Protein 3KNU (pdb70)

Organism: Anaplasma phagocytophilum (strain HZ) (NCBI:txid21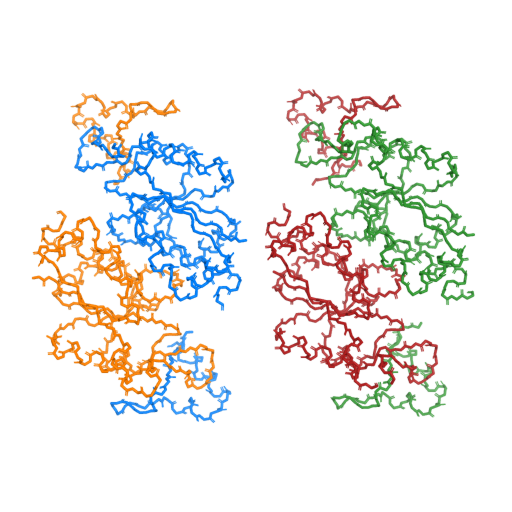2042)

Nearest PDB structures (foldseek):
  3knu-assembly2_C  TM=1.005E+00  e=4.799E-45  Anaplasma phagocytophilum str. HZ
  3knu-assembly1_B  TM=9.982E-01  e=2.956E-42  Anaplasma phagocytophilum str. HZ
  4ig6-assembly1_A  TM=9.854E-01  e=6.870E-42  Anaplasma phagocytophilum str. HZ
  3knu-assembly2_D  TM=1.002E+00  e=2.209E-41  Anaplasma phagocytophilum str. HZ
  3knu-assembly1_A  TM=9.985E-01  e=3.158E-40  Anaplasma phagocytophilum str. HZ

Radius of gyration: 34.2 Å; Cα contacts (8 Å, |Δi|>4): 1507; chains: 4; bounding box: 65×71×97 Å

B-factor: mean 25.53, std 8.5, range [3.76, 59.46]

Secondary structure (DSSP, 8-state):
-EEEEEEES-GGG-SGGGGSHHHHHHHHHTSEEEEEEEGGGG---EEPPTT--SS-EE-HHHHHHHHHHHHHH-TT-EEEEEEEEEEEP-HHHHHHHHT-SEEEEEEP-TT-B-HHHHHHHTPEEEESSSS--SSSHHHHHHHHHHHHTTSTTT-------S-SEETTEEPPGGGGTT-HHHHHHHHHHH--/-EEEEEEES-GGG-SGGGGSHHHHHHHHTTSEEEEEEEGGGG--SGGG-SEEPPTT--SS-EE-HHHHHHHHHHHHHH-TT-EEEEEEEEEEEP-HHHHHHHTT-SEEEEEPP-TT-B-HHHHHHHTPEEEESSSS--SSSHHHHHHHHHHHHTTSTTT-------S-SEETTEE--GGGGTT-HHHHHHHHHHHH-/-EEEEEEES-GGG-SGGGGSHHHHHHHHHTSEEEEEEEGGGG--SGGG--EEPPTT--SS-EE-HHHHHHHHHHHHHH-TT-EEEEEEEEEEEP-HHHHHHHTT-SEEEEEE--TT-B-HHHHHHHTPEEEESSSS--SSSHHHHHHHHHHHHTTSTTTS---------S-SEETTEEPPGGGGTT-HHHHHHHHHHH-/-EEEEEES-GGG-SGGGGSHHHHHHHHTTSSEEEEEEGGGG------SEEPPTTS-SS-EE-HHHHHHHHHHHHHH-TT-EEEEEEEEEEEP-HHHHHHHHT-SEEEEEE--TT-B-HHHHHHHT-EEEESSSS--SSSHHHHHHHHHHHHTTSTTT--------S-SEETTEE--GGGGTT-HHHHHHHHHHHTT-

CATH classification: 3.40.1280.10 (+1 more: 1.10.1270.20)

Foldseek 3Di:
DFEEEEEELCLVCPPPVCCDDLSVVCQVVPLYDYHYHNLVVQDVQWDADPPDDDKIAGEPNSVVSRVVVVCVVPVPEQAAEEDLVADADDLVVLVVNLVDSHYYYYKAAMPYHDVVNCVVVVHHYYYPDNDDDRMCPVVSNVSCVSNSCPRPPSHDADDDDDDQADPRDGDDCVVVPPPVVVVVVVRVVRVD/DQEEEEEDLCLVCPPPVCCDDLSVVCCVVPLYDYHYHNLLVQQPDVVSDQWAADPPDDDKIAGEPNSVVSRVVVVCVVVVPEQAAEEDQPAAADDLVNLVVNLVDSHYYYYKAAMPYYDCCNCVVVVHHYYYPDNDDDRMCPVVVSVSCVSNVCPRPPRHAADDDDDDQADPNDGDDCVVVPPPVVVVVVVRVVRRD/DFEEEEEDLCQVCPPPVCCDDLSVVCCVVPLYDYHYHNLLVQQPDVVSDQWDADPPDDDKIAGEPNSVVSRVVVVCVVPVPEQAAEEDLPFAADDLVVLVVVLVDSHYYYYKAAMPGHDVVNCVVVVHHYYYPDNDDDRMCPVVSSVSCVSNVCPRCPRVHVADFDDDDDDQADPRDGDDCVVVPPPVVVVVVVRVVRD/DEEEEEDLCLVCPPPVCCDDLSNVCCVVPLYDYHYHNLLVQQPDVSDQWACDPPDDDKIAGEPNSVVSRVVVVCVVPVPEQAAEEDLPAAADDLVNLVVNLVDRHYYYYKAAMPGYDCVNCVVVVHHYYYPDNDDDRMCPVVVSVSCVSNVCPRPPSHLPADDDDDDQADPNDGDDCVVVPPPVVVVVVVSVVRSVD

Solvent-accessible surface area: 34156 Å² total; per-residue (Å²): 73,15,42,0,0,0,0,0,13,35,31,120,12,17,60,31,6,0,35,20,57,70,6,12,60,3,44,97,149,38,58,2,45,29,53,48,31,34,0,119,82,50,62,133,14,25,30,69,7,32,22,40,42,106,40,64,0,1,40,0,26,2,0,1,110,0,1,54,72,0,46,84,102,34,101,137,15,58,21,1,13,9,18,112,90,15,85,76,5,34,32,73,32,0,125,98,8,50,122,86,96,13,0,2,0,2,1,8,20,97,88,18,11,0,45,5,0,16,76,87,19,171,14,61,46,2,12,9,23,108,15,72,27,20,14,7,0,7,8,0,0,0,0,0,4,0,0,0,64,60,18,119,64,5,116,132,77,32,36,18,0,69,33,43,53,21,94,71,53,118,5,36,134,31,6,83,80,71,69,149,45,83,7,26,114,64,31,159,98,38,48,188,92,15,42,0,0,0,1,0,12,33,32,120,9,18,60,32,5,0,34,23,57,74,5,13,70,6,46,94,82,40,69,1,48,31,46,49,31,36,0,109,74,41,0,111,51,78,177,97,52,12,20,33,65,7,32,24,41,46,109,37,65,0,0,36,0,25,0,0,1,87,0,0,54,69,0,50,83,98,35,99,137,14,55,21,2,14,9,20,120,87,17,75,73,5,38,35,76,32,0,122,95,6,52,129,86,106,16,0,1,1,2,1,7,22,103,83,19,11,0,43,5,0,17,79,90,19,171,14,64,42,1,11,9,17,106,16,82,26,20,14,6,0,6,7,0,0,0,0,0,4,0,0,0,65,59,14,117,64,9,116,131,70,30,34,18,0,72,36,45,57,17,92,72,53,114,4,36,134,32,6,81,80,70,70,152,49,87,7,54,133,67,29,67,106,38,56,126,92,14,42,0,0,0,0,0,11,32,32,119,9,18,59,32,5,0,35,23,60,68,5,12,61,3,46,94,148,40,57,1,44,30,47,49,31,36,0,101,66,39,0,104,67,95,103,69,62,11,23,33,68,8,32,22,42,39,111,40,62,0,0,36,0,25,0,0,1,92,0,0,55,70,0,47,83,99,32,100,137,14,55,18,4,13,8,19,90,78,19,73,74,6,38,30,72,35,0,130,101,8,51,129,87,104,17,0,1,0,1,0,8,22,103,86,18,10,0,43,5,0,16,69,83,19,162,14,66,49,2,7,8,16,104,9,68,27,18,13,6,0,7,6,0,0,0,0,0,5,0,0,0,62,59,16,101,42,6,80,38,193,125,137,50,31,27,17,0,73,37,44,58,21,93,68,51,119,6,35,136,31,6,83,78,69,70,151,50,83,8,30,116,67,27,171,120,52,86,40,54,0,0,0,0,0,11,42,32,118,12,15,58,32,4,0,35,21,56,73,5,10,70,5,44,96,75,51,62,2,57,29,47,48,32,35,0,103,74,42,0,110,86,116,98,58,11,21,36,67,6,32,23,41,44,110,34,63,0,0,35,0,23,0,0,1,87,0,0,52,68,0,52,83,100,36,103,139,14,56,19,2,8,11,12,111,121,18,76,74,5,37,33,79,27,0,133,90,6,55,129,82,111,14,0,1,0,1,0,7,19,101,86,17,7,0,18,4,0,13,87,96,19,80,15,50,24,1,10,8,21,104,15,80,28,20,16,6,0,6,6,0,0,0,0,0,3,0,0,0,59,58,19,120,52,10,114,126,134,57,30,34,19,0,72,40,46,56,19,96,69,54,126,8,35,135,30,7,86,80,71,71,154,47,75,7,53,123,66,32,61,92,16,35,156,132

InterPro domains:
  IPR002649 tRNA (guanine-N1-)-methyltransferase TrmD [MF_00605] (1-232)
  IPR002649 tRNA (guanine-N1-)-methyltransferase TrmD [PIRSF000386] (1-227)
  IPR002649 tRNA (guanine-N1-)-methyltransferase TrmD [PTHR46417] (1-225)
  IPR002649 tRNA (guanine-N1-)-methyltransferase TrmD [TIGR00088] (1-225)
  IPR002649 tRNA (guanine-N1-)-methyltransferase TrmD [cd18080] (3-219)
  IPR016009 tRNA methyltransferase TRMD/TRM10-type domain [PF01746] (1-223)
  IPR023148 tRNA (guanine-N(1)-)-methyltransferase, C-terminal domain superfamily [G3DSA:1.10.1270.20] (174-232)
  IPR029026 tRNA (guanine-N1-)-methyltransferase, N-terminal [G3DSA:3.40.1280.10] (1-173)
  IPR029028 Alpha/beta knot methyltransferases [SSF75217] (1-226)

Sequence (785 aa):
SMIFNVLTIFPQMFPGPLGVSNLGSALKKGLWTLNVFDIRRAFATVDDTPYGGGPGMLLRADVLGRCIDEVLSLHPNTKLMFTSPRGVSFTQDIARQTMNFDNITLLCGRFEGIDERVVDFYKLQEVSIGDYVLSGGELAAMVIIDTCVRMVPGVIEYPQYTRPASWKGMEVPEVLLTGNHGEIEKWRRNASLSMIFNVLTIFPQMFPGPLGVSNLGSALKKGLWTLNVFDIRRAFANNKHNTVDDTPYGGGPGMLLRADVLGRCIDEVLSLHPNTKLMFTSPRGVSFTQDIARQTMNFDNITLLCGRFEGIDERVVDFYKLQEVSIGDYVLSGGELAAMVIIDTCVRMVPGVIEYPQYTRPASWKGMEVPEVLLTGNHGEIEKWRRNASLSMIFNVLTIFPQMFPGPLGVSNLGSALKKGLWTLNVFDIRRAFANNKHNTVDDTPYGGGPGMLLRADVLGRCIDEVLSLHPNTKLMFTSPRGVSFTQDIARRQTMNFDNITLLCGRFEGIDERVVDFYKLQEVSIGDYVLSGGELAAMVIIDTCVRMVPGVIGNLEYPQYTRPASWKGMEVPEVLLTGNHGEIEKWRRNASMIFNVLTIFPQMFPGPLGVSNLGSALKKGLWTLNVFDIRRAFANNHNTVDDTPYGGGPGMLLRADVLGRCIDEVLSLHPNTKLMFTSPRGVSFTQDIARQTMNFDNITLLCGRFEGIDERVVDFYKLQEVSIGDYVLSGGELAAMVIIDTCVRMVPGVILEYPQYTRPASWKGMEVPEVLLTGNHGEIEKWRRNASLS

Structure (mmCIF, N/CA/C/O backbone):
data_3KNU
#
_entry.id   3KNU
#
_cell.length_a   104.291
_cell.length_b   104.304
_cell.length_c   99.105
_cell.angle_alpha   90.000
_cell.angle_beta   90.000
_cell.angle_gamma   90.000
#
_symmetry.space_group_name_H-M   'P 21 21 2'
#
loop_
_entity.id
_entity.type
_entity.pdbx_description
1 polymer 'tRNA (guanine-N(1)-)-methyltransferase'
2 water water
#
loop_
_atom_site.group_PDB
_atom_site.id
_atom_site.type_symbol
_atom_site.label_atom_id
_atom_site.label_alt_id
_atom_site.label_comp_id
_atom_site.label_asym_id
_atom_site.label_entity_id
_atom_site.label_seq_id
_atom_site.pdbx_PDB_ins_code
_atom_site.Cartn_x
_atom_site.Cartn_y
_atom_site.Cartn_z
_atom_site.occupancy
_atom_site.B_iso_or_equiv
_atom_site.auth_seq_id
_atom_site.auth_comp_id
_atom_site.auth_asym_id
_atom_site.auth_atom_id
_atom_site.pdbx_PDB_model_num
ATOM 1 N N . SER A 1 21 ? 27.375 32.286 35.690 1.00 37.37 0 SER A N 1
ATOM 2 C CA . SER A 1 21 ? 27.433 31.872 34.264 1.00 37.16 0 SER A CA 1
ATOM 3 C C . SER A 1 21 ? 27.547 33.081 33.324 1.00 36.37 0 SER A C 1
ATOM 4 O O . SER A 1 21 ? 26.847 34.093 33.503 1.00 37.11 0 SER A O 1
ATOM 7 N N . MET A 1 22 ? 28.423 32.969 32.324 1.00 33.41 1 MET A N 1
ATOM 8 C CA . MET A 1 22 ? 28.549 34.016 31.339 1.00 31.40 1 MET A CA 1
ATOM 9 C C . MET A 1 22 ? 27.521 33.814 30.229 1.00 28.70 1 MET A C 1
ATOM 10 O O . MET A 1 22 ? 27.386 32.717 29.670 1.00 27.29 1 MET A O 1
ATOM 15 N N . ILE A 1 23 ? 26.797 34.883 29.929 1.00 25.85 2 ILE A N 1
ATOM 16 C CA . ILE A 1 23 ? 25.707 34.810 28.990 1.00 23.84 2 ILE A CA 1
ATOM 17 C C . ILE A 1 23 ? 26.059 35.463 27.642 1.00 22.51 2 ILE A C 1
ATOM 18 O O . ILE A 1 23 ? 26.485 36.606 27.616 1.00 22.00 2 ILE A O 1
ATOM 23 N N . PHE A 1 24 ? 25.898 34.719 26.539 1.00 21.29 3 PHE A N 1
ATOM 24 C CA . PHE A 1 24 ? 25.949 35.297 25.186 1.00 19.97 3 PHE A CA 1
ATOM 25 C C . PHE A 1 24 ? 24.610 35.211 24.497 1.00 19.56 3 PHE A C 1
ATOM 26 O O . PHE A 1 24 ? 24.005 34.127 24.436 1.00 20.04 3 PHE A O 1
ATOM 34 N N . ASN A 1 25 ? 24.145 36.348 23.986 1.00 18.57 4 ASN A N 1
ATOM 35 C CA . ASN A 1 25 ? 22.939 36.411 23.169 1.00 18.73 4 ASN A CA 1
ATOM 36 C C . ASN A 1 25 ? 23.298 36.729 21.715 1.00 19.32 4 ASN A C 1
ATOM 37 O O . ASN A 1 25 ? 23.824 37.824 21.426 1.00 19.57 4 ASN A O 1
ATOM 42 N N . VAL A 1 26 ? 22.981 35.804 20.810 1.00 17.98 5 VAL A N 1
ATOM 43 C CA . VAL A 1 26 ? 23.298 35.970 19.399 1.00 17.57 5 VAL A CA 1
ATOM 44 C C . VAL A 1 26 ? 22.006 36.302 18.657 1.00 17.11 5 VAL A C 1
ATOM 45 O O . VAL A 1 26 ? 20.991 35.627 18.850 1.00 16.67 5 VAL A O 1
ATOM 49 N N . LEU A 1 27 ? 22.033 37.356 17.838 1.00 16.39 6 LEU A N 1
ATOM 50 C CA . LEU A 1 27 ? 20.855 37.735 17.065 1.00 15.96 6 LEU A CA 1
ATOM 51 C C . LEU A 1 27 ? 21.184 37.490 15.608 1.00 15.78 6 LEU A C 1
ATOM 52 O O . LEU A 1 27 ? 22.129 38.045 15.078 1.00 15.23 6 LEU A O 1
ATOM 57 N N . THR A 1 28 ? 20.430 36.604 14.971 1.00 16.29 7 THR A N 1
ATOM 58 C CA . THR A 1 28 ? 20.762 36.119 13.639 1.00 16.27 7 THR A CA 1
ATOM 59 C C . THR A 1 28 ? 19.472 35.754 12.914 1.00 16.91 7 THR A C 1
ATOM 60 O O . THR A 1 28 ? 18.477 35.431 13.565 1.00 16.66 7 THR A O 1
ATOM 64 N N . ILE A 1 29 ? 19.485 35.840 11.575 1.00 16.84 8 ILE A N 1
ATOM 65 C CA . ILE A 1 29 ? 18.412 35.299 10.727 1.00 16.67 8 ILE A CA 1
ATOM 66 C C . ILE A 1 29 ? 18.714 33.850 10.351 1.00 17.42 8 ILE A C 1
ATOM 67 O O . ILE A 1 29 ? 17.934 33.224 9.638 1.00 17.85 8 ILE A O 1
ATOM 72 N N . PHE A 1 30 ? 19.840 33.314 10.839 1.00 17.23 9 PHE A N 1
ATOM 73 C CA . PHE A 1 30 ? 20.197 31.921 10.625 1.00 17.66 9 PHE A CA 1
ATOM 74 C C . PHE A 1 30 ? 20.420 31.171 11.956 1.00 17.46 9 PHE A C 1
ATOM 75 O O . PHE A 1 30 ? 21.520 30.648 12.194 1.00 16.19 9 PHE A O 1
ATOM 83 N N . PRO A 1 31 ? 19.380 31.099 12.814 1.00 17.99 10 PRO A N 1
ATOM 84 C CA . PRO A 1 31 ? 19.513 30.427 14.127 1.00 18.54 10 PRO A CA 1
ATOM 85 C C . PRO A 1 31 ? 19.946 28.969 13.980 1.00 19.84 10 PRO A C 1
ATOM 86 O O . PRO A 1 31 ? 20.596 28.424 14.867 1.00 19.84 10 PRO A O 1
ATOM 90 N N . GLN A 1 32 ? 19.605 28.344 12.856 1.00 20.94 11 GLN A N 1
ATOM 91 C CA . GLN A 1 32 ? 19.912 26.924 12.677 1.00 23.16 11 GLN A CA 1
ATOM 92 C C . GLN A 1 32 ? 21.423 26.607 12.609 1.00 22.67 11 GLN A C 1
ATOM 93 O O . GLN A 1 32 ? 21.805 25.462 12.800 1.00 22.96 11 GLN A O 1
ATOM 99 N N . MET A 1 33 ? 22.263 27.628 12.400 1.00 21.98 12 MET A N 1
ATOM 100 C CA . MET A 1 33 ? 23.737 27.507 12.408 1.00 21.72 12 MET A CA 1
ATOM 101 C C . MET A 1 33 ? 24.345 27.308 13.789 1.00 20.84 12 MET A C 1
ATOM 102 O O . MET A 1 33 ? 25.530 26.973 13.908 1.00 19.99 12 MET A O 1
ATOM 107 N N . PHE A 1 34 ? 23.574 27.646 14.821 1.00 19.43 13 PHE A N 1
ATOM 108 C CA . PHE A 1 34 ? 24.052 27.615 16.190 1.00 18.00 13 PHE A CA 1
ATOM 109 C C . PHE A 1 34 ? 23.436 26.426 16.886 1.00 17.96 13 PHE A C 1
ATOM 110 O O . PHE A 1 34 ? 22.338 26.052 16.546 1.00 17.27 13 PHE A O 1
ATOM 118 N N . PRO A 1 35 ? 24.149 25.819 17.853 1.00 18.35 14 PRO A N 1
ATOM 119 C CA . PRO A 1 35 ? 25.485 26.239 18.328 1.00 18.50 14 PRO A CA 1
ATOM 120 C C . PRO A 1 35 ? 26.649 25.952 17.340 1.00 19.12 14 PRO A C 1
ATOM 121 O O . PRO A 1 35 ? 27.683 26.655 17.353 1.00 18.95 14 PRO A O 1
ATOM 125 N N . GLY A 1 36 ? 26.474 24.943 16.488 1.00 19.28 15 GLY A N 1
ATOM 126 C CA . GLY A 1 36 ? 27.479 24.587 15.490 1.00 19.15 15 GLY A CA 1
ATOM 127 C C . GLY A 1 36 ? 28.812 24.294 16.141 1.00 19.81 15 GLY A C 1
ATOM 128 O O . GLY A 1 36 ? 28.889 23.509 17.084 1.00 19.47 15 GLY A O 1
ATOM 129 N N . PRO A 1 37 ? 29.877 24.976 15.691 1.00 20.30 16 PRO A N 1
ATOM 130 C CA . PRO A 1 37 ? 31.199 24.733 16.284 1.00 20.83 16 PRO A CA 1
ATOM 131 C C . PRO A 1 37 ? 31.246 24.961 17.790 1.00 21.66 16 PRO A C 1
ATOM 132 O O . PRO A 1 37 ? 32.079 24.352 18.441 1.00 22.97 16 PRO A O 1
ATOM 136 N N . LEU A 1 38 ? 30.346 25.791 18.339 1.00 22.14 17 LEU A N 1
ATOM 137 C CA . LEU A 1 38 ? 30.302 26.066 19.790 1.00 21.94 17 LEU A CA 1
ATOM 138 C C . LEU A 1 38 ? 29.662 24.912 20.584 1.00 22.71 17 LEU A C 1
ATOM 139 O O . LEU A 1 38 ? 29.640 24.938 21.809 1.00 23.04 17 LEU A O 1
ATOM 144 N N . GLY A 1 39 ? 29.121 23.908 19.893 1.00 23.47 18 GLY A N 1
ATOM 145 C CA . GLY A 1 39 ? 28.429 22.811 20.573 1.00 23.72 18 GLY A CA 1
ATOM 146 C C . GLY A 1 39 ? 29.303 21.577 20.670 1.00 25.00 18 GLY A C 1
ATOM 147 O O . GLY A 1 39 ? 28.823 20.509 21.012 1.00 25.47 18 GLY A O 1
ATOM 148 N N . VAL A 1 40 ? 30.595 21.736 20.391 1.00 25.01 19 VAL A N 1
ATOM 149 C CA . VAL A 1 40 ? 31.518 20.624 20.286 1.00 25.86 19 VAL A CA 1
ATOM 150 C C . VAL A 1 40 ? 32.609 20.690 21.379 1.00 25.54 19 VAL A C 1
ATOM 151 O O . VAL A 1 40 ? 32.997 21.781 21.814 1.00 24.39 19 VAL A O 1
ATOM 155 N N . SER A 1 41 ? 33.071 19.524 21.838 1.00 25.69 20 SER A N 1
ATOM 156 C CA . SER A 1 41 ? 34.216 19.427 22.763 1.00 26.37 20 SER A CA 1
ATOM 157 C C . SER A 1 41 ? 33.971 20.248 24.051 1.00 26.28 20 SER A C 1
ATOM 158 O O . SER A 1 41 ? 32.834 20.291 24.536 1.00 25.79 20 SER A O 1
ATOM 161 N N . ASN A 1 42 ? 35.008 20.906 24.580 1.00 26.88 21 ASN A N 1
ATOM 162 C CA . ASN A 1 42 ? 34.915 21.678 25.835 1.00 27.81 21 ASN A CA 1
ATOM 163 C C . ASN A 1 42 ? 33.821 22.757 25.839 1.00 27.95 21 ASN A C 1
ATOM 164 O O . ASN A 1 42 ? 33.123 22.924 26.848 1.00 28.49 21 ASN A O 1
ATOM 169 N N . LEU A 1 43 ? 33.671 23.483 24.727 1.00 27.26 22 LEU A N 1
ATOM 170 C CA . LEU A 1 43 ? 32.609 24.496 24.622 1.00 27.06 22 LEU A CA 1
ATOM 171 C C . LEU A 1 43 ? 31.257 23.830 24.778 1.00 26.25 22 LEU A C 1
ATOM 172 O O . LEU A 1 43 ? 30.410 24.286 25.543 1.00 25.95 22 LEU A O 1
ATOM 177 N N . GLY A 1 44 ? 31.062 22.743 24.047 1.00 26.17 23 GLY A N 1
ATOM 178 C CA . GLY A 1 44 ? 29.803 22.000 24.108 1.00 26.22 23 GLY A CA 1
ATOM 179 C C . GLY A 1 44 ? 29.524 21.457 25.497 1.00 26.19 23 GLY A C 1
ATOM 180 O O . GLY A 1 44 ? 28.416 21.611 26.033 1.00 26.72 23 GLY A O 1
ATOM 181 N N . SER A 1 45 ? 30.523 20.844 26.122 1.00 26.53 24 SER A N 1
ATOM 182 C CA . SER A 1 45 ? 30.260 20.273 27.441 1.00 26.58 24 SER A CA 1
ATOM 183 C C . SER A 1 45 ? 30.096 21.345 28.508 1.00 25.63 24 SER A C 1
ATOM 184 O O . SER A 1 45 ? 29.260 21.192 29.388 1.00 25.77 24 SER A O 1
ATOM 187 N N . ALA A 1 46 ? 30.832 22.458 28.403 1.00 25.30 25 ALA A N 1
ATOM 188 C CA . ALA A 1 46 ? 30.636 23.573 29.347 1.00 24.82 25 ALA A CA 1
ATOM 189 C C . ALA A 1 46 ? 29.237 24.199 29.206 1.00 25.15 25 ALA A C 1
ATOM 190 O O . ALA A 1 46 ? 28.611 24.625 30.191 1.00 24.31 25 ALA A O 1
ATOM 192 N N . LEU A 1 47 ? 28.744 24.215 27.969 1.00 25.90 26 LEU A N 1
ATOM 193 C CA . LEU A 1 47 ? 27.408 24.713 27.660 1.00 26.55 26 LEU A CA 1
ATOM 194 C C . LEU A 1 47 ? 26.362 23.815 28.319 1.00 27.39 26 LEU A C 1
ATOM 195 O O . LEU A 1 47 ? 25.455 24.310 28.979 1.00 27.90 26 LEU A O 1
ATOM 200 N N . LYS A 1 48 ? 26.516 22.499 28.182 1.00 28.13 27 LYS A N 1
ATOM 201 C CA . LYS A 1 48 ? 25.546 21.558 28.735 1.00 28.47 27 LYS A CA 1
ATOM 202 C C . LYS A 1 48 ? 25.575 21.589 30.260 1.00 28.98 27 LYS A C 1
ATOM 203 O O . LYS A 1 48 ? 24.534 21.514 30.895 1.00 29.42 27 LYS A O 1
ATOM 205 N N . LYS A 1 49 ? 26.749 21.728 30.867 1.00 29.15 28 LYS A N 1
ATOM 206 C CA . LYS A 1 49 ? 26.744 21.849 32.323 1.00 29.51 28 LYS A CA 1
ATOM 207 C C . LYS A 1 49 ? 26.479 23.247 32.880 1.00 28.79 28 LYS A C 1
ATOM 208 O O . LYS A 1 49 ? 26.414 23.425 34.095 1.00 29.23 28 LYS A O 1
ATOM 214 N N . GLY A 1 50 ? 26.291 24.235 32.004 1.00 27.68 29 GLY A N 1
ATOM 215 C CA . GLY A 1 50 ? 25.855 25.548 32.452 1.00 26.42 29 GLY A CA 1
ATOM 216 C C . GLY A 1 50 ? 26.963 26.503 32.874 1.00 25.89 29 GLY A C 1
ATOM 217 O O . GLY A 1 50 ? 26.680 27.486 33.559 1.00 25.78 29 GLY A O 1
ATOM 218 N N . LEU A 1 51 ? 28.213 26.256 32.461 1.00 24.92 30 LEU A N 1
ATOM 219 C CA . LEU A 1 51 ? 29.288 27.214 32.780 1.00 24.29 30 LEU A CA 1
ATOM 220 C C . LEU A 1 51 ? 29.121 28.495 31.957 1.00 23.56 30 LEU A C 1
ATOM 221 O O . LEU A 1 51 ? 29.577 29.573 32.348 1.00 23.42 30 LEU A O 1
ATOM 226 N N . TRP A 1 52 ? 28.455 28.362 30.811 1.00 22.52 31 TRP A N 1
ATOM 227 C CA . TRP A 1 52 ? 28.063 29.506 30.006 1.00 20.93 31 TRP A CA 1
ATOM 228 C C . TRP A 1 52 ? 26.713 29.215 29.355 1.00 20.84 31 TRP A C 1
ATOM 229 O O . TRP A 1 52 ? 26.201 28.077 29.436 1.00 21.13 31 TRP A O 1
ATOM 240 N N . THR A 1 53 ? 26.127 30.250 28.760 1.00 20.04 32 THR A N 1
ATOM 241 C CA . THR A 1 53 ? 24.760 30.214 28.256 1.00 19.71 32 THR A CA 1
ATOM 242 C C . THR A 1 53 ? 24.724 30.854 26.870 1.00 19.59 32 THR A C 1
ATOM 243 O O . THR A 1 53 ? 25.348 31.904 26.637 1.00 19.65 32 THR A O 1
ATOM 247 N N . LEU A 1 54 ? 24.027 30.202 25.944 1.00 18.65 33 LEU A N 1
ATOM 248 C CA . LEU A 1 54 ? 23.916 30.678 24.595 1.00 17.85 33 LEU A CA 1
ATOM 249 C C . LEU A 1 54 ? 22.454 30.861 24.288 1.00 18.31 33 LEU A C 1
ATOM 250 O O . LEU A 1 54 ? 21.737 29.862 24.164 1.00 18.94 33 LEU A O 1
ATOM 255 N N . ASN A 1 55 ? 21.994 32.117 24.196 1.00 17.55 34 ASN A N 1
ATOM 256 C CA . ASN A 1 55 ? 20.632 32.388 23.737 1.00 17.61 34 ASN A CA 1
ATOM 257 C C . ASN A 1 55 ? 20.705 32.873 22.292 1.00 17.90 34 ASN A C 1
ATOM 258 O O . ASN A 1 55 ? 21.346 33.881 22.001 1.00 17.94 34 ASN A O 1
ATOM 263 N N . VAL A 1 56 ? 20.032 32.164 21.395 1.00 18.13 35 VAL A N 1
ATOM 264 C CA . VAL A 1 56 ? 20.058 32.514 19.980 1.00 17.48 35 VAL A CA 1
ATOM 265 C C . VAL A 1 56 ? 18.690 33.020 19.553 1.00 17.80 35 VAL A C 1
ATOM 266 O O . VAL A 1 56 ? 17.731 32.239 19.429 1.00 18.19 35 VAL A O 1
ATOM 270 N N . PHE A 1 57 ? 18.620 34.326 19.321 1.00 17.47 36 PHE A N 1
ATOM 271 C CA . PHE A 1 57 ? 17.402 35.007 18.977 1.00 17.25 36 PHE A CA 1
ATOM 272 C C . PHE A 1 57 ? 17.244 35.024 17.460 1.00 18.29 36 PHE A C 1
ATOM 273 O O . PHE A 1 57 ? 18.141 35.465 16.725 1.00 18.56 36 PHE A O 1
ATOM 281 N N . ASP A 1 58 ? 16.101 34.566 16.979 1.00 18.23 37 ASP A N 1
ATOM 282 C CA . ASP A 1 58 ? 15.834 34.590 15.537 1.00 18.27 37 ASP A CA 1
ATOM 283 C C . ASP A 1 58 ? 15.249 35.935 15.163 1.00 18.36 37 ASP A C 1
ATOM 284 O O . ASP A 1 58 ? 14.071 36.220 15.441 1.00 18.39 37 ASP A O 1
ATOM 289 N N . ILE A 1 59 ? 16.053 36.751 14.498 1.00 18.94 38 ILE A N 1
ATOM 290 C CA . ILE A 1 59 ? 15.617 38.086 14.087 1.00 19.62 38 ILE A CA 1
ATOM 291 C C . ILE A 1 59 ? 14.286 38.036 13.284 1.00 20.76 38 ILE A C 1
ATOM 292 O O . ILE A 1 59 ? 13.441 38.920 13.444 1.00 20.87 38 ILE A O 1
ATOM 297 N N . ARG A 1 60 ? 14.098 36.991 12.482 1.00 20.89 39 ARG A N 1
ATOM 298 C CA A ARG A 1 60 ? 12.931 36.874 11.601 0.50 22.21 39 ARG A CA 1
ATOM 299 C CA B ARG A 1 60 ? 12.926 36.894 11.604 0.50 22.62 39 ARG A CA 1
ATOM 300 C C . ARG A 1 60 ? 11.617 36.776 12.380 1.00 23.18 39 ARG A C 1
ATOM 301 O O . ARG A 1 60 ? 10.561 37.086 11.848 1.00 23.48 39 ARG A O 1
ATOM 316 N N . ALA A 1 61 ? 11.694 36.320 13.636 1.00 23.53 40 ALA A N 1
ATOM 317 C CA . ALA A 1 61 ? 10.499 36.173 14.453 1.00 24.38 40 ALA A CA 1
ATOM 318 C C . ALA A 1 61 ? 9.944 37.503 14.940 1.00 24.68 40 ALA A C 1
ATOM 319 O O . ALA A 1 61 ? 8.813 37.564 15.397 1.00 25.27 40 ALA A O 1
ATOM 321 N N . PHE A 1 62 ? 10.738 38.558 14.867 1.00 25.60 41 PHE A N 1
ATOM 322 C CA . PHE A 1 62 ? 10.343 39.853 15.409 1.00 26.60 41 PHE A CA 1
ATOM 323 C C . PHE A 1 62 ? 9.863 40.808 14.328 1.00 28.12 41 PHE A C 1
ATOM 324 O O . PHE A 1 62 ? 9.606 41.974 14.603 1.00 28.87 41 PHE A O 1
ATOM 332 N N . ALA A 1 63 ? 9.733 40.306 13.104 1.00 29.88 42 ALA A N 1
ATOM 333 C CA . ALA A 1 63 ? 9.158 41.090 12.015 1.00 32.36 42 ALA A CA 1
ATOM 334 C C . ALA A 1 63 ? 7.632 41.196 12.142 1.00 33.34 42 ALA A C 1
ATOM 335 O O . ALA A 1 63 ? 7.113 42.300 12.392 1.00 35.93 42 ALA A O 1
ATOM 337 N N . THR A 1 69 ? 8.896 40.379 6.628 1.00 36.29 48 THR A N 1
ATOM 338 C CA . THR A 1 69 ? 10.220 40.654 6.021 1.00 35.79 48 THR A CA 1
ATOM 339 C C . THR A 1 69 ? 11.141 41.427 6.951 1.00 33.68 48 THR A C 1
ATOM 340 O O . THR A 1 69 ? 10.745 42.447 7.509 1.00 33.34 48 THR A O 1
ATOM 344 N N . VAL A 1 70 ? 12.373 40.936 7.078 1.00 31.85 49 VAL A N 1
ATOM 345 C CA . VAL A 1 70 ? 13.390 41.548 7.923 1.00 29.96 49 VAL A CA 1
ATOM 346 C C . VAL A 1 70 ? 14.277 42.550 7.180 1.00 29.26 49 VAL A C 1
ATOM 347 O O . VAL A 1 70 ? 14.885 43.404 7.800 1.00 28.01 49 VAL A O 1
ATOM 351 N N . ASP A 1 71 ? 14.361 42.411 5.857 1.00 28.86 50 ASP A N 1
ATOM 352 C CA . ASP A 1 71 ? 15.249 43.222 5.027 1.00 28.20 50 ASP A CA 1
ATOM 353 C C . ASP A 1 71 ? 14.484 43.945 3.930 1.00 27.53 50 ASP A C 1
ATOM 354 O O . ASP A 1 71 ? 13.446 43.478 3.462 1.00 27.27 50 ASP A O 1
ATOM 359 N N . ASP A 1 72 ? 15.023 45.078 3.498 1.00 26.91 51 ASP A N 1
ATOM 360 C CA . ASP A 1 72 ? 14.377 45.887 2.487 1.00 26.10 51 ASP A CA 1
ATOM 361 C C . ASP A 1 72 ? 15.418 46.607 1.641 1.00 24.73 51 ASP A C 1
ATOM 362 O O . ASP A 1 72 ? 16.579 46.658 2.016 1.00 24.16 51 ASP A O 1
ATOM 367 N N . THR A 1 73 ? 15.023 47.133 0.486 1.00 24.30 52 THR A N 1
ATOM 368 C CA . THR A 1 73 ? 15.969 47.853 -0.391 1.00 23.51 52 THR A CA 1
ATOM 369 C C . THR A 1 73 ? 16.342 49.203 0.239 1.00 22.46 52 THR A C 1
ATOM 370 O O . THR A 1 73 ? 15.500 49.866 0.845 1.00 21.35 52 THR A O 1
ATOM 374 N N . PRO A 1 74 ? 17.618 49.594 0.111 1.00 22.18 53 PRO A N 1
ATOM 375 C CA . PRO A 1 74 ? 18.105 50.823 0.737 1.00 21.78 53 PRO A CA 1
ATOM 376 C C . PRO A 1 74 ? 17.563 52.100 0.114 1.00 21.16 53 PRO A C 1
ATOM 377 O O . PRO A 1 74 ? 17.451 52.218 -1.109 1.00 21.32 53 PRO A O 1
ATOM 381 N N . TYR A 1 75 ? 17.216 53.059 0.964 1.00 20.32 54 TYR A N 1
ATOM 382 C CA . TYR A 1 75 ? 16.890 54.386 0.465 1.00 20.24 54 TYR A CA 1
ATOM 383 C C . TYR A 1 75 ? 18.060 54.918 -0.324 1.00 19.93 54 TYR A C 1
ATOM 384 O O . TYR A 1 75 ? 19.215 54.700 0.061 1.00 18.79 54 TYR A O 1
ATOM 393 N N . GLY A 1 76 ? 17.762 55.576 -1.437 1.00 20.21 55 GLY A N 1
ATOM 394 C CA . GLY A 1 76 ? 18.792 56.268 -2.214 1.00 22.19 55 GLY A CA 1
ATOM 395 C C . GLY A 1 76 ? 19.443 55.419 -3.281 1.00 23.78 55 GLY A C 1
ATOM 396 O O . GLY A 1 76 ? 20.365 55.867 -3.983 1.00 24.26 55 GLY A O 1
ATOM 397 N N . GLY A 1 77 ? 18.968 54.184 -3.408 1.00 25.14 56 GLY A N 1
ATOM 398 C CA . GLY A 1 77 ? 19.558 53.237 -4.346 1.00 27.19 56 GLY A CA 1
ATOM 399 C C . GLY A 1 77 ? 20.739 52.491 -3.745 1.00 28.35 56 GLY A C 1
ATOM 400 O O . GLY A 1 77 ? 21.094 52.666 -2.560 1.00 28.52 56 GLY A O 1
ATOM 401 N N . GLY A 1 78 ? 21.347 51.657 -4.574 1.00 29.45 57 GLY A N 1
ATOM 402 C CA . GLY A 1 78 ? 22.395 50.743 -4.120 1.00 30.83 57 GLY A CA 1
ATOM 403 C C . GLY A 1 78 ? 21.938 49.311 -4.311 1.00 31.48 57 GLY A C 1
ATOM 404 O O . GLY A 1 78 ? 20.727 49.050 -4.313 1.00 32.10 57 GLY A O 1
ATOM 405 N N . PRO A 1 79 ? 22.891 48.386 -4.504 1.00 31.70 58 PRO A N 1
ATOM 406 C CA . PRO A 1 79 ? 22.602 46.960 -4.629 1.00 31.79 58 PRO A CA 1
ATOM 407 C C . PRO A 1 79 ? 22.141 46.397 -3.303 1.00 31.80 58 PRO A C 1
ATOM 408 O O . PRO A 1 79 ? 22.360 47.016 -2.244 1.00 32.21 58 PRO A O 1
ATOM 412 N N . GLY A 1 80 ? 21.514 45.227 -3.356 1.00 31.19 59 GLY A N 1
ATOM 413 C CA . GLY A 1 80 ? 21.291 44.436 -2.157 1.00 29.64 59 GLY A CA 1
ATOM 414 C C . GLY A 1 80 ? 20.257 44.987 -1.206 1.00 29.09 59 GLY A C 1
ATOM 415 O O . GLY A 1 80 ? 19.577 45.964 -1.487 1.00 29.53 59 GLY A O 1
ATOM 416 N N . MET A 1 81 ? 20.132 44.319 -0.079 1.00 27.98 60 MET A N 1
ATOM 417 C CA . MET A 1 81 ? 19.094 44.601 0.887 1.00 27.04 60 MET A CA 1
ATOM 418 C C . MET A 1 81 ? 19.769 44.921 2.215 1.00 25.70 60 MET A C 1
ATOM 419 O O . MET A 1 81 ? 20.992 44.784 2.353 1.00 24.84 60 MET A O 1
ATOM 424 N N . LEU A 1 82 ? 18.957 45.338 3.179 1.00 24.21 61 LEU A N 1
ATOM 425 C CA . LEU A 1 82 ? 19.430 45.891 4.428 1.00 22.97 61 LEU A CA 1
ATOM 426 C C . LEU A 1 82 ? 18.446 45.472 5.499 1.00 22.57 61 LEU A C 1
ATOM 427 O O . LEU A 1 82 ? 17.230 45.559 5.283 1.00 22.18 61 LEU A O 1
ATOM 432 N N . LEU A 1 83 ? 18.939 44.996 6.637 1.00 21.63 62 LEU A N 1
ATOM 433 C CA . LEU A 1 83 ? 18.031 44.641 7.728 1.00 21.21 62 LEU A CA 1
ATOM 434 C C . LEU A 1 83 ? 17.357 45.907 8.278 1.00 21.04 62 LEU A C 1
ATOM 435 O O . LEU A 1 83 ? 18.023 46.930 8.500 1.00 19.48 62 LEU A O 1
ATOM 440 N N . ARG A 1 84 ? 16.041 45.824 8.487 1.00 20.96 63 ARG A N 1
ATOM 441 C CA . ARG A 1 84 ? 15.237 46.971 8.919 1.00 20.78 63 ARG A CA 1
ATOM 442 C C . ARG A 1 84 ? 15.419 47.295 10.384 1.00 21.02 63 ARG A C 1
ATOM 443 O O . ARG A 1 84 ? 15.515 46.398 11.243 1.00 21.13 63 ARG A O 1
ATOM 451 N N . ALA A 1 85 ? 15.445 48.596 10.662 1.00 20.59 64 ALA A N 1
ATOM 452 C CA . ALA A 1 85 ? 15.494 49.131 12.011 1.00 19.66 64 ALA A CA 1
ATOM 453 C C . ALA A 1 85 ? 14.351 48.661 12.899 1.00 20.24 64 ALA A C 1
ATOM 454 O O . ALA A 1 85 ? 14.559 48.380 14.093 1.00 18.75 64 ALA A O 1
ATOM 456 N N . ASP A 1 86 ? 13.140 48.595 12.335 1.00 21.06 65 ASP A N 1
ATOM 457 C CA . ASP A 1 86 ? 11.962 48.329 13.179 1.00 22.15 65 ASP A CA 1
ATOM 458 C C . ASP A 1 86 ? 12.022 46.894 13.667 1.00 21.32 65 ASP A C 1
ATOM 459 O O . ASP A 1 86 ? 11.753 46.608 14.837 1.00 22.81 65 ASP A O 1
ATOM 464 N N . VAL A 1 87 ? 12.407 46.000 12.776 1.00 21.33 66 VAL A N 1
ATOM 465 C CA . VAL A 1 87 ? 12.576 44.582 13.125 1.00 20.63 66 VAL A CA 1
ATOM 466 C C . VAL A 1 87 ? 13.710 44.383 14.117 1.00 20.50 66 VAL A C 1
ATOM 467 O O . VAL A 1 87 ? 13.538 43.709 15.124 1.00 20.54 66 VAL A O 1
ATOM 471 N N . LEU A 1 88 ? 14.870 44.965 13.835 1.00 20.54 67 LEU A N 1
ATOM 472 C CA . LEU A 1 88 ? 16.025 44.848 14.741 1.00 20.07 67 LEU A CA 1
ATOM 473 C C . LEU A 1 88 ? 15.706 45.446 16.117 1.00 20.10 67 LEU A C 1
ATOM 474 O O . LEU A 1 88 ? 16.045 44.886 17.158 1.00 20.55 67 LEU A O 1
ATOM 479 N N . GLY A 1 89 ? 15.049 46.591 16.120 1.00 20.00 68 GLY A N 1
ATOM 480 C CA . GLY A 1 89 ? 14.616 47.216 17.352 1.00 20.46 68 GLY A CA 1
ATOM 481 C C . GLY A 1 89 ? 13.724 46.340 18.213 1.00 20.72 68 GLY A C 1
ATOM 482 O O . GLY A 1 89 ? 13.891 46.287 19.439 1.00 22.08 68 GLY A O 1
ATOM 483 N N . ARG A 1 90 ? 12.779 45.640 17.608 1.00 20.29 69 ARG A N 1
ATOM 484 C CA . ARG A 1 90 ? 11.919 44.770 18.412 1.00 20.74 69 ARG A CA 1
ATOM 485 C C . ARG A 1 90 ? 12.737 43.639 19.054 1.00 19.65 69 ARG A C 1
ATOM 486 O O . ARG A 1 90 ? 12.539 43.306 20.223 1.00 19.26 69 ARG A O 1
ATOM 494 N N . CYS A 1 91 ? 13.663 43.070 18.282 1.00 19.40 70 CYS A N 1
ATOM 495 C CA . CYS A 1 91 ? 14.528 41.998 18.763 1.00 19.04 70 CYS A CA 1
ATOM 496 C C . CYS A 1 91 ? 15.441 42.520 19.877 1.00 18.90 70 CYS A C 1
ATOM 497 O O . CYS A 1 91 ? 15.473 41.963 20.987 1.00 18.99 70 CYS A O 1
ATOM 500 N N . ILE A 1 92 ? 16.146 43.621 19.610 1.00 18.42 71 ILE A N 1
ATOM 501 C CA . ILE A 1 92 ? 17.035 44.193 20.621 1.00 18.17 71 ILE A CA 1
ATOM 502 C C . ILE A 1 92 ? 16.304 44.658 21.894 1.00 18.05 71 ILE A C 1
ATOM 503 O O . ILE A 1 92 ? 16.799 44.449 23.033 1.00 17.02 71 ILE A O 1
ATOM 508 N N . ASP A 1 93 ? 15.126 45.274 21.715 1.00 18.18 72 ASP A N 1
ATOM 509 C CA . ASP A 1 93 ? 14.350 45.722 22.879 1.00 18.45 72 ASP A CA 1
ATOM 510 C C . ASP A 1 93 ? 13.939 44.515 23.715 1.00 18.37 72 ASP A C 1
ATOM 511 O O . ASP A 1 93 ? 13.951 44.572 24.963 1.00 18.62 72 ASP A O 1
ATOM 516 N N . GLU A 1 94 ? 13.583 43.416 23.047 1.00 18.20 73 GLU A N 1
ATOM 517 C CA . GLU A 1 94 ? 13.275 42.196 23.795 1.00 18.40 73 GLU A CA 1
ATOM 518 C C . GLU A 1 94 ? 14.501 41.710 24.570 1.00 17.81 73 GLU A C 1
ATOM 519 O O . GLU A 1 94 ? 14.387 41.352 25.727 1.00 18.85 73 GLU A O 1
ATOM 525 N N . VAL A 1 95 ? 15.672 41.703 23.944 1.00 17.84 74 VAL A N 1
ATOM 526 C CA . VAL A 1 95 ? 16.884 41.295 24.647 1.00 17.63 74 VAL A CA 1
ATOM 527 C C . VAL A 1 95 ? 17.154 42.211 25.828 1.00 18.31 74 VAL A C 1
ATOM 528 O O . VAL A 1 95 ? 17.457 41.745 26.927 1.00 18.79 74 VAL A O 1
ATOM 532 N N . LEU A 1 96 ? 17.009 43.516 25.612 1.00 19.02 75 LEU A N 1
ATOM 533 C CA . LEU A 1 96 ? 17.181 44.480 26.700 1.00 19.72 75 LEU A CA 1
ATOM 534 C C . LEU A 1 96 ? 16.188 44.329 27.842 1.00 19.96 75 LEU A C 1
ATOM 535 O O . LEU A 1 96 ? 16.560 44.567 28.978 1.00 20.62 75 LEU A O 1
ATOM 540 N N . SER A 1 97 ? 14.942 43.949 27.575 1.00 20.13 76 SER A N 1
ATOM 541 C CA . SER A 1 97 ? 14.005 43.799 28.704 1.00 20.80 76 SER A CA 1
ATOM 542 C C . SER A 1 97 ? 14.406 42.624 29.571 1.00 20.80 76 SER A C 1
ATOM 543 O O . SER A 1 97 ? 14.069 42.596 30.738 1.00 21.22 76 SER A O 1
ATOM 546 N N . LEU A 1 98 ? 15.111 41.652 28.982 1.00 20.96 77 LEU A N 1
ATOM 547 C CA . LEU A 1 98 ? 15.568 40.457 29.688 1.00 20.63 77 LEU A CA 1
ATOM 548 C C . LEU A 1 98 ? 16.932 40.669 30.332 1.00 20.98 77 LEU A C 1
ATOM 549 O O . LEU A 1 98 ? 17.203 40.128 31.394 1.00 21.16 77 LEU A O 1
ATOM 554 N N . HIS A 1 99 ? 17.805 41.413 29.655 1.00 20.92 78 HIS A N 1
ATOM 555 C CA . HIS A 1 99 ? 19.148 41.701 30.153 1.00 20.80 78 HIS A CA 1
ATOM 556 C C . HIS A 1 99 ? 19.424 43.204 29.989 1.00 20.86 78 HIS A C 1
ATOM 557 O O . HIS A 1 99 ? 20.105 43.611 29.043 1.00 20.63 78 HIS A O 1
ATOM 564 N N . PRO A 1 100 ? 18.919 44.030 30.915 1.00 21.00 79 PRO A N 1
ATOM 565 C CA . PRO A 1 100 ? 19.064 45.492 30.759 1.00 20.98 79 PRO A CA 1
ATOM 566 C C . PRO A 1 100 ? 20.526 45.973 30.698 1.00 20.93 79 PRO A C 1
ATOM 567 O O . PRO A 1 100 ? 20.799 47.010 30.100 1.00 21.40 79 PRO A O 1
ATOM 571 N N . ASN A 1 101 ? 21.457 45.219 31.278 1.00 21.20 80 ASN A N 1
ATOM 572 C CA . ASN A 1 101 ? 22.855 45.645 31.321 1.00 21.18 80 ASN A CA 1
ATOM 573 C C . ASN A 1 101 ? 23.755 44.925 30.294 1.00 20.64 80 ASN A C 1
ATOM 574 O O . ASN A 1 101 ? 24.986 44.914 30.401 1.00 20.55 80 ASN A O 1
ATOM 579 N N . THR A 1 102 ? 23.145 44.332 29.277 1.00 19.88 81 THR A N 1
ATOM 580 C CA . THR A 1 102 ? 23.940 43.631 28.282 1.00 19.23 81 THR A CA 1
ATOM 581 C C . THR A 1 102 ? 24.827 44.619 27.489 1.00 19.33 81 THR A C 1
ATOM 582 O O . THR A 1 102 ? 24.467 45.795 27.285 1.00 18.63 81 THR A O 1
ATOM 586 N N . LYS A 1 103 ? 25.992 44.132 27.083 1.00 19.15 82 LYS A N 1
ATOM 587 C CA . LYS A 1 103 ? 26.923 44.872 26.251 1.00 19.48 82 LYS A CA 1
ATOM 588 C C . LYS A 1 103 ? 26.546 44.601 24.785 1.00 18.81 82 LYS A C 1
ATOM 589 O O . LYS A 1 103 ? 26.692 43.487 24.307 1.00 18.05 82 LYS A O 1
ATOM 595 N N . LEU A 1 104 ? 26.025 45.607 24.097 1.00 18.22 83 LEU A N 1
ATOM 596 C CA . LEU A 1 104 ? 25.538 45.426 22.730 1.00 18.64 83 LEU A CA 1
ATOM 597 C C . LEU A 1 104 ? 26.668 45.524 21.725 1.00 18.78 83 LEU A C 1
ATOM 598 O O . LEU A 1 104 ? 27.323 46.561 21.625 1.00 18.18 83 LEU A O 1
ATOM 603 N N . MET A 1 105 ? 26.914 44.428 20.996 1.00 19.42 84 MET A N 1
ATOM 604 C CA . MET A 1 105 ? 27.966 44.403 19.966 1.00 20.16 84 MET A CA 1
ATOM 605 C C . MET A 1 105 ? 27.424 44.028 18.590 1.00 20.66 84 MET A C 1
ATOM 606 O O . MET A 1 105 ? 26.413 43.341 18.470 1.00 20.62 84 MET A O 1
ATOM 611 N N . PHE A 1 106 ? 28.115 44.474 17.548 1.00 21.04 85 PHE A N 1
ATOM 612 C CA . PHE A 1 106 ? 27.709 44.203 16.184 1.00 22.24 85 PHE A CA 1
ATOM 613 C C . PHE A 1 106 ? 28.983 43.858 15.409 1.00 23.09 85 PHE A C 1
ATOM 614 O O . PHE A 1 106 ? 29.977 44.554 15.515 1.00 23.03 85 PHE A O 1
ATOM 622 N N . THR A 1 107 ? 28.974 42.749 14.690 1.00 24.48 86 THR A N 1
ATOM 623 C CA . THR A 1 107 ? 30.137 42.367 13.905 1.00 28.19 86 THR A CA 1
ATOM 624 C C . THR A 1 107 ? 30.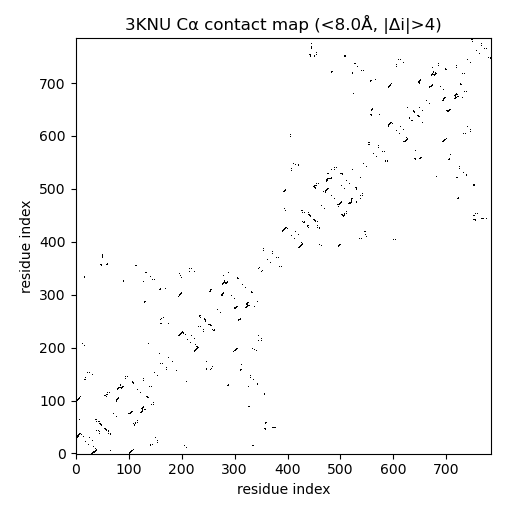116 43.131 12.589 1.00 30.02 86 THR A C 1
ATOM 625 O O . THR A 1 107 ? 29.117 43.101 11.887 1.00 30.41 86 THR A O 1
ATOM 629 N N . SER A 1 108 ? 31.181 43.859 12.280 1.00 32.78 87 SER A N 1
ATOM 630 C CA . SER A 1 108 ? 31.231 44.656 11.051 1.00 35.83 87 SER A CA 1
ATOM 631 C C . SER A 1 108 ? 32.665 45.010 10.670 1.00 37.50 87 SER A C 1
ATOM 632 O O . SER A 1 108 ? 33.505 45.217 11.546 1.00 37.79 87 SER A O 1
ATOM 635 N N . PRO A 1 109 ? 32.936 45.140 9.355 1.00 39.01 88 PRO A N 1
ATOM 636 C CA . PRO A 1 109 ? 34.281 45.432 8.853 1.00 39.35 88 PRO A CA 1
ATOM 637 C C . PRO A 1 109 ? 34.933 46.690 9.431 1.00 39.52 88 PRO A C 1
ATOM 638 O O . PRO A 1 109 ? 36.165 46.749 9.499 1.00 40.17 88 PRO A O 1
ATOM 642 N N . ARG A 1 110 ? 34.124 47.672 9.835 1.00 39.20 89 ARG A N 1
ATOM 643 C CA . ARG A 1 110 ? 34.623 48.953 10.343 1.00 38.44 89 ARG A CA 1
ATOM 644 C C . ARG A 1 110 ? 34.935 48.914 11.835 1.00 37.78 89 ARG A C 1
ATOM 645 O O . ARG A 1 110 ? 35.399 49.906 12.405 1.00 38.12 89 ARG A O 1
ATOM 647 N N . GLY A 1 111 ? 34.677 47.775 12.471 1.00 36.58 90 GLY A N 1
ATOM 648 C CA . GLY A 1 111 ? 34.812 47.668 13.917 1.00 35.10 90 GLY A CA 1
ATOM 649 C C . GLY A 1 111 ? 36.240 47.709 14.438 1.00 34.24 90 GLY A C 1
ATOM 650 O O . GLY A 1 111 ? 37.201 47.624 13.671 1.00 33.40 90 GLY A O 1
ATOM 651 N N . VAL A 1 112 ? 36.360 47.863 15.752 1.00 33.35 91 VAL A N 1
ATOM 652 C CA . VAL A 1 112 ? 37.611 47.629 16.460 1.00 33.79 91 VAL A CA 1
ATOM 653 C C . VAL A 1 112 ? 38.127 46.219 16.090 1.00 33.22 91 VAL A C 1
ATOM 654 O O . VAL A 1 112 ? 37.334 45.293 15.881 1.00 32.42 91 VAL A O 1
ATOM 658 N N . SER A 1 113 ? 39.445 46.087 15.948 1.00 32.34 92 SER A N 1
ATOM 659 C CA . SER A 1 113 ? 40.067 44.798 15.669 1.00 32.11 92 SER A CA 1
ATOM 660 C C . SER A 1 113 ? 39.981 43.872 16.879 1.00 30.60 92 SER A C 1
ATOM 661 O O . SER A 1 113 ? 40.474 44.203 17.957 1.00 30.92 92 SER A O 1
ATOM 664 N N . PHE A 1 114 ? 39.349 42.719 16.707 1.00 29.31 93 PHE A N 1
ATOM 665 C CA . PHE A 1 114 ? 39.239 41.750 17.805 1.00 27.87 93 PHE A CA 1
ATOM 666 C C . PHE A 1 114 ? 40.600 41.134 18.031 1.00 27.51 93 PHE A C 1
ATOM 667 O O . PHE A 1 114 ? 41.253 40.725 17.074 1.00 27.28 93 PHE A O 1
ATOM 675 N N . THR A 1 115 ? 41.036 41.114 19.291 1.00 27.18 94 THR A N 1
ATOM 676 C CA . THR A 1 115 ? 42.329 40.519 19.694 1.00 27.33 94 THR A CA 1
ATOM 677 C C . THR A 1 115 ? 42.123 39.852 21.058 1.00 27.42 94 THR A C 1
ATOM 678 O O . THR A 1 115 ? 41.117 40.086 21.712 1.00 26.98 94 THR A O 1
ATOM 682 N N . GLN A 1 116 ? 43.063 39.017 21.488 1.00 28.77 95 GLN A N 1
ATOM 683 C CA . GLN A 1 116 ? 43.005 38.427 22.835 1.00 29.99 95 GLN A CA 1
ATOM 684 C C . GLN A 1 116 ? 42.742 39.472 23.931 1.00 31.16 95 GLN A C 1
ATOM 685 O O . GLN A 1 116 ? 41.944 39.232 24.861 1.00 30.99 95 GLN A O 1
ATOM 691 N N . ASP A 1 117 ? 43.397 40.630 23.816 1.00 32.32 96 ASP A N 1
ATOM 692 C CA . ASP A 1 117 ? 43.166 41.722 24.768 1.00 33.94 96 ASP A CA 1
ATOM 693 C C . ASP A 1 117 ? 41.719 42.193 24.768 1.00 33.77 96 ASP A C 1
ATOM 694 O O . ASP A 1 117 ? 41.118 42.347 25.840 1.00 33.76 96 ASP A O 1
ATOM 699 N N . ILE A 1 118 ? 41.160 42.429 23.580 1.00 33.59 97 ILE A N 1
ATOM 700 C CA . ILE A 1 118 ? 39.764 42.879 23.494 1.00 33.35 97 ILE A CA 1
ATOM 701 C C . ILE A 1 118 ? 38.835 41.822 24.078 1.00 32.66 97 ILE A C 1
ATOM 702 O O . ILE A 1 118 ? 37.837 42.167 24.726 1.00 32.93 97 ILE A O 1
ATOM 707 N N . ALA A 1 119 ? 39.165 40.549 23.861 1.00 31.81 98 ALA A N 1
ATOM 708 C CA . ALA A 1 119 ? 38.427 39.448 24.485 1.00 32.00 98 ALA A CA 1
ATOM 709 C C . ALA A 1 119 ? 38.468 39.523 26.028 1.00 32.35 98 ALA A C 1
ATOM 710 O O . ALA A 1 119 ? 37.434 39.354 26.676 1.00 31.14 98 ALA A O 1
ATOM 712 N N . ARG A 1 120 ? 39.649 39.774 26.600 1.00 33.13 99 ARG A N 1
ATOM 713 C CA . ARG A 1 120 ? 39.751 39.990 28.058 1.00 34.67 99 ARG A CA 1
ATOM 714 C C . ARG A 1 120 ? 38.892 41.168 28.513 1.00 34.94 99 ARG A C 1
ATOM 715 O O . ARG A 1 120 ? 38.158 41.036 29.480 1.00 34.97 99 ARG A O 1
ATOM 723 N N . GLN A 1 121 ? 38.924 42.290 27.790 1.00 35.67 100 GLN A N 1
ATOM 724 C CA . GLN A 1 121 ? 38.045 43.438 28.123 1.00 36.77 100 GLN A CA 1
ATOM 725 C C . GLN A 1 121 ? 36.547 43.096 28.042 1.00 36.74 100 GLN A C 1
ATOM 726 O O . GLN A 1 121 ? 35.773 43.498 28.908 1.00 37.01 100 GLN A O 1
ATOM 732 N N . THR A 1 122 ? 36.158 42.337 27.018 1.00 36.55 101 THR A N 1
ATOM 733 C CA . THR A 1 122 ? 34.778 41.859 26.853 1.00 36.19 101 THR A CA 1
ATOM 734 C C . THR A 1 122 ? 34.300 41.003 28.040 1.00 36.27 101 THR A C 1
ATOM 735 O O . THR A 1 122 ? 33.119 41.028 28.399 1.00 35.89 101 THR A O 1
ATOM 739 N N . MET A 1 123 ? 35.236 40.269 28.638 1.00 36.99 102 MET A N 1
ATOM 740 C CA . MET A 1 123 ? 35.028 39.475 29.859 1.00 38.08 102 MET A CA 1
ATOM 741 C C . MET A 1 123 ? 34.602 40.285 31.077 1.00 37.68 102 MET A C 1
ATOM 742 O O . MET A 1 123 ? 33.973 39.746 31.982 1.00 37.92 102 MET A O 1
ATOM 747 N N . ASN A 1 124 ? 34.980 41.559 31.122 1.00 37.58 103 ASN A N 1
ATOM 748 C CA . ASN A 1 124 ? 34.539 42.450 32.207 1.00 37.56 103 ASN A CA 1
ATOM 749 C C . ASN A 1 124 ? 33.023 42.589 32.246 1.00 36.82 103 ASN A C 1
ATOM 750 O O . ASN A 1 124 ? 32.469 43.158 33.191 1.00 36.79 103 ASN A O 1
ATOM 755 N N . PHE A 1 125 ? 32.352 42.122 31.193 1.00 35.80 104 PHE A N 1
ATOM 756 C CA . PHE A 1 125 ? 30.893 42.090 31.212 1.00 35.18 104 PHE A CA 1
ATOM 757 C C . PHE A 1 125 ? 30.445 40.649 31.351 1.00 34.05 104 PHE A C 1
ATOM 758 O O . PHE A 1 125 ? 31.019 39.765 30.733 1.00 34.19 104 PHE A O 1
ATOM 766 N N . ASP A 1 126 ? 29.424 40.412 32.169 1.00 33.19 105 ASP A N 1
ATOM 767 C CA . ASP A 1 126 ? 28.921 39.054 32.366 1.00 31.89 105 ASP A CA 1
ATOM 768 C C . ASP A 1 126 ? 27.845 38.707 31.322 1.00 30.08 105 ASP A C 1
ATOM 769 O O . ASP A 1 126 ? 27.352 37.566 31.279 1.00 29.94 105 ASP A O 1
ATOM 774 N N . ASN A 1 127 ? 27.489 39.690 30.480 1.00 27.26 106 ASN A N 1
ATOM 775 C CA . ASN A 1 127 ? 26.370 39.552 29.544 1.00 24.44 106 ASN A CA 1
ATOM 776 C C . ASN A 1 127 ? 26.606 40.316 28.234 1.00 23.41 106 ASN A C 1
ATOM 777 O O . ASN A 1 127 ? 26.631 41.563 28.228 1.00 22.93 106 ASN A O 1
ATOM 782 N N . ILE A 1 128 ? 26.766 39.558 27.142 1.00 21.49 107 ILE A N 1
ATOM 783 C CA . ILE A 1 128 ? 27.184 40.076 25.836 1.00 20.26 107 ILE A CA 1
ATOM 784 C C . ILE A 1 128 ? 26.152 39.706 24.756 1.00 20.05 107 ILE A C 1
ATOM 785 O O . ILE A 1 128 ? 25.667 38.559 24.690 1.00 19.70 107 ILE A O 1
ATOM 790 N N . THR A 1 129 ? 25.833 40.681 23.907 1.00 18.98 108 THR A N 1
ATOM 791 C CA . THR A 1 129 ? 24.900 40.490 22.806 1.00 18.66 108 THR A CA 1
ATOM 792 C C . THR A 1 129 ? 25.579 40.775 21.474 1.00 18.65 108 THR A C 1
ATOM 793 O O . THR A 1 129 ? 26.109 41.884 21.264 1.00 19.03 108 THR A O 1
ATOM 797 N N . LEU A 1 130 ? 25.555 39.790 20.576 1.00 17.47 109 LEU A N 1
ATOM 798 C CA . LEU A 1 130 ? 26.182 39.938 19.279 1.00 17.83 109 LEU A CA 1
ATOM 799 C C . LEU A 1 130 ? 25.150 39.935 18.166 1.00 17.47 109 LEU A C 1
ATOM 800 O O . LEU A 1 130 ? 24.558 38.912 17.842 1.00 17.42 109 LEU A O 1
ATOM 805 N N . LEU A 1 131 ? 24.936 41.098 17.582 1.00 17.64 110 LEU A N 1
ATOM 806 C CA . LEU A 1 131 ? 24.075 41.225 16.429 1.00 18.32 110 LEU A CA 1
ATOM 807 C C . LEU A 1 131 ? 24.903 40.816 15.210 1.00 19.44 110 LEU A C 1
ATOM 808 O O . LEU A 1 131 ? 26.013 41.375 14.988 1.00 19.61 110 LEU A O 1
ATOM 813 N N . CYS A 1 132 ? 24.390 39.852 14.434 1.00 19.21 111 CYS A N 1
ATOM 814 C CA . CYS A 1 132 ? 25.078 39.415 13.217 1.00 20.09 111 CYS A CA 1
ATOM 815 C C . CYS A 1 132 ? 24.448 40.036 11.968 1.00 21.04 111 CYS A C 1
ATOM 816 O O . CYS A 1 132 ? 23.276 39.794 11.669 1.00 21.19 111 CYS A O 1
ATOM 819 N N . GLY A 1 133 ? 25.221 40.831 11.248 1.00 22.10 112 GLY A N 1
ATOM 820 C CA . GLY A 1 133 ? 24.751 41.416 9.991 1.00 24.12 112 GLY A CA 1
ATOM 821 C C . GLY A 1 133 ? 24.654 40.373 8.890 1.00 25.49 112 GLY A C 1
ATOM 822 O O . GLY A 1 133 ? 25.361 39.349 8.922 1.00 26.03 112 GLY A O 1
ATOM 823 N N . ARG A 1 134 ? 23.730 40.611 7.963 1.00 26.06 113 ARG A N 1
ATOM 824 C CA . ARG A 1 134 ? 23.577 39.854 6.715 1.00 26.77 113 ARG A CA 1
ATOM 825 C C . ARG A 1 134 ? 23.169 40.848 5.635 1.00 27.83 113 ARG A C 1
ATOM 826 O O . ARG A 1 134 ? 23.025 42.060 5.926 1.00 26.79 113 ARG A O 1
ATOM 834 N N . PHE A 1 135 ? 23.012 40.329 4.409 1.00 28.93 114 PHE A N 1
ATOM 835 C CA . PHE A 1 135 ? 22.830 41.123 3.179 1.00 29.66 114 PHE A CA 1
ATOM 836 C C . PHE A 1 135 ? 23.899 42.241 3.086 1.00 29.89 114 PHE A C 1
ATOM 837 O O . PHE A 1 135 ? 25.077 41.974 3.261 1.00 30.46 114 PHE A O 1
ATOM 845 N N . GLU A 1 136 ? 23.490 43.491 2.864 1.00 29.35 115 GLU A N 1
ATOM 846 C CA . GLU A 1 136 ? 24.428 44.619 2.798 1.00 28.97 115 GLU A CA 1
ATOM 847 C C . GLU A 1 136 ? 24.652 45.335 4.138 1.00 27.66 115 GLU A C 1
ATOM 848 O O . GLU A 1 136 ? 25.338 46.355 4.192 1.00 28.58 115 GLU A O 1
ATOM 854 N N . GLY A 1 137 ? 24.087 44.801 5.215 1.00 26.03 116 GLY A N 1
ATOM 855 C CA . GLY A 1 137 ? 24.293 45.342 6.551 1.00 23.44 116 GLY A CA 1
ATOM 856 C C . GLY A 1 137 ? 22.981 45.727 7.229 1.00 21.93 116 GLY A C 1
ATOM 857 O O . GLY A 1 137 ? 21.931 45.147 6.969 1.00 20.77 116 GLY A O 1
ATOM 858 N N . ILE A 1 138 ? 23.047 46.717 8.111 1.00 20.51 117 ILE A N 1
ATOM 859 C CA . ILE A 1 138 ? 21.882 47.107 8.878 1.00 19.37 117 ILE A CA 1
ATOM 860 C C . ILE A 1 138 ? 21.647 48.602 8.758 1.00 19.73 117 ILE A C 1
ATOM 861 O O . ILE A 1 138 ? 22.563 49.387 8.444 1.00 18.21 117 ILE A O 1
ATOM 866 N N . ASP A 1 139 ? 20.404 48.993 9.014 1.00 20.01 118 ASP A N 1
ATOM 867 C CA . ASP A 1 139 ? 20.056 50.400 9.051 1.00 19.64 118 ASP A CA 1
ATOM 868 C C . ASP A 1 139 ? 20.894 51.141 10.115 1.00 19.98 118 ASP A C 1
ATOM 869 O O . ASP A 1 139 ? 20.952 50.718 11.277 1.00 19.39 118 ASP A O 1
ATOM 874 N N . GLU A 1 140 ? 21.552 52.226 9.705 1.00 19.94 119 GLU A N 1
ATOM 875 C CA . GLU A 1 140 ? 22.506 52.938 10.575 1.00 20.28 119 GLU A CA 1
ATOM 876 C C . GLU A 1 140 ? 21.910 53.508 11.865 1.00 19.83 119 GLU A C 1
ATOM 877 O O . GLU A 1 140 ? 22.626 53.663 12.836 1.00 20.17 119 GLU A O 1
ATOM 883 N N . ARG A 1 141 ? 20.616 53.818 11.877 1.00 19.01 120 ARG A N 1
ATOM 884 C CA . ARG A 1 141 ? 19.976 54.302 13.102 1.00 18.52 120 ARG A CA 1
ATOM 885 C C . ARG A 1 141 ? 20.031 53.269 14.241 1.00 19.10 120 ARG A C 1
ATOM 886 O O . ARG A 1 141 ? 20.066 53.641 15.400 1.00 19.17 120 ARG A O 1
ATOM 894 N N . VAL A 1 142 ? 20.057 51.978 13.907 1.00 19.21 121 VAL A N 1
ATOM 895 C CA . VAL A 1 142 ? 20.202 50.939 14.926 1.00 19.48 121 VAL A CA 1
ATOM 896 C C . VAL A 1 142 ? 21.558 51.053 15.642 1.00 19.68 121 VAL A C 1
ATOM 897 O O . VAL A 1 142 ? 21.618 50.961 16.874 1.00 19.72 121 VAL A O 1
ATOM 901 N N . VAL A 1 143 ? 22.623 51.261 14.869 1.00 19.76 122 VAL A N 1
ATOM 902 C CA . VAL A 1 143 ? 23.975 51.419 15.412 1.00 20.24 122 VAL A CA 1
ATOM 903 C C . VAL A 1 143 ? 24.038 52.633 16.347 1.00 20.83 122 VAL A C 1
ATOM 904 O O . VAL A 1 143 ? 24.581 52.540 17.439 1.00 20.00 122 VAL A O 1
ATOM 908 N N . ASP A 1 144 ? 23.489 53.761 15.898 1.00 21.18 123 ASP A N 1
ATOM 909 C CA . ASP A 1 144 ? 23.510 54.998 16.680 1.00 22.17 123 ASP A CA 1
ATOM 910 C C . ASP A 1 144 ? 22.569 54.990 17.892 1.00 21.71 123 ASP A C 1
ATOM 911 O O . ASP A 1 144 ? 22.995 55.334 18.982 1.00 22.04 123 ASP A O 1
ATOM 916 N N . PHE A 1 145 ? 21.307 54.588 17.718 1.00 21.38 124 PHE A N 1
ATOM 917 C CA . PHE A 1 145 ? 20.367 54.571 18.841 1.00 21.29 124 PHE A CA 1
ATOM 918 C C . PHE A 1 145 ? 20.880 53.714 20.010 1.00 20.85 124 PHE A C 1
ATOM 919 O O . PHE A 1 145 ? 20.766 54.097 21.165 1.00 20.28 124 PHE A O 1
ATOM 927 N N . TYR A 1 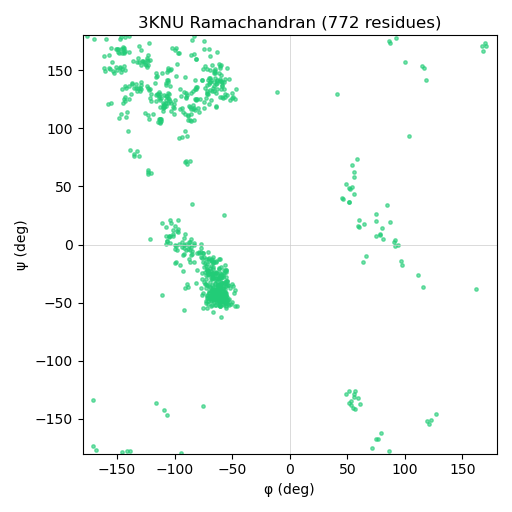146 ? 21.447 52.556 19.690 1.00 20.29 125 TYR A N 1
ATOM 928 C CA . TYR A 1 146 ? 21.855 51.605 20.704 1.00 20.38 125 TYR A CA 1
ATOM 929 C C . TYR A 1 146 ? 23.340 51.707 21.029 1.00 20.30 125 TYR A C 1
ATOM 930 O O . TYR A 1 146 ? 23.808 51.006 21.902 1.00 19.87 125 TYR A O 1
ATOM 939 N N . LYS A 1 147 ? 24.072 52.555 20.305 1.00 20.73 126 LYS A N 1
ATOM 940 C CA . LYS A 1 147 ? 25.531 52.693 20.483 1.00 21.80 126 LYS A CA 1
ATOM 941 C C . LYS A 1 147 ? 26.228 51.328 20.419 1.00 21.83 126 LYS A C 1
ATOM 942 O O . LYS A 1 147 ? 27.038 50.964 21.284 1.00 22.48 126 LYS A O 1
ATOM 948 N N . LEU A 1 148 ? 25.894 50.560 19.393 1.00 21.61 127 LEU A N 1
ATOM 949 C CA . LEU A 1 148 ? 26.491 49.231 19.226 1.00 22.55 127 LEU A CA 1
ATOM 950 C C . LEU A 1 148 ? 28.015 49.340 19.159 1.00 22.55 127 LEU A C 1
ATOM 951 O O . LEU A 1 148 ? 28.542 50.208 18.485 1.00 22.50 127 LEU A O 1
ATOM 956 N N . GLN A 1 149 ? 28.719 48.495 19.896 1.00 23.23 128 GLN A N 1
ATOM 957 C CA . GLN A 1 149 ? 30.155 48.426 19.720 1.00 24.36 128 GLN A CA 1
ATOM 958 C C . GLN A 1 149 ? 30.412 47.567 18.484 1.00 24.24 128 GLN A C 1
ATOM 959 O O . GLN A 1 149 ? 30.034 46.405 18.430 1.00 24.21 128 GLN A O 1
ATOM 965 N N . GLU A 1 150 ? 31.020 48.161 17.478 1.00 25.01 129 GLU A N 1
ATOM 966 C CA . GLU A 1 150 ? 31.353 47.433 16.269 1.00 26.00 129 GLU A CA 1
ATOM 967 C C . GLU A 1 150 ? 32.682 46.697 16.463 1.00 25.42 129 GLU A C 1
ATOM 968 O O . GLU A 1 150 ? 33.654 47.257 16.989 1.00 25.29 129 GLU A O 1
ATOM 974 N N . VAL A 1 151 ? 32.702 45.428 16.092 1.00 25.48 130 VAL A N 1
ATOM 975 C CA . VAL A 1 151 ? 33.916 44.610 16.221 1.00 26.41 130 VAL A CA 1
ATOM 976 C C . VAL A 1 151 ? 34.205 43.899 14.902 1.00 26.86 130 VAL A C 1
ATOM 977 O O . VAL A 1 151 ? 33.301 43.349 14.250 1.00 26.89 130 VAL A O 1
ATOM 981 N N . SER A 1 152 ? 35.466 43.934 14.501 1.00 26.85 131 SER A N 1
ATOM 982 C CA . SER A 1 152 ? 35.907 43.182 13.338 1.00 27.54 131 SER A CA 1
ATOM 983 C C . SER A 1 152 ? 36.932 42.105 13.736 1.00 26.83 131 SER A C 1
ATOM 984 O O . SER A 1 152 ? 37.940 42.417 14.393 1.00 27.24 131 SER A O 1
ATOM 987 N N . ILE A 1 153 ? 36.702 40.859 13.317 1.00 25.84 132 ILE A N 1
ATOM 988 C CA . ILE A 1 153 ? 37.662 39.766 13.599 1.00 24.51 132 ILE A CA 1
ATOM 989 C C . ILE A 1 153 ? 38.905 39.738 12.679 1.00 24.53 132 ILE A C 1
ATOM 990 O O . ILE A 1 153 ? 39.835 38.956 12.895 1.00 24.43 132 ILE A O 1
ATOM 995 N N . GLY A 1 154 ? 38.915 40.582 11.664 1.00 23.74 133 GLY A N 1
ATOM 996 C CA . GLY A 1 154 ? 40.024 40.603 10.729 1.00 24.95 133 GLY A CA 1
ATOM 997 C C . GLY A 1 154 ? 39.677 41.424 9.493 1.00 25.43 133 GLY A C 1
ATOM 998 O O . GLY A 1 154 ? 38.521 41.752 9.264 1.00 25.08 133 GLY A O 1
ATOM 999 N N . ASP A 1 155 ? 40.696 41.743 8.703 1.00 26.18 134 ASP A N 1
ATOM 1000 C CA . ASP A 1 155 ? 40.558 42.519 7.474 1.00 26.94 134 ASP A CA 1
ATOM 1001 C C . ASP A 1 155 ? 40.215 41.592 6.279 1.00 26.02 134 ASP A C 1
ATOM 1002 O O . ASP A 1 155 ? 41.047 41.337 5.391 1.00 25.70 134 ASP A O 1
ATOM 1007 N N . TYR A 1 156 ? 38.981 41.098 6.272 1.00 24.50 135 TYR A N 1
ATOM 1008 C CA . TYR A 1 156 ? 38.501 40.247 5.191 1.00 23.55 135 TYR A CA 1
ATOM 1009 C C . TYR A 1 156 ? 36.976 40.337 5.168 1.00 23.18 135 TYR A C 1
ATOM 1010 O O . TYR A 1 156 ? 36.374 40.599 6.189 1.00 22.57 135 TYR A O 1
ATOM 1019 N N . VAL A 1 157 ? 36.352 40.143 4.010 1.00 22.53 136 VAL A N 1
ATOM 1020 C CA . VAL A 1 157 ? 34.897 40.208 3.948 1.00 21.51 136 VAL A CA 1
ATOM 1021 C C . VAL A 1 157 ? 34.286 38.808 3.957 1.00 20.69 136 VAL A C 1
ATOM 1022 O O . VAL A 1 157 ? 34.588 37.966 3.120 1.00 19.73 136 VAL A O 1
ATOM 1026 N N . LEU A 1 158 ? 33.410 38.608 4.922 1.00 19.65 137 LEU A N 1
ATOM 1027 C CA . LEU A 1 158 ? 32.673 37.400 5.132 1.00 19.73 137 LEU A CA 1
ATOM 1028 C C . LEU A 1 158 ? 31.238 37.572 4.621 1.00 19.76 137 LEU A C 1
ATOM 1029 O O . LEU A 1 158 ? 30.807 38.690 4.348 1.00 19.34 137 LEU A O 1
ATOM 1034 N N . SER A 1 159 ? 30.496 36.470 4.532 1.00 19.62 138 SER A N 1
ATOM 1035 C CA . SER A 1 159 ? 29.097 36.506 4.066 1.00 20.37 138 SER A CA 1
ATOM 1036 C C . SER A 1 159 ? 28.095 37.033 5.079 1.00 20.74 138 SER A C 1
ATOM 1037 O O . SER A 1 159 ? 27.014 37.489 4.704 1.00 21.86 138 SER A O 1
ATOM 1040 N N . GLY A 1 160 ? 28.424 36.938 6.357 1.00 20.38 139 GLY A N 1
ATOM 1041 C CA . GLY A 1 160 ? 27.644 37.648 7.362 1.00 20.86 139 GLY A CA 1
ATOM 1042 C C . GLY A 1 160 ? 28.374 37.612 8.687 1.00 20.63 139 GLY A C 1
ATOM 1043 O O . GLY A 1 160 ? 29.471 37.068 8.764 1.00 21.94 139 GLY A O 1
ATOM 1044 N N . GLY A 1 161 ? 27.765 38.164 9.730 1.00 19.51 140 GLY A N 1
ATOM 1045 C CA . GLY A 1 161 ? 28.409 38.230 11.035 1.00 18.58 140 GLY A CA 1
ATOM 1046 C C . GLY A 1 161 ? 28.448 36.955 11.888 1.00 18.45 140 GLY A C 1
ATOM 1047 O O . GLY A 1 161 ? 29.057 36.956 12.964 1.00 17.99 140 GLY A O 1
ATOM 1048 N N . GLU A 1 162 ? 27.836 35.862 11.424 1.00 18.17 141 GLU A N 1
ATOM 1049 C CA . GLU A 1 162 ? 27.710 34.649 12.268 1.00 17.82 141 GLU A CA 1
ATOM 1050 C C . GLU A 1 162 ? 29.050 33.993 12.635 1.00 18.48 141 GLU A C 1
ATOM 1051 O O . GLU A 1 162 ? 29.276 33.601 13.799 1.00 18.87 141 GLU A O 1
ATOM 1057 N N . LEU A 1 163 ? 29.940 33.856 11.656 1.00 18.33 142 LEU A N 1
ATOM 1058 C CA . LEU A 1 163 ? 31.241 33.248 11.928 1.00 19.20 142 LEU A CA 1
ATOM 1059 C C . LEU A 1 163 ? 32.038 34.155 12.851 1.00 18.81 142 LEU A C 1
ATOM 1060 O O . LEU A 1 163 ? 32.802 33.673 13.710 1.00 19.30 142 LEU A O 1
ATOM 1065 N N . ALA A 1 164 ? 31.893 35.469 12.657 1.00 17.84 143 ALA A N 1
ATOM 1066 C CA . ALA A 1 164 ? 32.557 36.425 13.552 1.00 18.21 143 ALA A CA 1
ATOM 1067 C C . ALA A 1 164 ? 32.026 36.278 14.980 1.00 18.90 143 ALA A C 1
ATOM 1068 O O . ALA A 1 164 ? 32.802 36.291 15.942 1.00 20.13 143 ALA A O 1
ATOM 1070 N N . ALA A 1 165 ? 30.701 36.156 15.133 1.00 18.85 144 ALA A N 1
ATOM 1071 C CA . ALA A 1 165 ? 30.127 35.889 16.470 1.00 18.83 144 ALA A CA 1
ATOM 1072 C C . ALA A 1 165 ? 30.722 34.604 17.076 1.00 18.30 144 ALA A C 1
ATOM 1073 O O . ALA A 1 165 ? 31.123 34.602 18.227 1.00 18.02 144 ALA A O 1
ATOM 1075 N N . MET A 1 166 ? 30.804 33.528 16.288 1.00 17.94 145 MET A N 1
ATOM 1076 C CA . MET A 1 166 ? 31.413 32.254 16.776 1.00 17.37 145 MET A CA 1
ATOM 1077 C C . MET A 1 166 ? 32.856 32.404 17.264 1.00 16.91 145 MET A C 1
ATOM 1078 O O . MET A 1 166 ? 33.199 31.920 18.320 1.00 16.81 145 MET A O 1
ATOM 1083 N N . VAL A 1 167 ? 33.683 33.080 16.479 1.00 17.74 146 VAL A N 1
ATOM 1084 C CA . VAL A 1 167 ? 35.085 33.357 16.837 1.00 17.89 146 VAL A CA 1
ATOM 1085 C C . VAL A 1 167 ? 35.168 34.104 18.176 1.00 18.71 146 VAL A C 1
ATOM 1086 O O . VAL A 1 167 ? 35.951 33.741 19.049 1.00 19.09 146 VAL A O 1
ATOM 1090 N N . ILE A 1 168 ? 34.337 35.134 18.333 1.00 18.89 147 ILE A N 1
ATOM 1091 C CA . ILE A 1 168 ? 34.352 35.962 19.526 1.00 18.31 147 ILE A CA 1
ATOM 1092 C C . ILE A 1 168 ? 33.933 35.131 20.731 1.00 19.04 147 ILE A C 1
ATOM 1093 O O . ILE A 1 168 ? 34.602 35.148 21.771 1.00 19.16 147 ILE A O 1
ATOM 1098 N N . ILE A 1 169 ? 32.859 34.371 20.579 1.00 18.43 148 ILE A N 1
ATOM 1099 C CA . ILE A 1 169 ? 32.365 33.514 21.656 1.00 18.83 148 ILE A CA 1
ATOM 1100 C C . ILE A 1 169 ? 33.340 32.392 22.069 1.00 19.65 148 ILE A C 1
ATOM 1101 O O . ILE A 1 169 ? 33.623 32.213 23.234 1.00 18.36 148 ILE A O 1
ATOM 1106 N N . ASP A 1 170 ? 33.870 31.662 21.094 1.00 20.90 149 ASP A N 1
ATOM 1107 C CA . ASP A 1 170 ? 34.866 30.647 21.387 1.00 21.56 149 ASP A CA 1
ATOM 1108 C C . ASP A 1 170 ? 36.026 31.303 22.152 1.00 22.08 149 ASP A C 1
ATOM 1109 O O . ASP A 1 170 ? 36.402 30.854 23.239 1.00 22.18 149 ASP A O 1
ATOM 1114 N N . THR A 1 171 ? 36.572 32.381 21.590 1.00 22.13 150 THR A N 1
ATOM 1115 C CA . THR A 1 171 ? 37.692 33.082 22.223 1.00 22.24 150 THR A CA 1
ATOM 1116 C C . THR A 1 171 ? 37.407 33.408 23.690 1.00 23.02 150 THR A C 1
ATOM 1117 O O . THR A 1 171 ? 38.236 33.117 24.567 1.00 23.83 150 THR A O 1
ATOM 1121 N N . CYS A 1 172 ? 36.253 34.028 23.951 1.00 22.66 151 CYS A N 1
ATOM 1122 C CA . CYS A 1 172 ? 35.868 34.443 25.298 1.00 23.26 151 CYS A CA 1
ATOM 1123 C C . CYS A 1 172 ? 35.573 33.301 26.259 1.00 23.19 151 CYS A C 1
ATOM 1124 O O . CYS A 1 172 ? 36.038 33.332 27.414 1.00 23.73 151 CYS A O 1
ATOM 1127 N N . VAL A 1 173 ? 34.772 32.334 25.800 1.00 22.52 152 VAL A N 1
ATOM 1128 C CA . VAL A 1 173 ? 34.305 31.222 26.639 1.00 22.61 152 VAL A CA 1
ATOM 1129 C C . VAL A 1 173 ? 35.464 30.372 27.168 1.00 23.27 152 VAL A C 1
ATOM 1130 O O . VAL A 1 173 ? 35.394 29.857 28.289 1.00 23.51 152 VAL A O 1
ATOM 1134 N N . ARG A 1 174 ? 36.518 30.241 26.356 1.00 23.72 153 ARG A N 1
ATOM 1135 C CA . ARG A 1 174 ? 37.759 29.558 26.730 1.00 24.69 153 ARG A CA 1
ATOM 1136 C C . ARG A 1 174 ? 38.402 30.119 28.000 1.00 25.12 153 ARG A C 1
ATOM 1137 O O . ARG A 1 174 ? 39.196 29.455 28.642 1.00 25.37 153 ARG A O 1
ATOM 1145 N N . MET A 1 175 ? 38.069 31.348 28.329 1.00 25.70 154 MET A N 1
ATOM 1146 C CA . MET A 1 175 ? 38.640 32.014 29.485 1.00 27.23 154 MET A CA 1
ATOM 1147 C C . MET A 1 175 ? 37.718 31.977 30.699 1.00 27.20 154 MET A C 1
ATOM 1148 O O . MET A 1 175 ? 38.097 32.443 31.778 1.00 28.65 154 MET A O 1
ATOM 1153 N N . VAL A 1 176 ? 36.514 31.433 30.539 1.00 27.33 155 VAL A N 1
ATOM 1154 C CA . VAL A 1 176 ? 35.659 31.157 31.703 1.00 26.75 155 VAL A CA 1
ATOM 1155 C C . VAL A 1 176 ? 36.265 30.010 32.555 1.00 27.13 155 VAL A C 1
ATOM 1156 O O . VAL A 1 176 ? 36.521 28.917 32.032 1.00 26.98 155 VAL A O 1
ATOM 1160 N N . PRO A 1 177 ? 36.502 30.257 33.870 1.00 27.21 156 PRO A N 1
ATOM 1161 C CA . PRO A 1 177 ? 37.067 29.173 34.690 1.00 27.69 156 PRO A CA 1
ATOM 1162 C C . PRO A 1 177 ? 36.195 27.922 34.630 1.00 28.00 156 PRO A C 1
ATOM 1163 O O . PRO A 1 177 ? 34.979 28.008 34.845 1.00 27.89 156 PRO A O 1
ATOM 1167 N N . GLY A 1 178 ? 36.818 26.780 34.340 1.00 28.43 157 GLY A N 1
ATOM 1168 C CA . GLY A 1 178 ? 36.129 25.499 34.335 1.00 28.46 157 GLY A CA 1
ATOM 1169 C C . GLY A 1 178 ? 36.032 24.957 32.927 1.00 29.38 157 GLY A C 1
ATOM 1170 O O . GLY A 1 178 ? 35.944 23.736 32.737 1.00 29.50 157 GLY A O 1
ATOM 1171 N N . VAL A 1 179 ? 36.042 25.858 31.933 1.00 29.35 158 VAL A N 1
ATOM 1172 C CA . VAL A 1 179 ? 35.836 25.461 30.540 1.00 29.82 158 VAL A CA 1
ATOM 1173 C C . VAL A 1 179 ? 37.040 24.685 30.003 1.00 31.30 158 VAL A C 1
ATOM 1174 O O . VAL A 1 179 ? 36.898 23.587 29.416 1.00 31.13 158 VAL A O 1
ATOM 1178 N N . ILE A 1 180 ? 38.213 25.295 30.192 1.00 32.54 159 ILE A N 1
ATOM 1179 C CA . ILE A 1 180 ? 39.492 24.697 29.886 1.00 34.07 159 ILE A CA 1
ATOM 1180 C C . ILE A 1 180 ? 40.180 24.393 31.214 1.00 34.70 159 ILE A C 1
ATOM 1181 O O . ILE A 1 180 ? 41.013 23.492 31.280 1.00 36.53 159 ILE A O 1
ATOM 1186 N N . GLU A 1 196 ? 56.264 29.496 23.028 1.00 43.20 175 GLU A N 1
ATOM 1187 C CA . GLU A 1 196 ? 55.761 28.826 21.823 1.00 43.19 175 GLU A CA 1
ATOM 1188 C C . GLU A 1 196 ? 56.893 28.061 21.120 1.00 42.54 175 GLU A C 1
ATOM 1189 O O . GLU A 1 196 ? 57.702 28.650 20.367 1.00 43.47 175 GLU A O 1
ATOM 1191 N N . TYR A 1 197 ? 56.958 26.755 21.382 1.00 40.00 176 TYR A N 1
ATOM 1192 C CA . TYR A 1 197 ? 58.051 25.917 20.877 1.00 37.23 176 TYR A CA 1
ATOM 1193 C C . TYR A 1 197 ? 57.424 24.787 20.089 1.00 34.69 176 TYR A C 1
ATOM 1194 O O . TYR A 1 197 ? 56.253 24.502 20.283 1.00 35.10 176 TYR A O 1
ATOM 1203 N N . PRO A 1 198 ? 58.185 24.145 19.192 1.00 32.32 177 PRO A N 1
ATOM 1204 C CA . PRO A 1 198 ? 57.572 23.007 18.501 1.00 30.72 177 PRO A CA 1
ATOM 1205 C C . PRO A 1 198 ? 57.296 21.814 19.455 1.00 29.56 177 PRO A C 1
ATOM 1206 O O . PRO A 1 198 ? 57.949 21.670 20.490 1.00 28.29 177 PRO A O 1
ATOM 1210 N N . GLN A 1 199 ? 56.322 20.981 19.099 1.00 27.78 178 GLN A N 1
ATOM 1211 C CA . GLN A 1 199 ? 55.954 19.830 19.918 1.00 26.65 178 GLN A CA 1
ATOM 1212 C C . GLN A 1 199 ? 55.972 18.549 19.108 1.00 25.09 178 GLN A C 1
ATOM 1213 O O . GLN A 1 199 ? 55.842 18.583 17.888 1.00 24.76 178 GLN A O 1
ATOM 1219 N N . TYR A 1 200 ? 56.116 17.424 19.797 1.00 23.99 179 TYR A N 1
ATOM 1220 C CA . TYR A 1 200 ? 56.237 16.129 19.141 1.00 23.58 179 TYR A CA 1
ATOM 1221 C C . TYR A 1 200 ? 55.597 15.074 20.004 1.00 23.32 179 TYR A C 1
ATOM 1222 O O . TYR A 1 200 ? 55.637 15.171 21.216 1.00 23.72 179 TYR A O 1
ATOM 1231 N N . THR A 1 201 ? 55.037 14.049 19.376 1.00 23.20 180 THR A N 1
ATOM 1232 C CA . THR A 1 201 ? 54.536 12.892 20.102 1.00 23.21 180 THR A CA 1
ATOM 1233 C C . THR A 1 201 ? 54.871 11.661 19.279 1.00 23.92 180 THR A C 1
ATOM 1234 O O . THR A 1 201 ? 55.545 11.778 18.240 1.00 23.76 180 THR A O 1
ATOM 1238 N N . ARG A 1 202 ? 54.453 10.485 19.734 1.00 24.43 181 ARG A N 1
ATOM 1239 C CA . ARG A 1 202 ? 54.787 9.253 19.012 1.00 25.95 181 ARG A CA 1
ATOM 1240 C C . ARG A 1 202 ? 54.226 9.241 17.582 1.00 25.64 181 ARG A C 1
ATOM 1241 O O . ARG A 1 202 ? 53.188 9.873 17.322 1.00 25.01 181 ARG A O 1
ATOM 1249 N N . PRO A 1 203 ? 54.899 8.524 16.653 1.00 25.45 182 PRO A N 1
ATOM 1250 C CA . PRO A 1 203 ? 56.060 7.632 16.835 1.00 25.42 182 PRO A CA 1
ATOM 1251 C C . PRO A 1 203 ? 57.379 8.392 16.899 1.00 25.37 182 PRO A C 1
ATOM 1252 O O . PRO A 1 203 ? 57.453 9.549 16.434 1.00 24.68 182 PRO A O 1
ATOM 1256 N N . ALA A 1 204 ? 58.409 7.755 17.467 1.00 24.82 183 ALA A N 1
ATOM 1257 C CA . ALA A 1 204 ? 59.712 8.418 17.645 1.00 24.43 183 ALA A CA 1
ATOM 1258 C C . ALA A 1 204 ? 60.373 8.708 16.309 1.00 24.02 183 ALA A C 1
ATOM 1259 O O . ALA A 1 204 ? 61.170 9.647 16.186 1.00 23.56 183 ALA A O 1
ATOM 1261 N N . SER A 1 205 ? 60.012 7.901 15.314 1.00 23.96 184 SER A N 1
ATOM 1262 C CA . SER A 1 205 ? 60.474 8.063 13.943 1.00 24.24 184 SER A CA 1
ATOM 1263 C C . SER A 1 205 ? 59.318 7.863 12.961 1.00 23.75 184 SER A C 1
ATOM 1264 O O . SER A 1 205 ? 58.494 6.958 13.125 1.00 23.97 184 SER A O 1
ATOM 1267 N N . TRP A 1 206 ? 59.271 8.722 11.949 1.00 23.19 185 TRP A N 1
ATOM 1268 C CA . TRP A 1 206 ? 58.140 8.840 11.023 1.00 22.37 185 TRP A CA 1
ATOM 1269 C C . TRP A 1 206 ? 58.706 9.418 9.740 1.00 22.52 185 TRP A C 1
ATOM 1270 O O . TRP A 1 206 ? 59.298 10.504 9.757 1.00 22.34 185 TRP A O 1
ATOM 1281 N N . LYS A 1 207 ? 58.528 8.693 8.641 1.00 23.06 186 LYS A N 1
ATOM 1282 C CA . LYS A 1 207 ? 59.131 9.030 7.344 1.00 23.75 186 LYS A CA 1
ATOM 1283 C C . LYS A 1 207 ? 60.618 9.414 7.471 1.00 23.68 186 LYS A C 1
ATOM 1284 O O . LYS A 1 207 ? 61.091 10.344 6.832 1.00 23.61 186 LYS A O 1
ATOM 1290 N N . GLY A 1 208 ? 61.335 8.691 8.322 1.00 24.03 187 GLY A N 1
ATOM 1291 C CA . GLY A 1 208 ? 62.775 8.918 8.527 1.00 24.72 187 GLY A CA 1
ATOM 1292 C C . GLY A 1 208 ? 63.127 10.147 9.354 1.00 25.37 187 GLY A C 1
ATOM 1293 O O . GLY A 1 208 ? 64.308 10.509 9.459 1.00 25.36 187 GLY A O 1
ATOM 1294 N N . MET A 1 209 ? 62.109 10.798 9.927 1.00 25.14 188 MET A N 1
ATOM 1295 C CA . MET A 1 209 ? 62.312 12.001 10.725 1.00 25.70 188 MET A CA 1
ATOM 1296 C C . MET A 1 209 ? 62.193 11.683 12.208 1.00 25.51 188 MET A C 1
ATOM 1297 O O . MET A 1 209 ? 61.166 11.164 12.668 1.00 25.15 188 MET A O 1
ATOM 1302 N N . GLU A 1 210 ? 63.252 12.005 12.938 1.00 25.29 189 GLU A N 1
ATOM 1303 C CA . GLU A 1 210 ? 63.371 11.635 14.333 1.00 26.17 189 GLU A CA 1
ATOM 1304 C C . GLU A 1 210 ? 62.987 12.811 15.186 1.00 24.66 189 GLU A C 1
ATOM 1305 O O . GLU A 1 210 ? 63.259 13.947 14.840 1.00 24.78 189 GLU A O 1
ATOM 1311 N N . VAL A 1 211 ? 62.371 12.524 16.316 1.00 23.09 190 VAL A N 1
ATOM 1312 C CA . VAL A 1 211 ? 62.096 13.549 17.290 1.00 21.96 190 VAL A CA 1
ATOM 1313 C C . VAL A 1 211 ? 63.419 13.998 17.915 1.00 20.75 190 VAL A C 1
ATOM 1314 O O . VAL A 1 211 ? 64.302 13.178 18.157 1.00 19.50 190 VAL A O 1
ATOM 1318 N N . PRO A 1 212 ? 63.572 15.309 18.154 1.00 20.52 191 PRO A N 1
ATOM 1319 C CA . PRO A 1 212 ? 64.811 15.765 18.793 1.00 19.57 191 PRO A CA 1
ATOM 1320 C C . PRO A 1 212 ? 65.084 14.926 20.045 1.00 19.18 191 PRO A C 1
ATOM 1321 O O . PRO A 1 212 ? 64.213 14.788 20.925 1.00 18.61 191 PRO A O 1
ATOM 1325 N N . GLU A 1 213 ? 66.275 14.346 20.103 1.00 18.27 192 GLU A N 1
ATOM 1326 C CA . GLU A 1 213 ? 66.583 13.359 21.124 1.00 17.86 192 GLU A CA 1
ATOM 1327 C C . GLU A 1 213 ? 66.456 13.867 22.574 1.00 17.27 192 GLU A C 1
ATOM 1328 O O . GLU A 1 213 ? 66.020 13.121 23.461 1.00 16.56 192 GLU A O 1
ATOM 1334 N N . VAL A 1 214 ? 66.813 15.131 22.813 1.00 16.69 193 VAL A N 1
ATOM 1335 C CA . VAL A 1 214 ? 66.695 15.682 24.176 1.00 16.85 193 VAL A CA 1
ATOM 1336 C C . VAL A 1 214 ? 65.296 15.399 24.807 1.00 16.82 193 VAL A C 1
ATOM 1337 O O . VAL A 1 214 ? 65.201 15.104 26.008 1.00 16.11 193 VAL A O 1
ATOM 1341 N N . LEU A 1 215 ? 64.239 15.432 23.988 1.00 16.53 194 LEU A N 1
ATOM 1342 C CA . LEU A 1 215 ? 62.868 15.210 24.488 1.00 16.86 194 LEU A CA 1
ATOM 1343 C C . LEU A 1 215 ? 62.588 13.785 25.005 1.00 16.95 194 LEU A C 1
ATOM 1344 O O . LEU A 1 215 ? 61.575 13.550 25.639 1.00 17.13 194 LEU A O 1
ATOM 1349 N N . LEU A 1 216 ? 63.510 12.854 24.747 1.00 16.60 195 LEU A N 1
ATOM 1350 C CA . LEU A 1 216 ? 63.349 11.461 25.107 1.00 16.16 195 LEU A CA 1
ATOM 1351 C C . LEU A 1 216 ? 64.262 11.099 26.272 1.00 15.78 195 LEU A C 1
ATOM 1352 O O . LEU A 1 216 ? 64.271 9.946 26.707 1.00 14.87 195 LEU A O 1
ATOM 1357 N N . THR A 1 217 ? 65.032 12.074 26.769 1.00 14.93 196 THR A N 1
ATOM 1358 C CA . THR A 1 217 ? 66.011 11.785 27.830 1.00 14.16 196 THR A CA 1
ATOM 1359 C C . THR A 1 217 ? 65.463 11.824 29.258 1.00 14.26 196 THR A C 1
ATOM 1360 O O . THR A 1 217 ? 66.181 11.457 30.200 1.00 13.56 196 THR A O 1
ATOM 1364 N N . GLY A 1 218 ? 64.224 12.297 29.437 1.00 14.73 197 GLY A N 1
ATOM 1365 C CA . GLY A 1 218 ? 63.701 12.646 30.791 1.00 14.47 197 GLY A CA 1
ATOM 1366 C C . GLY A 1 218 ? 64.487 13.747 31.531 1.00 14.95 197 GLY A C 1
ATOM 1367 O O . GLY A 1 218 ? 64.349 13.914 32.765 1.00 14.88 197 GLY A O 1
ATOM 1368 N N . ASN A 1 219 ? 65.336 14.483 30.802 1.00 15.08 198 ASN A N 1
ATOM 1369 C CA . ASN A 1 219 ? 66.240 15.458 31.423 1.00 15.53 198 ASN A CA 1
ATOM 1370 C C . ASN A 1 219 ? 65.556 16.828 31.410 1.00 16.72 198 ASN A C 1
ATOM 1371 O O . ASN A 1 219 ? 65.663 17.576 30.435 1.00 16.33 198 ASN A O 1
ATOM 1376 N N . HIS A 1 220 ? 64.862 17.137 32.500 1.00 17.95 199 HIS A N 1
ATOM 1377 C CA . HIS A 1 220 ? 63.961 18.291 32.576 1.00 19.70 199 HIS A CA 1
ATOM 1378 C C . HIS A 1 220 ? 64.690 19.620 32.271 1.00 19.43 199 HIS A C 1
ATOM 1379 O O . HIS A 1 220 ? 64.200 20.419 31.475 1.00 19.03 199 HIS A O 1
ATOM 1386 N N . GLY A 1 22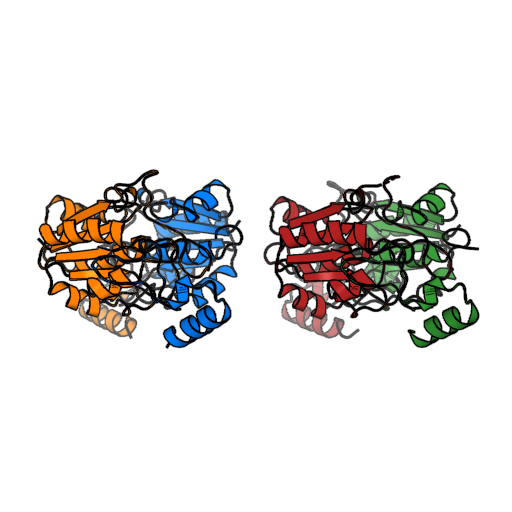1 ? 65.865 19.824 32.878 1.00 19.15 200 GLY A N 1
ATOM 1387 C CA . GLY A 1 221 ? 66.727 20.981 32.578 1.00 19.63 200 GLY A CA 1
ATOM 1388 C C . GLY A 1 221 ? 67.085 21.174 31.106 1.00 19.93 200 GLY A C 1
ATOM 1389 O O . GLY A 1 221 ? 66.874 22.256 30.545 1.00 20.73 200 GLY A O 1
ATOM 1390 N N . GLU A 1 222 ? 67.585 20.130 30.451 1.00 19.99 201 GLU A N 1
ATOM 1391 C CA . GLU A 1 222 ? 67.952 20.257 29.035 1.00 20.51 201 GLU A CA 1
ATOM 1392 C C . GLU A 1 222 ? 66.739 20.430 28.144 1.00 20.73 201 GLU A C 1
ATOM 1393 O O . GLU A 1 222 ? 66.831 21.060 27.083 1.00 21.19 201 GLU A O 1
ATOM 1399 N N . ILE A 1 223 ? 65.606 19.875 28.574 1.00 21.15 202 ILE A N 1
ATOM 1400 C CA . ILE A 1 223 ? 64.364 20.023 27.829 1.00 21.72 202 ILE A CA 1
ATOM 1401 C C . ILE A 1 223 ? 63.898 21.484 27.917 1.00 23.21 202 ILE A C 1
ATOM 1402 O O . ILE A 1 223 ? 63.558 22.089 26.901 1.00 23.57 202 ILE A O 1
ATOM 1407 N N . GLU A 1 224 ? 63.931 22.049 29.120 1.00 24.49 203 GLU A N 1
ATOM 1408 C CA . GLU A 1 224 ? 63.642 23.472 29.311 1.00 26.10 203 GLU A CA 1
ATOM 1409 C C . GLU A 1 224 ? 64.550 24.365 28.431 1.00 26.90 203 GLU A C 1
ATOM 1410 O O . GLU A 1 224 ? 64.041 25.163 27.660 1.00 27.22 203 GLU A O 1
ATOM 1412 N N . LYS A 1 225 ? 65.877 24.212 28.527 1.00 28.26 204 LYS A N 1
ATOM 1413 C CA . LYS A 1 225 ? 66.814 24.955 27.656 1.00 29.42 204 LYS A CA 1
ATOM 1414 C C . LYS A 1 225 ? 66.439 24.833 26.189 1.00 30.13 204 LYS A C 1
ATOM 1415 O O . LYS A 1 225 ? 66.379 25.841 25.481 1.00 29.96 204 LYS A O 1
ATOM 1421 N N . TRP A 1 226 ? 66.202 23.596 25.733 1.00 30.46 205 TRP A N 1
ATOM 1422 C CA . TRP A 1 226 ? 65.940 23.351 24.321 1.00 30.98 205 TRP A CA 1
ATOM 1423 C C . TRP A 1 226 ? 64.668 24.057 23.849 1.00 32.52 205 TRP A C 1
ATOM 1424 O O . TRP A 1 226 ? 64.630 24.612 22.740 1.00 32.03 205 TRP A O 1
ATOM 1435 N N . ARG A 1 227 ? 63.639 24.027 24.693 1.00 34.52 206 ARG A N 1
ATOM 1436 C CA . ARG A 1 227 ? 62.372 24.672 24.391 1.00 36.76 206 ARG A CA 1
ATOM 1437 C C . ARG A 1 227 ? 62.482 26.191 24.404 1.00 38.52 206 ARG A C 1
ATOM 1438 O O . ARG A 1 227 ? 61.848 26.862 23.592 1.00 38.30 206 ARG A O 1
ATOM 1446 N N . ARG A 1 228 ? 63.290 26.719 25.319 1.00 40.74 207 ARG A N 1
ATOM 1447 C CA . ARG A 1 228 ? 63.591 28.141 25.337 1.00 43.13 207 ARG A CA 1
ATOM 1448 C C . ARG A 1 228 ? 64.277 28.570 24.034 1.00 44.49 207 ARG A C 1
ATOM 1449 O O . ARG A 1 228 ? 63.798 29.493 23.370 1.00 44.79 207 ARG A O 1
ATOM 1457 N N . ASN A 1 229 ? 65.362 27.878 23.655 1.00 46.16 208 ASN A N 1
ATOM 1458 C CA . ASN A 1 229 ? 66.112 28.174 22.414 1.00 47.71 208 ASN A CA 1
ATOM 1459 C C . ASN A 1 229 ? 65.347 27.987 21.098 1.00 48.90 208 ASN A C 1
ATOM 1460 O O . ASN A 1 229 ? 65.649 28.649 20.109 1.00 49.53 208 ASN A O 1
ATOM 1465 N N . ALA A 1 230 ? 64.374 27.085 21.079 1.00 50.10 209 ALA A N 1
ATOM 1466 C CA . ALA A 1 230 ? 63.592 26.843 19.869 1.00 51.68 209 ALA A CA 1
ATOM 1467 C C . ALA A 1 230 ? 62.456 27.859 19.729 1.00 52.84 209 ALA A C 1
ATOM 1468 O O . ALA A 1 230 ? 61.858 27.987 18.658 1.00 53.05 209 ALA A O 1
ATOM 1470 N N . SER A 1 231 ? 62.163 28.563 20.825 1.00 54.17 210 SER A N 1
ATOM 1471 C CA . SER A 1 231 ? 61.206 29.670 20.834 1.00 55.57 210 SER A CA 1
ATOM 1472 C C . SER A 1 231 ? 61.872 30.984 20.417 1.00 56.50 210 SER A C 1
ATOM 1473 O O . SER A 1 231 ? 61.554 32.059 20.950 1.00 56.67 210 SER A O 1
ATOM 1476 N N . LEU A 1 232 ? 62.823 30.866 19.486 1.00 57.33 211 LEU A N 1
ATOM 1477 C CA . LEU A 1 232 ? 63.440 31.995 18.789 1.00 57.94 211 LEU A CA 1
ATOM 1478 C C . LEU A 1 232 ? 64.219 31.482 17.567 1.00 58.34 211 LEU A C 1
ATOM 1479 O O . LEU A 1 232 ? 63.668 30.763 16.718 1.00 58.12 211 LEU A O 1
ATOM 1484 N N . SER B 1 21 ? 36.120 24.472 -11.183 1.00 33.06 0 SER B N 1
ATOM 1485 C CA . SER B 1 21 ? 35.557 24.428 -9.793 1.00 33.95 0 SER B CA 1
ATOM 1486 C C . SER B 1 21 ? 36.706 24.536 -8.779 1.00 32.82 0 SER B C 1
ATOM 1487 O O . SER B 1 21 ? 37.620 23.686 -8.794 1.00 33.20 0 SER B O 1
ATOM 1490 N N . MET B 1 22 ? 36.682 25.586 -7.945 1.00 30.86 1 MET B N 1
ATOM 1491 C CA . MET B 1 22 ? 37.636 25.698 -6.852 1.00 29.16 1 MET B CA 1
ATOM 1492 C C . MET B 1 22 ? 37.341 24.676 -5.751 1.00 26.90 1 MET B C 1
ATOM 1493 O O . MET B 1 22 ? 36.215 24.559 -5.266 1.00 25.89 1 MET B O 1
ATOM 1498 N N . ILE B 1 23 ? 38.372 23.941 -5.364 1.00 24.67 2 ILE B N 1
ATOM 1499 C CA . ILE B 1 23 ? 38.205 22.824 -4.462 1.00 22.42 2 ILE B CA 1
ATOM 1500 C C . ILE B 1 23 ? 38.875 23.098 -3.100 1.00 21.56 2 ILE B C 1
ATOM 1501 O O . ILE B 1 23 ? 40.059 23.421 -3.038 1.00 22.43 2 ILE B O 1
ATOM 1506 N N . PHE B 1 24 ? 38.105 23.001 -2.024 1.00 19.90 3 PHE B N 1
ATOM 1507 C CA . PHE B 1 24 ? 38.651 23.018 -0.679 1.00 19.20 3 PHE B CA 1
ATOM 1508 C C . PHE B 1 24 ? 38.545 21.656 -0.019 1.00 18.18 3 PHE B C 1
ATOM 1509 O O . PHE B 1 24 ? 37.479 21.076 0.006 1.00 17.47 3 PHE B O 1
ATOM 1517 N N . ASN B 1 25 ? 39.663 21.169 0.515 1.00 17.95 4 ASN B N 1
ATOM 1518 C CA . ASN B 1 25 ? 39.720 19.953 1.327 1.00 17.71 4 ASN B CA 1
ATOM 1519 C C . ASN B 1 25 ? 40.023 20.333 2.782 1.00 18.18 4 ASN B C 1
ATOM 1520 O O . ASN B 1 25 ? 41.046 20.950 3.057 1.00 19.06 4 ASN B O 1
ATOM 1525 N N . VAL B 1 26 ? 39.147 19.964 3.712 1.00 17.54 5 VAL B N 1
ATOM 1526 C CA . VAL B 1 26 ? 39.305 20.334 5.101 1.00 17.18 5 VAL B CA 1
ATOM 1527 C C . VAL B 1 26 ? 39.576 19.038 5.865 1.00 17.18 5 VAL B C 1
ATOM 1528 O O . VAL B 1 26 ? 38.866 18.042 5.671 1.00 16.76 5 VAL B O 1
ATOM 1532 N N . LEU B 1 27 ? 40.633 19.054 6.679 1.00 16.00 6 LEU B N 1
ATOM 1533 C CA . LEU B 1 27 ? 41.048 17.891 7.447 1.00 16.14 6 LEU B CA 1
ATOM 1534 C C . LEU B 1 27 ? 40.751 18.188 8.903 1.00 15.88 6 LEU B C 1
ATOM 1535 O O . LEU B 1 27 ? 41.306 19.106 9.467 1.00 16.34 6 LEU B O 1
ATOM 1540 N N . THR B 1 28 ? 39.835 17.432 9.496 1.00 16.34 7 THR B N 1
ATOM 1541 C CA . THR B 1 28 ? 39.309 17.727 10.824 1.00 16.47 7 THR B CA 1
ATOM 1542 C C . THR B 1 28 ? 38.965 16.430 11.568 1.00 16.92 7 THR B C 1
ATOM 1543 O O . THR B 1 28 ? 38.668 15.411 10.944 1.00 17.08 7 THR B O 1
ATOM 1547 N N . ILE B 1 29 ? 39.012 16.472 12.899 1.00 16.54 8 ILE B N 1
ATOM 1548 C CA . ILE B 1 29 ? 38.478 15.399 13.702 1.00 15.69 8 ILE B CA 1
ATOM 1549 C C . ILE B 1 29 ? 37.017 15.699 14.046 1.00 16.09 8 ILE B C 1
ATOM 1550 O O . ILE B 1 29 ? 36.374 14.894 14.724 1.00 15.93 8 ILE B O 1
ATOM 1555 N N . PHE B 1 30 ? 36.482 16.841 13.586 1.00 15.88 9 PHE B N 1
ATOM 1556 C CA . PHE B 1 30 ? 35.060 17.167 13.797 1.00 16.17 9 PHE B CA 1
ATOM 1557 C C . PHE B 1 30 ? 34.298 17.365 12.481 1.00 16.73 9 PHE B C 1
ATOM 1558 O O . PHE B 1 30 ? 33.788 18.455 12.199 1.00 16.07 9 PHE B O 1
ATOM 1566 N N . PRO B 1 31 ? 34.236 16.307 11.656 1.00 17.68 10 PRO B N 1
ATOM 1567 C CA . PRO B 1 31 ? 33.637 16.443 10.330 1.00 18.52 10 PRO B CA 1
ATOM 1568 C C . PRO B 1 31 ? 32.191 16.937 10.381 1.00 19.68 10 PRO B C 1
ATOM 1569 O O . PRO B 1 31 ? 31.731 17.581 9.428 1.00 20.79 10 PRO B O 1
ATOM 1573 N N . GLN B 1 32 ? 31.503 16.675 11.491 1.00 20.48 11 GLN B N 1
ATOM 1574 C CA . GLN B 1 32 ? 30.072 16.986 11.648 1.00 21.40 11 GLN B CA 1
ATOM 1575 C C . GLN B 1 32 ? 29.762 18.492 11.788 1.00 21.32 11 GLN B C 1
ATOM 1576 O O . GLN B 1 32 ? 28.625 18.899 11.609 1.00 20.66 11 GLN B O 1
ATOM 1582 N N . MET B 1 33 ? 30.779 19.300 12.092 1.00 20.32 12 MET B N 1
ATOM 1583 C CA . MET B 1 33 ? 30.681 20.761 12.025 1.00 20.77 12 MET B CA 1
ATOM 1584 C C . MET B 1 33 ? 30.448 21.334 10.618 1.00 19.47 12 MET B C 1
ATOM 1585 O O . MET B 1 33 ? 29.989 22.463 10.489 1.00 18.42 12 MET B O 1
ATOM 1590 N N . PHE B 1 34 ? 30.833 20.587 9.580 1.00 18.39 13 PHE B N 1
ATOM 1591 C CA . PHE B 1 34 ? 30.785 21.105 8.209 1.00 18.14 13 PHE B CA 1
ATOM 1592 C C . PHE B 1 34 ? 29.586 20.485 7.500 1.00 18.43 13 PHE B C 1
ATOM 1593 O O . PHE B 1 34 ? 29.220 19.363 7.831 1.00 18.68 13 PHE B O 1
ATOM 1601 N N . PRO B 1 35 ? 28.980 21.205 6.534 1.00 18.29 14 PRO B N 1
ATOM 1602 C CA . PRO B 1 35 ? 29.393 22.554 6.075 1.00 18.38 14 PRO B CA 1
ATOM 1603 C C . PRO B 1 35 ? 29.089 23.671 7.082 1.00 18.65 14 PRO B C 1
ATOM 1604 O O . PRO B 1 35 ? 29.741 24.739 7.049 1.00 18.13 14 PRO B O 1
ATOM 1608 N N . GLY B 1 36 ? 28.138 23.436 7.992 1.00 18.83 15 GLY B N 1
ATOM 1609 C CA . GLY B 1 36 ? 27.779 24.468 8.964 1.00 19.00 15 GLY B CA 1
ATOM 1610 C C . GLY B 1 36 ? 27.482 25.786 8.252 1.00 20.25 15 GLY B C 1
ATOM 1611 O O . GLY B 1 36 ? 26.681 25.826 7.306 1.00 20.75 15 GLY B O 1
ATOM 1612 N N . PRO B 1 37 ? 28.149 26.875 8.660 1.00 20.89 16 PRO B N 1
ATOM 1613 C CA . PRO B 1 37 ? 27.857 28.167 8.048 1.00 21.47 16 PRO B CA 1
ATOM 1614 C C . PRO B 1 37 ? 28.146 28.209 6.550 1.00 22.64 16 PRO B C 1
ATOM 1615 O O . PRO B 1 37 ? 27.617 29.070 5.851 1.00 23.74 16 PRO B O 1
ATOM 1619 N N . LEU B 1 38 ? 28.980 27.299 6.053 1.00 22.59 17 LEU B N 1
ATOM 1620 C CA . LEU B 1 38 ? 29.272 27.247 4.610 1.00 22.10 17 LEU B CA 1
ATOM 1621 C C . LEU B 1 38 ? 28.132 26.671 3.764 1.00 22.68 17 LEU B C 1
ATOM 1622 O O . LEU B 1 38 ? 28.168 26.780 2.523 1.00 23.00 17 LEU B O 1
ATOM 1627 N N . GLY B 1 39 ? 27.124 26.081 4.409 1.00 22.70 18 GLY B N 1
ATOM 1628 C CA . GLY B 1 39 ? 26.030 25.443 3.659 1.00 23.55 18 GLY B CA 1
ATOM 1629 C C . GLY B 1 39 ? 24.808 26.339 3.501 1.00 24.72 18 GLY B C 1
ATOM 1630 O O . GLY B 1 39 ? 23.761 25.901 3.049 1.00 25.33 18 GLY B O 1
ATOM 1631 N N . VAL B 1 40 ? 24.961 27.610 3.837 1.00 24.99 19 VAL B N 1
ATOM 1632 C CA . VAL B 1 40 ? 23.849 28.538 3.935 1.00 25.77 19 VAL B CA 1
ATOM 1633 C C . VAL B 1 40 ? 23.970 29.650 2.897 1.00 25.50 19 VAL B C 1
ATOM 1634 O O . VAL B 1 40 ? 25.088 30.112 2.561 1.00 24.28 19 VAL B O 1
ATOM 1638 N N . SER B 1 41 ? 22.815 30.065 2.378 1.00 25.94 20 SER B N 1
ATOM 1639 C CA . SER B 1 41 ? 22.712 31.261 1.529 1.00 26.60 20 SER B CA 1
ATOM 1640 C C . SER B 1 41 ? 23.556 31.103 0.258 1.00 26.51 20 SER B C 1
ATOM 1641 O O . SER B 1 41 ? 23.539 30.031 -0.335 1.00 26.60 20 SER B O 1
ATOM 1644 N N . ASN B 1 42 ? 24.292 32.129 -0.160 1.00 26.80 21 ASN B N 1
ATOM 1645 C CA . ASN B 1 42 ? 25.014 32.046 -1.436 1.00 27.87 21 ASN B CA 1
ATOM 1646 C C . ASN B 1 42 ? 26.093 30.965 -1.480 1.00 27.58 21 ASN B C 1
ATOM 1647 O O . ASN B 1 42 ? 26.245 30.300 -2.518 1.00 27.22 21 ASN B O 1
ATOM 1652 N N . LEU B 1 43 ? 26.850 30.805 -0.384 1.00 26.18 22 LEU B N 1
ATOM 1653 C CA . LEU B 1 43 ? 27.849 29.733 -0.310 1.00 25.79 22 LEU B CA 1
ATOM 1654 C C . LEU B 1 43 ? 27.173 28.383 -0.506 1.00 25.03 22 LEU B C 1
ATOM 1655 O O . LEU B 1 43 ? 27.637 27.542 -1.276 1.00 24.68 22 LEU B O 1
ATOM 1660 N N . GLY B 1 44 ? 26.069 28.176 0.203 1.00 25.08 23 GLY B N 1
ATOM 1661 C CA . GLY B 1 44 ? 25.399 26.884 0.184 1.00 25.18 23 GLY B CA 1
ATOM 1662 C C . GLY B 1 44 ? 24.794 26.565 -1.172 1.00 25.37 23 GLY B C 1
ATOM 1663 O O . GLY B 1 44 ? 24.824 25.419 -1.617 1.00 25.08 23 GLY B O 1
ATOM 1664 N N . SER B 1 45 ? 24.240 27.568 -1.844 1.00 25.67 24 SER B N 1
ATOM 1665 C CA . SER B 1 45 ? 23.651 27.285 -3.138 1.00 26.50 24 SER B CA 1
ATOM 1666 C C . SER B 1 45 ? 24.739 27.129 -4.210 1.00 25.68 24 SER B C 1
ATOM 1667 O O . SER B 1 45 ? 24.642 26.241 -5.057 1.00 25.77 24 SER B O 1
ATOM 1670 N N . ALA B 1 46 ? 25.806 27.926 -4.131 1.00 24.87 25 ALA B N 1
ATOM 1671 C CA . ALA B 1 46 ? 26.944 27.712 -5.029 1.00 24.63 25 ALA B CA 1
ATOM 1672 C C . ALA B 1 46 ? 27.589 26.336 -4.827 1.00 24.90 25 ALA B C 1
ATOM 1673 O O . ALA B 1 46 ? 28.128 25.741 -5.768 1.00 25.16 25 ALA B O 1
ATOM 1675 N N . LEU B 1 47 ? 27.498 25.820 -3.608 1.00 24.99 26 LEU B N 1
ATOM 1676 C CA . LEU B 1 47 ? 28.031 24.495 -3.282 1.00 25.58 26 LEU B CA 1
ATOM 1677 C C . LEU B 1 47 ? 27.181 23.414 -3.948 1.00 26.40 26 LEU B C 1
ATOM 1678 O O . LEU B 1 47 ? 27.722 22.425 -4.447 1.00 26.39 26 LEU B O 1
ATOM 1683 N N . LYS B 1 48 ? 25.857 23.611 -3.940 1.00 27.20 27 LYS B N 1
ATOM 1684 C CA . LYS B 1 48 ? 24.923 22.724 -4.640 1.00 27.93 27 LYS B CA 1
ATOM 1685 C C . LYS B 1 48 ? 25.061 22.789 -6.172 1.00 28.43 27 LYS B C 1
ATOM 1686 O O . LYS B 1 48 ? 25.059 21.742 -6.836 1.00 28.86 27 LYS B O 1
ATOM 1688 N N . LYS B 1 49 ? 25.209 23.994 -6.738 1.00 28.13 28 LYS B N 1
ATOM 1689 C CA . LYS B 1 49 ? 25.492 24.131 -8.188 1.00 27.61 28 LYS B CA 1
ATOM 1690 C C . LYS B 1 49 ? 26.909 23.689 -8.639 1.00 27.40 28 LYS B C 1
ATOM 1691 O O . LYS B 1 49 ? 27.203 23.657 -9.842 1.00 26.97 28 LYS B O 1
ATOM 1693 N N . GLY B 1 50 ? 27.785 23.353 -7.689 1.00 26.52 29 GLY B N 1
ATOM 1694 C CA . GLY B 1 50 ? 29.109 22.862 -8.046 1.00 25.29 29 GLY B CA 1
ATOM 1695 C C . GLY B 1 50 ? 30.052 23.959 -8.531 1.00 25.36 29 GLY B C 1
ATOM 1696 O O . GLY B 1 50 ? 31.059 23.656 -9.177 1.00 25.43 29 GLY B O 1
ATOM 1697 N N . LEU B 1 51 ? 29.762 25.227 -8.211 1.00 24.59 30 LEU B N 1
ATOM 1698 C CA . LEU B 1 51 ? 30.728 26.312 -8.474 1.00 24.00 30 LEU B CA 1
ATOM 1699 C C . LEU B 1 51 ? 31.946 26.184 -7.567 1.00 23.24 30 LEU B C 1
ATOM 1700 O O . LEU B 1 51 ? 33.034 26.701 -7.864 1.00 23.63 30 LEU B O 1
ATOM 1705 N N . TRP B 1 52 ? 31.772 25.502 -6.443 1.00 21.92 31 TRP B N 1
ATOM 1706 C CA . TRP B 1 52 ? 32.922 25.145 -5.605 1.00 20.73 31 TRP B CA 1
ATOM 1707 C C . TRP B 1 52 ? 32.644 23.803 -4.973 1.00 20.04 31 TRP B C 1
ATOM 1708 O O . TRP B 1 52 ? 31.506 23.320 -5.018 1.00 19.63 31 TRP B O 1
ATOM 1719 N N . THR B 1 53 ? 33.697 23.188 -4.450 1.00 19.58 32 THR B N 1
ATOM 1720 C CA . THR B 1 53 ? 33.637 21.823 -3.923 1.00 19.82 32 THR B CA 1
ATOM 1721 C C . THR B 1 53 ? 34.238 21.818 -2.511 1.00 19.71 32 THR B C 1
ATOM 1722 O O . THR B 1 53 ? 35.267 22.466 -2.244 1.00 19.47 32 THR B O 1
ATOM 1726 N N . LEU B 1 54 ? 33.576 21.106 -1.606 1.00 19.28 33 LEU B N 1
ATOM 1727 C CA . LEU B 1 54 ? 34.024 21.013 -0.223 1.00 18.26 33 LEU B CA 1
ATOM 1728 C C . LEU B 1 54 ? 34.204 19.531 0.099 1.00 18.36 33 LEU B C 1
ATOM 1729 O O . LEU B 1 54 ? 33.225 18.788 0.118 1.00 18.74 33 LEU B O 1
ATOM 1734 N N . ASN B 1 55 ? 35.449 19.107 0.296 1.00 17.15 34 ASN B N 1
ATOM 1735 C CA . ASN B 1 55 ? 35.732 17.750 0.716 1.00 17.60 34 ASN B CA 1
ATOM 1736 C C . ASN B 1 55 ? 36.192 17.778 2.189 1.00 17.32 34 ASN B C 1
ATOM 1737 O O . ASN B 1 55 ? 37.208 18.372 2.509 1.00 16.53 34 ASN B O 1
ATOM 1742 N N . VAL B 1 56 ? 35.458 17.100 3.061 1.00 17.19 35 VAL B N 1
ATOM 1743 C CA . VAL B 1 56 ? 35.757 17.145 4.490 1.00 16.47 35 VAL B CA 1
ATOM 1744 C C . VAL B 1 56 ? 36.229 15.764 4.909 1.00 16.47 35 VAL B C 1
ATOM 1745 O O . VAL B 1 56 ? 35.441 14.853 4.995 1.00 16.87 35 VAL B O 1
ATOM 1749 N N . PHE B 1 57 ? 37.527 15.630 5.124 1.00 16.51 36 PHE B N 1
ATOM 1750 C CA . PHE B 1 57 ? 38.159 14.374 5.461 1.00 16.66 36 PHE B CA 1
ATOM 1751 C C . PHE B 1 57 ? 38.156 14.242 6.972 1.00 17.47 36 PHE B C 1
ATOM 1752 O O . PHE B 1 57 ? 38.627 15.154 7.681 1.00 17.37 36 PHE B O 1
ATOM 1760 N N . ASP B 1 58 ? 37.701 13.094 7.456 1.00 17.46 37 ASP B N 1
ATOM 1761 C CA . ASP B 1 58 ? 37.717 12.797 8.889 1.00 18.46 37 ASP B CA 1
ATOM 1762 C C . ASP B 1 58 ? 39.060 12.212 9.262 1.00 18.49 37 ASP B C 1
ATOM 1763 O O . ASP B 1 58 ? 39.347 11.045 8.957 1.00 18.73 37 ASP B O 1
ATOM 1768 N N . ILE B 1 59 ? 39.878 13.013 9.933 1.00 19.09 38 ILE B N 1
ATOM 1769 C CA . ILE B 1 59 ? 41.199 12.571 10.364 1.00 19.43 38 ILE B CA 1
ATOM 1770 C C . ILE B 1 59 ? 41.178 11.236 11.149 1.00 20.06 38 ILE B C 1
ATOM 1771 O O . ILE B 1 59 ? 42.095 10.427 10.988 1.00 19.82 38 ILE B O 1
ATOM 1776 N N . ARG B 1 60 ? 40.150 11.032 11.980 1.00 20.69 39 ARG B N 1
ATOM 1777 C CA A ARG B 1 60 ? 40.038 9.845 12.830 0.50 21.61 39 ARG B CA 1
ATOM 1778 C CA B ARG B 1 60 ? 40.045 9.832 12.826 0.50 22.08 39 ARG B CA 1
ATOM 1779 C C . ARG B 1 60 ? 39.965 8.543 12.005 1.00 22.60 39 ARG B C 1
ATOM 1780 O O . ARG B 1 60 ? 40.350 7.482 12.486 1.00 23.19 39 ARG B O 1
ATOM 1795 N N . ALA B 1 61 ? 39.470 8.639 10.766 1.00 23.03 40 ALA B N 1
ATOM 1796 C CA . ALA B 1 61 ? 39.346 7.478 9.872 1.00 24.28 40 ALA B CA 1
ATOM 1797 C C . ALA B 1 61 ? 40.683 6.956 9.344 1.00 24.81 40 ALA B C 1
ATOM 1798 O O . ALA B 1 61 ? 40.739 5.875 8.781 1.00 25.39 40 ALA B O 1
ATOM 1800 N N . PHE B 1 62 ? 41.750 7.726 9.521 1.00 25.48 41 PHE B N 1
ATOM 1801 C CA . PHE B 1 62 ? 43.073 7.321 9.071 1.00 26.28 41 PHE B CA 1
ATOM 1802 C C . PHE B 1 62 ? 43.939 6.863 10.249 1.00 27.99 41 PHE B C 1
ATOM 1803 O O . PHE B 1 62 ? 45.132 6.603 10.080 1.00 27.77 41 PHE B O 1
ATOM 1811 N N . ALA B 1 63 ? 43.339 6.763 11.438 1.00 30.07 42 ALA B N 1
ATOM 1812 C CA . ALA B 1 63 ? 44.097 6.347 12.619 1.00 33.12 42 ALA B CA 1
ATOM 1813 C C . ALA B 1 63 ? 44.634 4.921 12.502 1.00 35.20 42 ALA B C 1
ATOM 1814 O O . ALA B 1 63 ? 45.818 4.690 12.772 1.00 35.86 42 ALA B O 1
ATOM 1816 N N . ASN B 1 64 ? 43.796 3.975 12.089 1.00 37.69 43 ASN B N 1
ATOM 1817 C CA . ASN B 1 64 ? 44.270 2.584 11.892 1.00 41.23 43 ASN B CA 1
ATOM 1818 C C . ASN B 1 64 ? 45.086 2.055 13.109 1.00 42.53 43 ASN B C 1
ATOM 1819 O O . ASN B 1 64 ? 46.228 1.591 12.949 1.00 43.24 43 ASN B O 1
ATOM 1824 N N . ASN B 1 65 ? 44.515 2.175 14.315 1.00 44.07 44 ASN B N 1
ATOM 1825 C CA . ASN B 1 65 ? 45.142 1.664 15.556 1.00 45.50 44 ASN B CA 1
ATOM 1826 C C . ASN B 1 65 ? 44.121 1.227 16.615 1.00 46.31 44 ASN B C 1
ATOM 1827 O O . ASN B 1 65 ? 42.928 1.546 16.503 1.00 46.62 44 ASN B O 1
ATOM 1832 N N . LYS B 1 66 ? 44.586 0.495 17.635 1.00 47.18 45 LYS B N 1
ATOM 1833 C CA . LYS B 1 66 ? 43.735 0.140 18.787 1.00 47.78 45 LYS B CA 1
ATOM 1834 C C . LYS B 1 66 ? 43.157 1.413 19.442 1.00 47.91 45 LYS B C 1
ATOM 1835 O O . LYS B 1 66 ? 43.826 2.462 19.505 1.00 48.30 45 LYS B O 1
ATOM 1837 N N . HIS B 1 67 ? 41.907 1.334 19.893 1.00 47.48 46 HIS B N 1
ATOM 1838 C CA . HIS B 1 67 ? 41.222 2.498 20.520 1.00 46.88 46 HIS B CA 1
ATOM 1839 C C . HIS B 1 67 ? 40.960 3.655 19.524 1.00 45.67 46 HIS B C 1
ATOM 1840 O O . HIS B 1 67 ? 40.229 4.604 19.843 1.00 45.48 46 HIS B O 1
ATOM 1847 N N . ASN B 1 68 ? 41.547 3.547 18.321 1.00 44.37 47 ASN B N 1
ATOM 1848 C CA . ASN B 1 68 ? 41.444 4.553 17.238 1.00 42.81 47 ASN B CA 1
ATOM 1849 C C . ASN B 1 68 ? 41.888 5.963 17.631 1.00 40.57 47 ASN B C 1
ATOM 1850 O O . ASN B 1 68 ? 41.119 6.914 17.510 1.00 39.83 47 ASN B O 1
ATOM 1855 N N . THR B 1 69 ? 43.136 6.100 18.074 1.00 38.31 48 THR B N 1
ATOM 1856 C CA . THR B 1 69 ? 43.604 7.393 18.595 1.00 36.21 48 THR B CA 1
ATOM 1857 C C . THR B 1 69 ? 44.344 8.273 17.570 1.00 33.47 48 THR B C 1
ATOM 1858 O O . THR B 1 69 ? 45.216 7.824 16.840 1.00 33.26 48 THR B O 1
ATOM 1862 N N . VAL B 1 70 ? 43.973 9.539 17.545 1.00 31.07 49 VAL B N 1
ATOM 1863 C CA . VAL B 1 70 ? 44.576 10.521 16.670 1.00 28.55 49 VAL B CA 1
ATOM 1864 C C . VAL B 1 70 ? 45.617 11.352 17.398 1.00 27.44 49 VAL B C 1
ATOM 1865 O O . VAL B 1 70 ? 46.394 12.059 16.777 1.00 26.78 49 VAL B O 1
ATOM 1869 N N . ASP B 1 71 ? 45.603 11.287 18.718 1.00 26.35 50 ASP B N 1
ATOM 1870 C CA . ASP B 1 71 ? 46.416 12.165 19.524 1.00 26.37 50 ASP B CA 1
ATOM 1871 C C . ASP B 1 71 ? 47.096 11.397 20.662 1.00 25.84 50 ASP B C 1
ATOM 1872 O O . ASP B 1 71 ? 46.631 10.328 21.065 1.00 25.12 50 ASP B O 1
ATOM 1877 N N . ASP B 1 72 ? 48.186 11.957 21.173 1.00 25.22 51 ASP B N 1
ATOM 1878 C CA . ASP B 1 72 ? 48.942 11.364 22.271 1.00 25.32 51 ASP B CA 1
ATOM 1879 C C . ASP B 1 72 ? 49.625 12.459 23.078 1.00 24.10 51 ASP B C 1
ATOM 1880 O O . ASP B 1 72 ? 49.673 13.603 22.632 1.00 23.68 51 ASP B O 1
ATOM 1885 N N . THR B 1 73 ? 50.162 12.121 24.250 1.00 23.04 52 THR B N 1
ATOM 1886 C CA . THR B 1 73 ? 50.870 13.116 25.076 1.00 22.42 52 THR B CA 1
ATOM 1887 C C . THR B 1 73 ? 52.203 13.546 24.437 1.00 21.30 52 THR B C 1
ATOM 1888 O O . THR B 1 73 ? 52.889 12.734 23.825 1.00 19.65 52 THR B O 1
ATOM 1892 N N . PRO B 1 74 ? 52.561 14.832 24.564 1.00 21.26 53 PRO B N 1
ATOM 1893 C CA . PRO B 1 74 ? 53.817 15.291 23.942 1.00 21.20 53 PRO B CA 1
ATOM 1894 C C . PRO B 1 74 ? 55.040 14.649 24.567 1.00 20.27 53 PRO B C 1
ATOM 1895 O O . PRO B 1 74 ? 55.083 14.393 25.771 1.00 20.06 53 PRO B O 1
ATOM 1899 N N . TYR B 1 75 ? 56.018 14.362 23.730 1.00 19.62 54 TYR B N 1
ATOM 1900 C CA . TYR B 1 75 ? 57.306 13.972 24.221 1.00 19.32 54 TYR B CA 1
ATOM 1901 C C . TYR B 1 75 ? 57.863 15.101 25.056 1.00 19.68 54 TYR B C 1
ATOM 1902 O O . TYR B 1 75 ? 57.657 16.270 24.744 1.00 18.62 54 TYR B O 1
ATOM 1911 N N . GLY B 1 76 ? 58.544 14.740 26.136 1.00 20.21 55 GLY B N 1
ATOM 1912 C CA . GLY B 1 76 ? 59.241 15.730 26.929 1.00 21.65 55 GLY B CA 1
ATOM 1913 C C . GLY B 1 76 ? 58.427 16.310 28.058 1.00 22.80 55 GLY B C 1
ATOM 1914 O O . GLY B 1 76 ? 58.925 17.135 28.804 1.00 22.29 55 GLY B O 1
ATOM 1915 N N . GLY B 1 77 ? 57.174 15.881 28.189 1.00 23.92 56 GLY B N 1
ATOM 1916 C CA . GLY B 1 77 ? 56.307 16.426 29.220 1.00 25.75 56 GLY B CA 1
ATOM 1917 C C . GLY B 1 77 ? 55.618 17.683 28.725 1.00 27.19 56 GLY B C 1
ATOM 1918 O O . GLY B 1 77 ? 55.892 18.194 27.619 1.00 27.35 56 GLY B O 1
ATOM 1919 N N . GLY B 1 78 ? 54.725 18.198 29.552 1.00 28.22 57 GLY B N 1
ATOM 1920 C CA . GLY B 1 78 ? 53.839 19.254 29.107 1.00 29.43 57 GLY B CA 1
ATOM 1921 C C . GLY B 1 78 ? 52.425 18.722 29.117 1.00 30.25 57 GLY B C 1
ATOM 1922 O O . GLY B 1 78 ? 52.208 17.515 28.974 1.00 30.40 57 GLY B O 1
ATOM 1923 N N . PRO B 1 79 ? 51.446 19.616 29.277 1.00 30.78 58 PRO B N 1
ATOM 1924 C CA . PRO B 1 79 ? 50.074 19.148 29.420 1.00 30.79 58 PRO B CA 1
ATOM 1925 C C . PRO B 1 79 ? 49.445 18.927 28.050 1.00 30.56 58 PRO B C 1
ATOM 1926 O O . PRO B 1 79 ? 50.077 19.212 27.032 1.00 30.96 58 PRO B O 1
ATOM 1930 N N . GLY B 1 80 ? 48.217 18.416 28.035 1.00 30.09 59 GLY B N 1
ATOM 1931 C CA . GLY B 1 80 ? 47.427 18.307 26.815 1.00 28.79 59 GLY B CA 1
ATOM 1932 C C . GLY B 1 80 ? 47.849 17.172 25.910 1.00 27.99 59 GLY B C 1
ATOM 1933 O O . GLY B 1 80 ? 48.610 16.280 26.313 1.00 28.52 59 GLY B O 1
ATOM 1934 N N . MET B 1 81 ? 47.335 17.197 24.690 1.00 26.64 60 MET B N 1
ATOM 1935 C CA . MET B 1 81 ? 47.594 16.143 23.718 1.00 26.07 60 MET B CA 1
ATOM 1936 C C . MET B 1 81 ? 48.028 16.766 22.379 1.00 24.92 60 MET B C 1
ATOM 1937 O O . MET B 1 81 ? 47.941 17.983 22.172 1.00 24.36 60 MET B O 1
ATOM 1942 N N . LEU B 1 82 ? 48.482 15.929 21.459 1.00 23.42 61 LEU B N 1
ATOM 1943 C CA . LEU B 1 82 ? 49.023 16.426 20.215 1.00 21.95 61 LEU B CA 1
ATOM 1944 C C . LEU B 1 82 ? 48.586 15.482 19.113 1.00 21.18 61 LEU B C 1
ATOM 1945 O O . LEU B 1 82 ? 48.664 14.283 19.294 1.00 20.08 61 LEU B O 1
ATOM 1950 N N . LEU B 1 83 ? 48.119 16.014 17.983 1.00 20.52 62 LEU B N 1
ATOM 1951 C CA . LEU B 1 83 ? 47.792 15.169 16.833 1.00 20.44 62 LEU B CA 1
ATOM 1952 C C . LEU B 1 83 ? 49.045 14.457 16.318 1.00 20.20 62 LEU B C 1
ATOM 1953 O O . LEU B 1 83 ? 50.089 15.075 16.179 1.00 20.38 62 LEU B O 1
ATOM 1958 N N . ARG B 1 84 ? 48.930 13.158 16.064 1.00 19.95 63 ARG B N 1
ATOM 1959 C CA . ARG B 1 84 ? 50.078 12.309 15.730 1.00 20.16 63 ARG B CA 1
ATOM 1960 C C . ARG B 1 84 ? 50.437 12.428 14.255 1.00 20.53 63 ARG B C 1
ATOM 1961 O O . ARG B 1 84 ? 49.546 12.502 13.381 1.00 20.19 63 ARG B O 1
ATOM 1969 N N . ALA B 1 85 ? 51.743 12.417 13.985 1.00 20.05 64 ALA B N 1
ATOM 1970 C CA . ALA B 1 85 ? 52.270 12.541 12.630 1.00 19.81 64 ALA B CA 1
ATOM 1971 C C . ALA B 1 85 ? 51.856 11.402 11.716 1.00 20.10 64 ALA B C 1
ATOM 1972 O O . ALA B 1 85 ? 51.642 11.623 10.526 1.00 20.09 64 ALA B O 1
ATOM 1974 N N . ASP B 1 86 ? 51.770 10.184 12.256 1.00 20.34 65 ASP B N 1
ATOM 1975 C CA . ASP B 1 86 ? 51.499 9.017 11.424 1.00 21.21 65 ASP B CA 1
ATOM 1976 C C . ASP B 1 86 ? 50.045 9.049 10.966 1.00 20.62 65 ASP B C 1
ATOM 1977 O O . ASP B 1 86 ? 49.744 8.801 9.793 1.00 21.47 65 ASP B O 1
ATOM 1982 N N . VAL B 1 87 ? 49.150 9.376 11.880 1.00 20.24 66 VAL B N 1
ATOM 1983 C CA . VAL B 1 87 ? 47.726 9.550 11.551 1.00 19.46 66 VAL B CA 1
ATOM 1984 C C . VAL B 1 87 ? 47.507 10.690 10.536 1.00 19.86 66 VAL B C 1
ATOM 1985 O O . VAL B 1 87 ? 46.860 10.497 9.490 1.00 19.00 66 VAL B O 1
ATOM 1989 N N . LEU B 1 88 ? 48.062 11.865 10.837 1.00 20.10 67 LEU B N 1
ATOM 1990 C CA . LEU B 1 88 ? 47.983 13.023 9.940 1.00 19.57 67 LEU B CA 1
ATOM 1991 C C . LEU B 1 88 ? 48.655 12.745 8.573 1.00 20.17 67 LEU B C 1
ATOM 1992 O O . LEU B 1 88 ? 48.135 13.161 7.508 1.00 20.52 67 LEU B O 1
ATOM 1997 N N . GLY B 1 89 ? 49.795 12.053 8.604 1.00 19.54 68 GLY B N 1
ATOM 1998 C CA . GLY B 1 89 ? 50.481 11.636 7.374 1.00 20.48 68 GLY B CA 1
ATOM 1999 C C . GLY B 1 89 ? 49.618 10.770 6.465 1.00 20.46 68 GLY B C 1
ATOM 2000 O O . GLY B 1 89 ? 49.584 10.982 5.254 1.00 21.28 68 GLY B O 1
ATOM 2001 N N . ARG B 1 90 ? 48.899 9.816 7.041 1.00 20.46 69 ARG B N 1
ATOM 2002 C CA . ARG B 1 90 ? 47.977 8.980 6.252 1.00 21.48 69 ARG B CA 1
ATOM 2003 C C . ARG B 1 90 ? 46.842 9.785 5.598 1.00 20.96 69 ARG B C 1
ATOM 2004 O O . ARG B 1 90 ? 46.548 9.596 4.416 1.00 20.66 69 ARG B O 1
ATOM 2012 N N . CYS B 1 91 ? 46.226 10.692 6.368 1.00 20.44 70 CYS B N 1
ATOM 2013 C CA . CYS B 1 91 ? 45.170 11.549 5.857 1.00 19.03 70 CYS B CA 1
ATOM 2014 C C . CYS B 1 91 ? 45.700 12.416 4.722 1.00 18.84 70 CYS B C 1
ATOM 2015 O O . CYS B 1 91 ? 45.141 12.421 3.628 1.00 18.55 70 CYS B O 1
ATOM 2018 N N . ILE B 1 92 ? 46.833 13.087 4.964 1.00 18.95 71 ILE B N 1
ATOM 2019 C CA . ILE B 1 92 ? 47.439 14.026 4.008 1.00 17.82 71 ILE B CA 1
ATOM 2020 C C . ILE B 1 92 ? 47.930 13.318 2.743 1.00 17.68 71 ILE B C 1
ATOM 2021 O O . ILE B 1 92 ? 47.707 13.795 1.622 1.00 17.50 71 ILE B O 1
ATOM 2026 N N . ASP B 1 93 ? 48.565 12.160 2.896 1.00 18.03 72 ASP B N 1
ATOM 2027 C CA . ASP B 1 93 ? 48.995 11.392 1.711 1.00 17.81 72 ASP B CA 1
ATOM 2028 C C . ASP B 1 93 ? 47.798 10.957 0.850 1.00 17.77 72 ASP B C 1
ATOM 2029 O O . ASP B 1 93 ? 47.904 10.905 -0.364 1.00 17.64 72 ASP B O 1
ATOM 2034 N N . GLU B 1 94 ? 46.668 10.645 1.481 1.00 17.99 73 GLU B N 1
ATOM 2035 C CA . GLU B 1 94 ? 45.449 10.316 0.743 1.00 18.40 73 GLU B CA 1
ATOM 2036 C C . GLU B 1 94 ? 44.972 11.536 -0.044 1.00 17.94 73 GLU B C 1
ATOM 2037 O O . GLU B 1 94 ? 44.645 11.419 -1.212 1.00 17.52 73 GLU B O 1
ATOM 2043 N N . VAL B 1 95 ? 44.970 12.708 0.597 1.00 18.10 74 VAL B N 1
ATOM 2044 C CA . VAL B 1 95 ? 44.611 13.946 -0.091 1.00 17.90 74 VAL B CA 1
ATOM 2045 C C . VAL B 1 95 ? 45.516 14.194 -1.299 1.00 17.97 74 VAL B C 1
ATOM 2046 O O . VAL B 1 95 ? 45.014 14.542 -2.369 1.00 17.98 74 VAL B O 1
ATOM 2050 N N . LEU B 1 96 ? 46.828 14.002 -1.118 1.00 17.84 75 LEU B N 1
ATOM 2051 C CA . LEU B 1 96 ? 47.833 14.245 -2.169 1.00 18.46 75 LEU B CA 1
ATOM 2052 C C . LEU B 1 96 ? 47.732 13.268 -3.319 1.00 18.32 75 LEU B C 1
ATOM 2053 O O . LEU B 1 96 ? 47.908 13.650 -4.463 1.00 18.31 75 LEU B O 1
ATOM 2058 N N . SER B 1 97 ? 47.460 12.005 -3.025 1.00 18.55 76 SER B N 1
ATOM 2059 C CA . SER B 1 97 ? 47.204 11.058 -4.100 1.00 19.77 76 SER B CA 1
ATOM 2060 C C . SER B 1 97 ? 45.997 11.502 -4.937 1.00 19.71 76 SER B C 1
ATOM 2061 O O . SER B 1 97 ? 45.923 11.189 -6.119 1.00 19.98 76 SER B O 1
ATOM 2064 N N . LEU B 1 98 ? 45.061 12.229 -4.323 1.00 19.72 77 LEU B N 1
ATOM 2065 C CA . LEU B 1 98 ? 43.836 12.627 -5.005 1.00 19.52 77 LEU B CA 1
ATOM 2066 C C . LEU B 1 98 ? 44.005 13.971 -5.686 1.00 20.00 77 LEU B C 1
ATOM 2067 O O . LEU B 1 98 ? 43.466 14.184 -6.779 1.00 19.76 77 LEU B O 1
ATOM 2072 N N . HIS B 1 99 ? 44.739 14.871 -5.018 1.00 19.70 78 HIS B N 1
ATOM 2073 C CA . HIS B 1 99 ? 44.980 16.229 -5.491 1.00 20.09 78 HIS B CA 1
ATOM 2074 C C . HIS B 1 99 ? 46.498 16.567 -5.415 1.00 20.30 78 HIS B C 1
ATOM 2075 O O . HIS B 1 99 ? 46.942 17.297 -4.507 1.00 20.01 78 HIS B O 1
ATOM 2082 N N . PRO B 1 100 ? 47.294 16.035 -6.354 1.00 20.16 79 PRO B N 1
ATOM 2083 C CA . PRO B 1 100 ? 48.761 16.147 -6.243 1.00 21.00 79 PRO B CA 1
ATOM 2084 C C . PRO B 1 100 ? 49.274 17.587 -6.077 1.00 21.00 79 PRO B C 1
ATOM 2085 O O . PRO B 1 100 ? 50.299 17.796 -5.429 1.00 21.65 79 PRO B O 1
ATOM 2089 N N . ASN B 1 101 ? 48.570 18.554 -6.655 1.00 20.51 80 ASN B N 1
ATOM 2090 C CA . ASN B 1 101 ? 49.024 19.938 -6.637 1.00 20.82 80 ASN B CA 1
ATOM 2091 C C . ASN B 1 101 ? 48.283 20.822 -5.643 1.00 19.57 80 ASN B C 1
ATOM 2092 O O . ASN B 1 101 ? 48.254 22.046 -5.785 1.00 18.88 80 ASN B O 1
ATOM 2097 N N . THR B 1 102 ? 47.664 20.209 -4.640 1.00 19.21 81 THR B N 1
ATOM 2098 C CA . THR B 1 102 ? 46.908 21.013 -3.678 1.00 18.76 81 THR B CA 1
ATOM 2099 C C . THR B 1 102 ? 47.857 21.923 -2.905 1.00 19.02 81 THR B C 1
ATOM 2100 O O . THR B 1 102 ? 49.048 21.585 -2.729 1.00 19.22 81 THR B O 1
ATOM 2104 N N . LYS B 1 103 ? 47.340 23.067 -2.473 1.00 18.44 82 LYS B N 1
ATOM 2105 C CA . LYS B 1 103 ? 48.104 23.970 -1.632 1.00 19.36 82 LYS B CA 1
ATOM 2106 C C . LYS B 1 103 ? 47.817 23.599 -0.179 1.00 18.76 82 LYS B C 1
ATOM 2107 O O . LYS B 1 103 ? 46.696 23.781 0.290 1.00 17.15 82 LYS B O 1
ATOM 2113 N N . LEU B 1 104 ? 48.823 23.082 0.520 1.00 18.36 83 LEU B N 1
ATOM 2114 C CA . LEU B 1 104 ? 48.611 22.593 1.873 1.00 18.74 83 LEU B CA 1
ATOM 2115 C C . LEU B 1 104 ? 48.768 23.712 2.886 1.00 19.49 83 LEU B C 1
ATOM 2116 O O . LEU B 1 104 ? 49.836 24.315 3.002 1.00 19.00 83 LEU B O 1
ATOM 2121 N N . MET B 1 105 ? 47.692 23.980 3.623 1.00 19.77 84 MET B N 1
ATOM 2122 C CA . MET B 1 105 ? 47.696 25.005 4.671 1.00 20.81 84 MET B CA 1
ATOM 2123 C C . MET B 1 105 ? 47.302 24.434 6.031 1.00 20.51 84 MET B C 1
ATOM 2124 O O . MET B 1 105 ? 46.735 23.362 6.125 1.00 20.12 84 MET B O 1
ATOM 2129 N N . PHE B 1 106 ? 47.612 25.184 7.071 1.00 21.07 85 PHE B N 1
ATOM 2130 C CA . PHE B 1 106 ? 47.402 24.769 8.430 1.00 22.38 85 PHE B CA 1
ATOM 2131 C C . PHE B 1 106 ? 46.993 26.004 9.220 1.00 22.82 85 PHE B C 1
ATOM 2132 O O . PHE B 1 106 ? 47.692 26.985 9.197 1.00 22.21 85 PHE B O 1
ATOM 2140 N N . THR B 1 107 ? 45.857 25.943 9.901 1.00 25.00 86 THR B N 1
ATOM 2141 C CA . THR B 1 107 ? 45.385 27.043 10.739 1.00 28.61 86 THR B CA 1
ATOM 2142 C C . THR B 1 107 ? 46.230 27.082 12.026 1.00 30.33 86 THR B C 1
ATOM 2143 O O . THR B 1 107 ? 46.220 26.128 12.775 1.00 29.83 86 THR B O 1
ATOM 2147 N N . SER B 1 108 ? 46.975 28.159 12.281 1.00 33.41 87 SER B N 1
ATOM 2148 C CA . SER B 1 108 ? 47.698 28.281 13.563 1.00 36.16 87 SER B CA 1
ATOM 2149 C C . SER B 1 108 ? 48.000 29.742 13.893 1.00 37.88 87 SER B C 1
ATOM 2150 O O . SER B 1 108 ? 47.925 30.594 12.998 1.00 38.36 87 SER B O 1
ATOM 2153 N N . PRO B 1 109 ? 48.342 30.040 15.176 1.00 39.09 88 PRO B N 1
ATOM 2154 C CA . PRO B 1 109 ? 48.566 31.414 15.678 1.00 39.23 88 PRO B CA 1
ATOM 2155 C C . PRO B 1 109 ? 49.838 32.091 15.161 1.00 39.55 88 PRO B C 1
ATOM 2156 O O . PRO B 1 109 ? 49.901 33.320 15.093 1.00 39.88 88 PRO B O 1
ATOM 2160 N N . ARG B 1 110 ? 50.841 31.291 14.808 1.00 39.69 89 ARG B N 1
ATOM 2161 C CA . ARG B 1 110 ? 52.114 31.790 14.286 1.00 38.93 89 ARG B CA 1
ATOM 2162 C C . ARG B 1 110 ? 52.097 31.896 12.763 1.00 38.41 89 ARG B C 1
ATOM 2163 O O . ARG B 1 110 ? 53.132 32.106 12.131 1.00 38.44 89 ARG B O 1
ATOM 2165 N N . GLY B 1 111 ? 50.929 31.725 12.161 1.00 37.38 90 GLY B N 1
ATOM 2166 C CA . GLY B 1 111 ? 50.842 31.833 10.721 1.00 36.16 90 GLY B CA 1
ATOM 2167 C C . GLY B 1 111 ? 50.914 33.255 10.228 1.00 35.36 90 GLY B C 1
ATOM 2168 O O . GLY B 1 111 ? 50.953 34.191 11.015 1.00 35.50 90 GLY B O 1
ATOM 2169 N N . VAL B 1 112 ? 50.932 33.411 8.912 1.00 34.77 91 VAL B N 1
ATOM 2170 C CA . VAL B 1 112 ? 50.659 34.694 8.281 1.00 34.29 91 VAL B CA 1
ATOM 2171 C C . VAL B 1 112 ? 49.265 35.165 8.676 1.00 33.42 91 VAL B C 1
ATOM 2172 O O . VAL B 1 112 ? 48.319 34.356 8.745 1.00 33.01 91 VAL B O 1
ATOM 2176 N N . SER B 1 113 ? 49.150 36.466 8.940 1.00 32.26 92 SER B N 1
ATOM 2177 C CA . SER B 1 113 ? 47.873 37.108 9.188 1.00 32.18 92 SER B CA 1
ATOM 2178 C C . SER B 1 113 ? 47.019 37.027 7.943 1.00 31.22 92 SER B C 1
ATOM 2179 O O . SER B 1 113 ? 47.402 37.555 6.899 1.00 31.81 92 SER B O 1
ATOM 2182 N N . PHE B 1 114 ? 45.874 36.362 8.051 1.00 29.56 93 PHE B N 1
ATOM 2183 C CA . PHE B 1 114 ? 44.953 36.246 6.935 1.00 28.20 93 PHE B CA 1
ATOM 2184 C C . PHE B 1 114 ? 44.279 37.587 6.697 1.00 28.17 93 PHE B C 1
ATOM 2185 O O . PHE B 1 114 ? 43.836 38.230 7.653 1.00 28.48 93 PHE B O 1
ATOM 2193 N N . THR B 1 115 ? 44.251 38.016 5.432 1.00 27.97 94 THR B N 1
ATOM 2194 C CA . THR B 1 115 ? 43.6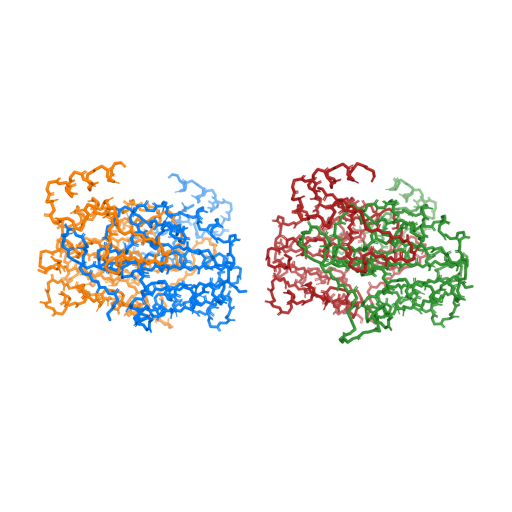70 39.307 4.994 1.00 27.64 94 THR B CA 1
ATOM 2195 C C . THR B 1 115 ? 43.010 39.119 3.615 1.00 28.34 94 THR B C 1
ATOM 2196 O O . THR B 1 115 ? 43.206 38.087 2.962 1.00 27.42 94 THR B O 1
ATOM 2200 N N . GLN B 1 116 ? 42.243 40.118 3.166 1.00 29.10 95 GLN B N 1
ATOM 2201 C CA . GLN B 1 116 ? 41.601 40.052 1.864 1.00 30.39 95 GLN B CA 1
ATOM 2202 C C . GLN B 1 116 ? 42.637 39.791 0.780 1.00 31.44 95 GLN B C 1
ATOM 2203 O O . GLN B 1 116 ? 42.362 39.083 -0.207 1.00 30.67 95 GLN B O 1
ATOM 2209 N N . ASP B 1 117 ? 43.831 40.350 0.978 1.00 32.19 96 ASP B N 1
ATOM 2210 C CA . ASP B 1 117 ? 44.866 40.220 -0.024 1.00 34.07 96 ASP B CA 1
ATOM 2211 C C . ASP B 1 117 ? 45.476 38.830 -0.010 1.00 34.00 96 ASP B C 1
ATOM 2212 O O . ASP B 1 117 ? 45.716 38.245 -1.069 1.00 35.37 96 ASP B O 1
ATOM 2217 N N . ILE B 1 118 ? 45.710 38.283 1.173 1.00 33.42 97 ILE B N 1
ATOM 2218 C CA . ILE B 1 118 ? 46.098 36.882 1.264 1.00 33.10 97 ILE B CA 1
ATOM 2219 C C . ILE B 1 118 ? 45.040 35.975 0.598 1.00 32.47 97 ILE B C 1
ATOM 2220 O O . ILE B 1 118 ? 45.404 35.029 -0.105 1.00 32.30 97 ILE B O 1
ATOM 2225 N N . ALA B 1 119 ? 43.753 36.275 0.799 1.00 31.69 98 ALA B N 1
ATOM 2226 C CA . ALA B 1 119 ? 42.672 35.532 0.134 1.00 31.80 98 ALA B CA 1
ATOM 2227 C C . ALA B 1 119 ? 42.796 35.551 -1.399 1.00 32.50 98 ALA B C 1
ATOM 2228 O O . ALA B 1 119 ? 42.671 34.504 -2.049 1.00 31.58 98 ALA B O 1
ATOM 2230 N N . ARG B 1 120 ? 43.069 36.729 -1.962 1.00 33.55 99 ARG B N 1
ATOM 2231 C CA . ARG B 1 120 ? 43.273 36.858 -3.415 1.00 35.40 99 ARG B CA 1
ATOM 2232 C C . ARG B 1 120 ? 44.467 36.035 -3.896 1.00 35.71 99 ARG B C 1
ATOM 2233 O O . ARG B 1 120 ? 44.353 35.326 -4.884 1.00 36.00 99 ARG B O 1
ATOM 2241 N N . GLN B 1 121 ? 45.595 36.100 -3.190 1.00 36.33 100 GLN B N 1
ATOM 2242 C CA . GLN B 1 121 ? 46.768 35.267 -3.537 1.00 36.98 100 GLN B CA 1
ATOM 2243 C C . GLN B 1 121 ? 46.451 33.759 -3.520 1.00 37.07 100 GLN B C 1
ATOM 2244 O O . GLN B 1 121 ? 46.929 33.003 -4.368 1.00 37.39 100 GLN B O 1
ATOM 2250 N N . THR B 1 122 ? 45.629 33.343 -2.558 1.00 37.14 101 THR B N 1
ATOM 2251 C CA . THR B 1 122 ? 45.133 31.979 -2.457 1.00 36.47 101 THR B CA 1
ATOM 2252 C C . THR B 1 122 ? 44.300 31.595 -3.683 1.00 36.71 101 THR B C 1
ATOM 2253 O O . THR B 1 122 ? 44.352 30.441 -4.123 1.00 36.60 101 THR B O 1
ATOM 2257 N N . MET B 1 123 ? 43.556 32.563 -4.233 1.00 36.96 102 MET B N 1
ATOM 2258 C CA . MET B 1 123 ? 42.731 32.369 -5.445 1.00 37.49 102 MET B CA 1
ATOM 2259 C C . MET B 1 123 ? 43.530 31.979 -6.692 1.00 37.11 102 MET B C 1
ATOM 2260 O O . MET B 1 123 ? 42.941 31.603 -7.701 1.00 37.46 102 MET B O 1
ATOM 2265 N N . ASN B 1 124 ? 44.853 32.103 -6.637 1.00 36.82 103 ASN B N 1
ATOM 2266 C CA . ASN B 1 124 ? 45.706 31.678 -7.747 1.00 36.91 103 ASN B CA 1
ATOM 2267 C C . ASN B 1 124 ? 45.796 30.165 -7.840 1.00 35.65 103 ASN B C 1
ATOM 2268 O O . ASN B 1 124 ? 46.282 29.635 -8.833 1.00 35.12 103 ASN B O 1
ATOM 2273 N N . PHE B 1 125 ? 45.334 29.496 -6.784 1.00 34.70 104 PHE B N 1
ATOM 2274 C CA . PHE B 1 125 ? 45.282 28.038 -6.697 1.00 34.02 10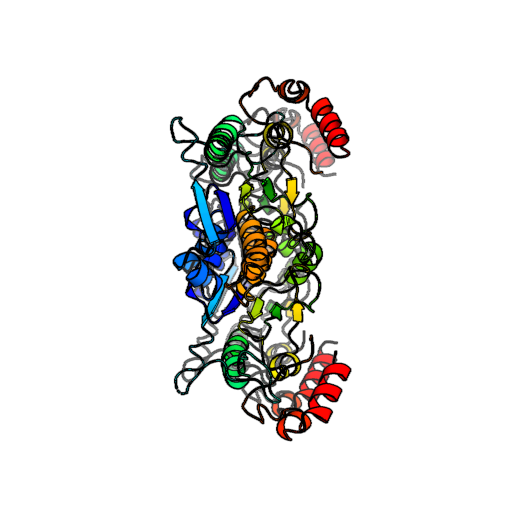4 PHE B CA 1
ATOM 2275 C C . PHE B 1 125 ? 43.843 27.565 -6.821 1.00 32.77 104 PHE B C 1
ATOM 2276 O O . PHE B 1 125 ? 42.943 28.140 -6.206 1.00 32.78 104 PHE B O 1
ATOM 2284 N N . ASP B 1 126 ? 43.626 26.502 -7.587 1.00 31.68 105 ASP B N 1
ATOM 2285 C CA . ASP B 1 126 ? 42.287 25.930 -7.697 1.00 30.71 105 ASP B CA 1
ATOM 2286 C C . ASP B 1 126 ? 42.032 24.791 -6.702 1.00 28.91 105 ASP B C 1
ATOM 2287 O O . ASP B 1 126 ? 40.957 24.197 -6.691 1.00 29.15 105 ASP B O 1
ATOM 2292 N N . ASN B 1 127 ? 43.010 24.506 -5.852 1.00 26.11 106 ASN B N 1
ATOM 2293 C CA . ASN B 1 127 ? 42.902 23.374 -4.949 1.00 24.09 106 ASN B CA 1
ATOM 2294 C C . ASN B 1 127 ? 43.644 23.662 -3.651 1.00 23.10 106 ASN B C 1
ATOM 2295 O O . ASN B 1 127 ? 44.881 23.719 -3.629 1.00 21.79 106 ASN B O 1
ATOM 2300 N N . ILE B 1 128 ? 42.863 23.872 -2.584 1.00 21.91 107 ILE B N 1
ATOM 2301 C CA . ILE B 1 128 ? 43.391 24.261 -1.282 1.00 20.59 107 ILE B CA 1
ATOM 2302 C C . ILE B 1 128 ? 43.084 23.189 -0.244 1.00 20.13 107 ILE B C 1
ATOM 2303 O O . ILE B 1 128 ? 41.971 22.664 -0.196 1.00 20.40 107 ILE B O 1
ATOM 2308 N N . THR B 1 129 ? 44.045 22.904 0.631 1.00 19.27 108 THR B N 1
ATOM 2309 C CA . THR B 1 129 ? 43.813 21.971 1.718 1.00 18.07 108 THR B CA 1
ATOM 2310 C C . THR B 1 129 ? 44.063 22.654 3.041 1.00 18.09 108 THR B C 1
ATOM 2311 O O . THR B 1 129 ? 45.139 23.195 3.247 1.00 17.43 108 THR B O 1
ATOM 2315 N N . LEU B 1 130 ? 43.072 22.598 3.936 1.00 17.67 109 LEU B N 1
ATOM 2316 C CA . LEU B 1 130 ? 43.137 23.241 5.242 1.00 18.40 109 LEU B CA 1
ATOM 2317 C C . LEU B 1 130 ? 43.136 22.192 6.359 1.00 17.46 109 LEU B C 1
ATOM 2318 O O . LEU B 1 130 ? 42.109 21.576 6.690 1.00 17.31 109 LEU B O 1
ATOM 2323 N N . LEU B 1 131 ? 44.301 21.998 6.946 1.00 17.27 110 LEU B N 1
ATOM 2324 C CA . LEU B 1 131 ? 44.431 21.119 8.088 1.00 17.87 110 LEU B CA 1
ATOM 2325 C C . LEU B 1 131 ? 44.008 21.921 9.316 1.00 18.77 110 LEU B C 1
ATOM 2326 O O . LEU B 1 131 ? 44.558 23.009 9.542 1.00 18.49 110 LEU B O 1
ATOM 2331 N N . CYS B 1 132 ? 43.041 21.406 10.088 1.00 18.74 111 CYS B N 1
ATOM 2332 C CA . CYS B 1 132 ? 42.596 22.087 11.315 1.00 19.36 111 CYS B CA 1
ATOM 2333 C C . CYS B 1 132 ? 43.212 21.412 12.538 1.00 20.62 111 CYS B C 1
ATOM 2334 O O . CYS B 1 132 ? 42.986 20.219 12.792 1.00 21.30 111 CYS B O 1
ATOM 2337 N N . GLY B 1 133 ? 44.010 22.161 13.283 1.00 21.96 112 GLY B N 1
ATOM 2338 C CA . GLY B 1 133 ? 44.594 21.654 14.517 1.00 23.59 112 GLY B CA 1
ATOM 2339 C C . GLY B 1 133 ? 43.563 21.608 15.631 1.00 25.00 112 GLY B C 1
ATOM 2340 O O . GLY B 1 133 ? 42.574 22.359 15.599 1.00 24.99 112 GLY B O 1
ATOM 2341 N N . ARG B 1 134 ? 43.759 20.669 16.562 1.00 25.54 113 ARG B N 1
ATOM 2342 C CA . ARG B 1 134 ? 43.005 20.599 17.819 1.00 26.55 113 ARG B CA 1
ATOM 2343 C C . ARG B 1 134 ? 44.000 20.253 18.907 1.00 27.57 113 ARG B C 1
ATOM 2344 O O . ARG B 1 134 ? 45.209 20.146 18.641 1.00 26.90 113 ARG B O 1
ATOM 2352 N N . PHE B 1 135 ? 43.490 20.092 20.128 1.00 28.27 114 PHE B N 1
ATOM 2353 C CA . PHE B 1 135 ? 44.323 19.848 21.293 1.00 29.12 114 PHE B CA 1
ATOM 2354 C C . PHE B 1 135 ? 45.453 20.900 21.383 1.00 28.97 114 PHE B C 1
ATOM 2355 O O . PHE B 1 135 ? 45.209 22.081 21.174 1.00 28.77 114 PHE B O 1
ATOM 2363 N N . GLU B 1 136 ? 46.681 20.473 21.682 1.00 28.63 115 GLU B N 1
ATOM 2364 C CA . GLU B 1 136 ? 47.812 21.397 21.812 1.00 28.55 115 GLU B CA 1
ATOM 2365 C C . GLU B 1 136 ? 48.488 21.691 20.466 1.00 27.36 115 GLU B C 1
ATOM 2366 O O . GLU B 1 136 ? 49.505 22.367 20.429 1.00 27.76 115 GLU B O 1
ATOM 2372 N N . GLY B 1 137 ? 47.933 21.167 19.373 1.00 25.46 116 GLY B N 1
ATOM 2373 C CA . GLY B 1 137 ? 48.522 21.347 18.063 1.00 23.10 116 GLY B CA 1
ATOM 2374 C C . GLY B 1 137 ? 48.885 20.032 17.371 1.00 21.60 116 GLY B C 1
ATOM 2375 O O . GLY B 1 137 ? 48.291 18.980 17.623 1.00 20.00 116 GLY B O 1
ATOM 2376 N N . ILE B 1 138 ? 49.862 20.102 16.478 1.00 20.24 117 ILE B N 1
ATOM 2377 C CA . ILE B 1 138 ? 50.255 18.928 15.721 1.00 20.08 117 ILE B CA 1
ATOM 2378 C C . ILE B 1 138 ? 51.755 18.699 15.846 1.00 19.96 117 ILE B C 1
ATOM 2379 O O . ILE B 1 138 ? 52.528 19.623 16.133 1.00 18.88 117 ILE B O 1
ATOM 2384 N N . ASP B 1 139 ? 52.147 17.453 15.607 1.00 20.57 118 ASP B N 1
ATOM 2385 C CA . ASP B 1 139 ? 53.544 17.071 15.606 1.00 20.37 118 ASP B CA 1
ATOM 2386 C C . ASP B 1 139 ? 54.254 17.874 14.527 1.00 20.70 118 ASP B C 1
ATOM 2387 O O . ASP B 1 139 ? 53.802 17.895 13.371 1.00 21.08 118 ASP B O 1
ATOM 2392 N N . GLU B 1 140 ? 55.340 18.542 14.913 1.00 20.12 119 GLU B N 1
ATOM 2393 C CA . GLU B 1 140 ? 56.037 19.516 14.049 1.00 20.58 119 GLU B CA 1
ATOM 2394 C C . GLU B 1 140 ? 56.658 18.897 12.781 1.00 19.94 119 GLU B C 1
ATOM 2395 O O . GLU B 1 140 ? 56.868 19.592 11.800 1.00 19.70 119 GLU B O 1
ATOM 2401 N N . ARG B 1 141 ? 56.953 17.602 12.809 1.00 19.15 120 ARG B N 1
ATOM 2402 C CA . ARG B 1 141 ? 57.476 16.940 11.629 1.00 18.79 120 ARG B CA 1
ATOM 2403 C C . ARG B 1 141 ? 56.478 17.039 10.467 1.00 19.00 120 ARG B C 1
ATOM 2404 O O . ARG B 1 141 ? 56.874 17.082 9.289 1.00 18.70 120 ARG B O 1
ATOM 2412 N N . VAL B 1 142 ? 55.190 17.117 10.798 1.00 18.88 121 VAL B N 1
ATOM 2413 C CA . VAL B 1 142 ? 54.154 17.239 9.776 1.00 19.01 121 VAL B CA 1
ATOM 2414 C C . VAL B 1 142 ? 54.281 18.593 9.081 1.00 19.05 121 VAL B C 1
ATOM 2415 O O . VAL B 1 142 ? 54.191 18.663 7.852 1.00 18.83 121 VAL B O 1
ATOM 2419 N N . VAL B 1 143 ? 54.526 19.640 9.868 1.00 19.23 122 VAL B N 1
ATOM 2420 C CA . VAL B 1 143 ? 54.707 20.995 9.354 1.00 19.83 122 VAL B CA 1
ATOM 2421 C C . VAL B 1 143 ? 55.893 21.022 8.392 1.00 21.02 122 VAL B C 1
ATOM 2422 O O . VAL B 1 143 ? 55.761 21.522 7.283 1.00 21.06 122 VAL B O 1
ATOM 2426 N N . ASP B 1 144 ? 57.024 20.453 8.811 1.00 21.64 123 ASP B N 1
ATOM 2427 C CA . ASP B 1 144 ? 58.250 20.521 8.047 1.00 22.63 123 ASP B CA 1
ATOM 2428 C C . ASP B 1 144 ? 58.265 19.570 6.849 1.00 22.61 123 ASP B C 1
ATOM 2429 O O . ASP B 1 144 ? 58.666 19.976 5.747 1.00 22.84 123 ASP B O 1
ATOM 2434 N N . PHE B 1 145 ? 57.802 18.332 7.044 1.00 21.73 124 PHE B N 1
ATOM 2435 C CA . PHE B 1 145 ? 57.801 17.376 5.941 1.00 21.60 124 PHE B CA 1
ATOM 2436 C C . PHE B 1 145 ? 56.977 17.882 4.757 1.00 21.47 124 PHE B C 1
ATOM 2437 O O . PHE B 1 145 ? 57.426 17.831 3.619 1.00 20.63 124 PHE B O 1
ATOM 2445 N N . TYR B 1 146 ? 55.761 18.352 5.044 1.00 21.23 125 TYR B N 1
ATOM 2446 C CA . TYR B 1 146 ? 54.823 18.752 3.993 1.00 20.65 125 TYR B CA 1
ATOM 2447 C C . TYR B 1 146 ? 54.939 20.233 3.663 1.00 20.91 125 TYR B C 1
ATOM 2448 O O . TYR B 1 146 ? 54.242 20.716 2.771 1.00 21.51 125 TYR B O 1
ATOM 2457 N N . LYS B 1 147 ? 55.801 20.949 4.383 1.00 21.00 126 LYS B N 1
ATOM 2458 C CA . LYS B 1 147 ? 55.969 22.398 4.187 1.00 21.95 126 LYS B CA 1
ATOM 2459 C C . LYS B 1 147 ? 54.651 23.166 4.291 1.00 22.12 126 LYS B C 1
ATOM 2460 O O . LYS B 1 147 ? 54.313 23.984 3.435 1.00 21.45 126 LYS B O 1
ATOM 2466 N N . LEU B 1 148 ? 53.904 22.910 5.355 1.00 21.96 127 LEU B N 1
ATOM 2467 C CA . LEU B 1 148 ? 52.584 23.501 5.474 1.00 22.63 127 LEU B CA 1
ATOM 2468 C C . LEU B 1 148 ? 52.691 25.017 5.564 1.00 23.43 127 LEU B C 1
ATOM 2469 O O . LEU B 1 148 ? 53.575 25.533 6.240 1.00 23.77 127 LEU B O 1
ATOM 2474 N N . GLN B 1 149 ? 51.810 25.727 4.870 1.00 23.72 128 GLN B N 1
ATOM 2475 C CA . GLN B 1 149 ? 51.754 27.167 5.020 1.00 24.88 128 GLN B CA 1
ATOM 2476 C C . GLN B 1 149 ? 50.852 27.498 6.214 1.00 24.60 128 GLN B C 1
ATOM 2477 O O . GLN B 1 149 ? 49.665 27.201 6.206 1.00 23.77 128 GLN B O 1
ATOM 2483 N N . GLU B 1 150 ? 51.425 28.102 7.243 1.00 25.14 129 GLU B N 1
ATOM 2484 C CA . GLU B 1 150 ? 50.639 28.464 8.400 1.00 26.34 129 GLU B CA 1
ATOM 2485 C C . GLU B 1 150 ? 49.893 29.778 8.185 1.00 26.40 129 GLU B C 1
ATOM 2486 O O . GLU B 1 150 ? 50.447 30.751 7.667 1.00 25.93 129 GLU B O 1
ATOM 2492 N N . VAL B 1 151 ? 48.616 29.774 8.540 1.00 26.12 130 VAL B N 1
ATOM 2493 C CA . VAL B 1 151 ? 47.767 30.965 8.410 1.00 26.76 130 VAL B CA 1
ATOM 2494 C C . VAL B 1 151 ? 47.055 31.213 9.734 1.00 26.69 130 VAL B C 1
ATOM 2495 O O . VAL B 1 151 ? 46.518 30.276 10.343 1.00 26.64 130 VAL B O 1
ATOM 2499 N N . SER B 1 152 ? 47.067 32.468 10.175 1.00 26.92 131 SER B N 1
ATOM 2500 C CA . SER B 1 152 ? 46.295 32.913 11.341 1.00 26.97 131 SER B CA 1
ATOM 2501 C C . SER B 1 152 ? 45.209 33.894 10.916 1.00 26.09 131 SER B C 1
ATOM 2502 O O . SER B 1 152 ? 45.505 34.853 10.213 1.00 26.65 131 SER B O 1
ATOM 2505 N N . ILE B 1 153 ? 43.971 33.683 11.366 1.00 25.16 132 ILE B N 1
ATOM 2506 C CA . ILE B 1 153 ? 42.881 34.590 11.020 1.00 24.34 132 ILE B CA 1
ATOM 2507 C C . ILE B 1 153 ? 42.830 35.787 11.967 1.00 25.07 132 ILE B C 1
ATOM 2508 O O . ILE B 1 153 ? 42.032 36.709 11.771 1.00 25.05 132 ILE B O 1
ATOM 2513 N N . GLY B 1 154 ? 43.677 35.769 12.987 1.00 24.97 133 GLY B N 1
ATOM 2514 C CA . GLY B 1 154 ? 43.748 36.876 13.906 1.00 26.34 133 GLY B CA 1
ATOM 2515 C C . GLY B 1 154 ? 44.523 36.544 15.164 1.00 27.23 133 GLY B C 1
ATOM 2516 O O . GLY B 1 154 ? 44.883 35.388 15.400 1.00 27.90 133 GLY B O 1
ATOM 2517 N N . ASP B 1 155 ? 44.782 37.570 15.967 1.00 27.78 134 ASP B N 1
ATOM 2518 C CA . ASP B 1 155 ? 45.547 37.425 17.202 1.00 28.54 134 ASP B CA 1
ATOM 2519 C C . ASP B 1 155 ? 44.612 37.098 18.391 1.00 27.63 134 ASP B C 1
ATOM 2520 O O . ASP B 1 155 ? 44.401 37.940 19.297 1.00 28.07 134 ASP B O 1
ATOM 2525 N N . TYR B 1 156 ? 44.060 35.888 18.367 1.00 25.98 135 TYR B N 1
ATOM 2526 C CA . TYR B 1 156 ? 43.174 35.385 19.410 1.00 24.39 135 TYR B CA 1
ATOM 2527 C C . TYR B 1 156 ? 43.262 33.863 19.434 1.00 24.02 135 TYR B C 1
ATOM 2528 O O . TYR B 1 156 ? 43.516 33.240 18.407 1.00 23.63 135 TYR B O 1
ATOM 2537 N N . VAL B 1 157 ? 43.078 33.271 20.610 1.00 22.96 136 VAL B N 1
ATOM 2538 C CA . VAL B 1 157 ? 43.165 31.828 20.748 1.00 22.14 136 VAL B CA 1
ATOM 2539 C C . VAL B 1 157 ? 41.783 31.162 20.650 1.00 21.44 136 VAL B C 1
ATOM 2540 O O . VAL B 1 157 ? 40.899 31.370 21.501 1.00 20.77 136 VAL B O 1
ATOM 2544 N N . LEU B 1 158 ? 41.632 30.338 19.621 1.00 20.57 137 LEU B N 1
ATOM 2545 C CA . LEU B 1 158 ? 40.421 29.566 19.387 1.00 20.77 137 LEU B CA 1
ATOM 2546 C C . LEU B 1 158 ? 40.564 28.141 19.918 1.00 20.57 137 LEU B C 1
ATOM 2547 O O . LEU B 1 158 ? 41.675 27.712 20.189 1.00 20.16 137 LEU B O 1
ATOM 2552 N N . SER B 1 159 ? 39.445 27.421 20.050 1.00 19.89 138 SER B N 1
ATOM 2553 C CA . SER B 1 159 ? 39.471 25.996 20.470 1.00 20.52 138 SER B CA 1
ATOM 2554 C C . SER B 1 159 ? 40.053 24.988 19.478 1.00 20.20 138 SER B C 1
ATOM 2555 O O . SER B 1 159 ? 40.368 23.855 19.864 1.00 21.43 138 SER B O 1
ATOM 2558 N N . GLY B 1 160 ? 40.102 25.364 18.212 1.00 19.46 139 GLY B N 1
ATOM 2559 C CA . GLY B 1 160 ? 40.703 24.529 17.170 1.00 19.45 139 GLY B CA 1
ATOM 2560 C C . GLY B 1 160 ? 40.694 25.286 15.853 1.00 18.64 139 GLY B C 1
ATOM 2561 O O . GLY B 1 160 ? 40.214 26.425 15.788 1.00 19.27 139 GLY B O 1
ATOM 2562 N N . GLY B 1 161 ? 41.214 24.664 14.805 1.00 18.07 140 GLY B N 1
ATOM 2563 C CA . GLY B 1 161 ? 41.325 25.314 13.517 1.00 17.88 140 GLY B CA 1
ATOM 2564 C C . GLY B 1 161 ? 40.075 25.375 12.633 1.00 18.06 140 GLY B C 1
ATOM 2565 O O . GLY B 1 161 ? 40.111 26.020 11.589 1.00 18.24 140 GLY B O 1
ATOM 2566 N N . GLU B 1 162 ? 38.987 24.702 13.020 1.00 17.38 141 GLU B N 1
ATOM 2567 C CA . GLU B 1 162 ? 37.768 24.637 12.180 1.00 17.50 141 GLU B CA 1
ATOM 2568 C C . GLU B 1 162 ? 37.130 25.991 11.805 1.00 18.18 141 GLU B C 1
ATOM 2569 O O . GLU B 1 162 ? 36.858 26.269 10.615 1.00 18.82 141 GLU B O 1
ATOM 2575 N N . LEU B 1 163 ? 36.898 26.838 12.801 1.00 18.14 142 LEU B N 1
ATOM 2576 C CA . LEU B 1 163 ? 36.329 28.176 12.549 1.00 18.36 142 LEU B CA 1
ATOM 2577 C C . LEU B 1 163 ? 37.248 29.006 11.669 1.00 17.61 142 LEU B C 1
ATOM 2578 O O . LEU B 1 163 ? 36.778 29.773 10.824 1.00 18.02 142 LEU B O 1
ATOM 2583 N N . ALA B 1 164 ? 38.557 28.881 11.895 1.00 17.58 143 ALA B N 1
ATOM 2584 C CA . ALA B 1 164 ? 39.560 29.554 11.040 1.00 17.70 143 ALA B CA 1
ATOM 2585 C C . ALA B 1 164 ? 39.433 29.074 9.605 1.00 17.96 143 ALA B C 1
ATOM 2586 O O . ALA B 1 164 ? 39.423 29.886 8.670 1.00 18.58 143 ALA B O 1
ATOM 2588 N N . ALA B 1 165 ? 39.363 27.749 9.415 1.00 17.84 144 ALA B N 1
ATOM 2589 C CA . ALA B 1 165 ? 39.127 27.210 8.056 1.00 17.75 144 ALA B CA 1
ATOM 2590 C C . ALA B 1 165 ? 37.840 27.783 7.417 1.00 17.58 144 ALA B C 1
ATOM 2591 O O . ALA B 1 165 ? 37.824 28.158 6.236 1.00 18.27 144 ALA B O 1
ATOM 2593 N N . MET B 1 166 ? 36.765 27.853 8.202 1.00 16.64 145 MET B N 1
ATOM 2594 C CA . MET B 1 166 ? 35.479 28.392 7.717 1.00 15.57 145 MET B CA 1
ATOM 2595 C C . MET B 1 166 ? 35.621 29.849 7.286 1.00 16.27 145 MET B C 1
ATOM 2596 O O . MET B 1 166 ? 35.104 30.253 6.232 1.00 15.18 145 MET B O 1
ATOM 2601 N N . VAL B 1 167 ? 36.327 30.629 8.104 1.00 16.65 146 VAL B N 1
ATOM 2602 C CA . VAL B 1 167 ? 36.622 32.017 7.772 1.00 17.05 146 VAL B CA 1
ATOM 2603 C C . VAL B 1 167 ? 37.359 32.143 6.439 1.00 17.63 146 VAL B C 1
ATOM 2604 O O . VAL B 1 167 ? 36.978 32.942 5.569 1.00 18.36 146 VAL B O 1
ATOM 2608 N N . ILE B 1 168 ? 38.382 31.325 6.259 1.00 18.06 147 ILE B N 1
ATOM 2609 C CA . ILE B 1 168 ? 39.198 31.378 5.052 1.00 18.20 147 ILE B CA 1
ATOM 2610 C C . ILE B 1 168 ? 38.365 30.991 3.838 1.00 18.49 147 ILE B C 1
ATOM 2611 O O . ILE B 1 168 ? 38.429 31.646 2.791 1.00 19.15 147 ILE B O 1
ATOM 2616 N N . ILE B 1 169 ? 37.568 29.939 3.980 1.00 18.64 148 ILE B N 1
ATOM 2617 C CA . ILE B 1 169 ? 36.788 29.411 2.865 1.00 18.46 148 ILE B CA 1
ATOM 2618 C C . ILE B 1 169 ? 35.699 30.405 2.439 1.00 19.56 148 ILE B C 1
ATOM 2619 O O . ILE B 1 169 ? 35.546 30.681 1.252 1.00 19.22 148 ILE B O 1
ATOM 2624 N N . ASP B 1 170 ? 34.966 30.959 3.408 1.00 19.62 149 ASP B N 1
ATOM 2625 C CA . ASP B 1 170 ? 33.942 31.955 3.113 1.00 20.15 149 ASP B CA 1
ATOM 2626 C C . ASP B 1 170 ? 34.585 33.114 2.346 1.00 20.35 149 ASP B C 1
ATOM 2627 O O . ASP B 1 170 ? 34.118 33.475 1.278 1.00 21.09 149 ASP B O 1
ATOM 2632 N N . THR B 1 171 ? 35.687 33.648 2.868 1.00 21.06 150 THR B N 1
ATOM 2633 C CA . THR B 1 171 ? 36.388 34.775 2.248 1.00 21.26 150 THR B CA 1
ATOM 2634 C C . THR B 1 171 ? 36.749 34.469 0.790 1.00 22.07 150 THR B C 1
ATOM 2635 O O . THR B 1 171 ? 36.429 35.265 -0.114 1.00 21.40 150 THR B O 1
ATOM 2639 N N . CYS B 1 172 ? 37.361 33.300 0.568 1.00 21.57 151 CYS B N 1
ATOM 2640 C CA . CYS B 1 172 ? 37.787 32.902 -0.756 1.00 22.12 151 CYS B CA 1
ATOM 2641 C C . CYS B 1 172 ? 36.631 32.596 -1.713 1.00 22.20 151 CYS B C 1
ATOM 2642 O O . CYS B 1 172 ? 36.657 33.060 -2.874 1.00 22.09 151 CYS B O 1
ATOM 2645 N N . VAL B 1 173 ? 35.636 31.832 -1.239 1.00 21.40 152 VAL B N 1
ATOM 2646 C CA . VAL B 1 173 ? 34.535 31.374 -2.103 1.00 21.36 152 VAL B CA 1
ATOM 2647 C C . VAL B 1 173 ? 33.681 32.543 -2.611 1.00 22.40 152 VAL B C 1
ATOM 2648 O O . VAL B 1 173 ? 33.179 32.516 -3.738 1.00 22.04 152 VAL B O 1
ATOM 2652 N N . ARG B 1 174 ? 33.548 33.571 -1.776 1.00 23.19 153 ARG B N 1
ATOM 2653 C CA . ARG B 1 174 ? 32.894 34.808 -2.157 1.00 23.66 153 ARG B CA 1
ATOM 2654 C C . ARG B 1 174 ? 33.536 35.426 -3.405 1.00 24.06 153 ARG B C 1
ATOM 2655 O O . ARG B 1 174 ? 32.893 36.199 -4.114 1.00 24.07 153 ARG B O 1
ATOM 2663 N N . MET B 1 175 ? 34.782 35.071 -3.686 1.00 24.23 154 MET B N 1
ATOM 2664 C CA . MET B 1 175 ? 35.446 35.630 -4.860 1.00 25.13 154 MET B CA 1
ATOM 2665 C C . MET B 1 175 ? 35.441 34.715 -6.068 1.00 24.76 154 MET B C 1
ATOM 2666 O O . MET B 1 175 ? 35.983 35.067 -7.104 1.00 25.11 154 MET B O 1
ATOM 2671 N N . VAL B 1 176 ? 34.873 33.521 -5.926 1.00 24.92 155 VAL B N 1
ATOM 2672 C CA . VAL B 1 176 ? 34.745 32.603 -7.060 1.00 23.95 155 VAL B CA 1
ATOM 2673 C C . VAL B 1 176 ? 33.673 33.141 -8.016 1.00 24.16 155 VAL B C 1
ATOM 2674 O O . VAL B 1 176 ? 32.582 33.493 -7.582 1.00 23.83 155 VAL B O 1
ATOM 2678 N N . PRO B 1 177 ? 33.995 33.230 -9.317 1.00 24.79 156 PRO B N 1
ATOM 2679 C CA . PRO B 1 177 ? 33.032 33.750 -10.300 1.00 25.00 156 PRO B CA 1
ATOM 2680 C C . PRO B 1 177 ? 31.690 33.012 -10.269 1.00 25.85 156 PRO B C 1
ATOM 2681 O O . PRO B 1 177 ? 31.646 31.781 -10.331 1.00 25.83 156 PRO B O 1
ATOM 2685 N N . GLY B 1 178 ? 30.608 33.773 -10.164 1.00 26.57 157 GLY B N 1
ATOM 2686 C CA . GLY B 1 178 ? 29.266 33.210 -10.168 1.00 27.27 157 GLY B CA 1
ATOM 2687 C C . GLY B 1 178 ? 28.688 33.008 -8.773 1.00 27.89 157 GLY B C 1
ATOM 2688 O O . GLY B 1 178 ? 27.485 32.770 -8.634 1.00 27.36 157 GLY B O 1
ATOM 2689 N N . VAL B 1 179 ? 29.536 33.079 -7.744 1.00 27.88 158 VAL B N 1
ATOM 2690 C CA . VAL B 1 179 ? 29.064 32.864 -6.375 1.00 28.60 158 VAL B CA 1
ATOM 2691 C C . VAL B 1 179 ? 28.230 34.043 -5.858 1.00 30.00 158 VAL B C 1
ATOM 2692 O O . VAL B 1 179 ? 27.116 33.830 -5.367 1.00 29.93 158 VAL B O 1
ATOM 2696 N N . ILE B 1 180 ? 28.764 35.267 -5.987 1.00 31.37 159 ILE B N 1
ATOM 2697 C CA . ILE B 1 180 ? 28.097 36.483 -5.486 1.00 33.26 159 ILE B CA 1
ATOM 2698 C C . ILE B 1 180 ? 27.524 37.303 -6.646 1.00 34.10 159 ILE B C 1
ATOM 2699 O O . ILE B 1 180 ? 28.254 37.619 -7.597 1.00 35.30 159 ILE B O 1
ATOM 2704 N N . GLU B 1 196 ? 31.039 51.145 2.866 1.00 43.45 175 GLU B N 1
ATOM 2705 C CA . GLU B 1 196 ? 31.841 52.241 3.418 1.00 42.81 175 GLU B CA 1
ATOM 2706 C C . GLU B 1 196 ? 30.991 53.373 4.043 1.00 41.80 175 GLU B C 1
ATOM 2707 O O . GLU B 1 196 ? 31.367 53.953 5.082 1.00 42.45 175 GLU B O 1
ATOM 2709 N N . TYR B 1 197 ? 29.863 53.690 3.406 1.00 39.29 176 TYR B N 1
ATOM 2710 C CA . TYR B 1 197 ? 28.964 54.769 3.879 1.00 36.43 176 TYR B CA 1
ATOM 2711 C C . TYR B 1 197 ? 27.804 54.164 4.681 1.00 33.61 176 TYR B C 1
ATOM 2712 O O . TYR B 1 197 ? 27.486 53.008 4.488 1.00 33.10 176 TYR B O 1
ATOM 2721 N N . PRO B 1 198 ? 27.181 54.936 5.590 1.00 31.29 177 PRO B N 1
ATOM 2722 C CA . PRO B 1 198 ? 25.986 54.431 6.263 1.00 30.16 177 PRO B CA 1
ATOM 2723 C C . PRO B 1 198 ? 24.784 54.208 5.307 1.00 29.14 177 PRO B C 1
ATOM 2724 O O . PRO B 1 198 ? 24.633 54.924 4.308 1.00 28.10 177 PRO B O 1
ATOM 2728 N N . GLN B 1 199 ? 23.954 53.214 5.613 1.00 27.97 178 GLN B N 1
ATOM 2729 C CA . GLN B 1 199 ? 22.798 52.874 4.785 1.00 27.21 178 GLN B CA 1
ATOM 2730 C C . GLN B 1 199 ? 21.522 52.920 5.609 1.00 25.97 178 GLN B C 1
ATOM 2731 O O . GLN B 1 199 ? 21.579 52.863 6.836 1.00 25.58 178 GLN B O 1
ATOM 2737 N N . TYR B 1 200 ? 20.380 53.038 4.924 1.00 24.72 179 TYR B N 1
ATOM 2738 C CA . TYR B 1 200 ? 19.072 53.171 5.571 1.00 23.47 179 TYR B CA 1
ATOM 2739 C C . TYR B 1 200 ? 18.047 52.512 4.699 1.00 23.57 179 TYR B C 1
ATOM 2740 O O . TYR B 1 200 ? 18.215 52.457 3.473 1.00 24.21 179 TYR B O 1
ATOM 2749 N N . THR B 1 201 ? 16.980 52.025 5.314 1.00 22.99 180 THR B N 1
ATOM 2750 C CA . THR B 1 201 ? 15.836 51.500 4.575 1.00 22.81 180 THR B CA 1
ATOM 2751 C C . THR B 1 201 ? 14.578 51.788 5.391 1.00 23.35 180 THR B C 1
ATOM 2752 O O . THR B 1 201 ? 14.681 52.342 6.480 1.00 23.28 180 THR B O 1
ATOM 2756 N N . ARG B 1 202 ? 13.392 51.450 4.888 1.00 24.43 181 ARG B N 1
ATOM 2757 C CA . ARG B 1 202 ? 12.176 51.739 5.659 1.00 26.02 181 ARG B CA 1
ATOM 2758 C C . ARG B 1 202 ? 12.212 51.150 7.074 1.00 25.47 181 ARG B C 1
ATOM 2759 O O . ARG B 1 202 ? 12.882 50.141 7.305 1.00 25.74 181 ARG B O 1
ATOM 2767 N N . PRO B 1 203 ? 11.501 51.790 8.025 1.00 24.97 182 PRO B N 1
ATOM 2768 C CA . PRO B 1 203 ? 10.608 52.950 7.802 1.00 24.42 182 PRO B CA 1
ATOM 2769 C C . PRO B 1 203 ? 11.340 54.281 7.821 1.00 24.48 182 PRO B C 1
ATOM 2770 O O . PRO B 1 203 ? 12.469 54.355 8.321 1.00 24.71 182 PRO B O 1
ATOM 2774 N N . ALA B 1 204 ? 10.698 55.323 7.290 1.00 24.37 183 ALA B N 1
ATOM 2775 C CA . ALA B 1 204 ? 11.311 56.647 7.148 1.00 24.35 183 ALA B CA 1
ATOM 2776 C C . ALA B 1 204 ? 11.651 57.253 8.496 1.00 23.90 183 ALA B C 1
ATOM 2777 O O . ALA B 1 204 ? 12.623 58.012 8.618 1.00 24.41 183 ALA B O 1
ATOM 2779 N N . SER B 1 205 ? 10.852 56.908 9.497 1.00 23.44 184 SER B N 1
ATOM 2780 C CA . SER B 1 205 ? 11.084 57.348 10.865 1.00 24.03 184 SER B CA 1
ATOM 2781 C C . SER B 1 205 ? 10.960 56.180 11.834 1.00 23.36 184 SER B C 1
ATOM 2782 O O . SER B 1 205 ? 10.002 55.424 11.783 1.00 23.26 184 SER B O 1
ATOM 2785 N N . TRP B 1 206 ? 11.927 56.047 12.731 1.00 23.16 185 TRP B N 1
ATOM 2786 C CA . TRP B 1 206 ? 11.976 54.926 13.668 1.00 22.20 185 TRP B CA 1
ATOM 2787 C C . TRP B 1 206 ?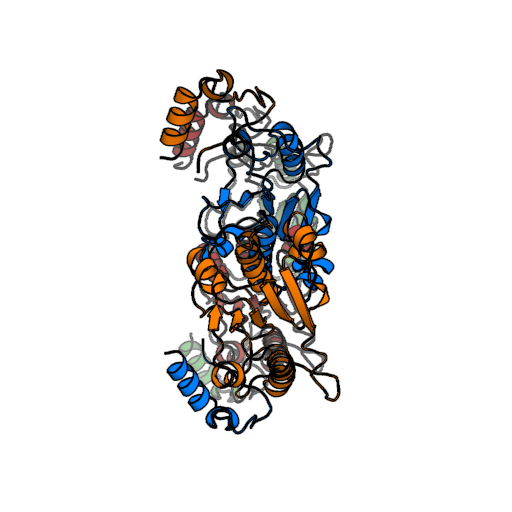 12.514 55.491 14.981 1.00 22.50 185 TRP B C 1
ATOM 2788 O O . TRP B 1 206 ? 13.600 56.078 14.992 1.00 21.88 185 TRP B O 1
ATOM 2799 N N . LYS B 1 207 ? 11.748 55.325 16.063 1.00 22.90 186 LYS B N 1
ATOM 2800 C CA . LYS B 1 207 ? 12.037 55.924 17.367 1.00 23.57 186 LYS B CA 1
ATOM 2801 C C . LYS B 1 207 ? 12.418 57.427 17.306 1.00 24.11 186 LYS B C 1
ATOM 2802 O O . LYS B 1 207 ? 13.312 57.890 18.026 1.00 24.22 186 LYS B O 1
ATOM 2808 N N . GLY B 1 208 ? 11.745 58.174 16.433 1.00 24.35 187 GLY B N 1
ATOM 2809 C CA . GLY B 1 208 ? 11.993 59.610 16.288 1.00 25.34 187 GLY B CA 1
ATOM 2810 C C . GLY B 1 208 ? 13.246 59.919 15.478 1.00 26.05 187 GLY B C 1
ATOM 2811 O O . GLY B 1 208 ? 13.675 61.074 15.385 1.00 26.06 187 GLY B O 1
ATOM 2812 N N . MET B 1 209 ? 13.837 58.887 14.886 1.00 25.77 188 MET B N 1
ATOM 2813 C CA . MET B 1 209 ? 15.040 59.073 14.105 1.00 25.87 188 MET B CA 1
ATOM 2814 C C . MET B 1 209 ? 14.732 58.953 12.625 1.00 25.73 188 MET B C 1
ATOM 2815 O O . MET B 1 209 ? 14.135 57.982 12.163 1.00 25.92 188 MET B O 1
ATOM 2820 N N . GLU B 1 210 ? 15.165 59.964 11.901 1.00 25.54 189 GLU B N 1
ATOM 2821 C CA . GLU B 1 210 ? 14.769 60.193 10.540 1.00 26.12 189 GLU B CA 1
ATOM 2822 C C . GLU B 1 210 ? 15.911 59.860 9.582 1.00 24.73 189 GLU B C 1
ATOM 2823 O O . GLU B 1 210 ? 17.082 60.154 9.850 1.00 24.74 189 GLU B O 1
ATOM 2829 N N . VAL B 1 211 ? 15.568 59.269 8.455 1.00 23.00 190 VAL B N 1
ATOM 2830 C CA . VAL B 1 211 ? 16.556 59.004 7.421 1.00 21.84 190 VAL B CA 1
ATOM 2831 C C . VAL B 1 211 ? 17.065 60.333 6.870 1.00 20.59 190 VAL B C 1
ATOM 2832 O O . VAL B 1 211 ? 16.280 61.243 6.673 1.00 19.84 190 VAL B O 1
ATOM 2836 N N . PRO B 1 212 ? 18.396 60.471 6.668 1.00 19.79 191 PRO B N 1
ATOM 2837 C CA . PRO B 1 212 ? 18.884 61.685 6.007 1.00 18.76 191 PRO B CA 1
ATOM 2838 C C . PRO B 1 212 ? 18.046 61.953 4.754 1.00 18.18 191 PRO B C 1
ATOM 2839 O O . PRO B 1 212 ? 17.901 61.075 3.895 1.00 18.08 191 PRO B O 1
ATOM 2843 N N . GLU B 1 213 ? 17.477 63.145 4.676 1.00 17.29 192 GLU B N 1
ATOM 2844 C CA . GLU B 1 213 ? 16.480 63.480 3.652 1.00 16.91 192 GLU B CA 1
ATOM 2845 C C . GLU B 1 213 ? 16.981 63.351 2.205 1.00 16.23 192 GLU B C 1
ATOM 2846 O O . GLU B 1 213 ? 16.231 62.982 1.301 1.00 15.59 192 GLU B O 1
ATOM 2852 N N . VAL B 1 214 ? 18.260 63.632 2.001 1.00 16.51 193 VAL B N 1
ATOM 2853 C CA . VAL B 1 214 ? 18.832 63.597 0.665 1.00 16.54 193 VAL B CA 1
ATOM 2854 C C . VAL B 1 214 ? 18.587 62.220 0.035 1.00 16.19 193 VAL B C 1
ATOM 2855 O O . VAL B 1 214 ? 18.370 62.124 -1.179 1.00 14.89 193 VAL B O 1
ATOM 2859 N N . LEU B 1 215 ? 18.553 61.176 0.876 1.00 15.86 194 LEU B N 1
ATOM 2860 C CA . LEU B 1 215 ? 18.326 59.799 0.385 1.00 16.34 194 LEU B CA 1
ATOM 2861 C C . LEU B 1 215 ? 16.918 59.572 -0.192 1.00 16.42 194 LEU B C 1
ATOM 2862 O O . LEU B 1 215 ? 16.717 58.600 -0.923 1.00 16.10 194 LEU B O 1
ATOM 2867 N N . LEU B 1 216 ? 15.981 60.486 0.112 1.00 15.20 195 LEU B N 1
ATOM 2868 C CA . LEU B 1 216 ? 14.599 60.383 -0.295 1.00 15.16 195 LEU B CA 1
ATOM 2869 C C . LEU B 1 216 ? 14.234 61.327 -1.465 1.00 14.85 195 LEU B C 1
ATOM 2870 O O . LEU B 1 216 ? 13.081 61.345 -1.899 1.00 13.94 195 LEU B O 1
ATOM 2875 N N . THR B 1 217 ? 15.209 62.087 -1.964 1.00 13.82 196 THR B N 1
ATOM 2876 C CA . THR B 1 217 ? 14.978 63.059 -3.027 1.00 13.80 196 THR B CA 1
ATOM 2877 C C . THR B 1 217 ? 15.082 62.481 -4.454 1.00 13.85 196 THR B C 1
ATOM 2878 O O . THR B 1 217 ? 14.671 63.140 -5.424 1.00 12.57 196 THR B O 1
ATOM 2882 N N . GLY B 1 218 ? 15.661 61.280 -4.578 1.00 13.73 197 GLY B N 1
ATOM 2883 C CA . GLY B 1 218 ? 15.972 60.686 -5.892 1.00 13.83 197 GLY B CA 1
ATOM 2884 C C . GLY B 1 218 ? 17.015 61.475 -6.678 1.00 14.18 197 GLY B C 1
ATOM 2885 O O . GLY B 1 218 ? 17.126 61.343 -7.898 1.00 14.58 197 GLY B O 1
ATOM 2886 N N . ASN B 1 219 ? 17.748 62.332 -5.977 1.00 14.15 198 ASN B N 1
ATOM 2887 C CA . ASN B 1 219 ? 18.713 63.225 -6.598 1.00 14.66 198 ASN B CA 1
ATOM 2888 C C . ASN B 1 219 ? 20.063 62.472 -6.609 1.00 15.35 198 ASN B C 1
ATOM 2889 O O . ASN B 1 219 ? 20.761 62.424 -5.598 1.00 14.57 198 ASN B O 1
ATOM 2894 N N . HIS B 1 220 ? 20.391 61.859 -7.739 1.00 16.73 199 HIS B N 1
ATOM 2895 C CA . HIS B 1 220 ? 21.526 60.924 -7.814 1.00 19.57 199 HIS B CA 1
ATOM 2896 C C . HIS B 1 220 ? 22.864 61.623 -7.474 1.00 19.25 199 HIS B C 1
ATOM 2897 O O . HIS B 1 220 ? 23.679 61.113 -6.693 1.00 18.89 199 HIS B O 1
ATOM 2904 N N . GLY B 1 221 ? 23.042 62.824 -8.002 1.00 19.25 200 GLY B N 1
ATOM 2905 C CA . GLY B 1 221 ? 24.237 63.623 -7.708 1.00 20.23 200 GLY B CA 1
ATOM 2906 C C . GLY B 1 221 ? 24.417 63.987 -6.237 1.00 20.47 200 GLY B C 1
ATOM 2907 O O . GLY B 1 221 ? 25.530 63.897 -5.706 1.00 20.69 200 GLY B O 1
ATOM 2908 N N . GLU B 1 222 ? 23.334 64.403 -5.575 1.00 20.09 201 GLU B N 1
ATOM 2909 C CA . GLU B 1 222 ? 23.436 64.796 -4.181 1.00 20.35 201 GLU B CA 1
ATOM 2910 C C . GLU B 1 222 ? 23.627 63.574 -3.312 1.00 20.84 201 GLU B C 1
ATOM 2911 O O . GLU B 1 222 ? 24.351 63.623 -2.313 1.00 21.58 201 GLU B O 1
ATOM 2917 N N . ILE B 1 223 ? 23.014 62.463 -3.706 1.00 20.86 202 ILE B N 1
ATOM 2918 C CA . ILE B 1 223 ? 23.151 61.229 -2.957 1.00 21.27 202 ILE B CA 1
ATOM 2919 C C . ILE B 1 223 ? 24.586 60.704 -3.026 1.00 22.75 202 ILE B C 1
ATOM 2920 O O . ILE B 1 223 ? 25.128 60.260 -2.010 1.00 22.47 202 ILE B O 1
ATOM 2925 N N . GLU B 1 224 ? 25.186 60.771 -4.217 1.00 24.13 203 GLU B N 1
ATOM 2926 C CA . GLU B 1 224 ? 26.571 60.353 -4.413 1.00 26.15 203 GLU B CA 1
ATOM 2927 C C . GLU B 1 224 ? 27.532 61.255 -3.620 1.00 27.15 203 GLU B C 1
ATOM 2928 O O . GLU B 1 224 ? 28.416 60.754 -2.934 1.00 27.07 203 GLU B O 1
ATOM 2930 N N . LYS B 1 225 ? 27.335 62.576 -3.703 1.00 28.34 204 LYS B N 1
ATOM 2931 C CA . LYS B 1 225 ? 28.091 63.526 -2.877 1.00 29.44 204 LYS B CA 1
ATOM 2932 C C . LYS B 1 225 ? 27.944 63.223 -1.376 1.00 30.11 204 LYS B C 1
ATOM 2933 O O . LYS B 1 225 ? 28.937 63.192 -0.648 1.00 30.50 204 LYS B O 1
ATOM 2939 N N . TRP B 1 226 ? 26.716 62.986 -0.921 1.00 30.30 205 TRP B N 1
ATOM 2940 C CA . TRP B 1 226 ? 26.475 62.707 0.485 1.00 30.97 205 TRP B CA 1
ATOM 2941 C C . TRP B 1 226 ? 27.175 61.438 0.936 1.00 32.27 205 TRP B C 1
ATOM 2942 O O . TRP B 1 226 ? 27.756 61.408 2.016 1.00 31.74 205 TRP B O 1
ATOM 2953 N N . ARG B 1 227 ? 27.097 60.399 0.111 1.00 34.39 206 ARG B N 1
ATOM 2954 C CA . ARG B 1 227 ? 27.722 59.107 0.407 1.00 36.76 206 ARG B CA 1
ATOM 2955 C C . ARG B 1 227 ? 29.254 59.162 0.466 1.00 38.41 206 ARG B C 1
ATOM 2956 O O . ARG B 1 227 ? 29.856 58.522 1.325 1.00 38.89 206 ARG B O 1
ATOM 2964 N N . ARG B 1 228 ? 29.869 59.930 -0.429 1.00 40.58 207 ARG B N 1
ATOM 2965 C CA . ARG B 1 228 ? 31.325 60.124 -0.421 1.00 42.90 207 ARG B CA 1
ATOM 2966 C C . ARG B 1 228 ? 31.803 60.860 0.840 1.00 44.42 207 ARG B C 1
ATOM 2967 O O . ARG B 1 228 ? 32.782 60.434 1.469 1.00 45.04 207 ARG B O 1
ATOM 2969 N N . ASN B 1 229 ? 31.107 61.939 1.212 1.00 45.90 208 ASN B N 1
ATOM 2970 C CA . ASN B 1 229 ? 31.419 62.702 2.431 1.00 47.58 208 ASN B CA 1
ATOM 2971 C C . ASN B 1 229 ? 31.115 61.994 3.753 1.00 48.58 208 ASN B C 1
ATOM 2972 O O . ASN B 1 229 ? 31.725 62.306 4.771 1.00 48.94 208 ASN B O 1
ATOM 2977 N N . ALA B 1 230 ? 30.167 61.060 3.741 1.00 49.74 209 ALA B N 1
ATOM 2978 C CA . ALA B 1 230 ? 29.863 60.269 4.927 1.00 50.96 209 ALA B CA 1
ATOM 2979 C C . ALA B 1 230 ? 30.875 59.137 5.075 1.00 52.10 209 ALA B C 1
ATOM 2980 O O . ALA B 1 230 ? 31.072 58.610 6.165 1.00 52.51 209 ALA B O 1
ATOM 2982 N N . SER B 1 231 ? 31.509 58.782 3.958 1.00 53.40 210 SER B N 1
ATOM 2983 C CA . SER B 1 231 ? 32.535 57.747 3.890 1.00 54.48 210 SER B CA 1
ATOM 2984 C C . SER B 1 231 ? 33.892 58.229 4.443 1.00 55.14 210 SER B C 1
ATOM 2985 O O . SER B 1 231 ? 34.684 57.420 4.940 1.00 55.63 210 SER B O 1
ATOM 2988 N N . LEU B 1 232 ? 34.158 59.534 4.332 1.00 55.41 211 LEU B N 1
ATOM 2989 C CA . LEU B 1 232 ? 35.323 60.166 4.961 1.00 55.60 211 LEU B CA 1
ATOM 2990 C C . LEU B 1 232 ? 34.914 60.920 6.234 1.00 55.63 211 LEU B C 1
ATOM 2991 O O . LEU B 1 232 ? 34.435 60.325 7.208 1.00 55.60 211 LEU B O 1
ATOM 2993 N N . SER C 1 21 ? 27.698 39.269 85.402 1.00 37.36 0 SER C N 1
ATOM 2994 C CA . SER C 1 21 ? 27.598 38.787 84.013 1.00 36.85 0 SER C CA 1
ATOM 2995 C C . SER C 1 21 ? 27.763 40.012 83.120 1.00 36.27 0 SER C C 1
ATOM 2996 O O . SER C 1 21 ? 27.165 41.078 83.402 1.00 37.28 0 SER C O 1
ATOM 2999 N N . MET C 1 22 ? 28.589 39.876 82.077 1.00 33.01 1 MET C N 1
ATOM 3000 C CA . MET C 1 22 ? 28.704 40.912 81.076 1.00 30.74 1 MET C CA 1
ATOM 3001 C C . MET C 1 22 ? 27.674 40.687 79.966 1.00 27.95 1 MET C C 1
ATOM 3002 O O . MET C 1 22 ? 27.573 39.597 79.408 1.00 26.03 1 MET C O 1
ATOM 3007 N N . ILE C 1 23 ? 26.910 41.728 79.660 1.00 24.85 2 ILE C N 1
ATOM 3008 C CA . ILE C 1 23 ? 25.795 41.576 78.756 1.00 22.52 2 ILE C CA 1
ATOM 3009 C C . ILE C 1 23 ? 26.065 42.217 77.388 1.00 21.62 2 ILE C C 1
ATOM 3010 O O . ILE C 1 23 ? 26.377 43.403 77.306 1.00 21.25 2 ILE C O 1
ATOM 3015 N N . PHE C 1 24 ? 25.946 41.427 76.326 1.00 20.07 3 PHE C N 1
ATOM 3016 C CA . PHE C 1 24 ? 26.015 41.953 74.975 1.00 19.13 3 PHE C CA 1
ATOM 3017 C C . PHE C 1 24 ? 24.661 41.861 74.282 1.00 18.38 3 PHE C C 1
ATOM 3018 O O . PHE C 1 24 ? 24.082 40.778 74.225 1.00 17.62 3 PHE C O 1
ATOM 3026 N N . ASN C 1 25 ? 24.173 42.997 73.761 1.00 17.56 4 ASN C N 1
ATOM 3027 C CA . ASN C 1 25 ? 22.949 43.037 72.964 1.00 17.31 4 ASN C CA 1
ATOM 3028 C C . ASN C 1 25 ? 23.323 43.331 71.508 1.00 17.63 4 ASN C C 1
ATOM 3029 O O . ASN C 1 25 ? 23.916 44.375 71.216 1.00 18.73 4 ASN C O 1
ATOM 3034 N N . VAL C 1 26 ? 22.996 42.411 70.612 1.00 16.25 5 VAL C N 1
ATOM 3035 C CA . VAL C 1 26 ? 23.322 42.568 69.223 1.00 16.27 5 VAL C CA 1
ATOM 3036 C C . VAL C 1 26 ? 22.039 42.873 68.469 1.00 16.06 5 VAL C C 1
ATOM 3037 O O . VAL C 1 26 ? 21.057 42.140 68.613 1.00 15.56 5 VAL C O 1
ATOM 3041 N N . LEU C 1 27 ? 22.052 43.952 67.680 1.00 15.44 6 LEU C N 1
ATOM 3042 C CA . LEU C 1 27 ? 20.875 44.319 66.871 1.00 15.49 6 LEU C CA 1
ATOM 3043 C C . LEU C 1 27 ? 21.218 44.057 65.434 1.00 15.04 6 LEU C C 1
ATOM 3044 O O . LEU C 1 27 ? 22.196 44.585 64.912 1.00 15.31 6 LEU C O 1
ATOM 3049 N N . THR C 1 28 ? 20.443 43.182 64.811 1.00 15.45 7 THR C N 1
ATOM 3050 C CA . THR C 1 28 ? 20.759 42.642 63.499 1.00 15.76 7 THR C CA 1
ATOM 3051 C C . THR C 1 28 ? 19.471 42.258 62.782 1.00 16.13 7 THR C C 1
ATOM 3052 O O . THR C 1 28 ? 18.499 41.838 63.424 1.00 16.07 7 THR C O 1
ATOM 3056 N N . ILE C 1 29 ? 19.472 42.399 61.456 1.00 15.98 8 ILE C N 1
ATOM 3057 C CA . ILE C 1 29 ? 18.429 41.810 60.608 1.00 15.95 8 ILE C CA 1
ATOM 3058 C C . ILE C 1 29 ? 18.776 40.360 60.231 1.00 16.06 8 ILE C C 1
ATOM 3059 O O . ILE C 1 29 ? 18.027 39.723 59.509 1.00 16.39 8 ILE C O 1
ATOM 3064 N N . PHE C 1 30 ? 19.890 39.828 60.729 1.00 15.67 9 PHE C N 1
ATOM 3065 C CA . PHE C 1 30 ? 20.230 38.421 60.494 1.00 16.32 9 PHE C CA 1
ATOM 3066 C C . PHE C 1 30 ? 20.428 37.653 61.809 1.00 16.97 9 PHE C C 1
ATOM 3067 O O . PHE C 1 30 ? 21.540 37.163 62.098 1.00 16.81 9 PHE C O 1
ATOM 3075 N N . PRO C 1 31 ? 19.353 37.527 62.612 1.00 17.79 10 PRO C N 1
ATOM 3076 C CA . PRO C 1 31 ? 19.547 36.896 63.940 1.00 18.37 10 PRO C CA 1
ATOM 3077 C C . PRO C 1 31 ? 19.996 35.447 63.837 1.00 19.05 10 PRO C C 1
ATOM 3078 O O . PRO C 1 31 ? 20.633 34.943 64.750 1.00 19.46 10 PRO C O 1
ATOM 3082 N N . GLN C 1 32 ? 19.687 34.787 62.726 1.00 20.35 11 GLN C N 1
ATOM 3083 C CA . GLN C 1 32 ? 20.037 33.362 62.560 1.00 21.08 11 GLN C CA 1
ATOM 3084 C C . GLN C 1 32 ? 21.566 33.056 62.456 1.00 20.38 11 GLN C C 1
ATOM 3085 O O . GLN C 1 32 ? 21.980 31.906 62.576 1.00 20.06 11 GLN C O 1
ATOM 3091 N N . MET C 1 33 ? 22.386 34.088 62.266 1.00 19.31 12 MET C N 1
ATOM 3092 C CA . MET C 1 33 ? 23.852 33.962 62.237 1.00 19.09 12 MET C CA 1
ATOM 3093 C C . MET C 1 33 ? 24.444 33.753 63.627 1.00 17.91 12 MET C C 1
ATOM 3094 O O . MET C 1 33 ? 25.604 33.377 63.745 1.00 16.32 12 MET C O 1
ATOM 3099 N N . PHE C 1 34 ? 23.673 34.101 64.655 1.00 16.66 13 PHE C N 1
ATOM 3100 C CA . PHE C 1 34 ? 24.124 34.046 66.041 1.00 17.04 13 PHE C CA 1
ATOM 3101 C C . PHE C 1 34 ? 23.543 32.847 66.750 1.00 17.56 13 PHE C C 1
ATOM 3102 O O . PHE C 1 34 ? 22.446 32.436 66.424 1.00 16.82 13 PHE C O 1
ATOM 3110 N N . PRO C 1 35 ? 24.256 32.306 67.755 1.00 18.44 14 PRO C N 1
ATOM 3111 C CA . PRO C 1 35 ? 25.558 32.768 68.251 1.00 18.34 14 PRO C CA 1
ATOM 3112 C C . PRO C 1 35 ? 26.717 32.474 67.282 1.00 18.93 14 PRO C C 1
ATOM 3113 O O . PRO C 1 35 ? 27.753 33.151 67.329 1.00 18.18 14 PRO C O 1
ATOM 3117 N N . GLY C 1 36 ? 26.526 31.514 66.376 1.00 19.11 15 GLY C N 1
ATOM 3118 C CA . GLY C 1 36 ? 27.539 31.221 65.383 1.00 19.17 15 GLY C CA 1
ATOM 3119 C C . GLY C 1 36 ? 28.825 30.825 66.108 1.00 19.70 15 GLY C C 1
ATOM 3120 O O . GLY C 1 36 ? 28.782 30.042 67.053 1.00 18.74 15 GLY C O 1
ATOM 3121 N N . PRO C 1 37 ? 29.964 31.407 65.705 1.00 20.06 16 PRO C N 1
ATOM 3122 C CA . PRO C 1 37 ? 31.269 31.174 66.372 1.00 20.37 16 PRO C CA 1
ATOM 3123 C C . PRO C 1 37 ? 31.245 31.492 67.879 1.00 20.88 16 PRO C C 1
ATOM 3124 O O . PRO C 1 37 ? 32.052 30.952 68.630 1.00 21.40 16 PRO C O 1
ATOM 3128 N N . LEU C 1 38 ? 30.321 32.332 68.332 1.00 21.07 17 LEU C N 1
ATOM 3129 C CA . LEU C 1 38 ? 30.261 32.667 69.772 1.00 21.63 17 LEU C CA 1
ATOM 3130 C C . LEU C 1 38 ? 29.662 31.524 70.635 1.00 22.33 17 LEU C C 1
ATOM 3131 O O . LEU C 1 38 ? 29.689 31.592 71.884 1.00 22.42 17 LEU C O 1
ATOM 3136 N N . GLY C 1 39 ? 29.146 30.478 69.980 1.00 22.05 18 GLY C N 1
ATOM 3137 C CA . GLY C 1 39 ? 28.492 29.368 70.687 1.00 22.77 18 GLY C CA 1
ATOM 3138 C C . GLY C 1 39 ? 29.381 28.142 70.823 1.00 23.31 18 GLY C C 1
ATOM 3139 O O . GLY C 1 39 ? 28.944 27.098 71.277 1.00 24.03 18 GLY C O 1
ATOM 3140 N N . VAL C 1 40 ? 30.641 28.284 70.468 1.00 23.29 19 VAL C N 1
ATOM 3141 C CA . VAL C 1 40 ? 31.563 27.161 70.416 1.00 24.57 19 VAL C CA 1
ATOM 3142 C C . VAL C 1 40 ? 32.639 27.238 71.524 1.00 24.10 19 VAL C C 1
ATOM 3143 O O . VAL C 1 40 ? 33.048 28.344 71.924 1.00 22.50 19 VAL C O 1
ATOM 3147 N N . SER C 1 41 ? 33.087 26.067 72.009 1.00 23.75 20 SER C N 1
ATOM 3148 C CA . SER C 1 41 ? 34.234 25.988 72.917 1.00 24.91 20 SER C CA 1
ATOM 3149 C C . SER C 1 41 ? 34.047 26.890 74.166 1.00 24.51 20 SER C C 1
ATOM 3150 O O . SER C 1 41 ? 32.942 27.004 74.675 1.00 23.92 20 SER C O 1
ATOM 3153 N N . ASN C 1 42 ? 35.100 27.553 74.629 1.00 25.05 21 ASN C N 1
ATOM 3154 C CA . ASN C 1 42 ? 35.029 28.294 75.878 1.00 26.37 21 ASN C CA 1
ATOM 3155 C C . ASN C 1 42 ? 33.952 29.383 75.899 1.00 26.21 21 ASN C C 1
ATOM 3156 O O . ASN C 1 42 ? 33.281 29.559 76.924 1.00 26.38 21 ASN C O 1
ATOM 3161 N N . LEU C 1 43 ? 33.797 30.107 74.787 1.00 25.00 22 LEU C N 1
ATOM 3162 C CA . LEU C 1 43 ? 32.740 31.126 74.671 1.00 24.98 22 LEU C CA 1
ATOM 3163 C C . LEU C 1 43 ? 31.363 30.509 74.897 1.00 24.25 22 LEU C C 1
ATOM 3164 O O . LEU C 1 43 ? 30.549 31.063 75.643 1.00 23.94 22 LEU C O 1
ATOM 3169 N N . GLY C 1 44 ? 31.118 29.372 74.238 1.00 23.48 23 GLY C N 1
ATOM 3170 C CA . GLY C 1 44 ? 29.827 28.704 74.287 1.00 23.84 23 GLY C CA 1
ATOM 3171 C C . GLY C 1 44 ? 29.518 28.111 75.655 1.00 23.94 23 GLY C C 1
ATOM 3172 O O . GLY C 1 44 ? 28.386 28.193 76.147 1.00 23.59 23 GLY C O 1
ATOM 3173 N N . SER C 1 45 ? 30.519 27.529 76.296 1.00 24.29 24 SER C N 1
ATOM 3174 C CA . SER C 1 45 ? 30.250 26.959 77.602 1.00 25.34 24 SER C CA 1
ATOM 3175 C C . SER C 1 45 ? 30.092 28.048 78.659 1.00 24.40 24 SER C C 1
ATOM 3176 O O . SER C 1 45 ? 29.224 27.928 79.524 1.00 23.55 24 SER C O 1
ATOM 3179 N N . ALA C 1 46 ? 30.838 29.159 78.541 1.00 23.73 25 ALA C N 1
ATOM 3180 C CA . ALA C 1 46 ? 30.625 30.271 79.485 1.00 23.38 25 ALA C CA 1
ATOM 3181 C C . ALA C 1 46 ? 29.230 30.911 79.299 1.00 23.60 25 ALA C C 1
ATOM 3182 O O . ALA C 1 46 ? 28.629 31.441 80.239 1.00 22.89 25 ALA C O 1
ATOM 3184 N N . LEU C 1 47 ? 28.714 30.804 78.080 1.00 24.00 26 LEU C N 1
ATOM 3185 C CA . LEU C 1 47 ? 27.399 31.318 77.739 1.00 24.58 26 LEU C CA 1
ATOM 3186 C C . LEU C 1 47 ? 26.336 30.446 78.395 1.00 25.04 26 LEU C C 1
ATOM 3187 O O . LEU C 1 47 ? 25.423 30.965 79.053 1.00 25.31 26 LEU C O 1
ATOM 3192 N N . LYS C 1 48 ? 26.467 29.123 78.243 1.00 25.93 27 LYS C N 1
ATOM 3193 C CA . LYS C 1 48 ? 25.588 28.167 78.924 1.00 26.58 27 LYS C CA 1
ATOM 3194 C C . LYS C 1 48 ? 25.660 28.384 80.415 1.00 27.30 27 LYS C C 1
ATOM 3195 O O . LYS C 1 48 ? 24.634 28.413 81.073 1.00 27.85 27 LYS C O 1
ATOM 3197 N N . LYS C 1 49 ? 26.867 28.572 80.951 1.00 27.76 28 LYS C N 1
ATOM 3198 C CA . LYS C 1 49 ? 27.026 28.827 82.393 1.00 27.96 28 LYS C CA 1
ATOM 3199 C C . LYS C 1 49 ? 26.501 30.172 82.890 1.00 27.22 28 LYS C C 1
ATOM 3200 O O . LYS C 1 49 ? 26.386 30.382 84.102 1.00 26.62 28 LYS C O 1
ATOM 3206 N N . GLY C 1 50 ? 26.194 31.097 81.980 1.00 26.23 29 GLY C N 1
ATOM 3207 C CA . GLY C 1 50 ? 25.712 32.401 82.429 1.00 25.03 29 GLY C CA 1
ATOM 3208 C C . GLY C 1 50 ? 26.823 33.347 82.888 1.00 24.61 29 GLY C C 1
ATOM 3209 O O . GLY C 1 50 ? 26.528 34.362 83.488 1.00 24.67 29 GLY C O 1
ATOM 3210 N N . LEU C 1 51 ? 28.094 33.048 82.588 1.00 23.78 30 LEU C N 1
ATOM 3211 C CA . LEU C 1 51 ? 29.180 34.010 82.864 1.00 22.98 30 LEU C CA 1
ATOM 3212 C C . LEU C 1 51 ? 29.086 35.248 81.983 1.00 22.25 30 LEU C C 1
ATOM 3213 O O . LEU C 1 51 ? 29.612 36.316 82.313 1.00 21.98 30 LEU C O 1
ATOM 3218 N N . TRP C 1 52 ? 28.446 35.104 80.830 1.00 20.82 31 TRP C N 1
ATOM 3219 C CA . TRP C 1 52 ? 28.108 36.276 80.032 1.00 20.02 31 TRP C CA 1
ATOM 3220 C C . TRP C 1 52 ? 26.785 35.981 79.378 1.00 19.81 31 TRP C C 1
ATOM 3221 O O . TRP C 1 52 ? 26.300 34.829 79.395 1.00 20.00 31 TRP C O 1
ATOM 3232 N N . THR C 1 53 ? 26.216 37.028 78.806 1.00 19.56 32 THR C N 1
ATOM 3233 C CA . THR C 1 53 ? 24.869 36.993 78.262 1.00 19.44 32 THR C CA 1
ATOM 3234 C C . THR C 1 53 ? 24.887 37.588 76.872 1.00 18.46 32 THR C C 1
ATOM 3235 O O . THR C 1 53 ? 25.508 38.645 76.639 1.00 17.50 32 THR C O 1
ATOM 3239 N N . LEU C 1 54 ? 24.214 36.885 75.964 1.00 17.82 33 LEU C N 1
ATOM 3240 C CA . LEU C 1 54 ? 24.043 37.340 74.597 1.00 17.61 33 LEU C CA 1
ATOM 3241 C C . LEU C 1 54 ? 22.560 37.531 74.293 1.00 17.32 33 LEU C C 1
ATOM 3242 O O . LEU C 1 54 ? 21.835 36.564 74.247 1.00 17.39 33 LEU C O 1
ATOM 3247 N N . ASN C 1 55 ? 22.116 38.771 74.088 1.00 16.96 34 ASN C N 1
ATOM 3248 C CA . ASN C 1 55 ? 20.748 39.031 73.609 1.00 16.96 34 ASN C CA 1
ATOM 3249 C C . ASN C 1 55 ? 20.787 39.496 72.147 1.00 17.31 34 ASN C C 1
ATOM 3250 O O . ASN C 1 55 ? 21.420 40.504 71.824 1.00 17.97 34 ASN C O 1
ATOM 3255 N N . VAL C 1 56 ? 20.108 38.772 71.275 1.00 17.04 35 VAL C N 1
ATOM 3256 C CA . VAL C 1 56 ? 20.124 39.090 69.855 1.00 16.31 35 VAL C CA 1
ATOM 3257 C C . VAL C 1 56 ? 18.727 39.553 69.444 1.00 16.93 35 VAL C C 1
ATOM 3258 O O . VAL C 1 56 ? 17.791 38.748 69.350 1.00 17.03 35 VAL C O 1
ATOM 3262 N N . PHE C 1 57 ? 18.616 40.856 69.193 1.00 16.65 36 PHE C N 1
ATOM 3263 C CA . PHE C 1 57 ? 17.376 41.493 68.805 1.00 16.85 36 PHE C CA 1
ATOM 3264 C C . PHE C 1 57 ? 17.242 41.486 67.285 1.00 17.40 36 PHE C C 1
ATOM 3265 O O . PHE C 1 57 ? 18.133 41.952 66.563 1.00 16.86 36 PHE C O 1
ATOM 3273 N N . ASP C 1 58 ? 16.123 40.962 66.804 1.00 17.80 37 ASP C N 1
ATOM 3274 C CA . ASP C 1 58 ? 15.826 40.964 65.365 1.00 18.57 37 ASP C CA 1
ATOM 3275 C C . ASP C 1 58 ? 15.224 42.293 64.982 1.00 18.74 37 ASP C C 1
ATOM 3276 O O . ASP C 1 58 ? 14.062 42.560 65.308 1.00 19.46 37 ASP C O 1
ATOM 3281 N N . ILE C 1 59 ? 15.990 43.128 64.293 1.00 19.12 38 ILE C N 1
ATOM 3282 C CA . ILE C 1 59 ? 15.539 44.491 63.954 1.00 19.36 38 ILE C CA 1
ATOM 3283 C C . ILE C 1 59 ? 14.222 44.469 63.149 1.00 20.43 38 ILE C C 1
ATOM 3284 O O . ILE C 1 59 ? 13.379 45.334 63.344 1.00 20.04 38 ILE C O 1
ATOM 3289 N N . ARG C 1 60 ? 14.077 43.478 62.261 1.00 20.91 39 ARG C N 1
ATOM 3290 C CA A ARG C 1 60 ? 12.863 43.290 61.458 0.50 21.69 39 ARG C CA 1
ATOM 3291 C CA B ARG C 1 60 ? 12.852 43.294 61.462 0.50 22.13 39 ARG C CA 1
ATOM 3292 C C . ARG C 1 60 ? 11.591 43.197 62.326 1.00 22.51 39 ARG C C 1
ATOM 3293 O O . ARG C 1 60 ? 10.501 43.619 61.894 1.00 22.65 39 ARG C O 1
ATOM 3308 N N . ALA C 1 61 ? 11.723 42.649 63.540 1.00 22.68 40 ALA C N 1
ATOM 3309 C CA . ALA C 1 61 ? 10.551 42.513 64.439 1.00 24.13 40 ALA C CA 1
ATOM 3310 C C . ALA C 1 61 ? 9.954 43.857 64.875 1.00 24.67 40 ALA C C 1
ATOM 3311 O O . ALA C 1 61 ? 8.839 43.893 65.384 1.00 25.28 40 ALA C O 1
ATOM 3313 N N . PHE C 1 62 ? 10.697 44.943 64.664 1.00 25.49 41 PHE C N 1
ATOM 3314 C CA . PHE C 1 62 ? 10.323 46.286 65.127 1.00 26.59 41 PHE C CA 1
ATOM 3315 C C . PHE C 1 62 ? 9.883 47.188 63.983 1.00 28.15 41 PHE C C 1
ATOM 3316 O O . PHE C 1 62 ? 9.662 48.395 64.173 1.00 28.75 41 PHE C O 1
ATOM 3324 N N . ALA C 1 63 ? 9.763 46.601 62.798 1.00 30.18 42 ALA C N 1
ATOM 3325 C CA . ALA C 1 63 ? 9.312 47.320 61.615 1.00 33.22 42 ALA C CA 1
ATOM 3326 C C . ALA C 1 63 ? 7.862 47.746 61.775 1.00 35.51 42 ALA C C 1
ATOM 3327 O O . ALA C 1 63 ? 7.547 48.941 61.712 1.00 36.06 42 ALA C O 1
ATOM 3329 N N . ASN C 1 64 ? 6.989 46.765 61.988 1.00 38.46 43 ASN C N 1
ATOM 3330 C CA . ASN C 1 64 ? 5.570 47.019 62.192 1.00 41.84 43 ASN C CA 1
ATOM 3331 C C . ASN C 1 64 ? 4.987 47.855 61.032 1.00 43.43 43 ASN C C 1
ATOM 3332 O O . ASN C 1 64 ? 4.678 49.055 61.176 1.00 44.02 43 ASN C O 1
ATOM 3337 N N . ASN C 1 65 ? 4.932 47.201 59.868 1.00 45.29 44 ASN C N 1
ATOM 3338 C CA . ASN C 1 65 ? 4.252 47.661 58.639 1.00 46.77 44 ASN C CA 1
ATOM 3339 C C . ASN C 1 65 ? 4.015 46.420 57.760 1.00 47.70 44 ASN C C 1
ATOM 3340 O O . ASN C 1 65 ? 4.421 45.313 58.151 1.00 47.70 44 ASN C O 1
ATOM 3345 N N . LYS C 1 66 ? 3.346 46.577 56.609 1.00 48.50 45 LYS C N 1
ATOM 3346 C CA . LYS C 1 66 ? 3.196 45.457 55.655 1.00 48.83 45 LYS C CA 1
ATOM 3347 C C . LYS C 1 66 ? 4.561 44.987 55.102 1.00 49.07 45 LYS C C 1
ATOM 3348 O O . LYS C 1 66 ? 5.470 45.804 54.859 1.00 49.15 45 LYS C O 1
ATOM 3350 N N . HIS C 1 67 ? 4.694 43.666 54.934 1.00 48.98 46 HIS C N 1
ATOM 3351 C CA . HIS C 1 67 ? 5.961 42.999 54.544 1.00 48.42 46 HIS C CA 1
ATOM 3352 C C . HIS C 1 67 ? 7.076 43.154 55.590 1.00 47.83 46 HIS C C 1
ATOM 3353 O O . HIS C 1 67 ? 8.077 42.412 55.555 1.00 47.93 46 HIS C O 1
ATOM 3355 N N . ASN C 1 68 ? 6.878 44.099 56.522 1.00 46.46 47 ASN C N 1
ATOM 3356 C CA . ASN C 1 68 ? 7.866 44.447 57.561 1.00 44.89 47 ASN C CA 1
ATOM 3357 C C . ASN C 1 68 ? 9.213 44.904 56.956 1.00 42.93 47 ASN C C 1
ATOM 3358 O O . ASN C 1 68 ? 10.214 44.167 56.985 1.00 43.25 47 ASN C O 1
ATOM 3363 N N . THR C 1 69 ? 9.227 46.117 56.397 1.00 40.11 48 THR C N 1
ATOM 3364 C CA . THR C 1 69 ? 10.448 46.643 55.772 1.00 37.33 48 THR C CA 1
ATOM 3365 C C . THR C 1 69 ? 11.278 47.513 56.709 1.00 34.52 48 THR C C 1
ATOM 3366 O O . THR C 1 69 ? 10.786 48.469 57.313 1.00 33.56 48 THR C O 1
ATOM 3370 N N . VAL C 1 70 ? 12.551 47.161 56.787 1.00 31.82 49 VAL C N 1
ATOM 3371 C CA . VAL C 1 70 ? 13.531 47.852 57.612 1.00 29.35 49 VAL C CA 1
ATOM 3372 C C . VAL C 1 70 ? 14.335 48.910 56.833 1.00 28.28 49 VAL C C 1
ATOM 3373 O O . VAL C 1 70 ? 14.953 49.787 57.426 1.00 27.38 49 VAL C O 1
ATOM 3377 N N . ASP C 1 71 ? 14.325 48.817 55.508 1.00 27.11 50 ASP C N 1
ATOM 3378 C CA . ASP C 1 71 ? 15.213 49.621 54.691 1.00 26.89 50 ASP C CA 1
ATOM 3379 C C . ASP C 1 71 ? 14.480 50.307 53.543 1.00 26.01 50 ASP C C 1
ATOM 3380 O O . ASP C 1 71 ? 13.395 49.882 53.143 1.00 25.75 50 ASP C O 1
ATOM 3385 N N . ASP C 1 72 ? 15.101 51.346 53.002 1.00 25.07 51 ASP C N 1
ATOM 3386 C CA . ASP C 1 72 ? 14.477 52.178 51.987 1.00 25.03 51 ASP C CA 1
ATOM 3387 C C . ASP C 1 72 ? 15.535 52.967 51.227 1.00 23.61 51 ASP C C 1
ATOM 3388 O O . ASP C 1 72 ? 16.657 53.122 51.711 1.00 22.96 51 ASP C O 1
ATOM 3393 N N . THR C 1 73 ? 15.175 53.474 50.051 1.00 22.62 52 THR C N 1
ATOM 3394 C CA . THR C 1 73 ? 16.123 54.223 49.225 1.00 22.10 52 THR C CA 1
ATOM 3395 C C . THR C 1 73 ? 16.490 55.565 49.863 1.00 20.87 52 THR C C 1
ATOM 3396 O O . THR C 1 73 ? 15.649 56.224 50.469 1.00 19.54 52 THR C O 1
ATOM 3400 N N . PRO C 1 74 ? 17.765 55.953 49.753 1.00 20.55 53 PRO C N 1
ATOM 3401 C CA . PRO C 1 74 ? 18.225 57.206 50.352 1.00 20.52 53 PRO C CA 1
ATOM 3402 C C . PRO C 1 74 ? 17.592 58.420 49.708 1.00 20.08 53 PRO C C 1
ATOM 3403 O O . PRO C 1 74 ? 17.385 58.450 48.498 1.00 20.32 53 PRO C O 1
ATOM 3407 N N . TYR C 1 75 ? 17.243 59.392 50.531 1.00 19.73 54 TYR C N 1
ATOM 3408 C CA . TYR C 1 75 ? 16.832 60.678 50.039 1.00 19.70 54 TYR C CA 1
ATOM 3409 C C . TYR C 1 75 ? 18.006 61.239 49.257 1.00 19.76 54 TYR C C 1
ATOM 3410 O O . TYR C 1 75 ? 19.160 61.042 49.646 1.00 18.40 54 TYR C O 1
ATOM 3419 N N . GLY C 1 76 ? 17.701 61.897 48.139 1.00 20.38 55 GLY C N 1
ATOM 3420 C CA . GLY C 1 76 ? 18.713 62.604 47.350 1.00 21.85 55 GLY C CA 1
ATOM 3421 C C . GLY C 1 76 ? 19.380 61.813 46.242 1.00 22.89 55 GLY C C 1
ATOM 3422 O O . GLY C 1 76 ? 20.273 62.320 45.571 1.00 23.24 55 GLY C O 1
ATOM 3423 N N . GLY C 1 77 ? 18.941 60.580 46.028 1.00 24.03 56 GLY C N 1
ATOM 3424 C CA . GLY C 1 77 ? 19.580 59.718 45.041 1.00 25.60 56 GLY C CA 1
ATOM 3425 C C . GLY C 1 77 ? 20.744 58.954 45.660 1.00 26.98 56 GLY C C 1
ATOM 3426 O O . GLY C 1 77 ? 21.149 59.180 46.817 1.00 26.51 56 GLY C O 1
ATOM 3427 N N . GLY C 1 78 ? 21.296 58.046 44.875 1.00 28.14 57 GLY C N 1
ATOM 3428 C CA . GLY C 1 78 ? 22.282 57.119 45.395 1.00 29.00 57 GLY C CA 1
ATOM 3429 C C . GLY C 1 78 ? 21.782 55.698 45.264 1.00 29.40 57 GLY C C 1
ATOM 3430 O O . GLY C 1 78 ? 20.591 55.432 45.447 1.00 29.02 57 GLY C O 1
ATOM 3431 N N . PRO C 1 79 ? 22.691 54.779 44.919 1.00 29.85 58 PRO C N 1
ATOM 3432 C CA . PRO C 1 79 ? 22.413 53.355 44.852 1.00 29.93 58 PRO C CA 1
ATOM 3433 C C . PRO C 1 79 ? 22.041 52.793 46.230 1.00 29.72 58 PRO C C 1
ATOM 3434 O O . PRO C 1 79 ? 22.241 53.456 47.252 1.00 29.36 58 PRO C O 1
ATOM 3438 N N . GLY C 1 80 ? 21.482 51.588 46.239 1.00 29.41 59 GLY C N 1
ATOM 3439 C CA . GLY C 1 80 ? 21.288 50.823 47.470 1.00 28.47 59 GLY C CA 1
ATOM 3440 C C . GLY C 1 80 ? 20.171 51.270 48.392 1.00 27.95 59 GLY C C 1
ATOM 3441 O O . GLY C 1 80 ? 19.315 52.093 48.032 1.00 27.70 59 GLY C O 1
ATOM 3442 N N . MET C 1 81 ? 20.209 50.713 49.595 1.00 26.73 60 MET C N 1
ATOM 3443 C CA . MET C 1 81 ? 19.190 50.913 50.604 1.00 26.33 60 MET C CA 1
ATOM 3444 C C . MET C 1 81 ? 19.851 51.330 51.922 1.00 24.94 60 MET C C 1
ATOM 3445 O O . MET C 1 81 ? 21.065 51.214 52.098 1.00 24.30 60 MET C O 1
ATOM 3450 N N . LEU C 1 82 ? 19.024 51.785 52.848 1.00 23.59 61 LEU C N 1
ATOM 3451 C CA . LEU C 1 82 ? 19.472 52.324 54.117 1.00 22.19 61 LEU C CA 1
ATOM 3452 C C . LEU C 1 82 ? 18.476 51.899 55.181 1.00 21.11 61 LEU C C 1
ATOM 3453 O O . LEU C 1 82 ? 17.275 51.967 54.957 1.00 19.74 61 LEU C O 1
ATOM 3458 N N . LEU C 1 83 ? 18.970 51.468 56.333 1.00 20.27 62 LEU C N 1
ATOM 3459 C CA . LEU C 1 83 ? 18.094 51.078 57.449 1.00 20.30 62 LEU C CA 1
ATOM 3460 C C . LEU C 1 83 ? 17.396 52.327 57.951 1.00 19.55 62 LEU C C 1
ATOM 3461 O O . LEU C 1 83 ? 18.051 53.345 58.145 1.00 18.99 62 LEU C O 1
ATOM 3466 N N . ARG C 1 84 ? 16.077 52.242 58.137 1.00 19.58 63 ARG C N 1
ATOM 3467 C CA . ARG C 1 84 ? 15.228 53.388 58.528 1.00 19.40 63 ARG C CA 1
ATOM 3468 C C . ARG C 1 84 ? 15.354 53.759 60.009 1.00 20.02 63 ARG C C 1
ATOM 3469 O O . ARG C 1 84 ? 15.436 52.884 60.886 1.00 20.06 63 ARG C O 1
ATOM 3477 N N . ALA C 1 85 ? 15.333 55.062 60.282 1.00 19.84 64 ALA C N 1
ATOM 3478 C CA . ALA C 1 85 ? 15.419 55.575 61.638 1.00 19.80 64 ALA C CA 1
ATOM 3479 C C . ALA C 1 85 ? 14.260 55.127 62.499 1.00 20.06 64 ALA C C 1
ATOM 3480 O O . ALA C 1 85 ? 14.424 54.894 63.685 1.00 19.89 64 ALA C O 1
ATOM 3482 N N . ASP C 1 86 ? 13.070 55.025 61.928 1.00 21.09 65 ASP C N 1
ATOM 3483 C CA . ASP C 1 86 ? 11.905 54.787 62.793 1.00 21.90 65 ASP C CA 1
ATOM 3484 C C . ASP C 1 86 ? 11.949 53.354 63.322 1.00 21.38 65 ASP C C 1
ATOM 3485 O O . ASP C 1 86 ? 11.738 53.123 64.522 1.00 22.33 65 ASP C O 1
ATOM 3490 N N . VAL C 1 87 ? 12.258 52.416 62.433 1.00 20.33 66 VAL C N 1
ATOM 3491 C CA . VAL C 1 87 ? 12.438 50.998 62.787 1.00 19.93 66 VAL C CA 1
ATOM 3492 C C . VAL C 1 87 ? 13.599 50.787 63.784 1.00 20.05 66 VAL C C 1
ATOM 3493 O O . VAL C 1 87 ? 13.442 50.102 64.804 1.00 18.88 66 VAL C O 1
ATOM 3497 N N . LEU C 1 88 ? 14.759 51.374 63.479 1.00 19.81 67 LEU C N 1
ATOM 3498 C CA . LEU C 1 88 ? 15.901 51.326 64.401 1.00 19.71 67 LEU C CA 1
ATOM 3499 C C . LEU C 1 88 ? 15.592 51.987 65.764 1.00 19.75 67 LEU C C 1
ATOM 3500 O O . LEU C 1 88 ? 15.993 51.476 66.819 1.00 20.04 67 LEU C O 1
ATOM 3505 N N . GLY C 1 89 ? 14.869 53.099 65.736 1.00 19.63 68 GLY C N 1
ATOM 3506 C CA . GLY C 1 89 ? 14.410 53.755 66.959 1.00 19.91 68 GLY C CA 1
ATOM 3507 C C . GLY C 1 89 ? 13.606 52.833 67.846 1.00 20.09 68 GLY C C 1
ATOM 3508 O O . GLY C 1 89 ? 13.847 52.748 69.047 1.00 20.60 68 GLY C O 1
ATOM 3509 N N . ARG C 1 90 ? 12.668 52.109 67.251 1.00 20.04 69 ARG C N 1
ATOM 3510 C CA . ARG C 1 90 ? 11.826 51.214 68.016 1.00 20.50 69 ARG C CA 1
ATOM 3511 C C . ARG C 1 90 ? 12.658 50.090 68.652 1.00 20.16 69 ARG C C 1
ATOM 3512 O O . ARG C 1 90 ? 12.471 49.763 69.829 1.00 20.22 69 ARG C O 1
ATOM 3520 N N . CYS C 1 91 ? 13.574 49.515 67.872 1.00 19.20 70 CYS C N 1
ATOM 3521 C CA . CYS C 1 91 ? 14.473 48.498 68.386 1.00 18.48 70 CYS C CA 1
ATOM 3522 C C . CYS C 1 91 ? 15.348 49.037 69.527 1.00 18.15 70 CYS C C 1
ATOM 3523 O O . CYS C 1 91 ? 15.380 48.443 70.597 1.00 17.96 70 CYS C O 1
ATOM 3526 N N . ILE C 1 92 ? 16.037 50.160 69.300 1.00 17.41 71 ILE C N 1
ATOM 3527 C CA . ILE C 1 92 ? 16.960 50.701 70.298 1.00 17.46 71 ILE C CA 1
ATOM 3528 C C . ILE C 1 92 ? 16.271 51.150 71.589 1.00 17.61 71 ILE C C 1
ATOM 3529 O O . ILE C 1 92 ? 16.803 50.936 72.701 1.00 16.78 71 ILE C O 1
ATOM 3534 N N . ASP C 1 93 ? 15.092 51.775 71.430 1.00 17.79 72 ASP C N 1
ATOM 3535 C CA . ASP C 1 93 ? 14.289 52.246 72.559 1.00 17.81 72 ASP C CA 1
ATOM 3536 C C . ASP C 1 93 ? 13.855 51.042 73.406 1.00 17.32 72 ASP C C 1
ATOM 3537 O O . ASP C 1 93 ? 13.837 51.109 74.626 1.00 16.97 72 ASP C O 1
ATOM 3542 N N . GLU C 1 94 ? 13.509 49.935 72.761 1.00 17.57 73 GLU C N 1
ATOM 3543 C CA . GLU C 1 94 ? 13.175 48.731 73.525 1.00 17.66 73 GLU C CA 1
ATOM 3544 C C . GLU C 1 94 ? 14.390 48.211 74.331 1.00 17.41 73 GLU C C 1
ATOM 3545 O O . GLU C 1 94 ? 14.247 47.894 75.494 1.00 17.51 73 GLU C O 1
ATOM 3551 N N . VAL C 1 95 ? 15.567 48.164 73.714 1.00 16.96 74 VAL C N 1
ATOM 3552 C CA . VAL C 1 95 ? 16.808 47.826 74.409 1.00 17.21 74 VAL C CA 1
ATOM 3553 C C . VAL C 1 95 ? 17.068 48.746 75.591 1.00 18.05 74 VAL C C 1
ATOM 3554 O O . VAL C 1 95 ? 17.445 48.287 76.670 1.00 17.76 74 VAL C O 1
ATOM 3558 N N . LEU C 1 96 ? 16.874 50.045 75.381 1.00 18.83 75 LEU C N 1
ATOM 3559 C CA . LEU C 1 96 ? 17.100 51.020 76.445 1.00 19.27 75 LEU C CA 1
ATOM 3560 C C . LEU C 1 96 ? 16.106 50.895 77.587 1.00 19.32 75 LEU C C 1
ATOM 3561 O O . LEU C 1 96 ? 16.476 51.146 78.722 1.00 19.50 75 LEU C O 1
ATOM 3566 N N . SER C 1 97 ? 14.848 50.535 77.312 1.00 19.56 76 SER C N 1
ATOM 3567 C CA . SER C 1 97 ? 13.909 50.361 78.410 1.00 20.12 76 SER C CA 1
ATOM 3568 C C . SER C 1 97 ? 14.381 49.202 79.277 1.00 19.77 76 SER C C 1
ATOM 3569 O O . SER C 1 97 ? 14.169 49.207 80.465 1.00 19.66 76 SER C O 1
ATOM 3572 N N . LEU C 1 98 ? 15.075 48.239 78.676 1.00 19.68 77 LEU C N 1
ATOM 3573 C CA . LEU C 1 98 ? 15.521 47.039 79.378 1.00 19.49 77 LEU C CA 1
ATOM 3574 C C . LEU C 1 98 ? 16.892 47.233 80.006 1.00 19.49 77 LEU C C 1
ATOM 3575 O O . LEU C 1 98 ? 17.181 46.665 81.048 1.00 18.81 77 LEU C O 1
ATOM 3580 N N . HIS C 1 99 ? 17.740 48.021 79.341 1.00 19.42 78 HIS C N 1
ATOM 3581 C CA . HIS C 1 99 ? 19.100 48.306 79.795 1.00 19.56 78 HIS C CA 1
ATOM 3582 C C . HIS C 1 99 ? 19.421 49.818 79.667 1.00 19.92 78 HIS C C 1
ATOM 3583 O O . HIS C 1 99 ? 20.161 50.227 78.754 1.00 20.14 78 HIS C O 1
ATOM 3590 N N . PRO C 1 100 ? 18.896 50.653 80.582 1.00 20.12 79 PRO C N 1
ATOM 3591 C CA . PRO C 1 100 ? 19.066 52.119 80.398 1.00 20.45 79 PRO C CA 1
ATOM 3592 C C . PRO C 1 100 ? 20.523 52.645 80.392 1.00 20.74 79 PRO C C 1
ATOM 3593 O O . PRO C 1 100 ? 20.784 53.751 79.871 1.00 21.36 79 PRO C O 1
ATOM 3597 N N . ASN C 1 101 ? 21.451 51.885 80.962 1.00 20.65 80 ASN C N 1
ATOM 3598 C CA . ASN C 1 101 ? 22.841 52.322 81.057 1.00 21.37 80 ASN C CA 1
ATOM 3599 C C . ASN C 1 101 ? 23.774 51.559 80.087 1.00 20.90 80 ASN C C 1
ATOM 3600 O O . ASN C 1 101 ? 25.011 51.612 80.194 1.00 20.90 80 ASN C O 1
ATOM 3605 N N . THR C 1 102 ? 23.163 50.870 79.126 1.00 20.01 81 THR C N 1
ATOM 3606 C CA . THR C 1 102 ? 23.915 50.224 78.055 1.00 19.10 81 THR C CA 1
ATOM 3607 C C . THR C 1 102 ? 24.759 51.218 77.222 1.00 19.39 81 THR C C 1
ATOM 3608 O O . THR C 1 102 ? 24.382 52.396 77.003 1.00 18.65 81 THR C O 1
ATOM 3612 N N . LYS C 1 103 ? 25.912 50.726 76.785 1.00 19.15 82 LYS C N 1
ATOM 3613 C CA . LYS C 1 103 ? 26.821 51.489 75.966 1.00 19.38 82 LYS C CA 1
ATOM 3614 C C . LYS C 1 103 ? 26.454 51.164 74.503 1.00 18.89 82 LYS C C 1
ATOM 3615 O O . LYS C 1 103 ? 26.566 50.020 74.059 1.00 17.94 82 LYS C O 1
ATOM 3621 N N . LEU C 1 104 ? 25.956 52.170 73.789 1.00 18.82 83 LEU C N 1
ATOM 3622 C CA . LEU C 1 104 ? 25.475 51.984 72.409 1.00 18.57 83 LEU C CA 1
ATOM 3623 C C . LEU C 1 104 ? 26.601 52.125 71.407 1.00 18.69 83 LEU C C 1
ATOM 3624 O O . LEU C 1 104 ? 27.203 53.179 71.296 1.00 17.85 83 LEU C O 1
ATOM 3629 N N . MET C 1 105 ? 26.863 51.050 70.675 1.00 19.24 84 MET C N 1
ATOM 3630 C CA . MET C 1 105 ? 27.909 51.036 69.647 1.00 20.42 84 MET C CA 1
ATOM 3631 C C . MET C 1 105 ? 27.351 50.650 68.284 1.00 20.47 84 MET C C 1
ATOM 3632 O O . MET C 1 105 ? 26.306 50.003 68.176 1.00 20.60 84 MET C O 1
ATOM 3637 N N . PHE C 1 106 ? 28.059 51.033 67.242 1.00 20.69 85 PHE C N 1
ATOM 3638 C CA . PHE C 1 106 ? 27.644 50.738 65.881 1.00 21.91 85 PHE C CA 1
ATOM 3639 C C . PHE C 1 106 ? 28.900 50.357 65.112 1.00 22.92 85 PHE C C 1
ATOM 3640 O O . PHE C 1 106 ? 29.887 51.093 65.118 1.00 21.55 85 PHE C O 1
ATOM 3648 N N . THR C 1 107 ? 28.887 49.192 64.482 1.00 24.93 86 THR C N 1
ATOM 3649 C CA . THR C 1 107 ? 30.052 48.757 63.714 1.00 28.69 86 THR C CA 1
ATOM 3650 C C . THR C 1 107 ? 30.000 49.410 62.340 1.00 30.25 86 THR C C 1
ATOM 3651 O O . THR C 1 107 ? 29.054 49.184 61.612 1.00 30.90 86 THR C O 1
ATOM 3655 N N . SER C 1 108 ? 30.973 50.266 62.034 1.00 32.73 87 SER C N 1
ATOM 3656 C CA . SER C 1 108 ? 31.096 50.922 60.713 1.00 35.90 87 SER C CA 1
ATOM 3657 C C . SER C 1 108 ? 32.585 51.053 60.385 1.00 37.36 87 SER C C 1
ATOM 3658 O O . SER C 1 108 ? 33.404 51.116 61.306 1.00 37.66 87 SER C O 1
ATOM 3661 N N . PRO C 1 109 ? 32.947 51.098 59.079 1.00 38.72 88 PRO C N 1
ATOM 3662 C CA . PRO C 1 109 ? 34.386 51.067 58.759 1.00 39.22 88 PRO C CA 1
ATOM 3663 C C . PRO C 1 109 ? 35.085 52.426 58.993 1.00 39.18 88 PRO C C 1
ATOM 3664 O O . PRO C 1 109 ? 36.298 52.549 58.780 1.00 39.65 88 PRO C O 1
ATOM 3668 N N . ARG C 1 110 ? 34.323 53.415 59.453 1.00 38.86 89 ARG C N 1
ATOM 3669 C CA . ARG C 1 110 ? 34.850 54.743 59.761 1.00 38.27 89 ARG C CA 1
ATOM 3670 C C . ARG C 1 110 ? 34.869 55.080 61.258 1.00 37.63 89 ARG C C 1
ATOM 3671 O O . ARG C 1 110 ? 34.931 56.253 61.627 1.00 37.83 89 ARG C O 1
ATOM 3673 N N . GLY C 1 111 ? 34.788 54.068 62.120 1.00 36.49 90 GLY C N 1
ATOM 3674 C CA . GLY C 1 111 ? 34.792 54.303 63.563 1.00 34.95 90 GLY C CA 1
ATOM 3675 C C . GLY C 1 111 ? 36.177 54.198 64.168 1.00 34.21 90 GLY C C 1
ATOM 3676 O O . GLY C 1 111 ? 37.153 53.954 63.457 1.00 33.43 90 GLY C O 1
ATOM 3677 N N . VAL C 1 112 ? 36.256 54.393 65.483 1.00 33.64 91 VAL C N 1
ATOM 3678 C CA . VAL C 1 112 ? 37.451 54.027 66.279 1.00 33.82 91 VAL C CA 1
ATOM 3679 C C . VAL C 1 112 ? 37.957 52.606 65.937 1.00 32.66 91 VAL C C 1
ATOM 3680 O O . VAL C 1 112 ? 37.163 51.654 65.828 1.00 32.18 91 VAL C O 1
ATOM 3684 N N . SER C 1 113 ? 39.268 52.480 65.746 1.00 31.91 92 SER C N 1
ATOM 3685 C CA . SER C 1 113 ? 39.885 51.210 65.389 1.00 31.40 92 SER C CA 1
ATOM 3686 C C . SER C 1 113 ? 39.907 50.319 66.607 1.00 30.35 92 SER C C 1
ATOM 3687 O O . SER C 1 113 ? 40.464 50.696 67.643 1.00 30.69 92 SER C O 1
ATOM 3690 N N . PHE C 1 114 ? 39.295 49.142 66.484 1.00 28.77 93 PHE C N 1
ATOM 3691 C CA . PHE C 1 114 ? 39.221 48.189 67.587 1.00 27.25 93 PHE C CA 1
ATOM 3692 C C . PHE C 1 114 ? 40.598 47.578 67.826 1.00 26.91 93 PHE C C 1
ATOM 3693 O O . PHE C 1 114 ? 41.303 47.253 66.871 1.00 26.24 93 PHE C O 1
ATOM 3701 N N . THR C 1 115 ? 40.971 47.459 69.103 1.00 26.51 94 THR C N 1
ATOM 3702 C CA . THR C 1 115 ? 42.269 46.895 69.549 1.00 26.32 94 THR C CA 1
ATOM 3703 C C . THR C 1 115 ? 42.058 46.234 70.911 1.00 26.46 94 THR C C 1
ATOM 3704 O O . THR C 1 115 ? 41.027 46.442 71.551 1.00 25.28 94 THR C O 1
ATOM 3708 N N . GLN C 1 116 ? 43.035 45.463 71.381 1.00 27.98 95 GLN C N 1
ATOM 3709 C CA . GLN C 1 116 ? 42.920 44.856 72.708 1.00 29.47 95 GLN C CA 1
ATOM 3710 C C . GLN C 1 116 ? 42.694 45.929 73.775 1.00 30.72 95 GLN C C 1
ATOM 3711 O O . GLN C 1 116 ? 41.902 45.723 74.708 1.00 30.24 95 GLN C O 1
ATOM 3717 N N . ASP C 1 117 ? 43.367 47.073 73.621 1.00 31.70 96 ASP C N 1
ATOM 3718 C CA . ASP C 1 117 ? 43.233 48.147 74.593 1.00 33.44 96 ASP C CA 1
ATOM 3719 C C . ASP C 1 117 ? 41.829 48.741 74.577 1.00 33.46 96 ASP C C 1
ATOM 3720 O O . ASP C 1 117 ? 41.256 49.015 75.650 1.00 33.17 96 ASP C O 1
ATOM 3725 N N . ILE C 1 118 ? 41.275 48.944 73.373 1.00 33.20 97 ILE C N 1
ATOM 3726 C CA . ILE C 1 118 ? 39.900 49.434 73.260 1.00 32.83 97 ILE C CA 1
ATOM 3727 C C . ILE C 1 118 ? 38.960 48.409 73.896 1.00 32.29 97 ILE C C 1
ATOM 3728 O O . ILE C 1 118 ? 38.013 48.769 74.593 1.00 31.77 97 ILE C O 1
ATOM 3733 N N . ALA C 1 119 ? 39.250 47.133 73.657 1.00 32.04 98 ALA C N 1
ATOM 3734 C CA . ALA C 1 119 ? 38.512 46.050 74.284 1.00 32.69 98 ALA C CA 1
ATOM 3735 C C . ALA C 1 119 ? 38.556 46.144 75.812 1.00 32.80 98 ALA C C 1
ATOM 3736 O O . ALA C 1 119 ? 37.523 45.992 76.446 1.00 31.82 98 ALA C O 1
ATOM 3738 N N . ARG C 1 120 ? 39.740 46.390 76.378 1.00 33.78 99 ARG C N 1
ATOM 3739 C CA A ARG C 1 120 ? 39.905 46.566 77.836 0.50 34.77 99 ARG C CA 1
ATOM 3740 C CA B ARG C 1 120 ? 39.855 46.527 77.830 0.50 34.86 99 ARG C CA 1
ATOM 3741 C C . ARG C 1 120 ? 39.043 47.721 78.329 1.00 35.04 99 ARG C C 1
ATOM 3742 O O . ARG C 1 120 ? 38.359 47.609 79.335 1.00 35.34 99 ARG C O 1
ATOM 3757 N N . GLN C 1 121 ? 39.083 48.839 77.605 1.00 35.50 100 GLN C N 1
ATOM 3758 C CA . GLN C 1 121 ? 38.248 50.001 77.954 1.00 36.39 100 GLN C CA 1
ATOM 3759 C C . GLN C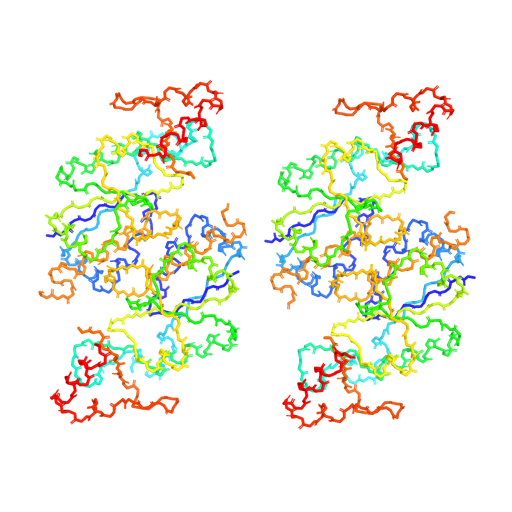 1 121 ? 36.752 49.661 77.905 1.00 36.57 100 GLN C C 1
ATOM 3760 O O . GLN C 1 121 ? 35.995 50.094 78.778 1.00 36.95 100 GLN C O 1
ATOM 3766 N N . THR C 1 122 ? 36.348 48.894 76.882 1.00 36.24 101 THR C N 1
ATOM 3767 C CA . THR C 1 122 ? 34.981 48.425 76.697 1.00 36.01 101 THR C CA 1
ATOM 3768 C C . THR C 1 122 ? 34.532 47.572 77.885 1.00 36.32 101 THR C C 1
ATOM 3769 O O . THR C 1 122 ? 33.346 47.523 78.188 1.00 36.18 101 THR C O 1
ATOM 3773 N N . MET C 1 123 ? 35.485 46.917 78.559 1.00 36.99 102 MET C N 1
ATOM 3774 C CA . MET C 1 123 ? 35.197 46.101 79.743 1.00 37.70 102 MET C CA 1
ATOM 3775 C C . MET C 1 123 ? 34.719 46.933 80.948 1.00 37.71 102 MET C C 1
ATOM 3776 O O . MET C 1 123 ? 34.131 46.383 81.879 1.00 38.00 102 MET C O 1
ATOM 3781 N N . ASN C 1 124 ? 34.984 48.237 80.942 1.00 37.01 103 ASN C N 1
ATOM 3782 C CA . ASN C 1 124 ? 34.502 49.115 82.012 1.00 37.03 103 ASN C CA 1
ATOM 3783 C C . ASN C 1 124 ? 32.971 49.199 82.048 1.00 36.32 103 ASN C C 1
ATOM 3784 O O . ASN C 1 124 ? 32.377 49.672 83.016 1.00 36.09 103 ASN C O 1
ATOM 3789 N N . PHE C 1 125 ? 32.329 48.757 80.975 1.00 35.42 104 PHE C N 1
ATOM 3790 C CA . PHE C 1 125 ? 30.882 48.686 80.963 1.00 34.81 104 PHE C CA 1
ATOM 3791 C C . PHE C 1 125 ? 30.451 47.232 81.087 1.00 33.67 104 PHE C C 1
ATOM 3792 O O . PHE C 1 125 ? 31.056 46.347 80.490 1.00 34.21 104 PHE C O 1
ATOM 3800 N N . ASP C 1 126 ? 29.410 46.971 81.857 1.00 32.27 105 ASP C N 1
ATOM 3801 C CA . ASP C 1 126 ? 28.957 45.596 81.992 1.00 31.46 105 ASP C CA 1
ATOM 3802 C C . ASP C 1 126 ? 27.844 45.297 80.982 1.00 29.17 105 ASP C C 1
ATOM 3803 O O . ASP C 1 126 ? 27.368 44.165 80.903 1.00 28.96 105 ASP C O 1
ATOM 3808 N N . ASN C 1 127 ? 27.459 46.319 80.204 1.00 26.35 106 ASN C N 1
ATOM 3809 C CA . ASN C 1 127 ? 26.344 46.236 79.268 1.00 23.39 106 ASN C CA 1
ATOM 3810 C C . ASN C 1 127 ? 26.605 47.004 77.948 1.00 22.62 106 ASN C C 1
ATOM 3811 O O . ASN C 1 127 ? 26.633 48.239 77.922 1.00 21.28 106 ASN C O 1
ATOM 3816 N N . ILE C 1 128 ? 26.792 46.243 76.862 1.00 21.31 107 ILE C N 1
ATOM 3817 C CA . ILE C 1 128 ? 27.197 46.773 75.566 1.00 20.49 107 ILE C CA 1
ATOM 3818 C C . ILE C 1 128 ? 26.136 46.381 74.521 1.00 20.49 107 ILE C C 1
ATOM 3819 O O . ILE C 1 128 ? 25.712 45.217 74.442 1.00 19.84 107 ILE C O 1
ATOM 3824 N N . THR C 1 129 ? 25.729 47.360 73.709 1.00 19.40 108 THR C N 1
ATOM 3825 C CA . THR C 1 129 ? 24.815 47.118 72.607 1.00 18.77 108 THR C CA 1
ATOM 3826 C C . THR C 1 129 ? 25.531 47.361 71.277 1.00 19.02 108 THR C C 1
ATOM 3827 O O . THR C 1 129 ? 26.094 48.438 71.051 1.00 19.60 108 THR C O 1
ATOM 3831 N N . LEU C 1 130 ? 25.489 46.367 70.391 1.00 18.34 109 LEU C N 1
ATOM 3832 C CA . LEU C 1 130 ? 26.122 46.465 69.103 1.00 17.90 109 LEU C CA 1
ATOM 3833 C C . LEU C 1 130 ? 25.108 46.494 67.939 1.00 17.39 109 LEU C C 1
ATOM 3834 O O . LEU C 1 130 ? 24.552 45.474 67.556 1.00 17.71 109 LEU C O 1
ATOM 3839 N N . LEU C 1 131 ? 24.897 47.667 67.364 1.00 17.13 110 LEU C N 1
ATOM 3840 C CA . LEU C 1 131 ? 24.042 47.811 66.183 1.00 17.46 110 LEU C CA 1
ATOM 3841 C C . LEU C 1 131 ? 24.835 47.354 64.977 1.00 18.01 110 LEU C C 1
ATOM 3842 O O . LEU C 1 131 ? 25.935 47.855 64.749 1.00 17.44 110 LEU C O 1
ATOM 3847 N N . CYS C 1 132 ? 24.288 46.394 64.219 1.00 18.44 111 CYS C N 1
ATOM 3848 C CA . CYS C 1 132 ? 24.965 45.913 63.022 1.00 19.70 111 CYS C CA 1
ATOM 3849 C C . CYS C 1 132 ? 24.361 46.540 61.777 1.00 21.24 111 CYS C C 1
ATOM 3850 O O . CYS C 1 132 ? 23.200 46.283 61.418 1.00 21.67 111 CYS C O 1
ATOM 3853 N N . GLY C 1 133 ? 25.156 47.374 61.121 1.00 23.26 112 GLY C N 1
ATOM 3854 C CA . GLY C 1 133 ? 24.756 47.965 59.840 1.00 24.47 112 GLY C CA 1
ATOM 3855 C C . GLY C 1 133 ? 24.705 46.927 58.736 1.00 25.75 112 GLY C C 1
ATOM 3856 O O . GLY C 1 133 ? 25.435 45.913 58.775 1.00 25.93 112 GLY C O 1
ATOM 3857 N N . ARG C 1 134 ? 23.817 47.176 57.772 1.00 26.73 113 ARG C N 1
ATOM 3858 C CA . ARG C 1 134 ? 23.651 46.367 56.563 1.00 28.04 113 ARG C CA 1
ATOM 3859 C C . ARG C 1 134 ? 23.254 47.313 55.440 1.00 29.47 113 ARG C C 1
ATOM 3860 O O . ARG C 1 134 ? 22.927 48.478 55.720 1.00 30.06 113 ARG C O 1
ATOM 3868 N N . PHE C 1 135 ? 23.288 46.827 54.187 1.00 30.19 114 PHE C N 1
ATOM 3869 C CA . PHE C 1 135 ? 23.094 47.668 52.980 1.00 30.38 114 PHE C CA 1
ATOM 3870 C C . PHE C 1 135 ? 24.089 48.859 52.926 1.00 29.99 114 PHE C C 1
ATOM 3871 O O . PHE C 1 135 ? 25.285 48.658 53.110 1.00 30.20 114 PHE C O 1
ATOM 3879 N N . GLU C 1 136 ? 23.608 50.086 52.679 1.00 29.64 115 GLU C N 1
ATOM 3880 C CA . GLU C 1 136 ? 24.495 51.271 52.575 1.00 29.09 115 GLU C CA 1
ATOM 3881 C C . GLU C 1 136 ? 24.767 51.947 53.925 1.00 27.81 115 GLU C C 1
ATOM 3882 O O . GLU C 1 136 ? 25.503 52.937 53.995 1.00 28.13 115 GLU C O 1
ATOM 3888 N N . GLY C 1 137 ? 24.166 51.403 54.986 1.00 25.75 116 GLY C N 1
ATOM 3889 C CA . GLY C 1 137 ? 24.353 51.892 56.318 1.00 22.92 116 GLY C CA 1
ATOM 3890 C C . GLY C 1 137 ? 23.010 52.184 56.973 1.00 21.76 116 GLY C C 1
ATOM 3891 O O . GLY C 1 137 ? 21.995 51.495 56.754 1.00 20.67 116 GLY C O 1
ATOM 3892 N N . ILE C 1 138 ? 23.024 53.210 57.804 1.00 20.35 117 ILE C N 1
ATOM 3893 C CA . ILE C 1 138 ? 21.863 53.587 58.565 1.00 20.04 117 ILE C CA 1
ATOM 3894 C C . ILE C 1 138 ? 21.657 55.091 58.458 1.00 19.67 117 ILE C C 1
ATOM 3895 O O . ILE C 1 138 ? 22.592 55.865 58.161 1.00 18.92 117 ILE C O 1
ATOM 3900 N N . ASP C 1 139 ? 20.412 55.484 58.692 1.00 19.69 118 ASP C N 1
ATOM 3901 C CA . ASP C 1 139 ? 20.028 56.876 58.693 1.00 19.45 118 ASP C CA 1
ATOM 3902 C C . ASP C 1 139 ? 20.860 57.635 59.726 1.00 19.46 118 ASP C C 1
ATOM 3903 O O . ASP C 1 139 ? 20.907 57.251 60.902 1.00 18.91 118 ASP C O 1
ATOM 3908 N N . GLU C 1 140 ? 21.504 58.709 59.282 1.00 19.40 119 GLU C N 1
ATOM 3909 C CA . GLU C 1 140 ? 22.442 59.442 60.131 1.00 20.05 119 GLU C CA 1
ATOM 3910 C C . GLU C 1 140 ? 21.815 60.009 61.404 1.00 19.59 119 GLU C C 1
ATOM 3911 O O . GLU C 1 140 ? 22.516 60.168 62.389 1.00 20.12 119 GLU C O 1
ATOM 3917 N N . ARG C 1 141 ? 20.510 60.277 61.399 1.00 18.52 120 ARG C N 1
ATOM 3918 C CA . ARG C 1 141 ? 19.837 60.739 62.606 1.00 18.35 120 ARG C CA 1
ATOM 3919 C C . ARG C 1 141 ? 19.942 59.746 63.781 1.00 18.84 120 ARG C C 1
ATOM 3920 O O . ARG C 1 141 ? 19.995 60.171 64.929 1.00 19.23 120 ARG C O 1
ATOM 3928 N N . VAL C 1 142 ? 19.985 58.445 63.486 1.00 18.65 121 VAL C N 1
ATOM 3929 C CA . VAL C 1 142 ? 20.133 57.423 64.521 1.00 18.86 121 VAL C CA 1
ATOM 3930 C C . VAL C 1 142 ? 21.490 57.558 65.221 1.00 19.54 121 VAL C C 1
ATOM 3931 O O . VAL C 1 142 ? 21.551 57.504 66.461 1.00 19.50 121 VAL C O 1
ATOM 3935 N N . VAL C 1 143 ? 22.554 57.741 64.431 1.00 19.49 122 VAL C N 1
ATOM 3936 C CA . VAL C 1 143 ? 23.909 57.914 64.958 1.00 19.67 122 VAL C CA 1
ATOM 3937 C C . VAL C 1 143 ? 23.943 59.146 65.867 1.00 20.57 122 VAL C C 1
ATOM 3938 O O . VAL C 1 143 ? 24.483 59.097 66.968 1.00 20.04 122 VAL C O 1
ATOM 3942 N N . ASP C 1 144 ? 23.355 60.246 65.392 1.00 21.23 123 ASP C N 1
ATOM 3943 C CA . ASP C 1 144 ? 23.350 61.504 66.127 1.00 22.06 123 ASP C CA 1
ATOM 3944 C C . ASP C 1 144 ? 22.428 61.496 67.350 1.00 21.78 123 ASP C C 1
ATOM 3945 O O . ASP C 1 144 ? 22.828 61.953 68.421 1.00 22.30 123 ASP C O 1
ATOM 3950 N N . PHE C 1 145 ? 21.200 60.999 67.201 1.00 20.86 124 PHE C N 1
ATOM 3951 C CA . PHE C 1 145 ? 20.259 61.036 68.313 1.00 20.43 124 PHE C CA 1
ATOM 3952 C C . PHE C 1 145 ? 20.722 60.216 69.520 1.00 19.95 124 PHE C C 1
ATOM 3953 O O . PHE C 1 145 ? 20.532 60.628 70.644 1.00 19.17 124 PHE C O 1
ATOM 3961 N N . TYR C 1 146 ? 21.325 59.053 69.269 1.00 19.82 125 TYR C N 1
ATOM 3962 C CA . TYR C 1 146 ? 21.741 58.145 70.342 1.00 19.54 125 TYR C CA 1
ATOM 3963 C C . TYR C 1 146 ? 23.222 58.241 70.688 1.00 19.64 125 TYR C C 1
ATOM 3964 O O . TYR C 1 146 ? 23.680 57.536 71.568 1.00 19.26 125 TYR C O 1
ATOM 3973 N N . LYS C 1 147 ? 23.959 59.108 70.002 1.00 20.24 126 LYS C N 1
ATOM 3974 C CA . LYS C 1 147 ? 25.391 59.283 70.270 1.00 21.37 126 LYS C CA 1
ATOM 3975 C C . LYS C 1 147 ? 26.116 57.945 70.156 1.00 21.65 126 LYS C C 1
ATOM 3976 O O . LYS C 1 147 ? 26.969 57.615 70.988 1.00 21.69 126 LYS C O 1
ATOM 3982 N N . LEU C 1 148 ? 25.784 57.181 69.116 1.00 21.57 127 LEU C N 1
ATOM 3983 C CA . LEU C 1 148 ? 26.376 55.876 68.925 1.00 22.80 127 LEU C CA 1
ATOM 3984 C C . LEU C 1 148 ? 27.887 56.032 68.805 1.00 23.09 127 LEU C C 1
ATOM 3985 O O . LEU C 1 148 ? 28.369 56.922 68.108 1.00 22.72 127 LEU C O 1
ATOM 3990 N N . GLN C 1 149 ? 28.624 55.183 69.513 1.00 23.19 128 GLN C N 1
ATOM 3991 C CA . GLN C 1 149 ? 30.051 55.095 69.293 1.00 24.38 128 GLN C CA 1
ATOM 3992 C C . GLN C 1 149 ? 30.311 54.157 68.117 1.00 24.57 128 GLN C C 1
ATOM 3993 O O . GLN C 1 149 ? 29.984 52.953 68.169 1.00 23.70 128 GLN C O 1
ATOM 3999 N N . GLU C 1 150 ? 30.880 54.713 67.051 1.00 24.58 129 GLU C N 1
ATOM 4000 C CA . GLU C 1 150 ? 31.251 53.892 65.927 1.00 25.57 129 GLU C CA 1
ATOM 4001 C C . GLU C 1 150 ? 32.564 53.209 66.218 1.00 25.15 129 GLU C C 1
ATOM 4002 O O . GLU C 1 150 ? 33.486 53.809 66.759 1.00 25.15 129 GLU C O 1
ATOM 4008 N N . VAL C 1 151 ? 32.620 51.931 65.893 1.00 25.64 130 VAL C N 1
ATOM 4009 C CA . VAL C 1 151 ? 33.824 51.146 66.069 1.00 26.25 130 VAL C CA 1
ATOM 4010 C C . VAL C 1 151 ? 34.054 50.348 64.789 1.00 26.81 130 VAL C C 1
ATOM 4011 O O . VAL C 1 151 ? 33.108 49.839 64.170 1.00 26.74 130 VAL C O 1
ATOM 4015 N N . SER C 1 152 ? 35.315 50.287 64.374 1.00 26.99 131 SER C N 1
ATOM 4016 C CA . SER C 1 152 ? 35.724 49.544 63.189 1.00 27.17 131 SER C CA 1
ATOM 4017 C C . SER C 1 152 ? 36.751 48.492 63.597 1.00 26.58 131 SER C C 1
ATOM 4018 O O . SER C 1 152 ? 37.696 48.814 64.329 1.00 27.45 131 SER C O 1
ATOM 4021 N N . ILE C 1 153 ? 36.595 47.252 63.120 1.00 25.40 132 ILE C N 1
ATOM 4022 C CA . ILE C 1 153 ? 37.530 46.158 63.488 1.00 24.41 132 ILE C CA 1
ATOM 4023 C C . ILE C 1 153 ? 38.765 46.100 62.571 1.00 24.60 132 ILE C C 1
ATOM 4024 O O . ILE C 1 153 ? 39.663 45.292 62.782 1.00 24.11 132 ILE C O 1
ATOM 4029 N N . GLY C 1 154 ? 38.779 46.952 61.550 1.00 24.95 133 GLY C N 1
ATOM 4030 C CA . GLY C 1 154 ? 39.883 47.020 60.604 1.00 25.82 133 GLY C CA 1
ATOM 4031 C C . GLY C 1 154 ? 39.548 47.906 59.415 1.00 27.03 133 GLY C C 1
ATOM 4032 O O . GLY C 1 154 ? 38.394 48.341 59.236 1.00 26.56 133 GLY C O 1
ATOM 4033 N N . ASP C 1 155 ? 40.575 48.175 58.609 1.00 27.80 134 ASP C N 1
ATOM 4034 C CA . ASP C 1 155 ? 40.463 49.036 57.428 1.00 28.69 134 ASP C CA 1
ATOM 4035 C C . ASP C 1 155 ? 40.117 48.163 56.212 1.00 27.75 134 ASP C C 1
ATOM 4036 O O . ASP C 1 155 ? 40.962 47.927 55.338 1.00 27.23 134 ASP C O 1
ATOM 4041 N N . TYR C 1 156 ? 38.879 47.662 56.188 1.00 26.56 135 TYR C N 1
ATOM 4042 C CA . TYR C 1 156 ? 38.386 46.814 55.091 1.00 24.72 135 TYR C CA 1
ATOM 4043 C C . TYR C 1 156 ? 36.859 46.805 55.112 1.00 24.07 135 TYR C C 1
ATOM 4044 O O . TYR C 1 156 ? 36.261 47.013 56.148 1.00 23.66 135 TYR C O 1
ATOM 4053 N N . VAL C 1 157 ? 36.232 46.614 53.955 1.00 23.70 136 VAL C N 1
ATOM 4054 C CA . VAL C 1 157 ? 34.786 46.731 53.863 1.00 22.95 136 VAL C CA 1
ATOM 4055 C C . VAL C 1 157 ? 34.182 45.331 53.883 1.00 22.53 136 VAL C C 1
ATOM 4056 O O . VAL C 1 157 ? 34.502 44.477 53.037 1.00 22.12 136 VAL C O 1
ATOM 4060 N N . LEU C 1 158 ? 33.335 45.112 54.882 1.00 21.39 137 LEU C N 1
ATOM 4061 C CA . LEU C 1 158 ? 32.645 43.854 55.096 1.00 21.01 137 LEU C CA 1
ATOM 4062 C C . LEU C 1 158 ? 31.215 43.956 54.545 1.00 20.69 137 LEU C C 1
ATOM 4063 O O . LEU C 1 158 ? 30.745 45.063 54.256 1.00 20.28 137 LEU C O 1
ATOM 4068 N N . SER C 1 159 ? 30.528 42.821 54.421 1.00 19.60 138 SER C N 1
ATOM 4069 C CA . SER C 1 159 ? 29.150 42.840 53.915 1.00 20.86 138 SER C CA 1
ATOM 4070 C C . SER C 1 159 ? 28.134 43.427 54.888 1.00 21.09 138 SER C C 1
ATOM 4071 O O . SER C 1 159 ? 27.060 43.877 54.479 1.00 22.40 138 SER C O 1
ATOM 4074 N N . GLY C 1 160 ? 28.475 43.397 56.163 1.00 20.75 139 GLY C N 1
ATOM 4075 C CA . GLY C 1 160 ? 27.628 43.926 57.204 1.00 21.09 139 GLY C CA 1
ATOM 4076 C C . GLY C 1 160 ? 28.382 43.982 58.512 1.00 20.54 139 GLY C C 1
ATOM 4077 O O . GLY C 1 160 ? 29.538 43.539 58.593 1.00 21.49 139 GLY C O 1
ATOM 4078 N N . GLY C 1 161 ? 27.735 44.514 59.542 1.00 19.77 140 GLY C N 1
ATOM 4079 C CA . GLY C 1 161 ? 28.366 44.652 60.852 1.00 18.63 140 GLY C CA 1
ATOM 4080 C C . GLY C 1 161 ? 28.434 43.397 61.715 1.00 18.47 140 GLY C C 1
ATOM 4081 O O . GLY C 1 161 ? 29.092 43.399 62.768 1.00 18.12 140 GLY C O 1
ATOM 4082 N N . GLU C 1 162 ? 27.796 42.310 61.275 1.00 18.25 141 GLU C N 1
ATOM 4083 C CA . GLU C 1 162 ? 27.680 41.107 62.134 1.00 17.82 141 GLU C CA 1
ATOM 4084 C C . GLU C 1 162 ? 29.018 40.470 62.521 1.00 18.04 141 GLU C C 1
ATOM 4085 O O . GLU C 1 162 ? 29.230 40.100 63.696 1.00 18.04 141 GLU C O 1
ATOM 4091 N N . LEU C 1 163 ? 29.923 40.353 61.557 1.00 17.80 142 LEU C N 1
ATOM 4092 C CA . LEU C 1 163 ? 31.227 39.728 61.808 1.00 18.83 142 LEU C CA 1
ATOM 4093 C C . LEU C 1 163 ? 32.051 40.627 62.691 1.00 18.59 142 LEU C C 1
ATOM 4094 O O . LEU C 1 163 ? 32.838 40.151 63.506 1.00 19.80 142 LEU C O 1
ATOM 4099 N N . ALA C 1 164 ? 31.898 41.935 62.500 1.00 18.09 143 ALA C N 1
ATOM 4100 C CA . ALA C 1 164 ? 32.570 42.889 63.347 1.00 17.72 143 ALA C CA 1
ATOM 4101 C C . ALA C 1 164 ? 32.054 42.757 64.773 1.00 18.15 143 ALA C C 1
ATOM 4102 O O . ALA C 1 164 ? 32.830 42.802 65.738 1.00 20.01 143 ALA C O 1
ATOM 4104 N N . ALA C 1 165 ? 30.740 42.618 64.928 1.00 18.12 144 ALA C N 1
ATOM 4105 C CA . ALA C 1 165 ? 30.169 42.424 66.264 1.00 18.24 144 ALA C CA 1
ATOM 4106 C C . ALA C 1 165 ? 30.734 41.141 66.929 1.00 17.15 144 ALA C C 1
ATOM 4107 O O . ALA C 1 165 ? 31.144 41.144 68.075 1.00 17.55 144 ALA C O 1
ATOM 4109 N N . MET C 1 166 ? 30.782 40.054 66.179 1.00 17.04 145 MET C N 1
ATOM 4110 C CA . MET C 1 166 ? 31.363 38.800 66.672 1.00 16.14 145 MET C CA 1
ATOM 4111 C C . MET C 1 166 ? 32.829 38.958 67.099 1.00 16.35 145 MET C C 1
ATOM 4112 O O . MET C 1 166 ? 33.220 38.471 68.152 1.00 15.93 145 MET C O 1
ATOM 4117 N N . VAL C 1 167 ? 33.629 39.650 66.291 1.00 16.78 146 VAL C N 1
ATOM 4118 C CA . VAL C 1 167 ? 35.026 39.919 66.645 1.00 17.00 146 VAL C CA 1
ATOM 4119 C C . VAL C 1 167 ? 35.120 40.652 68.007 1.00 18.19 146 VAL C C 1
ATOM 4120 O O . VAL C 1 167 ? 35.894 40.254 68.930 1.00 17.43 146 VAL C O 1
ATOM 4124 N N . ILE C 1 168 ? 34.311 41.704 68.142 1.00 17.65 147 ILE C N 1
ATOM 4125 C CA . ILE C 1 168 ? 34.344 42.517 69.356 1.00 16.98 147 ILE C CA 1
ATOM 4126 C C . ILE C 1 168 ? 33.980 41.663 70.562 1.00 17.50 147 ILE C C 1
ATOM 4127 O O . ILE C 1 168 ? 34.660 41.706 71.619 1.00 18.24 147 ILE C O 1
ATOM 4132 N N . ILE C 1 169 ? 32.904 40.896 70.414 1.00 17.29 148 ILE C N 1
ATOM 4133 C CA . ILE C 1 169 ? 32.360 40.116 71.523 1.00 17.05 148 ILE C CA 1
ATOM 4134 C C . ILE C 1 169 ? 33.329 39.004 71.918 1.00 17.60 148 ILE C C 1
ATOM 4135 O O . ILE C 1 169 ? 33.556 38.805 73.096 1.00 16.80 148 ILE C O 1
ATOM 4140 N N . ASP C 1 170 ? 33.901 38.294 70.942 1.00 18.19 149 ASP C N 1
ATOM 4141 C CA . ASP C 1 170 ? 34.928 37.264 71.231 1.00 19.86 149 ASP C CA 1
ATOM 4142 C C . ASP C 1 170 ? 36.094 37.881 72.015 1.00 20.86 149 ASP C C 1
ATOM 4143 O O . ASP C 1 170 ? 36.507 37.358 73.064 1.00 20.92 149 ASP C O 1
ATOM 4148 N N . THR C 1 171 ? 36.611 39.011 71.518 1.00 20.98 150 THR C N 1
ATOM 4149 C CA . THR C 1 171 ? 37.742 39.697 72.167 1.00 21.10 150 THR C CA 1
ATOM 4150 C C . THR C 1 171 ? 37.460 40.038 73.640 1.00 21.55 150 THR C C 1
ATOM 4151 O O . THR C 1 171 ? 38.291 39.765 74.530 1.00 20.67 150 THR C O 1
ATOM 4155 N N . CYS C 1 172 ? 36.301 40.666 73.872 1.00 21.30 151 CYS C N 1
ATOM 4156 C CA . CYS C 1 172 ? 35.904 41.087 75.214 1.00 21.81 151 CYS C CA 1
ATOM 4157 C C . CYS C 1 172 ? 35.574 39.905 76.144 1.00 21.37 151 CYS C C 1
ATOM 4158 O O . CYS C 1 172 ? 36.020 39.890 77.297 1.00 21.11 151 CYS C O 1
ATOM 4161 N N . VAL C 1 173 ? 34.825 38.919 75.637 1.00 20.62 152 VAL C N 1
ATOM 4162 C CA . VAL C 1 173 ? 34.371 37.798 76.464 1.00 21.08 152 VAL C CA 1
ATOM 4163 C C . VAL C 1 173 ? 35.529 36.942 76.989 1.00 21.84 152 VAL C C 1
ATOM 4164 O O . VAL C 1 173 ? 35.487 36.488 78.125 1.00 21.79 152 VAL C O 1
ATOM 4168 N N . ARG C 1 174 ? 36.572 36.767 76.172 1.00 22.37 153 ARG C N 1
ATOM 4169 C CA . ARG C 1 174 ? 37.791 36.085 76.583 1.00 22.62 153 ARG C CA 1
ATOM 4170 C C . ARG C 1 174 ? 38.422 36.737 77.814 1.00 23.56 153 ARG C C 1
ATOM 4171 O O . ARG C 1 174 ? 39.211 36.104 78.529 1.00 23.45 153 ARG C O 1
ATOM 4179 N N . MET C 1 175 ? 38.098 37.997 78.061 1.00 23.43 154 MET C N 1
ATOM 4180 C CA . MET C 1 175 ? 38.640 38.640 79.259 1.00 25.01 154 MET C CA 1
ATOM 4181 C C . MET C 1 175 ? 37.707 38.626 80.468 1.00 24.50 154 MET C C 1
ATOM 4182 O O . MET C 1 175 ? 38.057 39.146 81.520 1.00 25.35 154 MET C O 1
ATOM 4187 N N . VAL C 1 176 ? 36.524 38.043 80.327 1.00 24.26 155 VAL C N 1
ATOM 4188 C CA . VAL C 1 176 ? 35.658 37.840 81.478 1.00 23.83 155 VAL C CA 1
ATOM 4189 C C . VAL C 1 176 ? 36.254 36.698 82.352 1.00 23.96 155 VAL C C 1
ATOM 4190 O O . VAL C 1 176 ? 36.536 35.603 81.845 1.00 22.83 155 VAL C O 1
ATOM 4194 N N . PRO C 1 177 ? 36.470 36.973 83.658 1.00 24.10 156 PRO C N 1
ATOM 4195 C CA . PRO C 1 177 ? 36.913 35.929 84.594 1.00 24.09 156 PRO C CA 1
ATOM 4196 C C . PRO C 1 177 ? 36.053 34.670 84.508 1.00 23.75 156 PRO C C 1
ATOM 4197 O O . PRO C 1 177 ? 34.827 34.739 84.532 1.00 22.68 156 PRO C O 1
ATOM 4201 N N . GLY C 1 178 ? 36.713 33.530 84.382 1.00 24.41 157 GLY C N 1
ATOM 4202 C CA . GLY C 1 178 ? 36.023 32.254 84.267 1.00 25.22 157 GLY C CA 1
ATOM 4203 C C . GLY C 1 178 ? 35.853 31.756 82.840 1.00 25.98 157 GLY C C 1
ATOM 4204 O O . GLY C 1 178 ? 35.585 30.579 82.644 1.00 25.75 157 GLY C O 1
ATOM 4205 N N . VAL C 1 179 ? 35.993 32.627 81.834 1.00 26.32 158 VAL C N 1
ATOM 4206 C CA . VAL C 1 179 ? 35.816 32.159 80.445 1.00 26.97 158 VAL C CA 1
ATOM 4207 C C . VAL C 1 179 ? 37.028 31.359 79.972 1.00 28.71 158 VAL C C 1
ATOM 4208 O O . VAL C 1 179 ? 36.896 30.207 79.529 1.00 28.24 158 VAL C O 1
ATOM 4212 N N . ILE C 1 180 ? 38.205 31.983 80.084 1.00 30.54 159 ILE C N 1
ATOM 4213 C CA . ILE C 1 180 ? 39.466 31.398 79.647 1.00 32.73 159 ILE C CA 1
ATOM 4214 C C . ILE C 1 180 ? 40.302 31.079 80.873 1.00 34.51 159 ILE C C 1
ATOM 4215 O O . ILE C 1 180 ? 40.911 30.003 80.972 1.00 35.17 159 ILE C O 1
ATOM 4220 N N . GLY C 1 181 ? 40.312 32.025 81.806 1.00 35.89 160 GLY C N 1
ATOM 4221 C CA . GLY C 1 181 ? 41.093 31.922 83.010 1.00 38.18 160 GLY C CA 1
ATOM 4222 C C . GLY C 1 181 ? 40.545 32.744 84.164 1.00 39.63 160 GLY C C 1
ATOM 4223 O O . GLY C 1 181 ? 39.636 33.589 83.995 1.00 39.45 160 GLY C O 1
ATOM 4224 N N . ASN C 1 182 ? 41.114 32.475 85.343 1.00 40.67 161 ASN C N 1
ATOM 4225 C CA . ASN C 1 182 ? 40.843 33.215 86.571 1.00 41.97 161 ASN C CA 1
ATOM 4226 C C . ASN C 1 182 ? 41.340 34.675 86.514 1.00 42.14 161 ASN C C 1
ATOM 4227 O O . ASN C 1 182 ? 41.931 35.119 85.507 1.00 42.13 161 ASN C O 1
ATOM 4232 N N . LEU C 1 195 ? 54.945 36.362 75.974 1.00 49.07 174 LEU C N 1
ATOM 4233 C CA . LEU C 1 195 ? 55.076 35.019 75.405 1.00 48.97 174 LEU C CA 1
ATOM 4234 C C . LEU C 1 195 ? 54.546 34.940 73.965 1.00 48.66 174 LEU C C 1
ATOM 4235 O O . LEU C 1 195 ? 53.340 34.725 73.740 1.00 49.43 174 LEU C O 1
ATOM 4237 N N . GLU C 1 196 ? 55.450 35.122 72.996 1.00 47.40 175 GLU C N 1
ATOM 4238 C CA . GLU C 1 196 ? 55.127 35.022 71.558 1.00 45.74 175 GLU C CA 1
ATOM 4239 C C . GLU C 1 196 ? 55.963 33.956 70.800 1.00 43.83 175 GLU C C 1
ATOM 4240 O O . GLU C 1 196 ? 55.845 33.821 69.567 1.00 43.88 175 GLU C O 1
ATOM 4246 N N . TYR C 1 197 ? 56.783 33.208 71.542 1.00 40.32 176 TYR C N 1
ATOM 4247 C CA . TYR C 1 197 ? 57.768 32.258 70.987 1.00 37.38 176 TYR C CA 1
ATOM 4248 C C . TYR C 1 197 ? 57.123 31.129 70.159 1.00 34.74 176 TYR C C 1
ATOM 4249 O O . TYR C 1 197 ? 55.967 30.796 70.388 1.00 34.31 176 TYR C O 1
ATOM 4258 N N . PRO C 1 198 ? 57.872 30.531 69.209 1.00 32.53 177 PRO C N 1
ATOM 4259 C CA . PRO C 1 198 ? 57.361 29.363 68.462 1.00 31.47 177 PRO C CA 1
ATOM 4260 C C . PRO C 1 198 ? 57.134 28.137 69.366 1.00 30.17 177 PRO C C 1
ATOM 4261 O O . PRO C 1 198 ? 57.859 27.958 70.360 1.00 29.62 177 PRO C O 1
ATOM 4265 N N . GLN C 1 199 ? 56.151 27.312 69.010 1.00 27.91 178 GLN C N 1
ATOM 4266 C CA . GLN C 1 199 ? 55.759 26.146 69.802 1.00 26.92 178 GLN C CA 1
ATOM 4267 C C . GLN C 1 199 ? 55.805 24.864 68.985 1.00 25.63 178 GLN C C 1
ATOM 4268 O O . GLN C 1 199 ? 55.673 24.907 67.765 1.00 25.14 178 GLN C O 1
ATOM 4274 N N . TYR C 1 200 ? 55.984 23.729 69.670 1.00 24.29 179 TYR C N 1
ATOM 4275 C CA . TYR C 1 200 ? 56.134 22.420 69.033 1.00 23.06 179 TYR C CA 1
ATOM 4276 C C . TYR C 1 200 ? 55.501 21.364 69.896 1.00 22.66 179 TYR C C 1
ATOM 4277 O O . TYR C 1 200 ? 55.457 21.491 71.111 1.00 23.01 179 TYR C O 1
ATOM 4286 N N . THR C 1 201 ? 55.031 20.304 69.259 1.00 22.76 180 THR C N 1
ATOM 4287 C CA . THR C 1 201 ? 54.487 19.151 69.946 1.00 22.88 180 THR C CA 1
ATOM 4288 C C . THR C 1 201 ? 54.816 17.921 69.106 1.00 23.58 180 THR C C 1
ATOM 4289 O O . THR C 1 201 ? 55.421 18.057 68.046 1.00 23.60 180 THR C O 1
ATOM 4293 N N . ARG C 1 202 ? 54.443 16.726 69.560 1.00 24.59 181 ARG C N 1
ATOM 4294 C CA . ARG C 1 202 ? 54.784 15.521 68.793 1.00 26.08 181 ARG C CA 1
ATOM 4295 C C . ARG C 1 202 ? 54.181 15.532 67.393 1.00 25.75 181 ARG C C 1
ATOM 4296 O O . ARG C 1 202 ? 53.145 16.195 67.160 1.00 25.74 181 ARG C O 1
ATOM 4304 N N . PRO C 1 203 ? 54.824 14.814 66.453 1.00 24.94 182 PRO C N 1
ATOM 4305 C CA . PRO C 1 203 ? 56.011 13.983 66.663 1.00 24.88 182 PRO C CA 1
ATOM 4306 C C . PRO C 1 203 ? 57.325 14.785 66.680 1.00 24.86 182 PRO C C 1
ATOM 4307 O O . PRO C 1 203 ? 57.392 15.925 66.157 1.00 23.99 182 PRO C O 1
ATOM 4311 N N . ALA C 1 204 ? 58.355 14.181 67.278 1.00 24.10 183 ALA C N 1
ATOM 4312 C CA . ALA C 1 204 ? 59.665 14.816 67.417 1.00 24.13 183 ALA C CA 1
ATOM 4313 C C . ALA C 1 204 ? 60.307 15.086 66.059 1.00 23.46 183 ALA C C 1
ATOM 4314 O O . ALA C 1 204 ? 61.126 15.993 65.905 1.00 23.36 183 ALA C O 1
ATOM 4316 N N . SER C 1 205 ? 59.940 14.275 65.083 1.00 23.15 184 SER C N 1
ATOM 4317 C CA . SER C 1 205 ? 60.411 14.454 63.726 1.00 23.39 184 SER C CA 1
ATOM 4318 C C . SER C 1 205 ? 59.250 14.262 62.735 1.00 23.10 184 SER C C 1
ATOM 4319 O O . SER C 1 205 ? 58.404 13.368 62.889 1.00 23.35 184 SER C O 1
ATOM 4322 N N . TRP C 1 206 ? 59.216 15.115 61.722 1.00 22.50 185 TRP C N 1
ATOM 4323 C CA . TRP C 1 206 ? 58.077 15.213 60.811 1.00 21.90 185 TRP C CA 1
ATOM 4324 C C . TRP C 1 206 ? 58.617 15.834 59.547 1.00 21.98 185 TRP C C 1
ATOM 4325 O O . TRP C 1 206 ? 59.165 16.944 59.596 1.00 21.50 185 TRP C O 1
ATOM 4336 N N . LYS C 1 207 ? 58.476 15.109 58.431 1.00 22.90 186 LYS C N 1
ATOM 4337 C CA . LYS C 1 207 ? 59.002 15.534 57.129 1.00 23.61 186 LYS C CA 1
ATOM 4338 C C . LYS C 1 207 ? 60.487 15.929 57.218 1.00 23.89 186 LYS C C 1
ATOM 4339 O O . LYS C 1 207 ? 60.926 16.865 56.559 1.00 24.16 186 LYS C O 1
ATOM 4345 N N . GLY C 1 208 ? 61.245 15.218 58.050 1.00 24.12 187 GLY C N 1
ATOM 4346 C CA . GLY C 1 208 ? 62.682 15.479 58.215 1.00 24.85 187 GLY C CA 1
ATOM 4347 C C . GLY C 1 208 ? 63.056 16.670 59.101 1.00 25.34 187 GLY C C 1
ATOM 4348 O O . GLY C 1 208 ? 64.229 17.048 59.167 1.00 25.19 187 GLY C O 1
ATOM 4349 N N . MET C 1 209 ? 62.065 17.250 59.782 1.00 25.11 188 MET C N 1
ATOM 4350 C CA . MET C 1 209 ? 62.268 18.437 60.619 1.00 25.77 188 MET C CA 1
ATOM 4351 C C . MET C 1 209 ? 62.147 18.110 62.109 1.00 25.79 188 MET C C 1
ATOM 4352 O O . MET C 1 209 ? 61.115 17.609 62.572 1.00 25.52 188 MET C O 1
ATOM 4357 N N . GLU C 1 210 ? 63.226 18.389 62.835 1.00 25.74 189 GLU C N 1
ATOM 4358 C CA . GLU C 1 210 ? 63.315 18.134 64.263 1.00 26.13 189 GLU C CA 1
ATOM 4359 C C . GLU C 1 210 ? 62.863 19.315 65.086 1.00 24.57 189 GLU C C 1
ATOM 4360 O O . GLU C 1 210 ? 63.092 20.467 64.737 1.00 24.65 189 GLU C O 1
ATOM 4366 N N . VAL C 1 211 ? 62.225 19.002 66.197 1.00 23.17 190 VAL C N 1
ATOM 4367 C CA . VAL C 1 211 ? 61.977 19.975 67.239 1.00 22.01 190 VAL C CA 1
ATOM 4368 C C . VAL C 1 211 ? 63.326 20.445 67.800 1.00 20.97 190 VAL C C 1
ATOM 4369 O O . VAL C 1 211 ? 64.271 19.646 67.914 1.00 19.65 190 VAL C O 1
ATOM 4373 N N . PRO C 1 212 ? 63.443 21.756 68.092 1.00 20.05 191 PRO C N 1
ATOM 4374 C CA . PRO C 1 212 ? 64.660 22.243 68.719 1.00 19.35 191 PRO C CA 1
ATOM 4375 C C . PRO C 1 212 ? 64.968 21.402 69.966 1.00 18.72 191 PRO C C 1
ATOM 4376 O O . PRO C 1 212 ? 64.139 21.270 70.859 1.00 18.41 191 PRO C O 1
ATOM 4380 N N . GLU C 1 213 ? 66.155 20.828 70.005 1.00 18.01 192 GLU C N 1
ATOM 4381 C CA . GLU C 1 213 ? 66.489 19.837 70.998 1.00 17.64 192 GLU C CA 1
ATOM 4382 C C . GLU C 1 213 ? 66.337 20.296 72.448 1.00 16.95 192 GLU C C 1
ATOM 4383 O O . GLU C 1 213 ? 65.955 19.506 73.326 1.00 16.36 192 GLU C O 1
ATOM 4389 N N . VAL C 1 214 ? 66.607 21.578 72.682 1.00 16.29 193 VAL C N 1
ATOM 4390 C CA . VAL C 1 214 ? 66.550 22.130 74.024 1.00 16.17 193 VAL C CA 1
ATOM 4391 C C . VAL C 1 214 ? 65.184 21.850 74.643 1.00 16.16 193 VAL C C 1
ATOM 4392 O O . VAL C 1 214 ? 65.079 21.635 75.842 1.00 16.27 193 VAL C O 1
ATOM 4396 N N . LEU C 1 215 ? 64.153 21.790 73.810 1.00 16.22 194 LEU C N 1
ATOM 4397 C CA . LEU C 1 215 ? 62.787 21.580 74.287 1.00 16.65 194 LEU C CA 1
ATOM 4398 C C . LEU C 1 215 ? 62.526 20.170 74.828 1.00 16.64 194 LEU C C 1
ATOM 4399 O O . LEU C 1 215 ? 61.511 19.949 75.484 1.00 16.96 194 LEU C O 1
ATOM 4404 N N . LEU C 1 216 ? 63.458 19.245 74.582 1.00 15.88 195 LEU C N 1
ATOM 4405 C CA . LEU C 1 216 ? 63.318 17.856 74.977 1.00 15.54 195 LEU C CA 1
ATOM 4406 C C . LEU C 1 216 ? 64.231 17.491 76.168 1.00 15.30 195 LEU C C 1
ATOM 4407 O O . LEU C 1 216 ? 64.271 16.324 76.595 1.00 14.68 195 LEU C O 1
ATOM 4412 N N . THR C 1 217 ? 64.957 18.479 76.701 1.00 14.14 196 THR C N 1
ATOM 4413 C CA . THR C 1 217 ? 65.973 18.209 77.728 1.00 13.49 196 THR C CA 1
ATOM 4414 C C . THR C 1 217 ? 65.425 18.305 79.148 1.00 13.52 196 THR C C 1
ATOM 4415 O O . THR C 1 217 ? 66.120 17.984 80.101 1.00 12.10 196 THR C O 1
ATOM 4419 N N . GLY C 1 218 ? 64.181 18.773 79.282 1.00 14.08 197 GLY C N 1
ATOM 4420 C CA . GLY C 1 218 ? 63.627 19.120 80.609 1.00 14.48 197 GLY C CA 1
ATOM 4421 C C . GLY C 1 218 ? 64.406 20.193 81.363 1.00 14.68 197 GLY C C 1
ATOM 4422 O O . GLY C 1 218 ? 64.256 20.329 82.573 1.00 15.40 197 GLY C O 1
ATOM 4423 N N . ASN C 1 219 ? 65.272 20.929 80.668 1.00 14.76 198 ASN C N 1
ATOM 4424 C CA . ASN C 1 219 ? 66.150 21.908 81.312 1.00 15.02 198 ASN C CA 1
ATOM 4425 C C . ASN C 1 219 ? 65.393 23.258 81.354 1.00 16.51 198 ASN C C 1
ATOM 4426 O O . ASN C 1 219 ? 65.378 24.006 80.366 1.00 15.88 198 ASN C O 1
ATOM 4431 N N . HIS C 1 220 ? 64.698 23.514 82.466 1.00 17.96 199 HIS C N 1
ATOM 4432 C CA . HIS C 1 220 ? 63.748 24.634 82.554 1.00 19.89 199 HIS C CA 1
ATOM 4433 C C . HIS C 1 220 ? 64.463 25.971 82.249 1.00 20.20 199 HIS C C 1
ATOM 4434 O O . HIS C 1 220 ? 63.956 26.797 81.500 1.00 20.16 199 HIS C O 1
ATOM 4441 N N . GLY C 1 221 ? 65.668 26.134 82.793 1.00 20.46 200 GLY C N 1
ATOM 4442 C CA . GLY C 1 221 ? 66.487 27.326 82.557 1.00 21.03 200 GLY C CA 1
ATOM 4443 C C . GLY C 1 221 ? 66.822 27.582 81.096 1.00 20.93 200 GLY C C 1
ATOM 4444 O O . GLY C 1 221 ? 66.668 28.706 80.619 1.00 21.20 200 GLY C O 1
ATOM 4445 N N . GLU C 1 222 ? 67.286 26.554 80.386 1.00 20.51 201 GLU C N 1
ATOM 4446 C CA . GLU C 1 222 ? 67.663 26.715 78.979 1.00 21.09 201 GLU C CA 1
ATOM 4447 C C . GLU C 1 222 ? 66.430 26.871 78.084 1.00 21.18 201 GLU C C 1
ATOM 4448 O O . GLU C 1 222 ? 66.483 27.550 77.056 1.00 21.40 201 GLU C O 1
ATOM 4454 N N . ILE C 1 223 ? 65.315 26.268 78.490 1.00 21.35 202 ILE C N 1
ATOM 4455 C CA . ILE C 1 223 ? 64.093 26.382 77.732 1.00 21.61 202 ILE C CA 1
ATOM 4456 C C . ILE C 1 223 ? 63.584 27.819 77.814 1.00 23.21 202 ILE C C 1
ATOM 4457 O O . ILE C 1 223 ? 63.259 28.408 76.787 1.00 23.43 202 ILE C O 1
ATOM 4462 N N . GLU C 1 224 ? 63.534 28.373 79.028 1.00 24.84 203 GLU C N 1
ATOM 4463 C CA . GLU C 1 224 ? 63.086 29.759 79.261 1.00 26.37 203 GLU C CA 1
ATOM 4464 C C . GLU C 1 224 ? 63.938 30.743 78.458 1.00 27.44 203 GLU C C 1
ATOM 4465 O O . GLU C 1 224 ? 63.401 31.582 77.730 1.00 28.33 203 GLU C O 1
ATOM 4467 N N . LYS C 1 225 ? 65.258 30.624 78.612 1.00 28.31 204 LYS C N 1
ATOM 4468 C CA . LYS C 1 225 ? 66.264 31.339 77.822 1.00 29.51 204 LYS C CA 1
ATOM 4469 C C . LYS C 1 225 ? 65.995 31.289 76.315 1.00 30.35 204 LYS C C 1
ATOM 4470 O O . LYS C 1 225 ? 65.978 32.338 75.665 1.00 30.08 204 LYS C O 1
ATOM 4476 N N . TRP C 1 226 ? 65.805 30.072 75.777 1.00 30.91 205 TRP C N 1
ATOM 4477 C CA . TRP C 1 226 ? 65.604 29.852 74.339 1.00 31.47 205 TRP C CA 1
ATOM 4478 C C . TRP C 1 226 ? 64.342 30.540 73.866 1.00 32.65 205 TRP C C 1
ATOM 4479 O O . TRP C 1 226 ? 64.309 31.104 72.769 1.00 31.64 205 TRP C O 1
ATOM 4490 N N . ARG C 1 227 ? 63.309 30.468 74.705 1.00 34.73 206 ARG C N 1
ATOM 4491 C CA . ARG C 1 227 ? 62.007 31.025 74.387 1.00 36.98 206 ARG C CA 1
ATOM 4492 C C . ARG C 1 227 ? 62.079 32.558 74.339 1.00 39.17 206 ARG C C 1
ATOM 4493 O O . ARG C 1 227 ? 61.700 33.168 73.331 1.00 39.34 206 ARG C O 1
ATOM 4501 N N . ARG C 1 228 ? 62.615 33.161 75.403 1.00 41.52 207 ARG C N 1
ATOM 4502 C CA . ARG C 1 228 ? 62.938 34.590 75.425 1.00 43.65 207 ARG C CA 1
ATOM 4503 C C . ARG C 1 228 ? 63.662 35.052 74.161 1.00 44.72 207 ARG C C 1
ATOM 4504 O O . ARG C 1 228 ? 63.222 36.007 73.514 1.00 44.93 207 ARG C O 1
ATOM 4512 N N . ASN C 1 229 ? 64.759 34.377 73.810 1.00 46.06 208 ASN C N 1
ATOM 4513 C CA . ASN C 1 229 ? 65.518 34.718 72.605 1.00 47.60 208 ASN C CA 1
ATOM 4514 C C . ASN C 1 229 ? 64.664 34.738 71.347 1.00 48.57 208 ASN C C 1
ATOM 4515 O O . ASN C 1 229 ? 64.718 35.689 70.574 1.00 48.81 208 ASN C O 1
ATOM 4520 N N . ALA C 1 230 ? 63.871 33.689 71.164 1.00 49.70 209 ALA C N 1
ATOM 4521 C CA . ALA C 1 230 ? 63.079 33.522 69.958 1.00 51.04 209 ALA C CA 1
ATOM 4522 C C . ALA C 1 230 ? 61.970 34.579 69.814 1.00 52.13 209 ALA C C 1
ATOM 4523 O O . ALA C 1 230 ? 61.532 34.857 68.696 1.00 52.75 209 ALA C O 1
ATOM 4525 N N . SER C 1 231 ? 61.525 35.160 70.933 1.00 53.12 210 SER C N 1
ATOM 4526 C CA . SER C 1 231 ? 60.641 36.336 70.905 1.00 54.19 210 SER C CA 1
ATOM 4527 C C . SER C 1 231 ? 61.338 37.601 71.441 1.00 54.67 210 SER C C 1
ATOM 4528 O O . SER C 1 231 ? 61.987 38.349 70.697 1.00 55.05 210 SER C O 1
ATOM 4531 N N . MET D 1 22 ? 36.859 32.342 41.894 1.00 28.79 1 MET D N 1
ATOM 4532 C CA . MET D 1 22 ? 37.666 32.382 43.141 1.00 28.73 1 MET D CA 1
ATOM 4533 C C . MET D 1 22 ? 37.282 31.304 44.165 1.00 27.18 1 MET D C 1
ATOM 4534 O O . MET D 1 22 ? 36.107 31.113 44.509 1.00 26.45 1 MET D O 1
ATOM 4539 N N . ILE D 1 23 ? 38.296 30.595 44.638 1.00 25.11 2 ILE D N 1
ATOM 4540 C CA . ILE D 1 23 ? 38.086 29.429 45.469 1.00 23.04 2 ILE D CA 1
ATOM 4541 C C . ILE D 1 23 ? 38.782 29.662 46.809 1.00 21.87 2 ILE D C 1
ATOM 4542 O O . ILE D 1 23 ? 39.944 30.042 46.836 1.00 21.82 2 ILE D O 1
ATOM 4547 N N . PHE D 1 24 ? 38.055 29.457 47.906 1.00 20.29 3 PHE D N 1
ATOM 4548 C CA . PHE D 1 24 ? 38.635 29.457 49.244 1.00 19.41 3 PHE D CA 1
ATOM 4549 C C . PHE D 1 24 ? 38.544 28.084 49.898 1.00 18.88 3 PHE D C 1
ATOM 4550 O O . PHE D 1 24 ? 37.459 27.492 49.927 1.00 18.01 3 PHE D O 1
ATOM 4558 N N . ASN D 1 25 ? 39.678 27.602 50.424 1.00 17.73 4 ASN D N 1
ATOM 4559 C CA . ASN D 1 25 ? 39.697 26.388 51.215 1.00 17.94 4 ASN D CA 1
ATOM 4560 C C . ASN D 1 25 ? 39.963 26.753 52.666 1.00 18.89 4 ASN D C 1
ATOM 4561 O O . ASN D 1 25 ? 41.011 27.315 52.991 1.00 20.22 4 ASN D O 1
ATOM 4566 N N . VAL D 1 26 ? 39.015 26.442 53.538 1.00 17.74 5 VAL D N 1
ATOM 4567 C CA . VAL D 1 26 ? 39.182 26.729 54.942 1.00 17.00 5 VAL D CA 1
ATOM 4568 C C . VAL D 1 26 ? 39.493 25.423 55.665 1.00 16.60 5 VAL D C 1
ATOM 4569 O O . VAL D 1 26 ? 38.775 24.424 55.483 1.00 16.27 5 VAL D O 1
ATOM 4573 N N . LEU D 1 27 ? 40.562 25.438 56.465 1.00 15.45 6 LEU D N 1
ATOM 4574 C CA . LEU D 1 27 ? 40.938 24.277 57.284 1.00 15.41 6 LEU D CA 1
ATOM 4575 C C . LEU D 1 27 ? 40.660 24.599 58.727 1.00 15.17 6 LEU D C 1
ATOM 4576 O O . LEU D 1 27 ? 41.214 25.558 59.284 1.00 15.42 6 LEU D O 1
ATOM 4581 N N . THR D 1 28 ? 39.765 23.825 59.326 1.00 15.06 7 THR D N 1
ATOM 4582 C CA . THR D 1 28 ? 39.263 24.123 60.664 1.00 15.26 7 THR D CA 1
ATOM 4583 C C . THR D 1 28 ? 38.874 22.839 61.406 1.00 15.36 7 THR D C 1
ATOM 4584 O O . THR D 1 28 ? 38.443 21.878 60.783 1.00 15.50 7 THR D O 1
ATOM 4588 N N . ILE D 1 29 ? 38.988 22.840 62.727 1.00 15.04 8 ILE D N 1
ATOM 4589 C CA . ILE D 1 29 ? 38.412 21.758 63.539 1.00 15.62 8 ILE D CA 1
ATOM 4590 C C . ILE D 1 29 ? 36.939 22.060 63.891 1.00 16.20 8 ILE D C 1
ATOM 4591 O O . ILE D 1 29 ? 36.277 21.268 64.577 1.00 16.37 8 ILE D O 1
ATOM 4596 N N . PHE D 1 30 ? 36.417 23.180 63.392 1.00 15.94 9 PHE D N 1
ATOM 4597 C CA . PHE D 1 30 ? 35.007 23.506 63.589 1.00 17.18 9 PHE D CA 1
ATOM 4598 C C . PHE D 1 30 ? 34.266 23.711 62.258 1.00 16.95 9 PHE D C 1
ATOM 4599 O O . PHE D 1 30 ? 33.774 24.804 62.008 1.00 15.64 9 PHE D O 1
ATOM 4607 N N . PRO D 1 31 ? 34.193 22.652 61.398 1.00 17.63 10 PRO D N 1
ATOM 4608 C CA . PRO D 1 31 ? 33.576 22.806 60.075 1.00 17.73 10 PRO D CA 1
ATOM 4609 C C . PRO D 1 31 ? 32.150 23.323 60.136 1.00 19.06 10 PRO D C 1
ATOM 4610 O O . PRO D 1 31 ? 31.736 24.059 59.220 1.00 19.07 10 PRO D O 1
ATOM 4614 N N . GLN D 1 32 ? 31.413 22.963 61.195 1.00 19.46 11 GLN D N 1
ATOM 4615 C CA . GLN D 1 32 ? 30.003 23.344 61.320 1.00 20.82 11 GLN D CA 1
ATOM 4616 C C . GLN D 1 32 ? 29.715 24.862 61.505 1.00 20.78 11 GLN D C 1
ATOM 4617 O O . GLN D 1 32 ? 28.589 25.294 61.329 1.00 19.70 11 GLN D O 1
ATOM 4623 N N . MET D 1 33 ? 30.736 25.654 61.843 1.00 20.21 12 MET D N 1
ATOM 4624 C CA . MET D 1 33 ? 30.623 27.125 61.856 1.00 20.66 12 MET D CA 1
ATOM 4625 C C . MET D 1 33 ? 30.417 27.718 60.481 1.00 19.45 12 MET D C 1
ATOM 4626 O O . MET D 1 33 ? 30.000 28.874 60.352 1.00 19.22 12 MET D O 1
ATOM 4631 N N . PHE D 1 34 ? 30.794 26.966 59.450 1.00 18.74 13 PHE D N 1
ATOM 4632 C CA . PHE D 1 34 ? 30.784 27.484 58.072 1.00 17.82 13 PHE D CA 1
ATOM 4633 C C . PHE D 1 34 ? 29.618 26.878 57.323 1.00 18.04 13 PHE D C 1
ATOM 4634 O O . PHE D 1 34 ? 29.201 25.777 57.668 1.00 17.66 13 PHE D O 1
ATOM 4642 N N . PRO D 1 35 ? 29.083 27.590 56.309 1.00 18.08 14 PRO D N 1
ATOM 4643 C CA . PRO D 1 35 ? 29.430 28.985 55.885 1.00 18.39 14 PRO D CA 1
ATOM 4644 C C . PRO D 1 35 ? 29.103 30.103 56.921 1.00 18.40 14 PRO D C 1
ATOM 4645 O O . PRO D 1 35 ? 29.728 31.179 56.930 1.00 17.39 14 PRO D O 1
ATOM 4649 N N . GLY D 1 36 ? 28.146 29.839 57.801 1.00 19.21 15 GLY D N 1
ATOM 4650 C CA . GLY D 1 36 ? 27.780 30.812 58.826 1.00 19.52 15 GLY D CA 1
ATOM 4651 C C . GLY D 1 36 ? 27.413 32.124 58.169 1.00 20.28 15 GLY D C 1
ATOM 4652 O O . GLY D 1 36 ? 26.627 32.154 57.212 1.00 20.25 15 GLY D O 1
ATOM 4653 N N . PRO D 1 37 ? 28.024 33.223 58.636 1.00 20.54 16 PRO D N 1
ATOM 4654 C CA . PRO D 1 37 ? 27.813 34.539 58.027 1.00 20.90 16 PRO D CA 1
ATOM 4655 C C . PRO D 1 37 ? 28.105 34.587 56.521 1.00 21.93 16 PRO D C 1
ATOM 4656 O O . PRO D 1 37 ? 27.575 35.443 55.823 1.00 23.25 16 PRO D O 1
ATOM 4660 N N . LEU D 1 38 ? 28.930 33.686 56.007 1.00 22.12 17 LEU D N 1
ATOM 4661 C CA . LEU D 1 38 ? 29.238 33.703 54.579 1.00 22.10 17 LEU D CA 1
ATOM 4662 C C . LEU D 1 38 ? 28.117 33.139 53.700 1.00 22.83 17 LEU D C 1
ATOM 4663 O O . LEU D 1 38 ? 28.171 33.268 52.461 1.00 22.97 17 LEU D O 1
ATOM 4668 N N . GLY D 1 39 ? 27.129 32.499 54.330 1.00 23.27 18 GLY D N 1
ATOM 4669 C CA . GLY D 1 39 ? 26.040 31.831 53.620 1.00 23.81 18 GLY D CA 1
ATOM 4670 C C . GLY D 1 39 ? 24.800 32.707 53.534 1.00 25.00 18 GLY D C 1
ATOM 4671 O O . GLY D 1 39 ? 23.742 32.247 53.137 1.00 25.12 18 GLY D O 1
ATOM 4672 N N . VAL D 1 40 ? 24.955 33.990 53.842 1.00 25.38 19 VAL D N 1
ATOM 4673 C CA . VAL D 1 40 ? 23.837 34.911 53.979 1.00 26.25 19 VAL D CA 1
ATOM 4674 C C . VAL D 1 40 ? 23.853 36.026 52.933 1.00 26.10 19 VAL D C 1
ATOM 4675 O O . VAL D 1 40 ? 24.921 36.487 52.503 1.00 25.86 19 VAL D O 1
ATOM 4679 N N . SER D 1 41 ? 22.660 36.427 52.488 1.00 26.76 20 SER D N 1
ATOM 4680 C CA . SER D 1 41 ? 22.504 37.565 51.574 1.00 27.23 20 SER D CA 1
ATOM 4681 C C . SER D 1 41 ? 23.404 37.414 50.325 1.00 26.93 20 SER D C 1
ATOM 4682 O O . SER D 1 41 ? 23.508 36.309 49.803 1.00 26.91 20 SER D O 1
ATOM 4685 N N . ASN D 1 42 ? 24.058 38.482 49.863 1.00 27.14 21 ASN D N 1
ATOM 4686 C CA . ASN D 1 42 ? 24.843 38.441 48.606 1.00 28.03 21 ASN D CA 1
ATOM 4687 C C . ASN D 1 42 ? 25.945 37.381 48.539 1.00 27.72 21 ASN D C 1
ATOM 4688 O O . ASN D 1 42 ? 26.079 36.700 47.518 1.00 28.36 21 ASN D O 1
ATOM 4693 N N . LEU D 1 43 ? 26.741 37.263 49.603 1.00 26.82 22 LEU D N 1
ATOM 4694 C CA . LEU D 1 43 ? 27.767 36.227 49.695 1.00 26.22 22 LEU D CA 1
ATOM 4695 C C . LEU D 1 43 ? 27.133 34.874 49.519 1.00 25.60 22 LEU D C 1
ATOM 4696 O O . LEU D 1 43 ? 27.613 34.067 48.729 1.00 25.18 22 LEU D O 1
ATOM 4701 N N . GLY D 1 44 ? 26.046 34.638 50.257 1.00 24.95 23 GLY D N 1
ATOM 4702 C CA . GLY D 1 44 ? 25.354 33.366 50.193 1.00 25.27 23 GLY D CA 1
ATOM 4703 C C . GLY D 1 44 ? 24.765 33.041 48.831 1.00 25.33 23 GLY D C 1
ATOM 4704 O O . GLY D 1 44 ? 24.894 31.911 48.358 1.00 25.53 23 GLY D O 1
ATOM 4705 N N . SER D 1 45 ? 24.126 34.009 48.178 1.00 25.43 24 SER D N 1
ATOM 4706 C CA . SER D 1 45 ? 23.513 33.688 46.889 1.00 26.18 24 SER D CA 1
ATOM 4707 C C . SER D 1 45 ? 24.590 33.504 45.806 1.00 25.46 24 SER D C 1
ATOM 4708 O O . SER D 1 45 ? 24.461 32.622 44.957 1.00 25.14 24 SER D O 1
ATOM 4711 N N . ALA D 1 46 ? 25.655 34.312 45.865 1.00 24.70 25 ALA D N 1
ATOM 4712 C CA . ALA D 1 46 ? 26.791 34.133 44.972 1.00 24.80 25 ALA D CA 1
ATOM 4713 C C . ALA D 1 46 ? 27.446 32.747 45.152 1.00 25.12 25 ALA D C 1
ATOM 4714 O O . ALA D 1 46 ? 27.934 32.148 44.194 1.00 24.53 25 ALA D O 1
ATOM 4716 N N . LEU D 1 47 ? 27.447 32.248 46.390 1.00 25.59 26 LEU D N 1
ATOM 4717 C CA . LEU D 1 47 ? 27.957 30.892 46.694 1.00 26.03 26 LEU D CA 1
ATOM 4718 C C . LEU D 1 47 ? 27.112 29.806 46.015 1.00 26.43 26 LEU D C 1
ATOM 4719 O O . LEU D 1 47 ? 27.654 28.940 45.321 1.00 26.96 26 LEU D O 1
ATOM 4724 N N . LYS D 1 48 ? 25.796 29.866 46.227 1.00 26.98 27 LYS D N 1
ATOM 4725 C CA . LYS D 1 48 ? 24.818 29.000 45.556 1.00 27.65 27 LYS D CA 1
ATOM 4726 C C . LYS D 1 48 ? 24.909 29.073 44.031 1.00 27.92 27 LYS D C 1
ATOM 4727 O O . LYS D 1 48 ? 24.889 28.047 43.367 1.00 28.05 27 LYS D O 1
ATOM 4729 N N . LYS D 1 49 ? 25.026 30.285 43.484 1.00 28.29 28 LYS D N 1
ATOM 4730 C CA . LYS D 1 49 ? 25.157 30.480 42.020 1.00 28.20 28 LYS D CA 1
ATOM 4731 C C . LYS D 1 49 ? 26.559 30.125 41.498 1.00 27.97 28 LYS D C 1
ATOM 4732 O O . LYS D 1 49 ? 26.800 30.109 40.280 1.00 27.67 28 LYS D O 1
ATOM 4734 N N . GLY D 1 50 ? 27.476 29.848 42.431 1.00 27.37 29 GLY D N 1
ATOM 4735 C CA . GLY D 1 50 ? 28.802 29.364 42.093 1.00 26.50 29 GLY D CA 1
ATOM 4736 C C . GLY D 1 50 ? 29.721 30.433 41.537 1.00 26.10 29 GLY D C 1
ATOM 4737 O O . GLY D 1 50 ? 30.642 30.111 40.784 1.00 26.54 29 GLY D O 1
ATOM 4738 N N . LEU D 1 51 ? 29.480 31.698 41.888 1.00 25.00 30 LEU D N 1
ATOM 4739 C CA . LEU D 1 51 ? 30.413 32.779 41.516 1.00 24.51 30 LEU D CA 1
ATOM 4740 C C . LEU D 1 51 ? 31.708 32.700 42.332 1.00 23.75 30 LEU D C 1
ATOM 4741 O O . LEU D 1 51 ? 32.744 33.220 41.937 1.00 24.36 30 LEU D O 1
ATOM 4746 N N . TRP D 1 52 ? 31.629 32.058 43.490 1.00 22.47 31 TRP D N 1
ATOM 4747 C CA . TRP D 1 52 ? 32.798 31.694 44.263 1.00 21.01 31 TRP D CA 1
ATOM 4748 C C . TRP D 1 52 ? 32.526 30.337 44.911 1.00 20.55 31 TRP D C 1
ATOM 4749 O O . TRP D 1 52 ? 31.378 29.851 44.921 1.00 20.63 31 TRP D O 1
ATOM 4760 N N . THR D 1 53 ? 33.590 29.716 45.408 1.00 19.73 32 THR D N 1
ATOM 4761 C CA . THR D 1 53 ? 33.535 28.374 45.946 1.00 19.06 32 THR D CA 1
ATOM 4762 C C . THR D 1 53 ? 34.165 28.375 47.314 1.00 18.80 32 THR D C 1
ATOM 4763 O O . THR D 1 53 ? 35.210 29.016 47.526 1.00 18.71 32 THR D O 1
ATOM 4767 N N . LEU D 1 54 ? 33.548 27.632 48.226 1.00 18.06 33 LEU D N 1
ATOM 4768 C CA . LEU D 1 54 ? 34.049 27.499 49.588 1.00 17.91 33 LEU D CA 1
ATOM 4769 C C . LEU D 1 54 ? 34.212 26.027 49.913 1.00 17.92 33 LEU D C 1
ATOM 4770 O O . LEU D 1 54 ? 33.218 25.313 49.969 1.00 17.86 33 LEU D O 1
ATOM 4775 N N . ASN D 1 55 ? 35.462 25.577 50.100 1.00 17.24 34 ASN D N 1
ATOM 4776 C CA . ASN D 1 55 ? 35.728 24.233 50.572 1.00 16.94 34 ASN D CA 1
ATOM 4777 C C . ASN D 1 55 ? 36.168 24.253 52.043 1.00 16.98 34 ASN D C 1
ATOM 4778 O O . ASN D 1 55 ? 37.156 24.883 52.406 1.00 17.58 34 ASN D O 1
ATOM 4783 N N . VAL D 1 56 ? 35.436 23.558 52.895 1.00 16.98 35 VAL D N 1
ATOM 4784 C CA . VAL D 1 56 ? 35.757 23.565 54.320 1.00 16.05 35 VAL D CA 1
ATOM 4785 C C . VAL D 1 56 ? 36.221 22.168 54.675 1.00 16.70 35 VAL D C 1
ATOM 4786 O O . VAL D 1 56 ? 35.409 21.245 54.726 1.00 16.85 35 VAL D O 1
ATOM 4790 N N . PHE D 1 57 ? 37.529 22.035 54.919 1.00 16.22 36 PHE D N 1
ATOM 4791 C CA . PHE D 1 57 ? 38.144 20.774 55.234 1.00 16.47 36 PHE D CA 1
ATOM 4792 C C . PHE D 1 57 ? 38.129 20.638 56.745 1.00 17.61 36 PHE D C 1
ATOM 4793 O O . PHE D 1 57 ? 38.553 21.548 57.465 1.00 17.61 36 PHE D O 1
ATOM 4801 N N . ASP D 1 58 ? 37.676 19.485 57.234 1.00 18.50 37 ASP D N 1
ATOM 4802 C CA . ASP D 1 58 ? 37.676 19.214 58.671 1.00 18.28 37 ASP D CA 1
ATOM 4803 C C . ASP D 1 58 ? 39.008 18.601 59.084 1.00 18.50 37 ASP D C 1
ATOM 4804 O O . ASP D 1 58 ? 39.256 17.432 58.815 1.00 18.35 37 ASP D O 1
ATOM 4809 N N . ILE D 1 59 ? 39.841 19.377 59.775 1.00 18.77 38 ILE D N 1
ATOM 4810 C CA . ILE D 1 59 ? 41.173 18.930 60.195 1.00 19.09 38 ILE D CA 1
ATOM 4811 C C . ILE D 1 59 ? 41.129 17.590 60.980 1.00 19.99 38 ILE D C 1
ATOM 4812 O O . ILE D 1 59 ? 42.030 16.746 60.822 1.00 18.82 38 ILE D O 1
ATOM 4817 N N . ARG D 1 60 ? 40.065 17.396 61.771 1.00 20.57 39 ARG D N 1
ATOM 4818 C CA A ARG D 1 60 ? 39.901 16.182 62.582 0.50 21.62 39 ARG D CA 1
ATOM 4819 C CA B ARG D 1 60 ? 39.891 16.174 62.581 0.50 22.12 39 ARG D CA 1
ATOM 4820 C C . ARG D 1 60 ? 39.834 14.907 61.734 1.00 22.58 39 ARG D C 1
ATOM 4821 O O . ARG D 1 60 ? 40.213 13.840 62.205 1.00 23.13 39 ARG D O 1
ATOM 4836 N N . ALA D 1 61 ? 39.367 15.027 60.484 1.00 22.96 40 ALA D N 1
ATOM 4837 C CA . ALA D 1 61 ? 39.247 13.868 59.581 1.00 24.18 40 ALA D CA 1
ATOM 4838 C C . ALA D 1 61 ? 40.612 13.338 59.140 1.00 25.09 40 ALA D C 1
ATOM 4839 O O . ALA D 1 61 ? 40.724 12.233 58.621 1.00 25.55 40 ALA D O 1
ATOM 4841 N N . PHE D 1 62 ? 41.654 14.126 59.371 1.00 26.33 41 PHE D N 1
ATOM 4842 C CA . PHE D 1 62 ? 42.991 13.791 58.898 1.00 27.24 41 PHE D CA 1
ATOM 4843 C C . PHE D 1 62 ? 43.876 13.297 60.039 1.00 28.88 41 PHE D C 1
ATOM 4844 O O . PHE D 1 62 ? 45.073 13.071 59.844 1.00 29.23 41 PHE D O 1
ATOM 4852 N N . ALA D 1 63 ? 43.273 13.116 61.215 1.00 31.08 42 ALA D N 1
ATOM 4853 C CA . ALA D 1 63 ? 43.965 12.609 62.410 1.00 34.24 42 ALA D CA 1
ATOM 4854 C C . ALA D 1 63 ? 44.568 11.226 62.213 1.00 36.58 42 ALA D C 1
ATOM 4855 O O . ALA D 1 63 ? 45.787 11.071 62.307 1.00 37.25 42 ALA D O 1
ATOM 4857 N N . ASN D 1 64 ? 43.731 10.225 61.945 1.00 40.04 43 ASN D N 1
ATOM 4858 C CA . ASN D 1 64 ? 44.220 8.845 61.757 1.00 43.87 43 ASN D CA 1
ATOM 4859 C C . ASN D 1 64 ? 45.038 8.374 62.973 1.00 45.56 43 ASN D C 1
ATOM 4860 O O . ASN D 1 64 ? 46.256 8.130 62.870 1.00 46.32 43 ASN D O 1
ATOM 4865 N N . ASN D 1 65 ? 44.372 8.311 64.129 1.00 47.30 44 ASN D N 1
ATOM 4866 C CA . ASN D 1 65 ? 44.990 7.860 65.389 1.00 48.59 44 ASN D CA 1
ATOM 4867 C C . ASN D 1 65 ? 43.951 7.672 66.496 1.00 49.15 44 ASN D C 1
ATOM 4868 O O . ASN D 1 65 ? 42.769 7.417 66.222 1.00 49.75 44 ASN D O 1
ATOM 4873 N N . HIS D 1 67 ? 43.535 8.394 69.612 1.00 49.13 46 HIS D N 1
ATOM 4874 C CA . HIS D 1 67 ? 42.136 8.469 70.023 1.00 48.84 46 HIS D CA 1
ATOM 4875 C C . HIS D 1 67 ? 41.359 9.502 69.189 1.00 48.43 46 HIS D C 1
ATOM 4876 O O . HIS D 1 67 ? 40.338 10.052 69.647 1.00 48.82 46 HIS D O 1
ATOM 4878 N N . ASN D 1 68 ? 41.856 9.758 67.968 1.00 47.36 47 ASN D N 1
ATOM 4879 C CA . ASN D 1 68 ? 41.232 10.701 67.012 1.00 45.46 47 ASN D CA 1
ATOM 4880 C C . ASN D 1 68 ? 41.654 12.183 67.235 1.00 43.55 47 ASN D C 1
ATOM 4881 O O . ASN D 1 68 ? 40.859 13.127 67.009 1.00 43.56 47 ASN D O 1
ATOM 4886 N N . THR D 1 69 ? 42.906 12.383 67.660 1.00 40.52 48 THR D N 1
ATOM 4887 C CA . THR D 1 69 ? 43.332 13.686 68.201 1.00 37.83 48 THR D CA 1
ATOM 4888 C C . THR D 1 69 ? 44.184 14.543 67.283 1.00 35.03 48 THR D C 1
ATOM 4889 O O . THR D 1 69 ? 45.136 14.085 66.656 1.00 34.73 48 THR D O 1
ATOM 4893 N N . VAL D 1 70 ? 43.840 15.817 67.267 1.00 32.33 49 VAL D N 1
ATOM 4894 C CA . VAL D 1 70 ? 44.484 16.803 66.413 1.00 29.57 49 VAL D CA 1
ATOM 4895 C C . VAL D 1 70 ? 45.533 17.615 67.175 1.00 28.48 49 VAL D C 1
ATOM 4896 O O . VAL D 1 70 ? 46.357 18.275 66.559 1.00 26.85 49 VAL D O 1
ATOM 4900 N N . ASP D 1 71 ? 45.481 17.562 68.508 1.00 27.27 50 ASP D N 1
ATOM 4901 C CA . ASP D 1 71 ? 46.310 18.428 69.346 1.00 27.71 50 ASP D CA 1
ATOM 4902 C C . ASP D 1 71 ? 47.032 17.628 70.438 1.00 27.27 50 ASP D C 1
ATOM 4903 O O . ASP D 1 71 ? 46.583 16.554 70.803 1.00 27.69 50 ASP D O 1
ATOM 4908 N N . ASP D 1 72 ? 48.143 18.150 70.954 1.00 26.55 51 ASP D N 1
ATOM 4909 C CA . ASP D 1 72 ? 48.848 17.510 72.064 1.00 25.99 51 ASP D CA 1
ATOM 4910 C C . ASP D 1 72 ? 49.521 18.587 72.871 1.00 24.36 51 ASP D C 1
ATOM 4911 O O . ASP D 1 72 ? 49.559 19.718 72.409 1.00 23.61 51 ASP D O 1
ATOM 4916 N N . THR D 1 73 ? 50.032 18.274 74.071 1.00 23.53 52 THR D N 1
ATOM 4917 C CA . THR D 1 73 ? 50.706 19.321 74.894 1.00 22.97 52 THR D CA 1
ATOM 4918 C C . THR D 1 73 ? 52.051 19.734 74.280 1.00 21.80 52 THR D C 1
ATOM 4919 O O . THR D 1 73 ? 52.765 18.911 73.726 1.00 20.91 52 THR D O 1
ATOM 4923 N N . PRO D 1 74 ? 52.390 21.019 74.379 1.00 21.89 53 PRO D N 1
ATOM 4924 C CA . PRO D 1 74 ? 53.636 21.511 73.825 1.00 21.64 53 PRO D CA 1
ATOM 4925 C C . PRO D 1 74 ? 54.868 20.890 74.482 1.00 21.59 53 PRO D C 1
ATOM 4926 O O . PRO D 1 74 ? 54.888 20.695 75.707 1.00 22.09 53 PRO D O 1
ATOM 4930 N N . TYR D 1 75 ? 55.868 20.557 73.663 1.00 20.31 54 TYR D N 1
ATOM 4931 C CA . TYR D 1 75 ? 57.196 20.236 74.150 1.00 19.82 54 TYR D CA 1
ATOM 4932 C C . TYR D 1 75 ? 57.761 21.414 74.912 1.00 19.42 54 TYR D C 1
ATOM 4933 O O . TYR D 1 75 ? 57.595 22.561 74.496 1.00 17.87 54 TYR D O 1
ATOM 4942 N N . GLY D 1 76 ? 58.450 21.114 76.007 1.00 19.80 55 GLY D N 1
ATOM 4943 C CA . GLY D 1 76 ? 59.118 22.129 76.794 1.00 21.48 55 GLY D CA 1
ATOM 4944 C C . GLY D 1 76 ? 58.316 22.657 77.956 1.00 22.88 55 GLY D C 1
ATOM 4945 O O . GLY D 1 76 ? 58.800 23.504 78.704 1.00 23.43 55 GLY D O 1
ATOM 4946 N N . GLY D 1 77 ? 57.099 22.157 78.129 1.00 24.15 56 GLY D N 1
ATOM 4947 C CA . GLY D 1 77 ? 56.264 22.601 79.242 1.00 25.83 56 GLY D CA 1
ATOM 4948 C C . GLY D 1 77 ? 55.366 23.753 78.842 1.00 27.30 56 GLY D C 1
ATOM 4949 O O . GLY D 1 77 ? 55.415 24.260 77.696 1.00 27.15 56 GLY D O 1
ATOM 4950 N N . GLY D 1 78 ? 54.543 24.193 79.784 1.00 28.42 57 GLY D N 1
ATOM 4951 C CA . GLY D 1 78 ? 53.615 25.286 79.470 1.00 29.71 57 GLY D CA 1
ATOM 4952 C C . GLY D 1 78 ? 52.212 24.798 79.182 1.00 30.12 57 GLY D C 1
ATOM 4953 O O . GLY D 1 78 ? 52.017 23.639 78.805 1.00 29.76 57 GLY D O 1
ATOM 4954 N N . PRO D 1 79 ? 51.228 25.684 79.362 1.00 30.87 58 PRO D N 1
ATOM 4955 C CA . PRO D 1 79 ? 49.823 25.304 79.329 1.00 31.14 58 PRO D CA 1
ATOM 4956 C C . PRO D 1 79 ? 49.296 25.018 77.937 1.00 31.18 58 PRO D C 1
ATOM 4957 O O . PRO D 1 79 ? 49.957 25.298 76.917 1.00 31.31 58 PRO D O 1
ATOM 4961 N N . GLY D 1 80 ? 48.101 24.441 77.922 1.00 30.99 59 GLY D N 1
ATOM 4962 C CA . GLY D 1 80 ? 47.303 24.359 76.722 1.00 30.04 59 GLY D CA 1
ATOM 4963 C C . GLY D 1 80 ? 47.767 23.255 75.808 1.00 29.55 59 GLY D C 1
ATOM 4964 O O . GLY D 1 80 ? 48.476 22.330 76.221 1.00 30.07 59 GLY D O 1
ATOM 4965 N N . MET D 1 81 ? 47.341 23.351 74.561 1.00 28.24 60 MET D N 1
ATOM 4966 C CA . MET D 1 81 ? 47.527 22.285 73.612 1.00 27.51 60 MET D CA 1
ATOM 4967 C C . MET D 1 81 ? 47.894 22.908 72.300 1.00 26.05 60 MET D C 1
ATOM 4968 O O . MET D 1 81 ? 47.741 24.110 72.111 1.00 25.78 60 MET D O 1
ATOM 4973 N N . LEU D 1 82 ? 48.380 22.080 71.388 1.00 24.40 61 LEU D N 1
ATOM 4974 C CA . LEU D 1 82 ? 48.871 22.581 70.143 1.00 22.85 61 LEU D CA 1
ATOM 4975 C C . LEU D 1 82 ? 48.457 21.656 69.015 1.00 21.92 61 LEU D C 1
ATOM 4976 O O . LEU D 1 82 ? 48.526 20.447 69.160 1.00 21.39 61 LEU D O 1
ATOM 4981 N N . LEU D 1 83 ? 48.005 22.218 67.896 1.00 21.25 62 LEU D N 1
ATOM 4982 C CA . LEU D 1 83 ? 47.686 21.399 66.726 1.00 21.13 62 LEU D CA 1
ATOM 4983 C C . LEU D 1 83 ? 48.957 20.702 66.193 1.00 20.72 62 LEU D C 1
ATOM 4984 O O . LEU D 1 83 ? 49.991 21.347 66.006 1.00 20.61 62 LEU D O 1
ATOM 4989 N N . ARG D 1 84 ? 48.865 19.389 65.975 1.00 20.74 63 ARG D N 1
ATOM 4990 C CA . ARG D 1 84 ? 49.988 18.547 65.536 1.00 20.90 63 ARG D CA 1
ATOM 4991 C C . ARG D 1 84 ? 50.358 18.744 64.072 1.00 21.17 63 ARG D C 1
ATOM 4992 O O . ARG D 1 84 ? 49.479 18.782 63.188 1.00 21.29 63 ARG D O 1
ATOM 5000 N N . ALA D 1 85 ? 51.659 18.854 63.816 1.00 20.75 64 ALA D N 1
ATOM 5001 C CA . ALA D 1 85 ? 52.200 18.912 62.447 1.00 20.59 64 ALA D CA 1
ATOM 5002 C C . ALA D 1 85 ? 51.802 17.757 61.533 1.00 21.10 64 ALA D C 1
ATOM 5003 O O . ALA D 1 85 ? 51.641 17.954 60.319 1.00 20.82 64 ALA D O 1
ATOM 5005 N N . ASP D 1 86 ? 51.687 16.551 62.082 1.00 21.03 65 ASP D N 1
ATOM 5006 C CA . ASP D 1 86 ? 51.407 15.394 61.231 1.00 21.65 65 ASP D CA 1
ATOM 5007 C C . ASP D 1 86 ? 49.971 15.477 60.735 1.00 21.29 65 ASP D C 1
ATOM 5008 O O . ASP D 1 86 ? 49.696 15.331 59.534 1.00 22.25 65 ASP D O 1
ATOM 5013 N N . VAL D 1 87 ? 49.062 15.772 61.655 1.00 20.71 66 VAL D N 1
ATOM 5014 C CA . VAL D 1 87 ? 47.641 15.968 61.322 1.00 19.75 66 VAL D CA 1
ATOM 5015 C C . VAL D 1 87 ? 47.441 17.131 60.336 1.00 20.01 66 VAL D C 1
ATOM 5016 O O . VAL D 1 87 ? 46.846 16.949 59.266 1.00 19.11 66 VAL D O 1
ATOM 5020 N N . LEU D 1 88 ? 47.983 18.308 60.668 1.00 20.22 67 LEU D N 1
ATOM 5021 C CA . LEU D 1 88 ? 47.970 19.450 59.736 1.00 20.00 67 LEU D CA 1
ATOM 5022 C C . LEU D 1 88 ? 48.609 19.133 58.371 1.00 20.03 67 LEU D C 1
ATOM 5023 O O . LEU D 1 88 ? 48.096 19.542 57.328 1.00 20.59 67 LEU D O 1
ATOM 5028 N N . GLY D 1 89 ? 49.722 18.413 58.388 1.00 19.76 68 GLY D N 1
ATOM 5029 C CA . GLY D 1 89 ? 50.413 18.020 57.159 1.00 20.32 68 GLY D CA 1
ATOM 5030 C C . GLY D 1 89 ? 49.552 17.182 56.233 1.00 20.45 68 GLY D C 1
ATOM 5031 O O . GLY D 1 89 ? 49.485 17.440 55.029 1.00 21.05 68 GLY D O 1
ATOM 5032 N N . ARG D 1 90 ? 48.875 16.185 56.783 1.00 20.53 69 ARG D N 1
ATOM 5033 C CA . ARG D 1 90 ? 47.976 15.362 55.960 1.00 20.96 69 ARG D CA 1
ATOM 5034 C C . ARG D 1 90 ? 46.832 16.182 55.354 1.00 20.18 69 ARG D C 1
ATOM 5035 O O . ARG D 1 90 ? 46.444 15.953 54.209 1.00 20.07 69 ARG D O 1
ATOM 5043 N N . CYS D 1 91 ? 46.297 17.129 56.120 1.00 19.64 70 CYS D N 1
ATOM 5044 C CA . CYS D 1 91 ? 45.192 17.959 55.643 1.00 19.83 70 CYS D CA 1
ATOM 5045 C C . CYS D 1 91 ? 45.718 18.870 54.540 1.00 19.64 70 CYS D C 1
ATOM 5046 O O . CYS D 1 91 ? 45.208 18.855 53.414 1.00 20.62 70 CYS D O 1
ATOM 5049 N N . ILE D 1 92 ? 46.796 19.595 54.830 1.00 18.82 71 ILE D N 1
ATOM 5050 C CA . ILE D 1 92 ? 47.382 20.498 53.841 1.00 18.01 71 ILE D CA 1
ATOM 5051 C C . ILE D 1 92 ? 47.830 19.759 52.556 1.00 17.99 71 ILE D C 1
ATOM 5052 O O . ILE D 1 92 ? 47.566 20.254 51.442 1.00 17.12 71 ILE D O 1
ATOM 5057 N N . ASP D 1 93 ? 48.491 18.595 52.698 1.00 17.81 72 ASP D N 1
ATOM 5058 C CA . ASP D 1 93 ? 48.928 17.813 51.508 1.00 18.23 72 ASP D CA 1
ATOM 5059 C C . ASP D 1 93 ? 47.732 17.392 50.659 1.00 18.23 72 ASP D C 1
ATOM 5060 O O . ASP D 1 93 ? 47.817 17.342 49.434 1.00 17.90 72 ASP D O 1
ATOM 5065 N N . GLU D 1 94 ? 46.609 17.090 51.306 1.00 18.32 73 GLU D N 1
ATOM 5066 C CA . GLU D 1 94 ? 45.406 16.788 50.540 1.00 18.49 73 GLU D CA 1
ATOM 5067 C C . GLU D 1 94 ? 44.951 18.019 49.737 1.00 18.10 73 GLU D C 1
ATOM 5068 O O . GLU D 1 94 ? 44.599 17.886 48.562 1.00 18.03 73 GLU D O 1
ATOM 5074 N N . VAL D 1 95 ? 44.982 19.206 50.358 1.00 17.52 74 VAL D N 1
ATOM 5075 C CA . VAL D 1 95 ? 44.617 20.447 49.657 1.00 17.67 74 VAL D CA 1
ATOM 5076 C C . VAL D 1 95 ? 45.546 20.692 48.464 1.00 18.29 74 VAL D C 1
ATOM 5077 O O . VAL D 1 95 ? 45.073 20.961 47.347 1.00 18.80 74 VAL D O 1
ATOM 5081 N N . LEU D 1 96 ? 46.851 20.549 48.693 1.00 18.37 75 LEU D N 1
ATOM 5082 C CA . LEU D 1 96 ? 47.860 20.727 47.645 1.00 19.14 75 LEU D CA 1
ATOM 5083 C C . LEU D 1 96 ? 47.713 19.748 46.464 1.00 18.97 75 LEU D C 1
ATOM 5084 O O . LEU D 1 96 ? 47.844 20.158 45.322 1.00 18.69 75 LEU D O 1
ATOM 5089 N N . SER D 1 97 ? 47.425 18.476 46.744 1.00 18.91 76 SER D N 1
ATOM 5090 C CA . SER D 1 97 ? 47.148 17.522 45.681 1.00 19.85 76 SER D CA 1
ATOM 5091 C C . SER D 1 97 ? 45.970 17.999 44.817 1.00 19.92 76 SER D C 1
ATOM 5092 O O . SER D 1 97 ? 46.009 17.862 43.617 1.00 20.38 76 SER D O 1
ATOM 5095 N N . LEU D 1 98 ? 44.955 18.604 45.434 1.00 20.07 77 LEU D N 1
ATOM 5096 C CA . LEU D 1 98 ? 43.785 19.115 44.711 1.00 20.24 77 LEU D CA 1
ATOM 5097 C C . LEU D 1 98 ? 44.006 20.488 44.061 1.00 20.16 77 LEU D C 1
ATOM 5098 O O . LEU D 1 98 ? 43.420 20.798 43.023 1.00 18.97 77 LEU D O 1
ATOM 5103 N N . HIS D 1 99 ? 44.816 21.321 44.716 1.00 19.93 78 HIS D N 1
ATOM 5104 C CA . HIS D 1 99 ? 45.035 22.695 44.276 1.00 20.19 78 HIS D CA 1
ATOM 5105 C C . HIS D 1 99 ? 46.536 23.036 44.340 1.00 20.37 78 HIS D C 1
ATOM 5106 O O . HIS D 1 99 ? 46.991 23.705 45.262 1.00 20.45 78 HIS D O 1
ATOM 5113 N N . PRO D 1 100 ? 47.313 22.574 43.354 1.00 20.83 79 PRO D N 1
ATOM 5114 C CA . PRO D 1 100 ? 48.773 22.696 43.453 1.00 21.07 79 PRO D CA 1
ATOM 5115 C C . PRO D 1 100 ? 49.248 24.140 43.649 1.00 21.23 79 PRO D C 1
ATOM 5116 O O . PRO D 1 100 ? 50.240 24.362 44.336 1.00 21.84 79 PRO D O 1
ATOM 5120 N N . ASN D 1 101 ? 48.537 25.103 43.070 1.00 20.99 80 ASN D N 1
ATOM 5121 C CA . ASN D 1 101 ? 48.946 26.497 43.131 1.00 21.08 80 ASN D CA 1
ATOM 5122 C C . ASN D 1 101 ? 48.221 27.361 44.178 1.00 20.40 80 ASN D C 1
ATOM 5123 O O . ASN D 1 101 ? 48.267 28.589 44.123 1.00 20.54 80 ASN D O 1
ATOM 5128 N N . THR D 1 102 ? 47.547 26.731 45.127 1.00 19.96 81 THR D N 1
ATOM 5129 C CA . THR D 1 102 ? 46.845 27.506 46.150 1.00 19.54 81 THR D CA 1
ATOM 5130 C C . THR D 1 102 ? 47.843 28.349 46.960 1.00 19.91 81 THR D C 1
ATOM 5131 O O . THR D 1 102 ? 49.021 27.965 47.146 1.00 19.92 81 THR D O 1
ATOM 5135 N N . LYS D 1 103 ? 47.374 29.505 47.404 1.00 19.76 82 LYS D N 1
ATOM 5136 C CA . LYS D 1 103 ? 48.131 30.364 48.281 1.00 19.57 82 LYS D CA 1
ATOM 5137 C C . LYS D 1 103 ? 47.824 29.928 49.719 1.00 19.11 82 LYS D C 1
ATOM 5138 O O . LYS D 1 103 ? 46.697 30.106 50.200 1.00 17.76 82 LYS D O 1
ATOM 5144 N N . LEU D 1 104 ? 48.826 29.353 50.383 1.00 18.32 83 LEU D N 1
ATOM 5145 C CA . LEU D 1 104 ? 48.675 28.883 51.760 1.00 18.72 83 LEU D CA 1
ATOM 5146 C C . LEU D 1 104 ? 48.754 30.017 52.789 1.00 18.85 83 LEU D C 1
ATOM 5147 O O . LEU D 1 104 ? 49.803 30.655 52.951 1.00 18.46 83 LEU D O 1
ATOM 5152 N N . MET D 1 105 ? 47.641 30.271 53.473 1.00 18.52 84 MET D N 1
ATOM 5153 C CA . MET D 1 105 ? 47.611 31.299 54.512 1.00 19.56 84 MET D CA 1
ATOM 5154 C C . MET D 1 105 ? 47.209 30.730 55.872 1.00 19.70 84 MET D C 1
ATOM 5155 O O . MET D 1 105 ? 46.604 29.660 55.959 1.00 18.99 84 MET D O 1
ATOM 5160 N N . PHE D 1 106 ? 47.573 31.466 56.920 1.00 20.20 85 PHE D N 1
ATOM 5161 C CA . PHE D 1 106 ? 47.353 31.093 58.295 1.00 21.38 85 PHE D CA 1
ATOM 5162 C C . PHE D 1 106 ? 47.020 32.388 59.055 1.00 22.59 85 PHE D C 1
ATOM 5163 O O . PHE D 1 106 ? 47.757 33.367 58.979 1.00 22.33 85 PHE D O 1
ATOM 5171 N N . THR D 1 107 ? 45.911 32.398 59.768 1.00 24.41 86 THR D N 1
ATOM 5172 C CA . THR D 1 107 ? 45.542 33.574 60.555 1.00 28.21 86 THR D CA 1
ATOM 5173 C C . THR D 1 107 ? 46.233 33.556 61.921 1.00 29.55 86 THR D C 1
ATOM 5174 O O . THR D 1 107 ? 46.069 32.613 62.677 1.00 29.85 86 THR D O 1
ATOM 5178 N N . SER D 1 108 ? 47.035 34.574 62.215 1.00 32.24 87 SER D N 1
ATOM 5179 C CA . SER D 1 108 ? 47.777 34.616 63.476 1.00 35.04 87 SER D CA 1
ATOM 5180 C C . SER D 1 108 ? 48.070 36.055 63.843 1.00 36.82 87 SER D C 1
ATOM 5181 O O . SER D 1 108 ? 48.097 36.914 62.961 1.00 37.13 87 SER D O 1
ATOM 5184 N N . PRO D 1 109 ? 48.304 36.330 65.144 1.00 38.17 88 PRO D N 1
ATOM 5185 C CA . PRO D 1 109 ? 48.431 37.704 65.616 1.00 38.68 88 PRO D CA 1
ATOM 5186 C C . PRO D 1 109 ? 49.693 38.407 65.103 1.00 39.19 88 PRO D C 1
ATOM 5187 O O . PRO D 1 109 ? 49.755 39.641 65.113 1.00 39.15 88 PRO D O 1
ATOM 5191 N N . ARG D 1 110 ? 50.669 37.625 64.641 1.00 39.57 89 ARG D N 1
ATOM 5192 C CA . ARG D 1 110 ? 51.942 38.168 64.141 1.00 39.72 89 ARG D CA 1
ATOM 5193 C C . ARG D 1 110 ? 52.015 38.302 62.612 1.00 38.91 89 ARG D C 1
ATOM 5194 O O . ARG D 1 110 ? 53.095 38.543 62.059 1.00 38.96 89 ARG D O 1
ATOM 5202 N N . GLY D 1 111 ? 50.880 38.149 61.930 1.00 37.25 90 GLY D N 1
ATOM 5203 C CA . GLY D 1 111 ? 50.876 38.228 60.481 1.00 35.62 90 GLY D CA 1
ATOM 5204 C C . GLY D 1 111 ? 50.816 39.646 59.955 1.00 34.75 90 GLY D C 1
ATOM 5205 O O . GLY D 1 111 ? 50.777 40.601 60.725 1.00 34.37 90 GLY D O 1
ATOM 5206 N N . VAL D 1 112 ? 50.813 39.779 58.632 1.00 34.20 91 VAL D N 1
ATOM 5207 C CA . VAL D 1 112 ? 50.565 41.069 57.971 1.00 33.97 91 VAL D CA 1
ATOM 5208 C C . VAL D 1 112 ? 49.179 41.585 58.390 1.00 33.36 91 VAL D C 1
ATOM 5209 O O . VAL D 1 112 ? 48.210 40.792 58.483 1.00 32.90 91 VAL D O 1
ATOM 5213 N N . SER D 1 113 ? 49.093 42.887 58.681 1.00 32.29 92 SER D N 1
ATOM 5214 C CA . SER D 1 113 ? 47.793 43.517 58.972 1.00 32.29 92 SER D CA 1
ATOM 5215 C C . SER D 1 113 ? 46.899 43.467 57.748 1.00 31.27 92 SER D C 1
ATOM 5216 O O . SER D 1 113 ? 47.252 44.015 56.695 1.00 31.85 92 SER D O 1
ATOM 5219 N N . PHE D 1 114 ? 45.753 42.809 57.876 1.00 29.79 93 PHE D N 1
ATOM 5220 C CA . PHE D 1 114 ? 44.815 42.725 56.760 1.00 28.44 93 PHE D CA 1
ATOM 5221 C C . PHE D 1 114 ? 44.209 44.111 56.516 1.00 28.48 93 PHE D C 1
ATOM 5222 O O . PHE D 1 114 ? 43.820 44.785 57.465 1.00 28.15 93 PHE D O 1
ATOM 5230 N N . THR D 1 115 ? 44.179 44.535 55.247 1.00 28.49 94 THR D N 1
ATOM 5231 C CA . THR D 1 115 ? 43.609 45.822 54.832 1.00 28.39 94 THR D CA 1
ATOM 5232 C C . THR D 1 115 ? 42.932 45.639 53.472 1.00 29.05 94 THR D C 1
ATOM 5233 O O . THR D 1 115 ? 43.189 44.647 52.770 1.00 28.65 94 THR D O 1
ATOM 5237 N N . GLN D 1 116 ? 42.100 46.608 53.084 1.00 29.72 95 GLN D N 1
ATOM 5238 C CA . GLN D 1 116 ? 41.481 46.607 51.764 1.00 30.97 95 GLN D CA 1
ATOM 5239 C C . GLN D 1 116 ? 42.522 46.325 50.678 1.00 31.80 95 GLN D C 1
ATOM 5240 O O . GLN D 1 116 ? 42.263 45.571 49.725 1.00 31.50 95 GLN D O 1
ATOM 5246 N N . ASP D 1 117 ? 43.712 46.897 50.854 1.00 33.04 96 ASP D N 1
ATOM 5247 C CA . ASP D 1 117 ? 44.791 46.722 49.884 1.00 34.42 96 ASP D CA 1
ATOM 5248 C C . ASP D 1 117 ? 45.351 45.299 49.895 1.00 34.43 96 ASP D C 1
ATOM 5249 O O . ASP D 1 117 ? 45.621 44.722 48.829 1.00 34.89 96 ASP D O 1
ATOM 5254 N N . ILE D 1 118 ? 45.519 44.725 51.085 1.00 34.41 97 ILE D N 1
ATOM 5255 C CA . ILE D 1 118 ? 45.893 43.303 51.174 1.00 33.88 97 ILE D CA 1
ATOM 5256 C C . ILE D 1 118 ? 44.793 42.420 50.567 1.00 33.48 97 ILE D C 1
ATOM 5257 O O . ILE D 1 118 ? 45.093 41.479 49.838 1.00 33.84 97 ILE D O 1
ATOM 5262 N N . ALA D 1 119 ? 43.532 42.740 50.829 1.00 32.85 98 ALA D N 1
ATOM 5263 C CA . ALA D 1 119 ? 42.440 42.026 50.177 1.00 33.45 98 ALA D CA 1
ATOM 5264 C C . ALA D 1 119 ? 42.598 42.047 48.641 1.00 33.94 98 ALA D C 1
ATOM 5265 O O . ALA D 1 119 ? 42.507 41.003 47.986 1.00 33.70 98 ALA D O 1
ATOM 5267 N N . ARG D 1 120 ? 42.864 43.227 48.081 1.00 34.90 99 ARG D N 1
ATOM 5268 C CA . ARG D 1 120 ? 43.139 43.354 46.637 1.00 36.28 99 ARG D CA 1
ATOM 5269 C C . ARG D 1 120 ? 44.298 42.467 46.151 1.00 36.41 99 ARG D C 1
ATOM 5270 O O . ARG D 1 120 ? 44.180 41.802 45.137 1.00 36.34 99 ARG D O 1
ATOM 5278 N N . GLN D 1 121 ? 45.414 42.453 46.876 1.00 36.87 100 GLN D N 1
ATOM 5279 C CA . GLN D 1 121 ? 46.556 41.623 46.468 1.00 37.40 100 GLN D CA 1
ATOM 5280 C C . GLN D 1 121 ? 46.263 40.132 46.581 1.00 37.41 100 GLN D C 1
ATOM 5281 O O . GLN D 1 121 ? 46.839 39.321 45.856 1.00 37.90 100 GLN D O 1
ATOM 5287 N N . THR D 1 122 ? 45.367 39.777 47.494 1.00 37.37 101 THR D N 1
ATOM 5288 C CA . THR D 1 122 ? 44.933 38.400 47.650 1.00 37.27 101 THR D CA 1
ATOM 5289 C C . THR D 1 122 ? 44.080 38.002 46.436 1.00 37.97 101 THR D C 1
ATOM 5290 O O . THR D 1 122 ? 43.952 36.810 46.128 1.00 38.11 101 THR D O 1
ATOM 5294 N N . MET D 1 123 ? 43.512 39.011 45.755 1.00 38.60 102 MET D N 1
ATOM 5295 C CA . MET D 1 123 ? 42.742 38.828 44.511 1.00 39.07 102 MET D CA 1
ATOM 5296 C C . MET D 1 123 ? 43.615 38.362 43.353 1.00 38.93 102 MET D C 1
ATOM 5297 O O . MET D 1 123 ? 43.130 37.693 42.451 1.00 39.35 102 MET D O 1
ATOM 5302 N N . ASN D 1 124 ? 44.890 38.744 43.359 1.00 38.70 103 ASN D N 1
ATOM 5303 C CA . ASN D 1 124 ? 45.824 38.290 42.325 1.00 38.39 103 ASN D CA 1
ATOM 5304 C C . ASN D 1 124 ? 45.911 36.751 42.226 1.00 37.62 103 ASN D C 1
ATOM 5305 O O . ASN D 1 124 ? 46.376 36.220 41.202 1.00 37.35 103 ASN D O 1
ATOM 5310 N N . PHE D 1 125 ? 45.457 36.052 43.282 1.00 36.46 104 PHE D N 1
ATOM 5311 C CA . PHE D 1 125 ? 45.378 34.579 43.288 1.00 35.29 104 PHE D CA 1
ATOM 5312 C C . PHE D 1 125 ? 43.930 34.109 43.142 1.00 34.32 104 PHE D C 1
ATOM 5313 O O . PHE D 1 125 ? 43.013 34.705 43.731 1.00 34.22 104 PHE D O 1
ATOM 5321 N N . ASP D 1 126 ? 43.712 33.033 42.387 1.00 32.98 105 ASP D N 1
ATOM 5322 C CA . ASP D 1 126 ? 42.350 32.503 42.230 1.00 32.03 105 ASP D CA 1
ATOM 5323 C C . ASP D 1 126 ? 41.992 31.396 43.252 1.00 30.39 105 ASP D C 1
ATOM 5324 O O . ASP D 1 126 ? 40.834 30.981 43.368 1.00 30.82 105 ASP D O 1
ATOM 5329 N N . ASN D 1 127 ? 42.986 30.943 44.004 1.00 27.29 106 ASN D N 1
ATOM 5330 C CA . ASN D 1 127 ? 42.806 29.839 44.906 1.00 24.78 106 ASN D CA 1
ATOM 5331 C C . ASN D 1 127 ? 43.583 30.098 46.197 1.00 23.84 106 ASN D C 1
ATOM 5332 O O . ASN D 1 127 ? 44.825 30.169 46.186 1.00 22.85 106 ASN D O 1
ATOM 5337 N N . ILE D 1 128 ? 42.834 30.260 47.289 1.00 22.17 107 ILE D N 1
ATOM 5338 C CA . ILE D 1 128 ? 43.370 30.666 48.587 1.00 21.33 107 ILE D CA 1
ATOM 5339 C C . ILE D 1 128 ? 43.022 29.631 49.665 1.00 20.63 107 ILE D C 1
ATOM 5340 O O . ILE D 1 128 ? 41.865 29.210 49.791 1.00 20.69 107 ILE D O 1
ATOM 5345 N N . THR D 1 129 ? 44.010 29.278 50.478 1.00 19.69 108 THR D N 1
ATOM 5346 C CA . THR D 1 129 ? 43.805 28.361 51.580 1.00 18.45 108 THR D CA 1
ATOM 5347 C C . THR D 1 129 ? 44.055 29.069 52.919 1.00 18.64 108 THR D C 1
ATOM 5348 O O . THR D 1 129 ? 45.124 29.611 53.147 1.00 18.24 108 THR D O 1
ATOM 5352 N N . LEU D 1 130 ? 43.055 29.038 53.795 1.00 17.99 109 LEU D N 1
ATOM 5353 C CA . LEU D 1 130 ? 43.127 29.651 55.108 1.00 17.83 109 LEU D CA 1
ATOM 5354 C C . LEU D 1 130 ? 43.124 28.594 56.203 1.00 17.20 109 LEU D C 1
ATOM 5355 O O . LEU D 1 130 ? 42.094 27.997 56.503 1.00 16.73 109 LEU D O 1
ATOM 5360 N N . LEU D 1 131 ? 44.284 28.392 56.810 1.00 16.87 110 LEU D N 1
ATOM 5361 C CA . LEU D 1 131 ? 44.414 27.534 57.983 1.00 17.31 110 LEU D CA 1
ATOM 5362 C C . LEU D 1 131 ? 43.989 28.312 59.233 1.00 17.98 110 LEU D C 1
ATOM 5363 O O . LEU D 1 131 ? 44.538 29.396 59.497 1.00 18.21 110 LEU D O 1
ATOM 5368 N N . CYS D 1 132 ? 43.044 27.756 59.991 1.00 17.85 111 CYS D N 1
ATOM 5369 C CA . CYS D 1 132 ? 42.539 28.376 61.219 1.00 19.20 111 CYS D CA 1
ATOM 5370 C C . CYS D 1 132 ? 43.140 27.693 62.450 1.00 20.16 111 CYS D C 1
ATOM 5371 O O . CYS D 1 132 ? 42.897 26.515 62.714 1.00 20.62 111 CYS D O 1
ATOM 5374 N N . GLY D 1 133 ? 43.934 28.434 63.210 1.00 21.95 112 GLY D N 1
ATOM 5375 C CA . GLY D 1 133 ? 44.499 27.904 64.450 1.00 23.18 112 GLY D CA 1
ATOM 5376 C C . GLY D 1 133 ? 43.417 27.832 65.513 1.00 24.59 112 GLY D C 1
ATOM 5377 O O . GLY D 1 133 ? 42.414 28.578 65.449 1.00 24.50 112 GLY D O 1
ATOM 5378 N N . ARG D 1 134 ? 43.608 26.902 66.453 1.00 25.15 113 ARG D N 1
ATOM 5379 C CA . ARG D 1 134 ? 42.857 26.809 67.705 1.00 25.83 113 ARG D CA 1
ATOM 5380 C C . ARG D 1 134 ? 43.834 26.443 68.839 1.00 27.14 113 ARG D C 1
ATOM 5381 O O . ARG D 1 134 ? 45.039 26.282 68.596 1.00 27.03 113 ARG D O 1
ATOM 5389 N N . PHE D 1 135 ? 43.320 26.324 70.066 1.00 27.83 114 PHE D N 1
ATOM 5390 C CA . PHE D 1 135 ? 44.147 26.067 71.247 1.00 28.68 114 PHE D CA 1
ATOM 5391 C C . PHE D 1 135 ? 45.275 27.104 71.338 1.00 28.65 114 PHE D C 1
ATOM 5392 O O . PHE D 1 135 ? 45.052 28.294 71.119 1.00 28.15 114 PHE D O 1
ATOM 5400 N N . GLU D 1 136 ? 46.495 26.650 71.621 1.00 28.58 115 GLU D N 1
ATOM 5401 C CA . GLU D 1 136 ? 47.647 27.547 71.708 1.00 28.52 115 GLU D CA 1
ATOM 5402 C C . GLU D 1 136 ? 48.265 27.866 70.335 1.00 26.94 115 GLU D C 1
ATOM 5403 O O . GLU D 1 136 ? 49.259 28.583 70.244 1.00 27.16 115 GLU D O 1
ATOM 5409 N N . GLY D 1 137 ? 47.694 27.334 69.266 1.00 25.07 116 GLY D N 1
ATOM 5410 C CA . GLY D 1 137 ? 48.266 27.557 67.954 1.00 22.54 116 GLY D CA 1
ATOM 5411 C C . GLY D 1 137 ? 48.686 26.263 67.303 1.00 21.42 116 GLY D C 1
ATOM 5412 O O . GLY D 1 137 ? 48.097 25.206 67.552 1.00 20.33 116 GLY D O 1
ATOM 5413 N N . ILE D 1 138 ? 49.690 26.356 66.438 1.00 20.63 117 ILE D N 1
ATOM 5414 C CA . ILE D 1 138 ? 50.113 25.204 65.644 1.00 20.49 117 ILE D CA 1
ATOM 5415 C C . ILE D 1 138 ? 51.619 25.003 65.766 1.00 20.05 117 ILE D C 1
ATOM 5416 O O . ILE D 1 138 ? 52.369 25.944 66.035 1.00 19.03 117 ILE D O 1
ATOM 5421 N N . ASP D 1 139 ? 52.036 23.765 65.558 1.00 20.46 118 ASP D N 1
ATOM 5422 C CA . ASP D 1 139 ? 53.444 23.411 65.529 1.00 20.55 118 ASP D CA 1
ATOM 5423 C C . ASP D 1 139 ? 54.134 24.280 64.477 1.00 20.97 118 ASP D C 1
ATOM 5424 O O . ASP D 1 139 ? 53.678 24.352 63.308 1.00 21.19 118 ASP D O 1
ATOM 5429 N N . GLU D 1 140 ? 55.199 24.953 64.896 1.00 20.11 119 GLU D N 1
ATOM 5430 C CA . GLU D 1 140 ? 55.911 25.902 64.025 1.00 20.78 119 GLU D CA 1
ATOM 5431 C C . GLU D 1 140 ? 56.495 25.282 62.743 1.00 19.72 119 GLU D C 1
ATOM 5432 O O . GLU D 1 140 ? 56.677 25.975 61.757 1.00 19.40 119 GLU D O 1
ATOM 5438 N N . ARG D 1 141 ? 56.769 23.982 62.754 1.00 19.50 120 ARG D N 1
ATOM 5439 C CA . ARG D 1 141 ? 57.302 23.316 61.554 1.00 19.39 120 ARG D CA 1
ATOM 5440 C C . ARG D 1 141 ? 56.324 23.386 60.356 1.00 19.13 120 ARG D C 1
ATOM 5441 O O . ARG D 1 141 ? 56.731 23.433 59.191 1.00 18.37 120 ARG D O 1
ATOM 5449 N N . VAL D 1 142 ? 55.037 23.426 60.663 1.00 18.80 121 VAL D N 1
ATOM 5450 C CA . VAL D 1 142 ? 54.027 23.575 59.632 1.00 18.61 121 VAL D CA 1
ATOM 5451 C C . VAL D 1 142 ? 54.169 24.942 58.963 1.00 19.06 121 VAL D C 1
ATOM 5452 O O . VAL D 1 142 ? 54.118 25.022 57.738 1.00 19.17 121 VAL D O 1
ATOM 5456 N N . VAL D 1 143 ? 54.391 25.986 59.759 1.00 18.97 122 VAL D N 1
ATOM 5457 C CA . VAL D 1 143 ? 54.578 27.337 59.239 1.00 19.76 122 VAL D CA 1
ATOM 5458 C C . VAL D 1 143 ? 55.824 27.388 58.316 1.00 20.69 122 VAL D C 1
ATOM 5459 O O . VAL D 1 143 ? 55.746 27.888 57.214 1.00 19.89 122 VAL D O 1
ATOM 5463 N N . ASP D 1 144 ? 56.951 26.848 58.782 1.00 21.54 123 ASP D N 1
ATOM 5464 C CA . ASP D 1 144 ? 58.199 26.848 58.016 1.00 22.55 123 ASP D CA 1
ATOM 5465 C C . ASP D 1 144 ? 58.183 25.922 56.812 1.00 22.25 123 ASP D C 1
ATOM 5466 O O . ASP D 1 144 ? 58.654 26.317 55.753 1.00 22.86 123 ASP D O 1
ATOM 5471 N N . PHE D 1 145 ? 57.680 24.693 56.964 1.00 21.38 124 PHE D N 1
ATOM 5472 C CA . PHE D 1 145 ? 57.707 23.751 55.844 1.00 20.92 124 PHE D CA 1
ATOM 5473 C C . PHE D 1 145 ? 56.889 24.268 54.656 1.00 20.56 124 PHE D C 1
ATOM 5474 O O . PHE D 1 145 ? 57.337 24.240 53.521 1.00 19.65 124 PHE D O 1
ATOM 5482 N N . TYR D 1 146 ? 55.683 24.732 54.946 1.00 20.20 125 TYR D N 1
ATOM 5483 C CA . TYR D 1 146 ? 54.774 25.196 53.916 1.00 19.97 125 TYR D CA 1
ATOM 5484 C C . TYR D 1 146 ? 54.901 26.677 53.577 1.00 19.96 125 TYR D C 1
ATOM 5485 O O . TYR D 1 146 ? 54.217 27.154 52.674 1.00 20.34 125 TYR D O 1
ATOM 5494 N N . LYS D 1 147 ? 55.745 27.403 54.306 1.00 20.11 126 LYS D N 1
ATOM 5495 C CA . LYS D 1 147 ? 55.922 28.848 54.092 1.00 20.98 126 LYS D CA 1
ATOM 5496 C C . LYS D 1 147 ? 54.585 29.600 54.109 1.00 21.54 126 LYS D C 1
ATOM 5497 O O . LYS D 1 147 ? 54.299 30.438 53.235 1.00 21.92 126 LYS D O 1
ATOM 5499 N N . LEU D 1 148 ? 53.778 29.305 55.125 1.00 21.27 127 LEU D N 1
ATOM 5500 C CA . LEU D 1 148 ? 52.459 29.923 55.274 1.00 21.92 127 LEU D CA 1
ATOM 5501 C C . LEU D 1 148 ? 52.550 31.447 55.373 1.00 22.38 127 LEU D C 1
ATOM 5502 O O . LEU D 1 148 ? 53.431 31.982 56.047 1.00 21.76 127 LEU D O 1
ATOM 5507 N N . GLN D 1 149 ? 51.655 32.137 54.672 1.00 22.97 128 GLN D N 1
ATOM 5508 C CA . GLN D 1 149 ? 51.569 33.577 54.804 1.00 24.04 128 GLN D CA 1
ATOM 5509 C C . GLN D 1 149 ? 50.652 33.880 55.984 1.00 23.72 128 GLN D C 1
ATOM 5510 O O . GLN D 1 149 ? 49.446 33.610 55.960 1.00 22.30 128 GLN D O 1
ATOM 5516 N N . GLU D 1 150 ? 51.251 34.431 57.024 1.00 24.28 129 GLU D N 1
ATOM 5517 C CA . GLU D 1 150 ? 50.506 34.771 58.199 1.00 25.43 129 GLU D CA 1
ATOM 5518 C C . GLU D 1 150 ? 49.809 36.094 58.004 1.00 25.45 129 GLU D C 1
ATOM 5519 O O . GLU D 1 150 ? 50.384 37.032 57.469 1.00 24.90 129 GLU D O 1
ATOM 5525 N N . VAL D 1 151 ? 48.540 36.135 58.405 1.00 26.01 130 VAL D N 1
ATOM 5526 C CA . VAL D 1 151 ? 47.712 37.329 58.289 1.00 26.61 130 VAL D CA 1
ATOM 5527 C C . VAL D 1 151 ? 46.961 37.577 59.602 1.00 27.23 130 VAL D C 1
ATOM 5528 O O . VAL D 1 151 ? 46.380 36.656 60.185 1.00 26.83 130 VAL D O 1
ATOM 5532 N N . SER D 1 152 ? 46.975 38.841 60.027 1.00 27.62 131 SER D N 1
ATOM 5533 C CA . SER D 1 152 ? 46.248 39.323 61.183 1.00 27.83 131 SER D CA 1
ATOM 5534 C C . SER D 1 152 ? 45.166 40.342 60.755 1.00 27.28 131 SER D C 1
ATOM 5535 O O . SER D 1 152 ? 45.455 41.298 60.026 1.00 27.31 131 SER D O 1
ATOM 5538 N N . ILE D 1 153 ? 43.931 40.146 61.217 1.00 26.33 132 ILE D N 1
ATOM 5539 C CA . ILE D 1 153 ? 42.837 41.057 60.867 1.00 25.24 132 ILE D CA 1
ATOM 5540 C C . ILE D 1 153 ? 42.788 42.272 61.801 1.00 25.19 132 ILE D C 1
ATOM 5541 O O . ILE D 1 153 ? 42.050 43.215 61.562 1.00 25.31 132 ILE D O 1
ATOM 5546 N N . GLY D 1 154 ? 43.597 42.251 62.851 1.00 25.26 133 GLY D N 1
ATOM 5547 C CA . GLY D 1 154 ? 43.678 43.382 63.761 1.00 25.15 133 GLY D CA 1
ATOM 5548 C C . GLY D 1 154 ? 44.463 43.022 65.006 1.00 25.83 133 GLY D C 1
ATOM 5549 O O . GLY D 1 154 ? 44.835 41.868 65.208 1.00 25.66 133 GLY D O 1
ATOM 5550 N N . ASP D 1 155 ? 44.710 44.020 65.843 1.00 26.38 134 ASP D N 1
ATOM 5551 C CA . ASP D 1 155 ? 45.495 43.843 67.061 1.00 27.33 134 ASP D CA 1
ATOM 5552 C C . ASP D 1 155 ? 44.579 43.466 68.252 1.00 26.50 134 ASP D C 1
ATOM 5553 O O . ASP D 1 155 ? 44.351 44.274 69.174 1.00 26.85 134 ASP D O 1
ATOM 5558 N N . TYR D 1 156 ? 44.068 42.241 68.233 1.00 24.98 135 TYR D N 1
ATOM 5559 C CA . TYR D 1 156 ? 43.201 41.754 69.303 1.00 23.54 135 TYR D CA 1
ATOM 5560 C C . TYR D 1 156 ? 43.250 40.227 69.334 1.00 22.62 135 TYR D C 1
ATOM 5561 O O . TYR D 1 156 ? 43.484 39.604 68.321 1.00 21.30 135 TYR D O 1
ATOM 5570 N N . VAL D 1 157 ? 43.052 39.630 70.509 1.00 21.93 136 VAL D N 1
ATOM 5571 C CA . VAL D 1 157 ? 43.151 38.174 70.632 1.00 20.95 136 VAL D CA 1
ATOM 5572 C C . VAL D 1 157 ? 41.755 37.540 70.471 1.00 20.02 136 VAL D C 1
ATOM 5573 O O . VAL D 1 157 ? 40.851 37.809 71.256 1.00 18.68 136 VAL D O 1
ATOM 5577 N N . LEU D 1 158 ? 41.596 36.714 69.439 1.00 19.09 137 LEU D N 1
ATOM 5578 C CA . LEU D 1 158 ? 40.358 35.981 69.197 1.00 19.00 137 LEU D CA 1
ATOM 5579 C C . LEU D 1 158 ? 40.510 34.565 69.722 1.00 18.95 137 LEU D C 1
ATOM 5580 O O . LEU D 1 158 ? 41.628 34.162 70.056 1.00 18.68 137 LEU D O 1
ATOM 5585 N N . SER D 1 159 ? 39.406 33.818 69.794 1.00 18.34 138 SER D N 1
ATOM 5586 C CA . SER D 1 159 ? 39.449 32.393 70.237 1.00 19.35 138 SER D CA 1
ATOM 5587 C C . SER D 1 159 ? 40.023 31.382 69.229 1.00 19.58 138 SER D C 1
ATOM 5588 O O . SER D 1 159 ? 40.448 30.288 69.607 1.00 20.90 138 SER D O 1
ATOM 5591 N N . GLY D 1 160 ? 39.986 31.711 67.959 1.00 19.06 139 GLY D N 1
ATOM 5592 C CA . GLY D 1 160 ? 40.729 30.933 66.962 1.00 19.69 139 GLY D CA 1
ATOM 5593 C C . GLY D 1 160 ? 40.678 31.666 65.638 1.00 18.90 139 GLY D C 1
ATOM 5594 O O . GLY D 1 160 ? 40.132 32.762 65.553 1.00 20.28 139 GLY D O 1
ATOM 5595 N N . GLY D 1 161 ? 41.188 31.042 64.594 1.00 18.66 140 GLY D N 1
ATOM 5596 C CA . GLY D 1 161 ? 41.271 31.675 63.302 1.00 17.89 140 GLY D CA 1
ATOM 5597 C C . GLY D 1 161 ? 40.005 31.770 62.463 1.00 18.11 140 GLY D C 1
ATOM 5598 O O . GLY D 1 161 ? 40.013 32.486 61.447 1.00 18.15 140 GLY D O 1
ATOM 5599 N N . GLU D 1 162 ? 38.931 31.079 62.864 1.00 17.26 141 GLU D N 1
ATOM 5600 C CA . GLU D 1 162 ? 37.711 31.008 62.038 1.00 17.15 141 GLU D CA 1
ATOM 5601 C C . GLU D 1 162 ? 37.082 32.369 61.711 1.00 17.73 141 GLU D C 1
ATOM 5602 O O . GLU D 1 162 ? 36.755 32.657 60.540 1.00 17.31 141 GLU D O 1
ATOM 5608 N N . LEU D 1 163 ? 36.901 33.201 62.730 1.00 17.48 142 LEU D N 1
ATOM 5609 C CA . LEU D 1 163 ? 36.309 34.527 62.511 1.00 18.65 142 LEU D CA 1
ATOM 5610 C C . LEU D 1 163 ? 37.184 35.355 61.594 1.00 18.83 142 LEU D C 1
ATOM 5611 O O . LEU D 1 163 ? 36.684 36.134 60.761 1.00 19.20 142 LEU D O 1
ATOM 5616 N N . ALA D 1 164 ? 38.502 35.204 61.763 1.00 18.58 143 ALA D N 1
ATOM 5617 C CA . ALA D 1 164 ? 39.460 35.930 60.913 1.00 18.96 143 ALA D CA 1
ATOM 5618 C C . ALA D 1 164 ? 39.373 35.449 59.469 1.00 19.25 143 ALA D C 1
ATOM 5619 O O . ALA D 1 164 ? 39.376 36.262 58.508 1.00 20.09 143 ALA D O 1
ATOM 5621 N N . ALA D 1 165 ? 39.309 34.130 59.291 1.00 18.73 144 ALA D N 1
ATOM 5622 C CA . ALA D 1 165 ? 39.099 33.597 57.942 1.00 18.09 144 ALA D CA 1
ATOM 5623 C C . ALA D 1 165 ? 37.812 34.170 57.322 1.00 17.51 144 ALA D C 1
ATOM 5624 O O . ALA D 1 165 ? 37.807 34.555 56.159 1.00 17.69 144 ALA D O 1
ATOM 5626 N N . MET D 1 166 ? 36.719 34.229 58.090 1.00 17.20 145 MET D N 1
ATOM 5627 C CA . MET D 1 166 ? 35.443 34.800 57.562 1.00 17.17 145 MET D CA 1
ATOM 5628 C C . MET D 1 166 ? 35.588 36.257 57.136 1.00 17.43 145 MET D C 1
ATOM 5629 O O . MET D 1 166 ? 35.064 36.675 56.128 1.00 17.23 145 MET D O 1
ATOM 5634 N N . VAL D 1 167 ? 36.288 37.034 57.948 1.00 18.32 146 VAL D N 1
ATOM 5635 C CA . VAL D 1 167 ? 36.504 38.420 57.653 1.00 18.37 146 VAL D CA 1
ATOM 5636 C C . VAL D 1 167 ? 37.226 38.560 56.325 1.00 18.79 146 VAL D C 1
ATOM 5637 O O . VAL D 1 167 ? 36.850 39.390 55.474 1.00 18.62 146 VAL D O 1
ATOM 5641 N N . ILE D 1 168 ? 38.236 37.718 56.128 1.00 18.84 147 ILE D N 1
ATOM 5642 C CA . ILE D 1 168 ? 39.057 37.783 54.916 1.00 18.54 147 ILE D CA 1
ATOM 5643 C C . ILE D 1 168 ? 38.224 37.374 53.720 1.00 19.10 147 ILE D C 1
ATOM 5644 O O . ILE D 1 168 ? 38.228 38.053 52.673 1.00 19.94 147 ILE D O 1
ATOM 5649 N N . ILE D 1 169 ? 37.487 36.280 53.858 1.00 19.04 148 ILE D N 1
ATOM 5650 C CA . ILE D 1 169 ? 36.676 35.805 52.744 1.00 19.39 148 ILE D CA 1
ATOM 5651 C C . ILE D 1 169 ? 35.625 36.856 52.340 1.00 20.18 148 ILE D C 1
ATOM 5652 O O . ILE D 1 169 ? 35.500 37.169 51.174 1.00 19.80 148 ILE D O 1
ATOM 5657 N N . ASP D 1 170 ? 34.914 37.434 53.310 1.00 20.76 149 ASP D N 1
ATOM 5658 C CA . ASP D 1 170 ? 33.910 38.438 52.983 1.00 21.43 149 ASP D CA 1
ATOM 5659 C C . ASP D 1 170 ? 34.545 39.637 52.267 1.00 22.20 149 ASP D C 1
ATOM 5660 O O . ASP D 1 170 ? 34.072 40.054 51.211 1.00 23.12 149 ASP D O 1
ATOM 5665 N N . THR D 1 171 ? 35.633 40.171 52.816 1.00 22.91 150 THR D N 1
ATOM 5666 C CA . THR D 1 171 ? 36.349 41.304 52.201 1.00 22.65 150 THR D CA 1
ATOM 5667 C C . THR D 1 171 ? 36.701 41.030 50.730 1.00 23.26 150 THR D C 1
ATOM 5668 O O . THR D 1 171 ? 36.396 41.842 49.847 1.00 23.86 150 THR D O 1
ATOM 5672 N N . CYS D 1 172 ? 37.334 39.889 50.467 1.00 23.28 151 CYS D N 1
ATOM 5673 C CA . CYS D 1 172 ? 37.716 39.507 49.108 1.00 23.09 151 CYS D CA 1
ATOM 5674 C C . CYS D 1 172 ? 36.512 39.228 48.184 1.00 22.91 151 CYS D C 1
ATOM 5675 O O . CYS D 1 172 ? 36.479 39.720 47.053 1.00 22.37 151 CYS D O 1
ATOM 5678 N N . VAL D 1 173 ? 35.546 38.437 48.654 1.00 22.84 152 VAL D N 1
ATOM 5679 C CA . VAL D 1 173 ? 34.455 37.965 47.773 1.00 23.07 152 VAL D CA 1
ATOM 5680 C C . VAL D 1 173 ? 33.539 39.095 47.297 1.00 23.58 152 VAL D C 1
ATOM 5681 O O . VAL D 1 173 ? 32.961 39.028 46.215 1.00 23.73 152 VAL D O 1
ATOM 5685 N N . ARG D 1 174 ? 33.429 40.131 48.115 1.00 24.37 153 ARG D N 1
ATOM 5686 C CA . ARG D 1 174 ? 32.716 41.351 47.773 1.00 25.17 153 ARG D CA 1
ATOM 5687 C C . ARG D 1 174 ? 33.309 42.024 46.545 1.00 25.88 153 ARG D C 1
ATOM 5688 O O . ARG D 1 174 ? 32.665 42.867 45.908 1.00 26.20 153 ARG D O 1
ATOM 5696 N N . MET D 1 175 ? 34.546 41.671 46.238 1.00 26.43 154 MET D N 1
ATOM 5697 C CA . MET D 1 175 ? 35.245 42.283 45.125 1.00 27.89 154 MET D CA 1
ATOM 5698 C C . MET D 1 175 ? 35.344 41.376 43.904 1.00 27.51 154 MET D C 1
ATOM 5699 O O . MET D 1 175 ? 36.055 41.699 42.972 1.00 28.16 154 MET D O 1
ATOM 5704 N N . VAL D 1 176 ? 34.668 40.230 43.929 1.00 27.49 155 VAL D N 1
ATOM 5705 C CA . VAL D 1 176 ? 34.576 39.360 42.750 1.00 26.76 155 VAL D CA 1
ATOM 5706 C C . VAL D 1 176 ? 33.470 39.957 41.896 1.00 27.08 155 VAL D C 1
ATOM 5707 O O . VAL D 1 176 ? 32.413 40.317 42.431 1.00 27.00 155 VAL D O 1
ATOM 5711 N N . PRO D 1 177 ? 33.707 40.106 40.573 1.00 27.20 156 PRO D N 1
ATOM 5712 C CA . PRO D 1 177 ? 32.624 40.690 39.755 1.00 27.66 156 PRO D CA 1
ATOM 5713 C C . PRO D 1 177 ? 31.404 39.774 39.700 1.00 27.93 156 PRO D C 1
ATOM 5714 O O . PRO D 1 177 ? 31.534 38.561 39.458 1.00 28.57 156 PRO D O 1
ATOM 5718 N N . GLY D 1 178 ? 30.232 40.350 39.930 1.00 28.17 157 GLY D N 1
ATOM 5719 C CA . GLY D 1 178 ? 29.004 39.578 39.936 1.00 28.29 157 GLY D CA 1
ATOM 5720 C C . GLY D 1 178 ? 28.371 39.577 41.310 1.00 28.97 157 GLY D C 1
ATOM 5721 O O . GLY D 1 178 ? 27.141 39.633 41.421 1.00 28.58 157 GLY D O 1
ATOM 5722 N N . VAL D 1 179 ? 29.216 39.531 42.351 1.00 29.00 158 VAL D N 1
ATOM 5723 C CA . VAL D 1 179 ? 28.763 39.333 43.726 1.00 29.65 158 VAL D CA 1
ATOM 5724 C C . VAL D 1 179 ? 28.064 40.592 44.247 1.00 31.05 158 VAL D C 1
ATOM 5725 O O . VAL D 1 179 ? 26.928 40.532 44.748 1.00 31.26 158 VAL D O 1
ATOM 5729 N N . ILE D 1 180 ? 28.776 41.715 44.158 1.00 32.53 159 ILE D N 1
ATOM 5730 C CA . ILE D 1 180 ? 28.239 43.034 44.476 1.00 34.19 159 ILE D CA 1
ATOM 5731 C C . ILE D 1 180 ? 28.274 43.841 43.173 1.00 34.94 159 ILE D C 1
ATOM 5732 O O . ILE D 1 180 ? 27.364 44.618 42.904 1.00 36.35 159 ILE D O 1
ATOM 5737 N N . LEU D 1 195 ? 34.291 58.895 48.471 1.00 48.20 174 LEU D N 1
ATOM 5738 C CA . LEU D 1 195 ? 33.273 59.651 49.201 1.00 48.24 174 LEU D CA 1
ATOM 5739 C C . LEU D 1 195 ? 32.450 58.759 50.147 1.00 48.09 174 LEU D C 1
ATOM 5740 O O . LEU D 1 195 ? 31.940 57.701 49.724 1.00 48.56 174 LEU D O 1
ATOM 5742 N N . GLU D 1 196 ? 32.334 59.185 51.419 1.00 46.85 175 GLU D N 1
ATOM 5743 C CA . GLU D 1 196 ? 31.501 58.496 52.438 1.00 45.38 175 GLU D CA 1
ATOM 5744 C C . GLU D 1 196 ? 30.709 59.476 53.345 1.00 43.63 175 GLU D C 1
ATOM 5745 O O . GLU D 1 196 ? 31.098 59.779 54.495 1.00 43.75 175 GLU D O 1
ATOM 5751 N N . TYR D 1 197 ? 29.581 59.951 52.820 1.00 40.50 176 TYR D N 1
ATOM 5752 C CA . TYR D 1 197 ? 28.820 61.033 53.438 1.00 37.21 176 TYR D CA 1
ATOM 5753 C C . TYR D 1 197 ? 27.682 60.483 54.312 1.00 34.53 176 TYR D C 1
ATOM 5754 O O . TYR D 1 197 ? 27.348 59.308 54.213 1.00 34.68 176 TYR D O 1
ATOM 5763 N N . PRO D 1 198 ? 27.084 61.320 55.181 1.00 31.85 177 PRO D N 1
ATOM 5764 C CA . PRO D 1 198 ? 25.906 60.846 55.901 1.00 30.07 177 PRO D CA 1
ATOM 5765 C C . PRO D 1 198 ? 24.727 60.583 54.964 1.00 28.87 177 PRO D C 1
ATOM 5766 O O . PRO D 1 198 ? 24.581 61.256 53.939 1.00 27.67 177 PRO D O 1
ATOM 5770 N N . GLN D 1 199 ? 23.891 59.617 55.327 1.00 27.37 178 GLN D N 1
ATOM 5771 C CA . GLN D 1 199 ? 22.754 59.244 54.505 1.00 26.50 178 GLN D CA 1
ATOM 5772 C C . GLN D 1 199 ? 21.447 59.294 55.278 1.00 25.34 178 GLN D C 1
ATOM 5773 O O . GLN D 1 199 ? 21.435 59.199 56.509 1.00 25.03 178 GLN D O 1
ATOM 5779 N N . TYR D 1 200 ? 20.350 59.467 54.547 1.00 23.83 179 TYR D N 1
ATOM 5780 C CA . TYR D 1 200 ? 19.034 59.607 55.152 1.00 23.08 179 TYR D CA 1
ATOM 5781 C C . TYR D 1 200 ? 18.007 58.927 54.294 1.00 22.80 179 TYR D C 1
ATOM 5782 O O . TYR D 1 200 ? 18.180 58.854 53.085 1.00 23.79 179 TYR D O 1
ATOM 5791 N N . THR D 1 201 ? 16.949 58.421 54.913 1.00 22.42 180 THR D N 1
ATOM 5792 C CA . THR D 1 201 ? 15.806 57.871 54.193 1.00 22.61 180 THR D CA 1
ATOM 5793 C C . THR D 1 201 ? 14.532 58.178 54.989 1.00 23.33 180 THR D C 1
ATOM 5794 O O . THR D 1 201 ? 14.612 58.835 56.025 1.00 23.09 180 THR D O 1
ATOM 5798 N N . ARG D 1 202 ? 13.360 57.735 54.535 1.00 24.33 181 ARG D N 1
ATOM 5799 C CA . ARG D 1 202 ? 12.131 58.075 55.286 1.00 25.91 181 ARG D CA 1
ATOM 5800 C C . ARG D 1 202 ? 12.141 57.555 56.728 1.00 25.51 181 ARG D C 1
ATOM 5801 O O . ARG D 1 202 ? 12.838 56.587 57.023 1.00 25.74 181 ARG D O 1
ATOM 5809 N N . PRO D 1 203 ? 11.380 58.203 57.637 1.00 25.64 182 PRO D N 1
ATOM 5810 C CA . PRO D 1 203 ? 10.514 59.360 57.361 1.00 25.18 182 PRO D CA 1
ATOM 5811 C C . PRO D 1 203 ? 11.296 60.662 57.368 1.00 25.35 182 PRO D C 1
ATOM 5812 O O . PRO D 1 203 ? 12.465 60.704 57.842 1.00 25.54 182 PRO D O 1
ATOM 5816 N N . ALA D 1 204 ? 10.676 61.701 56.805 1.00 24.69 183 ALA D N 1
ATOM 5817 C CA . ALA D 1 204 ? 11.303 63.013 56.656 1.00 24.68 183 ALA D CA 1
ATOM 5818 C C . ALA D 1 204 ? 11.610 63.650 58.004 1.00 24.26 183 ALA D C 1
ATOM 5819 O O . ALA D 1 204 ? 12.564 64.427 58.139 1.00 24.33 183 ALA D O 1
ATOM 5821 N N . SER D 1 205 ? 10.783 63.319 58.989 1.00 24.42 184 SER D N 1
ATOM 5822 C CA . SER D 1 205 ? 10.975 63.780 60.354 1.00 24.93 184 SER D CA 1
ATOM 5823 C C . SER D 1 205 ? 10.885 62.596 61.302 1.00 24.51 184 SER D C 1
ATOM 5824 O O . SER D 1 205 ? 9.971 61.776 61.213 1.00 25.39 184 SER D O 1
ATOM 5827 N N . TRP D 1 206 ? 11.849 62.489 62.207 1.00 23.74 185 TRP D N 1
ATOM 5828 C CA . TRP D 1 206 ? 11.873 61.383 63.170 1.00 22.95 185 TRP D CA 1
ATOM 5829 C C . TRP D 1 206 ? 12.431 61.955 64.461 1.00 22.99 185 TRP D C 1
ATOM 5830 O O . TRP D 1 206 ? 13.532 62.524 64.461 1.00 21.99 185 TRP D O 1
ATOM 5841 N N . LYS D 1 207 ? 11.639 61.839 65.534 1.00 23.43 186 LYS D N 1
ATOM 5842 C CA . LYS D 1 207 ? 11.971 62.400 66.853 1.00 23.63 186 LYS D CA 1
ATOM 5843 C C . LYS D 1 207 ? 12.355 63.898 66.807 1.00 24.03 186 LYS D C 1
ATOM 5844 O O . LYS D 1 207 ? 13.245 64.355 67.527 1.00 23.99 186 LYS D O 1
ATOM 5850 N N . GLY D 1 208 ? 11.687 64.654 65.942 1.00 24.34 187 GLY D N 1
ATOM 5851 C CA . GLY D 1 208 ? 11.959 66.079 65.813 1.00 25.17 187 GLY D CA 1
ATOM 5852 C C . GLY D 1 208 ? 13.175 66.374 64.946 1.00 26.01 187 GLY D C 1
ATOM 5853 O O . GLY D 1 208 ? 13.591 67.534 64.804 1.00 26.14 187 GLY D O 1
ATOM 5854 N N . MET D 1 209 ? 13.759 65.332 64.362 1.00 25.77 188 MET D N 1
ATOM 5855 C CA . MET D 1 209 ? 14.947 65.515 63.550 1.00 25.76 188 MET D CA 1
ATOM 5856 C C . MET D 1 209 ? 14.584 65.411 62.078 1.00 25.93 188 MET D C 1
ATOM 5857 O O . MET D 1 209 ? 13.962 64.435 61.627 1.00 25.89 188 MET D O 1
ATOM 5862 N N . GLU D 1 210 ? 14.948 66.445 61.338 1.00 25.96 189 GLU D N 1
ATOM 5863 C CA . GLU D 1 210 ? 14.582 66.544 59.940 1.00 26.52 189 GLU D CA 1
ATOM 5864 C C . GLU D 1 210 ? 15.783 66.255 59.038 1.00 25.23 189 GLU D C 1
ATOM 5865 O O . GLU D 1 210 ? 16.920 66.503 59.406 1.00 25.02 189 GLU D O 1
ATOM 5871 N N . VAL D 1 211 ? 15.505 65.715 57.858 1.00 24.04 190 VAL D N 1
ATOM 5872 C CA . VAL D 1 211 ? 16.529 65.458 56.855 1.00 22.52 190 VAL D CA 1
ATOM 5873 C C . VAL D 1 211 ? 17.034 66.803 56.309 1.00 21.07 190 VAL D C 1
ATOM 5874 O O . VAL D 1 211 ? 16.262 67.729 56.194 1.00 20.43 190 VAL D O 1
ATOM 5878 N N . PRO D 1 212 ? 18.352 66.938 56.069 1.00 20.14 191 PRO D N 1
ATOM 5879 C CA . PRO D 1 212 ? 18.816 68.168 55.408 1.00 19.45 191 PRO D CA 1
ATOM 5880 C C . PRO D 1 212 ? 17.962 68.448 54.162 1.00 18.60 191 PRO D C 1
ATOM 5881 O O . PRO D 1 212 ? 17.779 67.569 53.309 1.00 18.35 191 PRO D O 1
ATOM 5885 N N . GLU D 1 213 ? 17.413 69.650 54.091 1.00 17.26 192 GLU D N 1
ATOM 5886 C CA . GLU D 1 213 ? 16.412 69.952 53.088 1.00 17.01 192 GLU D CA 1
ATOM 5887 C C . GLU D 1 213 ? 16.917 69.793 51.639 1.00 16.42 192 GLU D C 1
ATOM 5888 O O . GLU D 1 213 ? 16.168 69.370 50.762 1.00 15.95 192 GLU D O 1
ATOM 5894 N N . VAL D 1 214 ? 18.185 70.114 51.400 1.00 16.25 193 VAL D N 1
ATOM 5895 C CA . VAL D 1 214 ? 18.764 69.979 50.061 1.00 16.23 193 VAL D CA 1
ATOM 5896 C C . VAL D 1 214 ? 18.497 68.589 49.449 1.00 16.31 193 VAL D C 1
ATOM 5897 O O . VAL D 1 214 ? 18.303 68.479 48.237 1.00 16.10 193 VAL D O 1
ATOM 5901 N N . LEU D 1 215 ? 18.466 67.551 50.295 1.00 15.57 194 LEU D N 1
ATOM 5902 C CA . LEU D 1 215 ? 18.257 66.178 49.834 1.00 15.47 194 LEU D CA 1
ATOM 5903 C C . LEU D 1 215 ? 16.855 65.931 49.262 1.00 15.24 194 LEU D C 1
ATOM 5904 O O . LEU D 1 215 ? 16.638 64.935 48.554 1.00 14.61 194 LEU D O 1
ATOM 5909 N N . LEU D 1 216 ? 15.943 66.878 49.526 1.00 13.93 195 LEU D N 1
ATOM 5910 C CA . LEU D 1 216 ? 14.572 66.809 49.080 1.00 14.02 195 LEU D CA 1
ATOM 5911 C C . LEU D 1 216 ? 14.276 67.776 47.925 1.00 13.81 195 LEU D C 1
ATOM 5912 O O . LEU D 1 216 ? 13.134 67.855 47.464 1.00 12.89 195 LEU D O 1
ATOM 5917 N N . THR D 1 217 ? 15.291 68.489 47.437 1.00 12.97 196 THR D N 1
ATOM 5918 C CA . THR D 1 217 ? 15.052 69.490 46.384 1.00 13.18 196 THR D CA 1
ATOM 5919 C C . THR D 1 217 ? 15.098 68.933 44.951 1.00 12.93 196 THR D C 1
ATOM 5920 O O . THR D 1 217 ? 14.742 69.633 44.000 1.00 12.59 196 THR D O 1
ATOM 5924 N N . GLY D 1 218 ? 15.583 67.703 44.805 1.00 13.11 197 GLY D N 1
ATOM 5925 C CA . GLY D 1 218 ? 15.925 67.134 43.484 1.00 13.58 197 GLY D CA 1
ATOM 5926 C C . GLY D 1 218 ? 16.998 67.924 42.747 1.00 13.67 197 GLY D C 1
ATOM 5927 O O . GLY D 1 218 ? 17.115 67.853 41.518 1.00 14.12 197 GLY D O 1
ATOM 5928 N N . ASN D 1 219 ? 17.767 68.707 43.492 1.00 13.82 198 ASN D N 1
ATOM 5929 C CA . ASN D 1 219 ? 18.729 69.619 42.879 1.00 14.35 198 ASN D CA 1
ATOM 5930 C C . ASN D 1 219 ? 20.069 68.880 42.892 1.00 15.62 198 ASN D C 1
ATOM 5931 O O . ASN D 1 219 ? 20.829 68.938 43.870 1.00 14.48 198 ASN D O 1
ATOM 5936 N N . HIS D 1 220 ? 20.320 68.165 41.798 1.00 17.00 199 HIS D N 1
ATOM 5937 C CA . HIS D 1 220 ? 21.448 67.251 41.698 1.00 19.05 199 HIS D CA 1
ATOM 5938 C C . HIS D 1 220 ? 22.784 67.915 42.054 1.00 18.89 199 HIS D C 1
ATOM 5939 O O . HIS D 1 220 ? 23.559 67.361 42.817 1.00 18.62 199 HIS D O 1
ATOM 5946 N N . GLY D 1 221 ? 23.024 69.106 41.501 1.00 19.21 200 GLY D N 1
ATOM 5947 C CA . GLY D 1 221 ? 24.228 69.888 41.771 1.00 19.51 200 GLY D CA 1
ATOM 5948 C C . GLY D 1 221 ? 24.381 70.307 43.227 1.00 20.35 200 GLY D C 1
ATOM 5949 O O . GLY D 1 221 ? 25.487 70.257 43.780 1.00 20.78 200 GLY D O 1
ATOM 5950 N N . GLU D 1 222 ? 23.292 70.731 43.866 1.00 20.22 201 GLU D N 1
ATOM 5951 C CA . GLU D 1 222 ? 23.406 71.182 45.251 1.00 20.48 201 GLU D CA 1
ATOM 5952 C C . GLU D 1 222 ? 23.576 69.993 46.176 1.00 20.81 201 GLU D C 1
ATOM 5953 O O . GLU D 1 222 ? 24.277 70.087 47.191 1.00 21.42 201 GLU D O 1
ATOM 5959 N N . ILE D 1 223 ? 22.969 68.867 45.813 1.00 20.85 202 ILE D N 1
ATOM 5960 C CA . ILE D 1 223 ? 23.152 67.623 46.555 1.00 21.35 202 ILE D CA 1
ATOM 5961 C C . ILE D 1 223 ? 24.594 67.099 46.491 1.00 22.68 202 ILE D C 1
ATOM 5962 O O . ILE D 1 223 ? 25.134 66.635 47.494 1.00 22.64 202 ILE D O 1
ATOM 5967 N N . GLU D 1 224 ? 25.197 67.160 45.312 1.00 24.23 203 GLU D N 1
ATOM 5968 C CA . GLU D 1 224 ? 26.581 66.742 45.129 1.00 25.93 203 GLU D CA 1
ATOM 5969 C C . GLU D 1 224 ? 27.519 67.625 45.970 1.00 26.92 203 GLU D C 1
ATOM 5970 O O . GLU D 1 224 ? 28.351 67.119 46.709 1.00 27.39 203 GLU D O 1
ATOM 5972 N N . LYS D 1 225 ? 27.349 68.944 45.865 1.00 28.22 204 LYS D N 1
ATOM 5973 C CA . LYS D 1 225 ? 28.095 69.922 46.656 1.00 29.08 204 LYS D CA 1
ATOM 5974 C C . LYS D 1 225 ? 27.946 69.625 48.155 1.00 29.46 204 LYS D C 1
ATOM 5975 O O . LYS D 1 225 ? 28.938 69.640 48.893 1.00 29.30 204 LYS D O 1
ATOM 5981 N N . TRP D 1 226 ? 26.720 69.337 48.591 1.00 29.41 205 TRP D N 1
ATOM 5982 C CA . TRP D 1 226 ? 26.439 69.135 50.006 1.00 30.20 205 TRP D CA 1
ATOM 5983 C C . TRP D 1 226 ? 27.135 67.883 50.559 1.00 31.57 205 TRP D C 1
ATOM 5984 O O . TRP D 1 226 ? 27.699 67.909 51.651 1.00 30.35 205 TRP D O 1
ATOM 5995 N N . ARG D 1 227 ? 27.070 66.801 49.786 1.00 33.94 206 ARG D N 1
ATOM 5996 C CA . ARG D 1 227 ? 27.692 65.523 50.133 1.00 36.38 206 ARG D CA 1
ATOM 5997 C C . ARG D 1 227 ? 29.221 65.597 50.151 1.00 38.08 206 ARG D C 1
ATOM 5998 O O . ARG D 1 227 ? 29.855 65.004 51.014 1.00 38.19 206 ARG D O 1
ATOM 6006 N N . ARG D 1 228 ? 29.800 66.328 49.200 1.00 40.23 207 ARG D N 1
ATOM 6007 C CA . ARG D 1 228 ? 31.239 66.583 49.195 1.00 42.35 207 ARG D CA 1
ATOM 6008 C C . ARG D 1 228 ? 31.664 67.317 50.469 1.00 43.93 207 ARG D C 1
ATOM 6009 O O . ARG D 1 228 ? 32.626 66.911 51.119 1.00 44.70 207 ARG D O 1
ATOM 6011 N N . ASN D 1 229 ? 30.939 68.375 50.836 1.00 45.53 208 ASN D N 1
ATOM 6012 C CA . ASN D 1 229 ? 31.226 69.121 52.067 1.00 47.18 208 ASN D CA 1
ATOM 6013 C C . ASN D 1 229 ? 30.912 68.349 53.342 1.00 48.20 208 ASN D C 1
ATOM 6014 O O . ASN D 1 229 ? 31.599 68.515 54.348 1.00 48.53 208 ASN D O 1
ATOM 6019 N N . ALA D 1 230 ? 29.888 67.498 53.299 1.00 49.53 209 ALA D N 1
ATOM 6020 C CA . ALA D 1 230 ? 29.493 66.720 54.474 1.00 50.98 209 ALA D CA 1
ATOM 6021 C C . ALA D 1 230 ? 30.428 65.548 54.784 1.00 52.24 209 ALA D C 1
ATOM 6022 O O . ALA D 1 230 ? 30.367 64.983 55.888 1.00 52.56 209 ALA D O 1
ATOM 6024 N N . SER D 1 231 ? 31.274 65.174 53.819 1.00 53.50 210 SER D N 1
ATOM 6025 C CA . SER D 1 231 ? 32.258 64.100 54.029 1.00 54.83 210 SER D CA 1
ATOM 6026 C C . SER D 1 231 ? 33.646 64.655 54.401 1.00 55.55 210 SER D C 1
ATOM 6027 O O . SER D 1 231 ? 34.673 63.982 54.230 1.00 55.69 210 SER D O 1
ATOM 6030 N N . LEU D 1 232 ? 33.655 65.896 54.890 1.00 56.23 211 LEU D N 1
ATOM 6031 C CA . LEU D 1 232 ? 34.763 66.432 55.670 1.00 56.80 211 LEU D CA 1
ATOM 6032 C C . LEU D 1 232 ? 34.442 66.164 57.144 1.00 57.18 211 LEU D C 1
ATOM 6033 O O . LEU D 1 232 ? 35.214 65.508 57.851 1.00 57.43 211 LEU D O 1
ATOM 6038 N N . SER D 1 233 ? 33.280 66.649 57.581 1.00 57.59 212 SER D N 1
ATOM 6039 C CA . SER D 1 233 ? 32.782 66.470 58.954 1.00 58.10 212 SER D CA 1
ATOM 6040 C C . SER D 1 233 ? 32.780 65.006 59.419 1.00 58.26 212 SER D C 1
ATOM 6041 O O . SER D 1 233 ? 31.975 64.186 58.959 1.00 58.52 212 SER D O 1
#